Protein 4XOM (pdb70)

Radius of gyration: 29.01 Å; Cα contacts (8 Å, |Δi|>4): 1574; chains: 4; bounding box: 88×75×72 Å

Nearest PDB structures (foldseek):
  4xom-assembly2_C  TM=1.005E+00  e=7.079E-39  Mycobacterium tuberculosis H37Rv
  4xoo-assembly1_B  TM=9.977E-01  e=3.187E-36  Mycobacterium tuberculosis H37Rv
  4xoq-assembly2_D  TM=9.947E-01  e=2.490E-36  Mycobacterium tuberculosis H37Rv
  4xoo-assembly2_C  TM=9.976E-01  e=4.339E-36  Mycobacterium tuberculosis H37Rv
  4xom-assembly2_D  TM=9.956E-01  e=5.932E-33  Mycobacterium tuberculosis H37Rv

CATH classification: 3.40.109.10

GO terms:
  GO:2001121 coenzyme gamma-F420-2 biosynthetic process (P, IMP)

Foldseek 3Di:
DVVVVVVVVVVVQLLLLADQFQAFDPDADDPVLLVVLLVQLQVQDAPPQFRFKDKAKDPDLVLQVVLLVVLLVVQLVVVVVVVDDPVVSCVVSVSCVSSNPFNIKMWMKTACGRQDDDPDPVVVVVSVVRSLVRSVSSVSSSSSSQSSVQKYKRWAQSCQVVQVSVCVSVVHDPRIHTRTMMGMHHHPDDDDTDDDDDCVPVDDDD/DVVVVVVVLVVQQLLLADQFQDFDPPADDPVLLVVLLVQLQVFDAPPQFRFKDKAKCPDLVLQVVLLVVLLVVQLVVVVVVVDDPVVSVVVSVSSVSSNPFSIKIWMKTACGVQDDDPDPVVVVVSVVRSLVRSVSSVSSSSSSQSSVQKYKRWAQSCQVVFVSVCVSVVHDPRIGTRTMMGMHHHPDRDDGHDDDDCPPVDDDD/DFLLQLADQFQDFDPPADDVVLLVVLLVQLQVQDAPVPFDFKDKAKPPDLVLQVVLLVVLLVVQLVVVVVVVDDPVVSVVVNVSVVSSNVFNIKIWMKTDCGPQDDDPDVVVVVVSVVRSLVRSVRSVSSSSSSQSVVQKYKHWAQSCQVVFVSVCVSVVHDPRIGTGTMMGMHHRPDHGHPDDDCPPVDDDD/DADAFQAFDPDADDPVLLVQLLVQLQVQDAPDQFDFKDKAKPPDLVLQVVLLVVLLVVQLVVVVVVPDDPVVSCVVSVSCVLSNPFNIKIWMKTACGRQDDDPDVVVVVVSVVRSLVRSVSSVVSSQVSQVVVQKYKHWAQRCQVVFVSVCVSVVHDPRIGTGTMMGMHHHPPDDDDD

Sequence (782 aa):
AMTAEALELGRQQAQLLRRSVRRFSTDPVPGDLVEAAVAEALTAPAPHHTRPTRFVWLQTPAIRARLLDRMKDKWRSDLTSDGLPADAIERRVARGQILYDAPEVVIPMLVPDGAHSYPDAARTDAEHTMFTVAVGAAVQALLVALAVRGLGSCWIGSTIFAADLVRDELDLPVDWEPLGAIAIGYADEPSGLRDPVPAADLLILKMTAEALELGRQQAQLLRRSVRRFSTDPVPGDLVEAAVAEALTAPAPHHTRPTRFVWLQTPAIRARLLDRMKDKWRSDLTSDGLPADAIERRVARGQILYDAPEVVIPMLVPDGAHSYPDAARTDAEHTMFTVAVGAAVQALLVALAVRGLGSCWIGSTIFAADLVRDELDLPVDWEPLGAIAIGYADEPSGLRDPVPAADLLILKQQAQLLRRSVRRFSTDPVPGDLVEAAVAEALTAPAPHHTRPTRFVWLQTPAIRARLLDRMKDKWRSDLTSDGLPADAIERRVARGQILYDAPEVVIPMLVPDGAHSYPDAARTDAEHTMFTVAVGAAVQALLVALAVRGLGSCWIGSTIFAADLVRDELDLPVDWEPLGAIAIGYADEPLRDPVPAADLLILKLRRSVRRFSTDPVPGDLVEAAVAEALTAPAPHHTRPTRFVWLQTPAIRARLLDRMKDKWRSDLTSDGLPADAIERRVARGQILYDAPEVVIPMLVPDGAHSYPDAARTDAEHTMFTVAVGAAVQALLVALAVRGLGSCWIGSTIFAADLVRDELDLPVDWEPLGAIAIGYADELLILK

Structure (mmCIF, N/CA/C/O backbone):
data_4XOM
#
_entry.id   4XOM
#
_cell.length_a   136.937
_cell.length_b   136.937
_cell.length_c   102.089
_cell.angle_alpha   90.00
_cell.angle_beta   90.00
_cell.angle_gamma   90.00
#
_symmetry.space_group_name_H-M   'P 41 21 2'
#
loop_
_entity.id
_entity.type
_entity.pdbx_description
1 polymer 'Coenzyme F420:L-glutamate ligase'
2 non-polymer 'SULFATE ION'
3 water water
#
loop_
_atom_site.group_PDB
_atom_site.id
_atom_site.type_symbol
_atom_site.label_atom_id
_atom_site.label_alt_id
_atom_site.label_comp_id
_atom_site.label_asym_id
_atom_site.label_entity_id
_atom_site.label_seq_id
_atom_site.pdbx_PDB_ins_code
_atom_site.Cartn_x
_atom_site.Cartn_y
_atom_site.Cartn_z
_atom_site.occupancy
_atom_site.B_iso_or_equiv
_atom_site.auth_seq_id
_atom_site.auth_comp_id
_atom_site.auth_asym_id
_atom_site.auth_atom_id
_atom_site.pdbx_PDB_model_num
ATOM 1 N N . ALA A 1 2 ? 93.292 27.710 46.838 1.00 45.03 -1 ALA A N 1
ATOM 2 C CA . ALA A 1 2 ? 92.218 27.952 47.840 1.00 44.50 -1 ALA A CA 1
ATOM 3 C C . ALA A 1 2 ? 91.542 29.307 47.614 1.00 43.37 -1 ALA A C 1
ATOM 4 O O . ALA A 1 2 ? 90.328 29.438 47.808 1.00 40.52 -1 ALA A O 1
ATOM 6 N N . MET A 1 3 ? 92.326 30.314 47.217 1.00 44.01 0 MET A N 1
ATOM 7 C CA . MET A 1 3 ? 91.749 31.629 46.885 1.00 43.82 0 MET A CA 1
ATOM 8 C C . MET A 1 3 ? 90.755 31.502 45.721 1.00 40.84 0 MET A C 1
ATOM 9 O O . MET A 1 3 ? 89.665 32.096 45.737 1.00 38.30 0 MET A O 1
ATOM 14 N N . THR A 1 4 ? 91.123 30.701 44.725 1.00 39.73 245 THR A N 1
ATOM 15 C CA . THR A 1 4 ? 90.285 30.495 43.538 1.00 37.43 245 THR A CA 1
ATOM 16 C C . THR A 1 4 ? 88.946 29.889 43.929 1.00 35.86 245 THR A C 1
ATOM 17 O O . THR A 1 4 ? 87.888 30.361 43.473 1.00 33.27 245 THR A O 1
ATOM 21 N N . ALA A 1 5 ? 88.985 28.850 44.772 1.00 35.98 246 ALA A N 1
ATOM 22 C CA . ALA A 1 5 ? 87.757 28.193 45.288 1.00 35.32 246 ALA A CA 1
ATOM 23 C C . ALA A 1 5 ? 86.876 29.155 46.097 1.00 34.06 246 ALA A C 1
ATOM 24 O O . ALA A 1 5 ? 85.634 29.134 46.007 1.00 32.31 246 ALA A O 1
ATOM 26 N N . GLU A 1 6 ? 87.529 30.003 46.892 1.00 35.18 247 GLU A N 1
ATOM 27 C CA . GLU A 1 6 ? 86.834 31.062 47.623 1.00 35.75 247 GLU A CA 1
ATOM 28 C C . GLU A 1 6 ? 86.153 32.038 46.658 1.00 33.66 247 GLU A C 1
ATOM 29 O O . GLU A 1 6 ? 85.021 32.413 46.876 1.00 31.89 247 GLU A O 1
ATOM 35 N N . ALA A 1 7 ? 86.856 32.432 45.599 1.00 33.52 248 ALA A N 1
ATOM 36 C CA . ALA A 1 7 ? 86.288 33.341 44.614 1.00 33.22 248 ALA A CA 1
ATOM 37 C C . ALA A 1 7 ? 85.099 32.700 43.861 1.00 32.36 248 ALA A C 1
ATOM 38 O O . ALA A 1 7 ? 84.055 33.339 43.693 1.00 31.46 248 ALA A O 1
ATOM 40 N N . LEU A 1 8 ? 85.247 31.432 43.464 1.00 32.79 249 LEU A N 1
ATOM 41 C CA . LEU A 1 8 ? 84.193 30.695 42.767 1.00 32.14 249 LEU A CA 1
ATOM 42 C C . LEU A 1 8 ? 82.903 30.657 43.577 1.00 31.90 249 LEU A C 1
ATOM 43 O O . LEU A 1 8 ? 81.845 30.950 43.049 1.00 29.79 249 LEU A O 1
ATOM 48 N N . GLU A 1 9 ? 83.011 30.289 44.858 1.00 34.11 250 GLU A N 1
ATOM 49 C CA . GLU A 1 9 ? 81.861 30.232 45.781 1.00 34.77 250 GLU A CA 1
ATOM 50 C C . GLU A 1 9 ? 81.189 31.576 45.937 1.00 31.71 250 GLU A C 1
ATOM 51 O O . GLU A 1 9 ? 79.966 31.680 45.945 1.00 30.46 250 GLU A O 1
ATOM 57 N N . LEU A 1 10 ? 82.007 32.607 46.103 1.00 31.57 251 LEU A N 1
ATOM 58 C CA . LEU A 1 10 ? 81.502 33.954 46.270 1.00 30.38 251 LEU A CA 1
ATOM 59 C C . LEU A 1 10 ? 80.754 34.390 45.029 1.00 28.75 251 LEU A C 1
ATOM 60 O O . LEU A 1 10 ? 79.656 34.926 45.138 1.00 28.13 251 LEU A O 1
ATOM 65 N N . GLY A 1 11 ? 81.334 34.150 43.855 1.00 28.91 252 GLY A N 1
ATOM 66 C CA . GLY A 1 11 ? 80.619 34.407 42.585 1.00 27.93 252 GLY A CA 1
ATOM 67 C C . GLY A 1 11 ? 79.217 33.824 42.560 1.00 27.77 252 GLY A C 1
ATOM 68 O O . GLY A 1 11 ? 78.248 34.509 42.194 1.00 25.92 252 GLY A O 1
ATOM 69 N N . ARG A 1 12 ? 79.104 32.544 42.930 1.00 28.28 253 ARG A N 1
ATOM 70 C CA . ARG A 1 12 ? 77.814 31.854 42.957 1.00 27.56 253 ARG A CA 1
ATOM 71 C C . ARG A 1 12 ? 76.826 32.571 43.846 1.00 27.07 253 ARG A C 1
ATOM 72 O O . ARG A 1 12 ? 75.671 32.764 43.490 1.00 26.37 253 ARG A O 1
ATOM 80 N N . GLN A 1 13 ? 77.303 33.003 44.991 1.00 28.45 254 GLN A N 1
ATOM 81 C CA . GLN A 1 13 ? 76.494 33.759 45.934 1.00 29.73 254 GLN A CA 1
ATOM 82 C C . GLN A 1 13 ? 76.385 35.255 45.586 1.00 29.72 254 GLN A C 1
ATOM 83 O O . GLN A 1 13 ? 75.897 36.044 46.386 1.00 30.53 254 GLN A O 1
ATOM 89 N N . GLN A 1 14 ? 76.855 35.655 44.414 1.00 28.97 255 GLN A N 1
ATOM 90 C CA . GLN A 1 14 ? 76.674 37.039 43.949 1.00 28.16 255 GLN A CA 1
ATOM 91 C C . GLN A 1 14 ? 75.707 37.171 42.798 1.00 26.34 255 GLN A C 1
ATOM 92 O O . GLN A 1 14 ? 75.198 38.264 42.549 1.00 25.54 255 GLN A O 1
ATOM 98 N N . ALA A 1 15 ? 75.478 36.073 42.092 1.00 26.41 256 ALA A N 1
ATOM 99 C CA . ALA A 1 15 ? 74.737 36.085 40.842 1.00 26.54 256 ALA A CA 1
ATOM 100 C C . ALA A 1 15 ? 73.424 36.857 40.958 1.00 26.5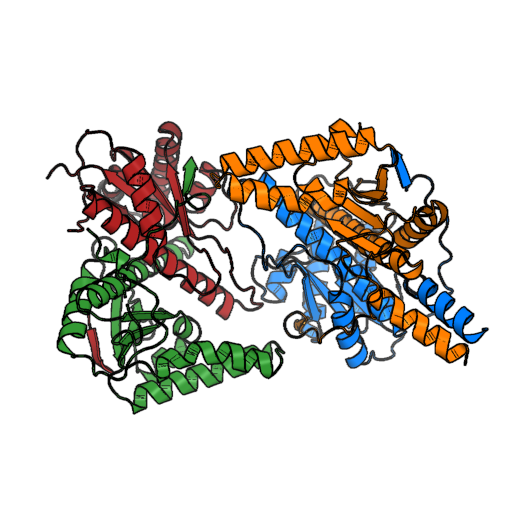7 256 ALA A C 1
ATOM 101 O O . ALA A 1 15 ? 73.133 37.705 40.117 1.00 28.01 256 ALA A O 1
ATOM 103 N N . GLN A 1 16 ? 72.636 36.567 41.994 1.00 26.02 257 GLN A N 1
ATOM 104 C CA . GLN A 1 16 ? 71.310 37.180 42.121 1.00 25.90 257 GLN A CA 1
ATOM 105 C C . GLN A 1 16 ? 71.415 38.558 42.756 1.00 25.98 257 GLN A C 1
ATOM 106 O O . GLN A 1 16 ? 70.435 39.280 42.810 1.00 24.54 257 GLN A O 1
ATOM 112 N N . LEU A 1 17 ? 72.586 38.900 43.273 1.00 25.20 258 LEU A N 1
ATOM 113 C CA . LEU A 1 17 ? 72.787 40.199 43.905 1.00 26.95 258 LEU A CA 1
ATOM 114 C C . LEU A 1 17 ? 73.219 41.224 42.861 1.00 26.65 258 LEU A C 1
ATOM 115 O O . LEU A 1 17 ? 73.253 42.412 43.120 1.00 26.82 258 LEU A O 1
ATOM 120 N N . LEU A 1 18 ? 73.589 40.739 41.694 1.00 27.94 259 LEU A N 1
ATOM 121 C CA . LEU A 1 18 ? 73.780 41.580 40.518 1.00 30.19 259 LEU A CA 1
ATOM 122 C C . LEU A 1 18 ? 72.454 42.115 39.977 1.00 29.60 259 LEU A C 1
ATOM 123 O O . LEU A 1 18 ? 72.433 43.138 39.322 1.00 29.33 259 LEU A O 1
ATOM 128 N N . ARG A 1 19 ? 71.353 41.431 40.260 1.00 29.23 260 ARG A N 1
ATOM 129 C CA . ARG A 1 19 ? 70.057 41.822 39.698 1.00 29.44 260 ARG A CA 1
ATOM 130 C C . ARG A 1 19 ? 69.449 43.103 40.305 1.00 31.56 260 ARG A C 1
ATOM 131 O O . ARG A 1 19 ? 69.078 43.134 41.479 1.00 32.19 260 ARG A O 1
ATOM 139 N N . ARG A 1 20 ? 69.356 44.148 39.491 1.00 33.11 261 ARG A N 1
ATOM 140 C CA . ARG A 1 20 ? 68.688 45.405 39.869 1.00 35.21 261 ARG A CA 1
ATOM 141 C C . ARG A 1 20 ? 67.532 45.586 38.922 1.00 31.73 261 ARG A C 1
ATOM 142 O O . ARG A 1 20 ? 67.607 45.155 37.780 1.00 29.59 261 ARG A O 1
ATOM 150 N N . SER A 1 21 ? 66.469 46.221 39.391 1.00 31.68 262 SER A N 1
ATOM 151 C CA . SER A 1 21 ? 65.413 46.719 38.507 1.00 32.49 262 SER A CA 1
ATOM 152 C C . SER A 1 21 ? 65.928 48.040 37.943 1.00 33.38 262 SER A C 1
ATOM 153 O O . SER A 1 21 ? 65.754 49.101 38.545 1.00 33.63 262 SER A O 1
ATOM 156 N N . VAL A 1 22 ? 66.614 47.949 36.808 1.00 31.35 263 VAL A N 1
ATOM 157 C CA . VAL A 1 22 ? 67.286 49.099 36.213 1.00 33.26 263 VAL A CA 1
ATOM 158 C C . VAL A 1 22 ? 66.317 49.978 35.432 1.00 33.82 263 VAL A C 1
ATOM 159 O O . VAL A 1 22 ? 65.563 49.481 34.606 1.00 33.89 263 VAL A O 1
ATOM 163 N N . ARG A 1 23 ? 66.373 51.282 35.685 1.00 36.07 264 ARG A N 1
ATOM 164 C CA . ARG A 1 23 ? 65.469 52.267 35.069 1.00 36.86 264 ARG A CA 1
ATOM 165 C C . ARG A 1 23 ? 66.049 53.015 33.853 1.00 38.79 264 ARG A C 1
ATOM 166 O O . ARG A 1 23 ? 65.281 53.469 33.003 1.00 39.49 264 ARG A O 1
ATOM 168 N N . ARG A 1 24 ? 67.380 53.175 33.800 1.00 36.35 265 ARG A N 1
ATOM 169 C CA . ARG A 1 24 ? 68.056 53.956 32.774 1.00 36.91 265 ARG A CA 1
ATOM 170 C C . ARG A 1 24 ? 69.137 53.074 32.124 1.00 35.88 265 ARG A C 1
ATOM 171 O O . ARG A 1 24 ? 70.001 52.537 32.828 1.00 33.67 265 ARG A O 1
ATOM 173 N N . PHE A 1 25 ? 69.072 52.916 30.797 1.00 34.89 266 PHE A N 1
ATOM 174 C CA . PHE A 1 25 ? 70.060 52.137 30.049 1.00 34.32 266 PHE A CA 1
ATOM 175 C C . PHE A 1 25 ? 70.942 53.019 29.229 1.00 36.48 266 PHE A C 1
ATOM 176 O O . PHE A 1 25 ? 70.537 54.114 28.839 1.00 35.18 266 PHE A O 1
ATOM 184 N N . SER A 1 26 ? 72.158 52.550 28.963 1.00 38.35 267 SER A N 1
ATOM 185 C CA . SER A 1 26 ? 73.015 53.241 27.997 1.00 41.76 267 SER A CA 1
ATOM 186 C C . SER A 1 26 ? 72.505 52.963 26.583 1.00 42.31 267 SER A C 1
ATOM 187 O O . SER A 1 26 ? 71.689 52.074 26.376 1.00 41.03 267 SER A O 1
ATOM 190 N N . THR A 1 27 ? 73.028 53.723 25.626 1.00 46.38 268 THR A N 1
ATOM 191 C CA . THR A 1 27 ? 72.660 53.610 24.212 1.00 48.30 268 THR A CA 1
ATOM 192 C C . THR A 1 27 ? 73.340 52.432 23.528 1.00 47.46 268 THR A C 1
ATOM 193 O O . THR A 1 27 ? 73.043 52.139 22.377 1.00 50.32 268 THR A O 1
ATOM 197 N N . ASP A 1 28 ? 74.283 51.789 24.208 1.00 45.34 269 ASP A N 1
ATOM 198 C CA . ASP A 1 28 ? 74.990 50.657 23.627 1.00 42.58 269 ASP A CA 1
ATOM 199 C C . ASP A 1 28 ? 74.046 49.572 23.138 1.00 40.47 269 ASP A C 1
ATOM 200 O O . ASP A 1 28 ? 73.039 49.290 23.765 1.00 39.01 269 ASP A O 1
ATOM 205 N N . PRO A 1 29 ? 74.381 48.947 22.004 1.00 39.26 270 PRO A N 1
ATOM 206 C CA . PRO A 1 29 ? 73.498 47.894 21.537 1.00 37.10 270 PRO A CA 1
ATOM 207 C C . PRO A 1 29 ? 73.701 46.594 22.315 1.00 33.91 270 PRO A C 1
ATOM 208 O O . PRO A 1 29 ? 74.788 46.307 22.782 1.00 32.02 270 PRO A O 1
ATOM 212 N N . VAL A 1 30 ? 72.636 45.821 22.445 1.00 31.27 271 VAL A N 1
ATOM 213 C CA . VAL A 1 30 ? 72.690 44.566 23.177 1.00 30.42 271 VAL A CA 1
ATOM 214 C C . VAL A 1 30 ? 72.934 43.446 22.196 1.00 30.72 271 VAL A C 1
ATOM 215 O O . VAL A 1 30 ? 72.147 43.277 21.285 1.00 29.80 271 VAL A O 1
ATOM 219 N N . PRO A 1 31 ? 74.003 42.653 22.390 1.00 31.98 272 PRO A N 1
ATOM 220 C CA . PRO A 1 31 ? 74.196 41.531 21.481 1.00 32.02 272 PRO A CA 1
ATOM 221 C C . PRO A 1 31 ? 73.078 40.497 21.581 1.00 30.44 272 PRO A C 1
ATOM 222 O O . PRO A 1 31 ? 72.765 40.032 22.679 1.00 31.63 272 PRO A O 1
ATOM 226 N N . GLY A 1 32 ? 72.468 40.164 20.445 1.00 30.09 273 GLY A N 1
ATOM 227 C CA . GLY A 1 32 ? 71.370 39.187 20.397 1.00 29.49 273 GLY A CA 1
ATOM 228 C C . GLY A 1 32 ? 71.714 37.827 20.996 1.00 28.13 273 GLY A C 1
ATOM 229 O O . GLY A 1 32 ? 70.864 37.189 21.628 1.00 27.26 273 GLY A O 1
ATOM 230 N N . ASP A 1 33 ? 72.960 37.405 20.811 1.00 28.31 274 ASP A N 1
ATOM 231 C CA . ASP A 1 33 ? 73.479 36.159 21.388 1.00 28.02 274 ASP A CA 1
ATOM 232 C C . ASP A 1 33 ? 73.296 36.113 22.888 1.00 26.63 274 ASP A C 1
ATOM 233 O O . ASP A 1 33 ? 73.052 35.033 23.450 1.00 25.82 274 ASP A O 1
ATOM 235 N N . LEU A 1 34 ? 73.421 37.256 23.566 1.00 26.23 275 LEU A N 1
ATOM 236 C CA . LEU A 1 34 ? 73.273 37.239 25.032 1.00 26.08 275 LEU A CA 1
ATOM 237 C C . LEU A 1 34 ? 71.813 37.030 25.454 1.00 25.87 275 LEU A C 1
ATOM 238 O O . LEU A 1 34 ? 71.522 36.322 26.420 1.00 25.40 275 LEU A O 1
ATOM 243 N N . VAL A 1 35 ? 70.899 37.647 24.724 1.00 26.71 276 VAL A N 1
ATOM 244 C CA . VAL A 1 35 ? 69.451 37.511 25.018 1.00 25.21 276 VAL A CA 1
ATOM 245 C C . VAL A 1 35 ? 69.005 36.076 24.784 1.00 24.78 276 VAL A C 1
ATOM 246 O O . VAL A 1 35 ? 68.335 35.483 25.637 1.00 24.72 276 VAL A O 1
ATOM 250 N N . GLU A 1 36 ? 69.382 35.516 23.636 1.00 26.75 277 GLU A N 1
ATOM 251 C CA . GLU A 1 36 ? 69.051 34.132 23.323 1.00 27.85 277 GLU A CA 1
ATOM 252 C C . GLU A 1 36 ? 69.567 33.191 24.396 1.00 25.88 277 GLU A C 1
ATOM 253 O O . GLU A 1 36 ? 68.837 32.352 24.855 1.00 23.56 277 GLU A O 1
ATOM 259 N N . ALA A 1 37 ? 70.827 33.349 24.802 1.00 24.84 278 ALA A N 1
ATOM 260 C CA . ALA A 1 37 ? 71.397 32.464 25.803 1.00 23.71 278 ALA A CA 1
ATOM 261 C C . ALA A 1 37 ? 70.686 32.647 27.134 1.00 22.91 278 ALA A C 1
ATOM 262 O O . ALA A 1 37 ? 70.453 31.676 27.840 1.00 22.70 278 ALA A O 1
ATOM 264 N N . ALA A 1 38 ? 70.374 33.900 27.472 1.00 21.01 279 ALA A N 1
ATOM 265 C CA . ALA A 1 38 ? 69.764 34.212 28.740 1.00 20.64 279 ALA A CA 1
ATOM 266 C C . ALA A 1 38 ? 68.342 33.614 28.820 1.00 19.49 279 ALA A C 1
ATOM 267 O O . ALA A 1 38 ? 67.941 33.075 29.861 1.00 18.50 279 ALA A O 1
ATOM 269 N N . VAL A 1 39 ? 67.617 33.658 27.703 1.00 19.73 280 VAL A N 1
ATOM 270 C CA . VAL A 1 39 ? 66.280 33.086 27.673 1.00 20.32 280 VAL A CA 1
ATOM 271 C C . VAL A 1 39 ? 66.410 31.559 27.839 1.00 21.65 280 VAL A C 1
ATOM 272 O O . VAL A 1 39 ? 65.609 30.953 28.529 1.00 21.12 280 VAL A O 1
ATOM 276 N N . ALA A 1 40 ? 67.421 30.943 27.225 1.00 23.30 281 ALA A N 1
ATOM 277 C CA . ALA A 1 40 ? 67.597 29.482 27.365 1.00 24.15 281 ALA A CA 1
ATOM 278 C C . ALA A 1 40 ? 67.847 29.125 28.831 1.00 24.60 281 ALA A C 1
ATOM 279 O O . ALA A 1 40 ? 67.274 28.158 29.341 1.00 23.75 281 ALA A O 1
ATOM 281 N N . GLU A 1 41 ? 68.662 29.937 29.517 1.00 25.03 282 GLU A N 1
ATOM 282 C CA . GLU A 1 41 ? 68.890 29.770 30.965 1.00 24.90 282 GLU A CA 1
ATOM 283 C C . GLU A 1 41 ? 67.619 30.014 31.782 1.00 24.03 282 GLU A C 1
ATOM 284 O O . GLU A 1 41 ? 67.342 29.290 32.756 1.00 21.96 282 GLU A O 1
ATOM 290 N N . ALA A 1 42 ? 66.868 31.046 31.419 1.00 22.83 283 ALA A N 1
ATOM 291 C CA . ALA A 1 42 ? 65.618 31.332 32.120 1.00 23.05 283 ALA A CA 1
ATOM 292 C C . ALA A 1 42 ? 64.685 30.113 32.141 1.00 23.22 283 ALA A C 1
ATOM 293 O O . ALA A 1 42 ? 63.978 29.861 33.123 1.00 25.16 283 ALA A O 1
ATOM 295 N N . LEU A 1 43 ? 64.642 29.385 31.044 1.00 23.44 284 LEU A N 1
ATOM 296 C CA . LEU A 1 43 ? 63.695 28.287 30.914 1.00 24.58 284 LEU A CA 1
ATOM 297 C C . LEU A 1 43 ? 64.143 27.054 31.705 1.00 24.76 284 LEU A C 1
ATOM 298 O O . LEU A 1 43 ? 63.469 26.035 31.691 1.00 24.60 284 LEU A O 1
ATOM 303 N N . THR A 1 44 ? 65.241 27.164 32.443 1.00 25.05 285 THR A N 1
ATOM 304 C CA . THR A 1 44 ? 65.573 26.141 33.452 1.00 25.43 285 THR A CA 1
ATOM 305 C C . THR A 1 44 ? 64.751 26.278 34.742 1.00 25.83 285 THR A C 1
ATOM 306 O O . THR A 1 44 ? 64.827 25.397 35.596 1.00 26.12 285 THR A O 1
ATOM 310 N N . ALA A 1 45 ? 64.041 27.399 34.921 1.00 25.36 286 ALA A N 1
ATOM 311 C CA . ALA A 1 45 ? 63.123 27.579 36.065 1.00 24.02 286 ALA A CA 1
ATOM 312 C C . ALA A 1 45 ? 62.157 26.407 36.122 1.00 23.80 286 ALA A C 1
ATOM 313 O O . ALA A 1 45 ? 61.896 25.793 35.112 1.00 22.30 286 ALA A O 1
ATOM 315 N N . PRO A 1 46 ? 61.652 26.076 37.317 1.00 24.29 287 PRO A N 1
ATOM 316 C CA . PRO A 1 46 ? 60.794 24.905 37.458 1.00 24.50 287 PRO A CA 1
ATOM 317 C C . PRO A 1 46 ? 59.396 25.132 36.882 1.00 24.39 287 PRO A C 1
ATOM 318 O O . PRO A 1 46 ? 58.911 26.273 36.800 1.00 24.40 287 PRO A O 1
ATOM 322 N N . ALA A 1 47 ? 58.769 24.027 36.509 1.00 24.30 288 ALA A N 1
ATOM 323 C CA . ALA A 1 47 ? 57.457 24.013 35.910 1.00 24.67 288 ALA A CA 1
ATOM 324 C C . ALA A 1 47 ? 56.749 22.758 36.395 1.00 25.53 288 ALA A C 1
ATOM 325 O O . ALA A 1 47 ? 57.411 21.737 36.689 1.00 26.06 288 ALA A O 1
ATOM 327 N N . PRO A 1 48 ? 55.402 22.799 36.474 1.00 25.67 289 PRO A N 1
ATOM 328 C CA . PRO A 1 48 ? 54.682 21.574 36.837 1.00 25.17 289 PRO A CA 1
ATOM 329 C C . PRO A 1 48 ? 54.978 20.455 35.879 1.00 26.54 289 PRO A C 1
ATOM 330 O O . PRO A 1 48 ? 55.315 20.700 34.735 1.00 26.65 289 PRO A O 1
ATOM 334 N N . HIS A 1 49 ? 54.813 19.222 36.344 1.00 28.73 290 HIS A N 1
ATOM 335 C CA . HIS A 1 49 ? 55.122 18.040 35.544 1.00 32.01 290 HIS A CA 1
ATOM 336 C C . HIS A 1 49 ? 54.502 18.033 34.144 1.00 32.07 290 HIS A C 1
ATOM 337 O O . HIS A 1 49 ? 53.299 18.163 34.011 1.00 31.49 290 HIS A O 1
ATOM 344 N N . HIS A 1 50 ? 55.328 17.863 33.112 1.00 31.50 291 HIS A N 1
ATOM 345 C CA . HIS A 1 50 ? 54.866 17.795 31.712 1.00 33.80 291 HIS A CA 1
ATOM 346 C C . HIS A 1 50 ? 54.085 19.019 31.221 1.00 31.27 291 HIS A C 1
ATOM 347 O O . HIS A 1 50 ? 53.069 18.898 30.518 1.00 31.51 291 HIS A O 1
ATOM 354 N N . THR A 1 51 ? 54.578 20.191 31.579 1.00 28.47 292 THR A N 1
ATOM 355 C CA . THR A 1 51 ? 53.981 21.444 31.139 1.00 27.17 292 THR A CA 1
ATOM 356 C C . THR A 1 51 ? 55.069 22.364 30.676 1.00 26.03 292 THR A C 1
ATOM 357 O O . THR A 1 51 ? 56.242 22.220 31.095 1.00 24.31 292 THR A O 1
ATOM 361 N N . ARG A 1 52 ? 54.681 23.305 29.808 1.00 25.35 293 ARG A N 1
ATOM 362 C CA . ARG A 1 52 ? 55.560 24.356 29.362 1.00 25.02 293 ARG A CA 1
ATOM 363 C C . ARG A 1 52 ? 54.819 25.679 29.453 1.00 23.59 293 ARG A C 1
ATOM 364 O O . ARG A 1 52 ? 54.390 26.225 28.439 1.00 23.13 293 ARG A O 1
ATOM 372 N N . PRO A 1 53 ? 54.673 26.204 30.682 1.00 22.72 294 PRO A N 1
ATOM 373 C CA . PRO A 1 53 ? 53.800 27.310 30.945 1.00 22.06 294 PRO A CA 1
ATOM 374 C C . PRO A 1 53 ? 54.227 28.630 30.314 1.00 21.86 294 PRO A C 1
ATOM 375 O O . PRO A 1 53 ? 53.366 29.493 30.094 1.00 20.89 294 PRO A O 1
ATOM 379 N N . THR A 1 54 ? 55.527 28.789 30.050 1.00 20.87 295 THR A N 1
ATOM 380 C CA . THR A 1 54 ? 56.116 30.084 29.702 1.00 20.86 295 THR A CA 1
ATOM 381 C C . THR A 1 54 ? 56.458 30.162 28.231 1.00 20.63 295 THR A C 1
ATOM 382 O O . THR A 1 54 ? 56.910 29.178 27.631 1.00 20.96 295 THR A O 1
ATOM 386 N N . ARG A 1 55 ? 56.240 31.340 27.653 1.00 20.05 296 ARG A N 1
ATOM 387 C CA . ARG A 1 55 ? 56.758 31.682 26.345 1.00 20.80 296 ARG A CA 1
ATOM 388 C C . ARG A 1 55 ? 57.346 33.065 26.485 1.00 20.93 296 ARG A C 1
ATOM 389 O O . ARG A 1 55 ? 56.812 33.872 27.235 1.00 21.50 296 ARG A O 1
ATOM 397 N N . PHE A 1 56 ? 58.474 33.319 25.830 1.00 20.06 297 PHE A N 1
ATOM 398 C CA . PHE A 1 56 ? 59.040 34.663 25.823 1.00 20.02 297 PHE A CA 1
ATOM 399 C C . PHE A 1 56 ? 58.860 35.217 24.434 1.00 21.02 297 PHE A C 1
ATOM 400 O O . PHE A 1 56 ? 59.199 34.566 23.446 1.00 22.35 297 PHE A O 1
ATOM 408 N N . VAL A 1 57 ? 58.379 36.438 24.353 1.00 21.24 298 VAL A N 1
ATOM 409 C CA . VAL A 1 57 ? 58.072 37.061 23.084 1.00 22.87 298 VAL A CA 1
ATOM 410 C C . VAL A 1 57 ? 58.940 38.307 22.951 1.00 23.38 298 VAL A C 1
ATOM 411 O O . VAL A 1 57 ? 58.748 39.320 23.653 1.00 21.63 298 VAL A O 1
ATOM 415 N N . TRP A 1 58 ? 59.945 38.175 22.090 1.00 24.19 299 TRP A N 1
ATOM 416 C CA . TRP A 1 58 ? 60.931 39.192 21.925 1.00 25.00 299 TRP A CA 1
ATOM 417 C C . TRP A 1 58 ? 60.445 40.127 20.847 1.00 26.41 299 TRP A C 1
ATOM 418 O O . TRP A 1 58 ? 60.316 39.735 19.675 1.00 26.94 299 TRP A O 1
ATOM 429 N N . LEU A 1 59 ? 60.221 41.376 21.227 1.00 27.80 300 LEU A N 1
ATOM 430 C CA . LEU A 1 59 ? 59.681 42.368 20.286 1.00 29.50 300 LEU A CA 1
ATOM 431 C C . LEU A 1 59 ? 60.785 43.054 19.546 1.00 30.86 300 LEU A C 1
ATOM 432 O O . LEU A 1 59 ? 61.144 44.171 19.894 1.00 30.12 300 LEU A O 1
ATOM 437 N N . GLN A 1 60 ? 61.270 42.423 18.484 1.00 32.79 301 GLN A N 1
ATOM 438 C CA . GLN A 1 60 ? 62.410 42.929 17.736 1.00 33.72 301 GLN A CA 1
ATOM 439 C C . GLN A 1 60 ? 62.043 44.061 16.773 1.00 35.33 301 GLN A C 1
ATOM 440 O O . GLN A 1 60 ? 62.863 44.919 16.513 1.00 38.40 301 GLN A O 1
ATOM 446 N N . THR A 1 61 ? 60.826 44.054 16.244 1.00 36.25 302 THR A N 1
ATOM 447 C CA . THR A 1 61 ? 60.398 45.068 15.298 1.00 37.72 302 THR A CA 1
ATOM 448 C C . THR A 1 61 ? 60.032 46.366 16.026 1.00 37.60 302 THR A C 1
ATOM 449 O O . THR A 1 61 ? 59.031 46.408 16.743 1.00 36.15 302 THR A O 1
ATOM 453 N N . PRO A 1 62 ? 60.831 47.437 15.833 1.00 38.27 303 PRO A N 1
ATOM 454 C CA . PRO A 1 62 ? 60.569 48.693 16.564 1.00 37.74 303 PRO A CA 1
ATOM 455 C C . PRO A 1 62 ? 59.181 49.283 16.342 1.00 37.04 303 PRO A C 1
ATOM 456 O O . PRO A 1 62 ? 58.600 49.806 17.287 1.00 37.03 303 PRO A O 1
ATOM 460 N N . ALA A 1 63 ? 58.644 49.202 15.127 1.00 37.06 304 ALA A N 1
ATOM 461 C CA . ALA A 1 63 ? 57.304 49.746 14.865 1.00 37.70 304 ALA A CA 1
ATOM 462 C C . ALA A 1 63 ? 56.204 48.981 15.579 1.00 36.79 304 ALA A C 1
ATOM 463 O O . ALA A 1 63 ? 55.203 49.584 16.021 1.00 36.97 304 ALA A O 1
ATOM 465 N N . ILE A 1 64 ? 56.360 47.661 15.695 1.00 35.10 305 ILE A N 1
ATOM 466 C CA . ILE A 1 64 ? 55.408 46.860 16.459 1.00 34.93 305 ILE A CA 1
ATOM 467 C C . ILE A 1 64 ? 55.487 47.221 17.936 1.00 33.24 305 ILE A C 1
ATOM 468 O O . ILE A 1 64 ? 54.463 47.289 18.604 1.00 33.41 305 ILE A O 1
ATOM 473 N N . ARG A 1 65 ? 56.692 47.448 18.454 1.00 31.64 306 ARG A N 1
ATOM 474 C CA . ARG A 1 65 ? 56.818 47.791 19.855 1.00 30.66 306 ARG A CA 1
ATOM 475 C C . ARG A 1 65 ? 56.146 49.120 20.153 1.00 31.61 306 ARG A C 1
ATOM 476 O O . ARG A 1 65 ? 55.391 49.213 21.124 1.00 30.08 306 ARG A O 1
ATOM 484 N N . ALA A 1 66 ? 56.419 50.126 19.330 1.00 33.05 307 ALA A N 1
ATOM 485 C CA . ALA A 1 66 ? 55.867 51.461 19.532 1.00 35.65 307 ALA A CA 1
ATOM 486 C C . ALA A 1 66 ? 54.346 51.503 19.409 1.00 36.97 307 ALA A C 1
ATOM 487 O O . ALA A 1 66 ? 53.683 52.248 20.143 1.00 38.42 307 ALA A O 1
ATOM 489 N N . ARG A 1 67 ? 53.790 50.720 18.490 1.00 37.38 308 ARG A N 1
ATOM 490 C CA . ARG A 1 67 ? 52.335 50.684 18.291 1.00 38.12 308 ARG A CA 1
ATOM 491 C C . ARG A 1 67 ? 51.639 50.113 19.540 1.00 35.26 308 ARG A C 1
ATOM 492 O O . ARG A 1 67 ? 50.643 50.647 20.028 1.00 32.25 308 ARG A O 1
ATOM 500 N N . LEU A 1 68 ? 52.191 49.013 20.037 1.00 33.09 309 LEU A N 1
ATOM 501 C CA . LEU A 1 68 ? 51.705 48.371 21.235 1.00 31.99 309 LEU A CA 1
ATOM 502 C C . LEU A 1 68 ? 51.773 49.313 22.429 1.00 31.00 309 LEU A C 1
ATOM 503 O O . LEU A 1 68 ? 50.796 49.460 23.155 1.00 30.39 309 LEU A O 1
ATOM 508 N N . LEU A 1 69 ? 52.917 49.951 22.621 1.00 29.76 310 LEU A N 1
ATOM 509 C CA . LEU A 1 69 ? 53.090 50.815 23.783 1.00 29.84 310 LEU A CA 1
ATOM 510 C C . LEU A 1 69 ? 52.131 51.973 23.747 1.00 30.44 310 LEU A C 1
ATOM 511 O O . LEU A 1 69 ? 51.565 52.314 24.780 1.00 29.24 310 LEU A O 1
ATOM 516 N N . ASP A 1 70 ? 51.929 52.561 22.576 1.00 32.08 311 ASP A N 1
ATOM 517 C CA . ASP A 1 70 ? 51.041 53.737 22.451 1.00 33.69 311 ASP A CA 1
ATOM 518 C C . ASP A 1 70 ? 49.598 53.369 22.761 1.00 33.46 311 ASP A C 1
ATOM 519 O O . ASP A 1 70 ? 48.901 54.107 23.430 1.00 35.22 311 ASP A O 1
ATOM 524 N N . ARG A 1 71 ? 49.134 52.242 22.240 1.00 34.31 312 ARG A N 1
ATOM 525 C CA . ARG A 1 71 ? 47.791 51.759 22.563 1.00 34.85 312 ARG A CA 1
ATOM 526 C C . ARG A 1 71 ? 47.631 51.495 24.064 1.00 32.59 312 ARG A C 1
ATOM 527 O O . ARG A 1 71 ? 46.583 51.778 24.640 1.00 31.83 312 ARG A O 1
ATOM 535 N N . MET A 1 72 ? 48.676 50.952 24.689 1.00 31.99 313 MET A N 1
ATOM 536 C CA . MET A 1 72 ? 48.667 50.672 26.119 1.00 31.59 313 MET A CA 1
ATOM 537 C C . MET A 1 72 ? 48.582 51.965 26.890 1.00 32.37 313 MET A C 1
ATOM 538 O O . MET A 1 72 ? 47.836 52.059 27.857 1.00 32.51 313 MET A O 1
ATOM 543 N N . LYS A 1 73 ? 49.313 52.976 26.431 1.00 33.14 314 LYS A N 1
ATOM 544 C CA . LYS A 1 73 ? 49.320 54.278 27.079 1.00 33.74 314 LYS A CA 1
ATOM 545 C C . LYS A 1 73 ? 47.967 54.968 26.967 1.00 34.92 314 LYS A C 1
ATOM 546 O O . LYS A 1 73 ? 47.532 55.637 27.904 1.00 34.15 314 LYS A O 1
ATOM 552 N N . ASP A 1 74 ? 47.312 54.850 25.816 1.00 37.24 315 ASP A N 1
ATOM 553 C CA . ASP A 1 74 ? 46.037 55.535 25.616 1.00 38.48 315 ASP A CA 1
ATOM 554 C C . ASP A 1 74 ? 45.003 54.924 26.568 1.00 36.62 315 ASP A C 1
ATOM 555 O O . ASP A 1 74 ? 44.172 55.633 27.138 1.00 35.38 315 ASP A O 1
ATOM 560 N N . LYS A 1 75 ? 45.063 53.609 26.739 1.00 33.97 316 LYS A N 1
ATOM 561 C CA . LYS A 1 75 ? 44.182 52.919 27.669 1.00 33.57 316 LYS A CA 1
ATOM 562 C C . LYS A 1 75 ? 44.449 53.289 29.118 1.00 32.62 316 LYS A C 1
ATOM 563 O O . LYS A 1 75 ? 43.518 53.497 29.892 1.00 32.22 316 LYS A O 1
ATOM 569 N N . TRP A 1 76 ? 45.720 53.328 29.483 1.00 32.04 317 TRP A N 1
ATOM 570 C CA . TRP A 1 76 ? 46.138 53.685 30.824 1.00 33.70 317 TRP A CA 1
ATOM 571 C C . TRP A 1 76 ? 45.689 55.089 31.138 1.00 34.78 317 TRP A C 1
ATOM 572 O O . TRP A 1 76 ? 45.180 55.368 32.226 1.00 34.68 317 TRP A O 1
ATOM 583 N N . ARG A 1 77 ? 45.865 55.972 30.164 1.00 36.38 318 ARG A N 1
ATOM 584 C CA . ARG A 1 77 ? 45.394 57.323 30.298 1.00 39.61 318 ARG A CA 1
ATOM 585 C C . ARG A 1 77 ? 43.901 57.364 30.469 1.00 40.07 318 ARG A C 1
ATOM 586 O O . ARG A 1 77 ? 43.421 58.147 31.273 1.00 40.90 318 ARG A O 1
ATOM 594 N N . SER A 1 78 ? 43.165 56.561 29.705 1.00 38.99 319 SER A N 1
ATOM 595 C CA . SER A 1 78 ? 41.687 56.617 29.772 1.00 39.98 319 SER A CA 1
ATOM 596 C C . SER A 1 78 ? 41.208 56.150 31.164 1.00 38.94 319 SER A C 1
ATOM 597 O O . SER A 1 78 ? 40.456 56.853 31.817 1.00 39.60 319 SER A O 1
ATOM 599 N N . ASP A 1 79 ? 41.704 54.999 31.616 1.00 37.32 320 ASP A N 1
ATOM 600 C CA . ASP A 1 79 ? 41.439 54.494 32.965 1.00 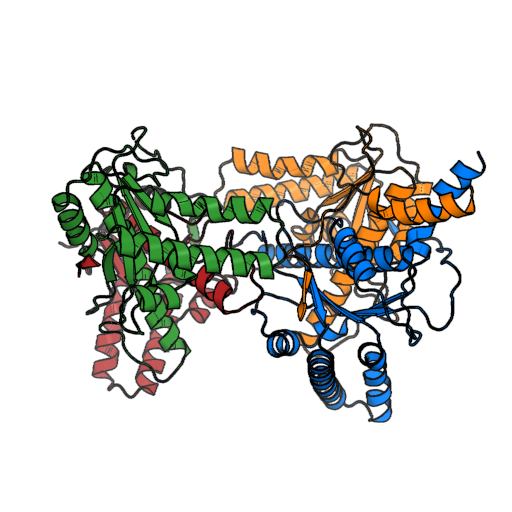36.98 320 ASP A CA 1
ATOM 601 C C . ASP A 1 79 ? 41.673 55.535 34.059 1.00 37.67 320 ASP A C 1
ATOM 602 O O . ASP A 1 79 ? 40.796 55.764 34.892 1.00 38.20 320 ASP A O 1
ATOM 607 N N . LEU A 1 80 ? 42.840 56.178 34.066 1.00 37.87 321 LEU A N 1
ATOM 608 C CA . LEU A 1 80 ? 43.148 57.164 35.122 1.00 38.72 321 LEU A CA 1
ATOM 609 C C . LEU A 1 80 ? 42.308 58.415 35.074 1.00 41.35 321 LEU A C 1
ATOM 610 O O . LEU A 1 80 ? 41.956 58.999 36.119 1.00 40.63 321 LEU A O 1
ATOM 615 N N . THR A 1 81 ? 41.975 58.845 33.863 1.00 42.81 322 THR A N 1
ATOM 616 C CA . THR A 1 81 ? 41.085 59.979 33.698 1.00 44.95 322 THR A CA 1
ATOM 617 C C . THR A 1 81 ? 39.681 59.593 34.176 1.00 44.52 322 THR A C 1
ATOM 618 O O . THR A 1 81 ? 39.035 60.371 34.848 1.00 43.66 322 THR A O 1
ATOM 622 N N . SER A 1 82 ? 39.242 58.372 33.874 1.00 44.32 323 SER A N 1
ATOM 623 C CA . SER A 1 82 ? 38.007 57.823 34.452 1.00 46.58 323 SER A CA 1
ATOM 624 C C . SER A 1 82 ? 38.018 57.814 35.984 1.00 45.33 323 SER A C 1
ATOM 625 O O . SER A 1 82 ? 36.987 58.017 36.592 1.00 46.57 323 SER A O 1
ATOM 628 N N . ASP A 1 83 ? 39.179 57.592 36.593 1.00 43.23 324 ASP A N 1
ATOM 629 C CA . ASP A 1 83 ? 39.317 57.627 38.062 1.00 42.74 324 ASP A CA 1
ATOM 630 C C . ASP A 1 83 ? 39.295 59.043 38.647 1.00 43.75 324 ASP A C 1
ATOM 631 O O . ASP A 1 83 ? 39.233 59.209 39.851 1.00 43.49 324 ASP A O 1
ATOM 636 N N . GLY A 1 84 ? 39.356 60.069 37.805 1.00 44.71 325 GLY A N 1
ATOM 637 C CA . GLY A 1 84 ? 39.287 61.433 38.281 1.00 45.44 325 GLY A CA 1
ATOM 638 C C . GLY A 1 84 ? 40.587 62.032 38.788 1.00 45.81 325 GLY A C 1
ATOM 639 O O . GLY A 1 84 ? 40.560 63.029 39.509 1.00 46.43 325 GLY A O 1
ATOM 640 N N . LEU A 1 85 ? 41.728 61.479 38.377 1.00 45.57 326 LEU A N 1
ATOM 641 C CA . LEU A 1 85 ? 43.016 62.059 38.749 1.00 47.06 326 LEU A CA 1
ATOM 642 C C . LEU A 1 85 ? 43.243 63.344 37.949 1.00 50.18 326 LEU A C 1
ATOM 643 O O . LEU A 1 85 ? 42.712 63.487 36.840 1.00 51.20 326 LEU A O 1
ATOM 648 N N . PRO A 1 86 ? 43.996 64.301 38.531 1.00 51.41 327 PRO A N 1
ATOM 649 C CA . PRO A 1 86 ? 44.408 65.499 37.776 1.00 53.39 327 PRO A CA 1
ATOM 650 C C . PRO A 1 86 ? 45.432 65.148 36.676 1.00 53.26 327 PRO A C 1
ATOM 651 O O . PRO A 1 86 ? 46.115 64.134 36.774 1.00 50.25 327 PRO A O 1
ATOM 655 N N . ALA A 1 87 ? 45.544 65.994 35.658 1.00 55.82 328 ALA A N 1
ATOM 656 C CA . ALA A 1 87 ? 46.444 65.730 34.530 1.00 55.86 328 ALA A CA 1
ATOM 657 C C . ALA A 1 87 ? 47.896 65.539 34.967 1.00 55.87 328 ALA A C 1
ATOM 658 O O . ALA A 1 87 ? 48.589 64.684 34.439 1.00 54.07 328 ALA A O 1
ATOM 660 N N . ASP A 1 88 ? 48.355 66.340 35.923 1.00 57.80 329 ASP A N 1
ATOM 661 C CA . ASP A 1 88 ? 49.738 66.238 36.395 1.00 58.21 329 ASP A CA 1
ATOM 662 C C . ASP A 1 88 ? 50.006 64.897 37.082 1.00 55.21 329 ASP A C 1
ATOM 663 O O . ASP A 1 88 ? 51.093 64.324 36.945 1.00 55.02 329 ASP A O 1
ATOM 668 N N . ALA A 1 89 ? 49.023 64.385 37.813 1.00 52.74 330 ALA A N 1
ATOM 669 C CA . ALA A 1 89 ? 49.156 63.054 38.427 1.00 49.30 330 ALA A CA 1
ATOM 670 C C . ALA A 1 89 ? 49.139 61.947 37.374 1.00 46.28 330 ALA A C 1
ATOM 671 O O . ALA A 1 89 ? 49.814 60.932 37.516 1.00 45.12 330 ALA A O 1
ATOM 673 N N . ILE A 1 90 ? 48.355 62.142 36.323 1.00 46.53 331 ILE A N 1
ATOM 674 C CA . ILE A 1 90 ? 48.242 61.155 35.255 1.00 44.85 331 ILE A CA 1
ATOM 675 C C . ILE A 1 90 ? 49.534 61.087 34.440 1.00 44.81 331 ILE A C 1
ATOM 676 O O . ILE A 1 90 ? 50.026 60.008 34.162 1.00 43.07 331 ILE A O 1
ATOM 681 N N . GLU A 1 91 ? 50.093 62.230 34.068 1.00 48.51 332 GLU A N 1
ATOM 682 C CA . GLU A 1 91 ? 51.331 62.222 33.292 1.00 49.48 332 GLU A CA 1
ATOM 683 C C . GLU A 1 91 ? 52.499 61.657 34.102 1.00 49.49 332 GLU A C 1
ATOM 684 O O . GLU A 1 91 ? 53.300 60.875 33.588 1.00 46.77 332 GLU A O 1
ATOM 690 N N . ARG A 1 92 ? 52.568 62.019 35.377 1.00 51.84 333 ARG A N 1
ATOM 691 C CA . ARG A 1 92 ? 53.530 61.406 36.295 1.00 53.56 333 ARG A CA 1
ATOM 692 C C . ARG A 1 92 ? 53.467 59.871 36.248 1.00 50.37 333 ARG A C 1
ATOM 693 O O . ARG A 1 92 ? 54.500 59.202 36.186 1.00 48.81 333 ARG A O 1
ATOM 701 N N . ARG A 1 93 ? 52.262 59.310 36.259 1.00 49.78 334 ARG A N 1
ATOM 702 C CA . ARG A 1 93 ? 52.121 57.856 36.251 1.00 48.70 334 ARG A CA 1
ATOM 703 C C . ARG A 1 93 ? 52.402 57.222 34.907 1.00 46.09 334 ARG A C 1
ATOM 704 O O . ARG A 1 93 ? 53.153 56.251 34.838 1.00 43.08 334 ARG A O 1
ATOM 712 N N . VAL A 1 94 ? 51.833 57.766 33.839 1.00 46.50 335 VAL A N 1
ATOM 713 C CA . VAL A 1 94 ? 52.121 57.215 32.507 1.00 46.52 335 VAL A CA 1
ATOM 714 C C . VAL A 1 94 ? 53.603 57.338 32.133 1.00 46.13 335 VAL A C 1
ATOM 715 O O . VAL A 1 94 ? 54.128 56.476 31.421 1.00 44.25 335 VAL A O 1
ATOM 719 N N . ALA A 1 95 ? 54.270 58.378 32.638 1.00 44.51 336 ALA A N 1
ATOM 720 C CA . ALA A 1 95 ? 55.710 58.564 32.449 1.00 44.17 336 ALA A CA 1
ATOM 721 C C . ALA A 1 95 ? 56.550 57.370 32.899 1.00 41.53 336 ALA A C 1
ATOM 722 O O . ALA A 1 95 ? 57.630 57.135 32.347 1.00 40.74 336 ALA A O 1
ATOM 724 N N . ARG A 1 96 ? 56.060 56.614 33.884 1.00 38.88 337 ARG A N 1
ATOM 725 C CA . ARG A 1 96 ? 56.741 55.412 34.351 1.00 36.81 337 ARG A CA 1
ATOM 726 C C . ARG A 1 96 ? 56.852 54.307 33.284 1.00 35.98 337 ARG A C 1
ATOM 727 O O . ARG A 1 96 ? 57.682 53.430 33.415 1.00 35.15 337 ARG A O 1
ATOM 729 N N . GLY A 1 97 ? 56.025 54.339 32.244 1.00 35.08 338 GLY A N 1
ATOM 730 C CA . GLY A 1 97 ? 56.128 53.364 31.153 1.00 34.46 338 GLY A CA 1
ATOM 731 C C . GLY A 1 97 ? 57.097 53.764 30.041 1.00 33.89 338 GLY A C 1
ATOM 732 O O . GLY A 1 97 ? 57.256 53.037 29.070 1.00 33.28 338 GLY A O 1
ATOM 733 N N . GLN A 1 98 ? 57.749 54.913 30.195 1.00 34.40 339 GLN A N 1
ATOM 734 C CA . GLN A 1 98 ? 58.695 55.431 29.206 1.00 35.08 339 GLN A CA 1
ATOM 735 C C . GLN A 1 98 ? 59.874 54.506 29.028 1.00 33.87 339 GLN A C 1
ATOM 736 O O . GLN A 1 98 ? 60.453 54.422 27.939 1.00 33.21 339 GLN A O 1
ATOM 742 N N . ILE A 1 99 ? 60.257 53.855 30.122 1.00 32.26 340 ILE A N 1
ATOM 743 C CA . ILE A 1 99 ? 61.338 52.887 30.102 1.00 33.07 340 ILE A CA 1
ATOM 744 C C . ILE A 1 99 ? 61.200 51.819 28.982 1.00 30.66 340 ILE A C 1
ATOM 745 O O . ILE A 1 99 ? 62.189 51.396 28.389 1.00 29.54 340 ILE A O 1
ATOM 750 N N . LEU A 1 100 ? 59.975 51.389 28.709 1.00 28.76 341 LEU A N 1
ATOM 751 C CA . LEU A 1 100 ? 59.738 50.418 27.646 1.00 28.14 341 LEU A CA 1
ATOM 752 C C . LEU A 1 100 ? 59.915 50.988 26.239 1.00 28.39 341 LEU A C 1
ATOM 753 O O . LEU A 1 100 ? 60.246 50.251 25.317 1.00 28.51 341 LEU A O 1
ATOM 758 N N . TYR A 1 101 ? 59.687 52.283 26.073 1.00 28.41 342 TYR A N 1
ATOM 759 C CA . TYR A 1 101 ? 59.993 52.957 24.821 1.00 29.19 342 TYR A CA 1
ATOM 760 C C . TYR A 1 101 ? 61.519 53.044 24.583 1.00 30.18 342 TYR A C 1
ATOM 761 O O . TYR A 1 101 ? 62.008 52.788 23.482 1.00 28.72 342 TYR A O 1
ATOM 770 N N . ASP A 1 102 ? 62.249 53.356 25.645 1.00 30.65 343 ASP A N 1
ATOM 771 C CA . ASP A 1 102 ? 63.649 53.731 25.572 1.00 32.24 343 ASP A CA 1
ATOM 772 C C . ASP A 1 102 ? 64.589 52.537 25.604 1.00 31.32 343 ASP A C 1
ATOM 773 O O . ASP A 1 102 ? 65.743 52.648 25.180 1.00 33.44 343 ASP A O 1
ATOM 778 N N . ALA A 1 103 ? 64.102 51.418 26.131 1.00 29.51 344 ALA A N 1
ATOM 779 C CA . ALA A 1 103 ? 64.891 50.203 26.314 1.00 27.91 344 ALA A CA 1
ATOM 780 C C . ALA A 1 103 ? 65.395 49.655 24.989 1.00 27.93 344 ALA A C 1
ATOM 781 O O . ALA A 1 103 ? 64.632 49.584 24.017 1.00 26.97 344 ALA A O 1
ATOM 783 N N . PRO A 1 104 ? 66.686 49.275 24.944 1.00 26.89 345 PRO A N 1
ATOM 784 C CA . PRO A 1 104 ? 67.272 48.649 23.780 1.00 26.87 345 PRO A CA 1
ATOM 785 C C . PRO A 1 104 ? 66.496 47.417 23.322 1.00 25.89 345 PRO A C 1
ATOM 786 O O . PRO A 1 104 ? 66.251 47.269 22.125 1.00 25.45 345 PRO A O 1
ATOM 790 N N . GLU A 1 105 ? 66.090 46.557 24.257 1.00 24.23 346 GLU A N 1
ATOM 791 C CA . GLU A 1 105 ? 65.259 45.417 23.911 1.00 23.82 346 GLU A CA 1
ATOM 792 C C . GLU A 1 105 ? 64.108 45.285 24.887 1.00 22.61 346 GLU A C 1
ATOM 793 O O . GLU A 1 105 ? 64.196 45.704 26.035 1.00 21.79 346 GLU A O 1
ATOM 799 N N . VAL A 1 106 ? 63.029 44.692 24.408 1.00 22.41 347 VAL A N 1
ATOM 800 C CA . VAL A 1 106 ? 61.878 44.387 25.224 1.00 22.37 347 VAL A CA 1
ATOM 801 C C . VAL A 1 106 ? 61.402 42.962 24.935 1.00 22.27 347 VAL A C 1
ATOM 802 O O . VAL A 1 106 ? 61.169 42.585 23.774 1.00 21.99 347 VAL A O 1
ATOM 806 N N . VAL A 1 107 ? 61.279 42.189 26.017 1.00 21.81 348 VAL A N 1
ATOM 807 C CA . VAL A 1 107 ? 60.730 40.844 25.986 1.00 21.43 348 VAL A CA 1
ATOM 808 C C . VAL A 1 107 ? 59.488 40.775 26.902 1.00 19.85 348 VAL A C 1
ATOM 809 O O . VAL A 1 107 ? 59.517 41.184 28.088 1.00 19.83 348 VAL A O 1
ATOM 813 N N . ILE A 1 108 ? 58.404 40.248 26.343 1.00 20.03 349 ILE A N 1
ATOM 814 C CA . ILE A 1 108 ? 57.166 40.002 27.069 1.00 19.02 349 ILE A CA 1
ATOM 815 C C . ILE A 1 108 ? 57.079 38.525 27.472 1.00 19.01 349 ILE A C 1
ATOM 816 O O . ILE A 1 108 ? 57.052 37.648 26.620 1.00 20.12 349 ILE A O 1
ATOM 821 N N . PRO A 1 109 ? 57.080 38.239 28.775 1.00 17.49 350 PRO A N 1
ATOM 822 C CA . PRO A 1 109 ? 56.775 36.912 29.242 1.00 17.82 350 PRO A CA 1
ATOM 823 C C . PRO A 1 109 ? 55.249 36.635 29.110 1.00 18.65 350 PRO A C 1
ATOM 824 O O . PRO A 1 109 ? 54.449 37.509 29.401 1.00 19.98 350 PRO A O 1
ATOM 828 N N . MET A 1 110 ? 54.898 35.436 28.671 1.00 18.73 351 MET A N 1
ATOM 829 C CA . MET A 1 110 ? 53.517 35.053 28.491 1.00 21.56 351 MET A CA 1
ATOM 830 C C . MET A 1 110 ? 53.306 33.658 29.021 1.00 20.98 351 MET A C 1
ATOM 831 O O . MET A 1 110 ? 54.178 32.802 28.912 1.00 19.92 351 MET A O 1
ATOM 836 N N . LEU A 1 111 ? 52.128 33.484 29.601 1.00 19.87 352 LEU A N 1
ATOM 837 C CA . LEU A 1 111 ? 51.624 32.200 30.009 1.00 20.04 352 LEU A CA 1
ATOM 838 C C . LEU A 1 111 ? 50.824 31.618 28.868 1.00 20.74 352 LEU A C 1
ATOM 839 O O . LEU A 1 111 ? 50.012 32.330 28.251 1.00 21.42 352 LEU A O 1
ATOM 844 N N . VAL A 1 112 ? 51.011 30.314 28.635 1.00 21.52 353 VAL A N 1
ATOM 845 C CA . VAL A 1 112 ? 50.205 29.563 27.713 1.00 22.52 353 VAL A CA 1
ATOM 846 C C . VAL A 1 112 ? 49.877 28.232 28.377 1.00 23.47 353 VAL A C 1
ATOM 847 O O . VAL A 1 112 ? 50.686 27.699 29.146 1.00 22.37 353 VAL A O 1
ATOM 851 N N . PRO A 1 113 ? 48.695 27.678 28.069 1.00 24.29 354 PRO A N 1
ATOM 852 C CA . PRO A 1 113 ? 48.250 26.478 28.762 1.00 24.47 354 PRO A CA 1
ATOM 853 C C . PRO A 1 113 ? 48.841 25.154 28.229 1.00 24.69 354 PRO A C 1
ATOM 854 O O . PRO A 1 113 ? 48.149 24.155 28.167 1.00 24.38 354 PRO A O 1
ATOM 858 N N . ASP A 1 114 ? 50.137 25.143 27.919 1.00 25.36 355 ASP A N 1
ATOM 859 C CA . ASP A 1 114 ? 50.789 23.997 27.333 1.00 24.91 355 ASP A CA 1
ATOM 860 C C . ASP A 1 114 ? 51.020 22.955 28.418 1.00 24.20 355 ASP A C 1
ATOM 861 O O . ASP A 1 114 ? 51.887 23.134 29.299 1.00 22.38 355 ASP A O 1
ATOM 866 N N . GLY A 1 115 ? 50.297 21.841 28.297 1.00 24.87 356 GLY A N 1
ATOM 867 C CA . GLY A 1 115 ? 50.289 20.783 29.302 1.00 25.40 356 GLY A CA 1
ATOM 868 C C . GLY A 1 115 ? 49.211 20.911 30.374 1.00 25.92 356 GLY A C 1
ATOM 869 O O . GLY A 1 115 ? 49.134 20.072 31.269 1.00 24.60 356 GLY A O 1
ATOM 870 N N . ALA A 1 116 ? 48.385 21.960 30.317 1.00 26.03 357 ALA A N 1
ATOM 871 C CA . ALA A 1 116 ? 47.427 22.182 31.393 1.00 27.07 357 ALA A CA 1
ATOM 872 C C . ALA A 1 116 ? 46.423 21.032 31.432 1.00 28.91 357 ALA A C 1
ATOM 873 O O . ALA A 1 116 ? 46.064 20.463 30.409 1.00 30.91 357 ALA A O 1
ATOM 875 N N . HIS A 1 117 ? 46.042 20.657 32.642 1.00 28.73 358 HIS A N 1
ATOM 876 C CA . HIS A 1 117 ? 45.013 19.677 32.873 1.00 31.35 358 HIS A CA 1
ATOM 877 C C . HIS A 1 117 ? 43.656 20.363 32.672 1.00 30.26 358 HIS A C 1
ATOM 878 O O . HIS A 1 117 ? 43.501 21.502 33.072 1.00 30.64 358 HIS A O 1
ATOM 885 N N . SER A 1 118 ? 42.696 19.689 32.058 1.00 30.28 359 SER A N 1
ATOM 886 C CA . SER A 1 118 ? 41.340 20.234 31.886 1.00 31.25 359 SER A CA 1
ATOM 887 C C . SER A 1 118 ? 40.420 19.740 32.990 1.00 30.87 359 SER A C 1
ATOM 888 O O . SER A 1 118 ? 40.175 18.534 33.099 1.00 31.99 359 SER A O 1
ATOM 891 N N . TYR A 1 119 ? 39.893 20.663 33.792 1.00 29.37 360 TYR A N 1
ATOM 892 C CA . TYR A 1 119 ? 38.966 20.322 34.875 1.00 29.42 360 TYR A CA 1
ATOM 893 C C . TYR A 1 119 ? 37.559 20.808 34.533 1.00 29.55 360 TYR A C 1
ATOM 894 O O . TYR A 1 119 ? 37.402 21.831 33.910 1.00 28.88 360 TYR A O 1
ATOM 903 N N . PRO A 1 120 ? 36.542 20.097 34.978 1.00 30.26 361 PRO A N 1
ATOM 904 C CA . PRO A 1 120 ? 35.188 20.572 34.695 1.00 31.68 361 PRO A CA 1
ATOM 905 C C . PRO A 1 120 ? 34.745 21.735 35.592 1.00 30.79 361 PRO A C 1
ATOM 906 O O . PRO A 1 120 ? 33.820 22.437 35.253 1.00 31.58 361 PRO A O 1
ATOM 910 N N . ASP A 1 121 ? 35.428 21.941 36.707 1.00 29.68 362 ASP A N 1
ATOM 911 C CA . ASP A 1 121 ? 35.011 22.921 37.703 1.00 28.95 362 ASP A CA 1
ATOM 912 C C . ASP A 1 121 ? 35.903 24.135 37.689 1.00 26.59 362 ASP A C 1
ATOM 913 O O . ASP A 1 121 ? 37.125 24.061 37.412 1.00 25.42 362 ASP A O 1
ATOM 918 N N . ALA A 1 122 ? 35.310 25.273 37.999 1.00 25.73 363 ALA A N 1
ATOM 919 C CA . ALA A 1 122 ? 36.081 26.524 38.045 1.00 24.63 363 ALA A CA 1
ATOM 920 C C . ALA A 1 122 ? 37.213 26.493 39.053 1.00 23.30 363 ALA A C 1
ATOM 921 O O . ALA A 1 122 ? 38.330 27.005 38.759 1.00 22.85 363 ALA A O 1
ATOM 923 N N . ALA A 1 123 ? 36.983 25.903 40.231 1.00 23.58 364 ALA A N 1
ATOM 924 C CA . ALA A 1 123 ? 38.023 25.984 41.275 1.00 23.55 364 ALA A CA 1
ATOM 925 C C . ALA A 1 123 ? 39.337 25.363 40.823 1.00 22.74 364 ALA A C 1
ATOM 926 O O . ALA A 1 123 ? 40.386 25.979 40.976 1.00 22.30 364 ALA A O 1
ATOM 928 N N . ARG A 1 124 ? 39.323 24.133 40.304 1.00 23.36 365 ARG A N 1
ATOM 929 C CA . ARG A 1 124 ? 40.604 23.506 39.938 1.00 23.71 365 ARG A CA 1
ATOM 930 C C . ARG A 1 124 ? 41.150 24.119 38.668 1.00 22.28 365 ARG A C 1
ATOM 931 O O . ARG A 1 124 ? 42.336 24.260 38.506 1.00 22.23 365 ARG A O 1
ATOM 939 N N . THR A 1 125 ? 40.267 24.576 37.802 1.00 23.12 366 THR A N 1
ATOM 940 C CA . THR A 1 125 ? 40.720 25.344 36.639 1.00 22.85 366 THR A CA 1
ATOM 941 C C . THR A 1 125 ? 41.516 26.584 37.061 1.00 22.43 366 THR A C 1
ATOM 942 O O . THR A 1 125 ? 42.631 26.848 36.554 1.00 22.18 366 THR A O 1
ATOM 946 N N . ASP A 1 126 ? 40.966 27.335 38.004 1.00 24.21 367 ASP A N 1
ATOM 947 C CA . ASP A 1 126 ? 41.651 28.553 38.487 1.00 24.48 367 ASP A CA 1
ATOM 948 C C . ASP A 1 126 ? 42.941 28.181 39.148 1.00 23.47 367 ASP A C 1
ATOM 949 O O . ASP A 1 126 ? 43.972 28.825 38.893 1.00 22.20 367 ASP A O 1
ATOM 954 N N . ALA A 1 127 ? 42.907 27.123 39.976 1.00 24.24 368 ALA A N 1
ATOM 955 C CA . ALA A 1 127 ? 44.134 26.652 40.646 1.00 23.43 368 ALA A CA 1
ATOM 956 C C . ALA A 1 127 ? 45.250 26.350 39.635 1.00 21.79 368 ALA A C 1
ATOM 957 O O . ALA A 1 127 ? 46.348 26.875 39.749 1.00 21.09 368 ALA A O 1
ATOM 959 N N . GLU A 1 128 ? 44.965 25.520 38.635 1.00 22.93 369 GLU A N 1
ATOM 960 C CA . GLU A 1 128 ? 45.919 25.238 37.532 1.00 24.17 369 GLU A CA 1
ATOM 961 C C . GLU A 1 128 ? 46.469 26.507 36.899 1.00 22.16 369 GLU A C 1
ATOM 962 O O . GLU A 1 128 ? 47.675 26.628 36.643 1.00 21.80 369 GLU A O 1
ATOM 968 N N . HIS A 1 129 ? 45.583 27.444 36.601 1.00 20.86 370 HIS A N 1
ATOM 969 C CA . HIS A 1 129 ? 45.988 28.704 35.993 1.00 21.11 370 HIS A CA 1
ATOM 970 C C . HIS A 1 129 ? 46.958 29.526 36.904 1.00 20.46 370 HIS A C 1
ATOM 971 O O . HIS A 1 129 ? 47.979 30.094 36.423 1.00 18.21 370 HIS A O 1
ATOM 978 N N . THR A 1 130 ? 46.641 29.559 38.191 1.00 19.51 371 THR A N 1
ATOM 979 C CA . THR A 1 130 ? 47.499 30.178 39.189 1.00 21.27 371 THR A CA 1
ATOM 980 C C . THR A 1 130 ? 48.860 29.510 39.268 1.00 20.43 371 THR A C 1
ATOM 981 O O . THR A 1 130 ? 49.874 30.186 39.352 1.00 20.66 371 THR A O 1
ATOM 985 N N . MET A 1 131 ? 48.861 28.172 39.207 1.00 20.85 372 MET A N 1
ATOM 986 C CA . MET A 1 131 ? 50.061 27.402 39.256 1.00 21.00 372 MET A CA 1
ATOM 987 C C . MET A 1 131 ? 50.950 27.720 38.057 1.00 20.55 372 MET A C 1
ATOM 988 O O . MET A 1 131 ? 52.171 27.847 38.202 1.00 19.51 372 MET A O 1
ATOM 993 N N . PHE A 1 132 ? 50.333 27.798 36.876 1.00 19.20 373 PHE A N 1
ATOM 994 C CA . PHE A 1 132 ? 51.043 28.218 35.672 1.00 18.84 373 PHE A CA 1
ATOM 995 C C . PHE A 1 132 ? 51.598 29.645 35.805 1.00 17.46 373 PHE A C 1
ATOM 996 O O . PHE A 1 132 ? 52.713 29.943 35.345 1.00 16.58 373 PHE A O 1
ATOM 1004 N N . THR A 1 133 ? 50.834 30.516 36.428 1.00 17.54 374 THR A N 1
ATOM 1005 C CA . THR A 1 133 ? 51.282 31.906 36.605 1.00 17.52 374 THR A CA 1
ATOM 1006 C C . THR A 1 133 ? 52.561 32.002 37.476 1.00 18.63 374 THR A C 1
ATOM 1007 O O . THR A 1 133 ? 53.511 32.721 37.117 1.00 19.10 374 THR A O 1
ATOM 1011 N N . VAL A 1 134 ? 52.592 31.231 38.561 1.00 18.27 375 VAL A N 1
ATOM 1012 C CA . VAL A 1 134 ? 53.758 31.175 39.447 1.00 18.64 375 VAL A CA 1
ATOM 1013 C C . VAL A 1 134 ? 54.977 30.707 38.663 1.00 18.58 375 VAL A C 1
ATOM 1014 O O . VAL A 1 134 ? 56.066 31.264 38.790 1.00 19.12 375 VAL A O 1
ATOM 1018 N N . ALA A 1 135 ? 54.800 29.694 37.823 1.00 19.10 376 ALA A N 1
ATOM 1019 C CA . ALA A 1 135 ? 55.902 29.176 37.003 1.00 19.11 376 ALA A CA 1
ATOM 1020 C C . ALA A 1 135 ? 56.451 30.211 36.034 1.00 18.81 376 ALA A C 1
ATOM 1021 O O . ALA A 1 135 ? 57.659 30.317 35.848 1.00 17.11 376 ALA A O 1
ATOM 1023 N N . VAL A 1 136 ? 55.586 30.981 35.405 1.00 17.30 377 VAL A N 1
ATOM 1024 C CA . VAL A 1 136 ? 56.097 32.050 34.550 1.00 16.87 377 VAL A CA 1
ATOM 1025 C C . VAL A 1 136 ? 56.899 33.075 35.360 1.00 16.96 377 VAL A C 1
ATOM 1026 O O . VAL A 1 136 ? 57.981 33.503 34.933 1.00 16.56 377 VAL A O 1
ATOM 1030 N N . GLY A 1 137 ? 56.366 33.444 36.523 1.00 16.29 378 GLY A N 1
ATOM 1031 C CA . GLY A 1 137 ? 57.068 34.297 37.452 1.00 16.84 378 GLY A CA 1
ATOM 1032 C C . GLY A 1 137 ? 58.466 33.795 37.759 1.00 16.89 378 GLY A C 1
ATOM 1033 O O . GLY A 1 137 ? 59.414 34.574 37.715 1.00 15.87 378 GLY A O 1
ATOM 1034 N N . ALA A 1 138 ? 58.599 32.479 38.020 1.00 17.05 379 ALA A N 1
ATOM 1035 C CA . ALA A 1 138 ? 59.916 31.890 38.242 1.00 17.09 379 ALA A CA 1
ATOM 1036 C C . ALA A 1 138 ? 60.812 32.043 37.032 1.00 17.89 379 ALA A C 1
ATOM 1037 O O . ALA A 1 138 ? 62.001 32.287 37.204 1.00 18.05 379 ALA A O 1
ATOM 1039 N N . ALA A 1 139 ? 60.278 31.902 35.821 1.00 17.56 380 ALA A N 1
ATOM 1040 C CA . ALA A 1 139 ? 61.106 32.048 34.632 1.00 19.48 380 ALA A CA 1
ATOM 1041 C C . ALA A 1 139 ? 61.477 33.500 34.400 1.00 20.04 380 ALA A C 1
ATOM 1042 O O . ALA A 1 139 ? 62.518 33.789 33.795 1.00 19.98 380 ALA A O 1
ATOM 1044 N N . VAL A 1 140 ? 60.652 34.411 34.884 1.00 19.98 381 VAL A N 1
ATOM 1045 C CA . VAL A 1 140 ? 60.979 35.831 34.771 1.00 20.90 381 VAL A CA 1
ATOM 1046 C C . VAL A 1 140 ? 62.225 36.131 35.606 1.00 21.19 381 VAL A C 1
ATOM 1047 O O . VAL A 1 140 ? 63.194 36.706 35.068 1.00 21.35 381 VAL A O 1
ATOM 1051 N N . GLN A 1 141 ? 62.221 35.717 36.875 1.00 18.91 382 GLN A N 1
ATOM 1052 C CA . GLN A 1 141 ? 63.383 35.931 37.720 1.00 19.73 382 GLN A CA 1
ATOM 1053 C C . GLN A 1 141 ? 64.608 35.306 37.094 1.00 19.51 382 GLN A C 1
ATOM 1054 O O . GLN A 1 141 ? 65.654 35.923 37.048 1.00 19.57 382 GLN A O 1
ATOM 1060 N N . ALA A 1 142 ? 64.474 34.069 36.604 1.00 20.31 383 ALA A N 1
ATOM 1061 C CA . ALA A 1 142 ? 65.591 33.377 36.009 1.00 20.85 383 ALA A CA 1
ATOM 1062 C C . ALA A 1 142 ? 66.145 34.127 34.781 1.00 20.84 383 ALA A C 1
ATOM 1063 O O . ALA A 1 142 ? 67.364 34.208 34.559 1.00 20.73 383 ALA A O 1
ATOM 1065 N N . LEU A 1 143 ? 65.267 34.699 33.982 1.00 19.72 384 LEU A N 1
ATOM 1066 C CA . LEU A 1 143 ? 65.728 35.559 32.901 1.00 20.52 384 LEU A CA 1
ATOM 1067 C C . LEU A 1 143 ? 66.479 36.790 33.444 1.00 19.59 384 LEU A C 1
ATOM 1068 O O . LEU A 1 143 ? 67.554 37.135 32.951 1.00 21.06 384 LEU A O 1
ATOM 1073 N N . LEU A 1 144 ? 65.939 37.451 34.447 1.00 19.13 385 LEU A N 1
ATOM 1074 C CA . LEU A 1 144 ? 66.563 38.722 34.915 1.00 20.34 385 LEU A CA 1
ATOM 1075 C C . LEU A 1 144 ? 67.981 38.472 35.427 1.00 20.58 385 LEU A C 1
ATOM 1076 O O . LEU A 1 144 ? 68.907 39.269 35.163 1.00 21.55 385 LEU A O 1
ATOM 1081 N N . VAL A 1 145 ? 68.143 37.335 36.107 1.00 20.84 386 VAL A N 1
ATOM 1082 C CA . VAL A 1 145 ? 69.432 36.920 36.632 1.00 21.41 386 VAL A CA 1
ATOM 1083 C C . VAL A 1 145 ? 70.370 36.477 35.528 1.00 21.91 386 VAL A C 1
ATOM 1084 O O . VAL A 1 145 ? 71.539 36.837 35.550 1.00 20.83 386 VAL A O 1
ATOM 1088 N N . ALA A 1 146 ? 69.870 35.630 34.608 1.00 21.21 387 ALA A N 1
ATOM 1089 C CA . ALA A 1 146 ? 70.635 35.187 33.446 1.00 21.35 387 ALA A CA 1
ATOM 1090 C C . ALA A 1 146 ? 71.227 36.373 32.678 1.00 21.97 387 ALA A C 1
ATOM 1091 O O . ALA A 1 146 ? 72.350 36.291 32.147 1.00 21.79 387 ALA A O 1
ATOM 1093 N N . LEU A 1 147 ? 70.471 37.471 32.618 1.00 21.60 388 LEU A N 1
ATOM 1094 C CA . LEU A 1 147 ? 70.957 38.681 31.949 1.00 22.34 388 LEU A CA 1
ATOM 1095 C C . LEU A 1 147 ? 72.039 39.373 32.774 1.00 23.32 388 LEU A C 1
ATOM 1096 O O . LEU A 1 147 ? 73.094 39.759 32.244 1.00 24.70 388 LEU A O 1
ATOM 1101 N N . ALA A 1 148 ? 71.768 39.550 34.064 1.00 22.77 389 ALA A N 1
ATOM 1102 C CA . ALA A 1 148 ? 72.701 40.221 34.964 1.00 24.26 389 ALA A CA 1
ATOM 1103 C C . ALA A 1 148 ? 74.069 39.567 34.940 1.00 25.35 389 ALA A C 1
ATOM 1104 O O . ALA A 1 148 ? 75.073 40.215 34.871 1.00 26.20 389 ALA A O 1
ATOM 1106 N N . VAL A 1 149 ? 74.076 38.249 35.031 1.00 26.44 390 VAL A N 1
ATOM 1107 C CA . VAL A 1 149 ? 75.296 37.449 34.998 1.00 28.19 390 VAL A CA 1
ATOM 1108 C C . VAL A 1 149 ? 76.050 37.571 33.658 1.00 27.78 390 VAL A C 1
ATOM 1109 O O . VAL A 1 149 ? 77.266 37.304 33.566 1.00 27.39 390 VAL A O 1
ATOM 1113 N N . ARG A 1 150 ? 75.357 38.016 32.627 1.00 26.45 391 ARG A N 1
ATOM 1114 C CA . ARG A 1 150 ? 75.998 38.334 31.353 1.00 27.49 391 ARG A CA 1
ATOM 1115 C C . ARG A 1 150 ? 76.215 39.831 31.187 1.00 27.58 391 ARG A C 1
ATOM 1116 O O . ARG A 1 150 ? 76.488 40.298 30.096 1.00 28.78 391 ARG A O 1
ATOM 1124 N N . GLY A 1 151 ? 76.117 40.577 32.279 1.00 26.84 392 GLY A N 1
ATOM 1125 C CA . GLY A 1 151 ? 76.443 41.987 32.270 1.00 27.18 392 GLY A CA 1
ATOM 1126 C C . GLY A 1 151 ? 75.328 42.915 31.860 1.00 26.77 392 GLY A C 1
ATOM 1127 O O . GLY A 1 151 ? 75.568 44.094 31.708 1.00 27.75 392 GLY A O 1
ATOM 1128 N N . LEU A 1 152 ? 74.118 42.377 31.693 1.00 25.48 393 LEU A N 1
ATOM 1129 C CA . LEU A 1 152 ? 72.961 43.115 31.186 1.00 25.50 393 LEU A CA 1
ATOM 1130 C C . LEU A 1 152 ? 71.986 43.421 32.308 1.00 24.93 393 LEU A C 1
ATOM 1131 O O . LEU A 1 152 ? 71.623 42.537 33.099 1.00 24.02 393 LEU A O 1
ATOM 1136 N N . GLY A 1 153 ? 71.634 44.701 32.399 1.00 24.71 394 GLY A N 1
ATOM 1137 C CA . GLY A 1 153 ? 70.637 45.164 33.332 1.00 23.83 394 GLY A CA 1
ATOM 1138 C C . GLY A 1 153 ? 69.262 44.849 32.748 1.00 22.13 394 GLY A C 1
ATOM 1139 O O . GLY A 1 153 ? 69.126 44.496 31.558 1.00 20.94 394 GLY A O 1
ATOM 1140 N N . SER A 1 154 ? 68.249 44.975 33.588 1.00 20.98 395 SER A N 1
ATOM 1141 C CA . SER A 1 154 ? 66.912 44.659 33.147 1.00 21.05 395 SER A CA 1
ATOM 1142 C C . SER A 1 154 ? 65.930 45.190 34.144 1.00 21.99 395 SER A C 1
ATOM 1143 O O . SER A 1 154 ? 66.308 45.559 35.252 1.00 22.41 395 SER A O 1
ATOM 1146 N N . CYS A 1 155 ? 64.658 45.226 33.749 1.00 23.23 396 CYS A N 1
ATOM 1147 C CA . CYS A 1 155 ? 63.586 45.654 34.635 1.00 24.99 396 CYS A CA 1
ATOM 1148 C C . CYS A 1 155 ? 62.325 44.951 34.216 1.00 25.21 396 CYS A C 1
ATOM 1149 O O . CYS A 1 155 ? 61.949 45.028 33.048 1.00 26.87 396 CYS A O 1
ATOM 1152 N N . TRP A 1 156 ? 61.635 44.334 35.161 1.00 24.10 397 TRP A N 1
ATOM 1153 C CA . TRP A 1 156 ? 60.324 43.761 34.891 1.00 24.07 397 TRP A CA 1
ATOM 1154 C C . TRP A 1 156 ? 59.227 44.729 35.368 1.00 24.03 397 TRP A C 1
ATOM 1155 O O . TRP A 1 156 ? 59.304 45.256 36.460 1.00 23.36 397 TRP A O 1
ATOM 1166 N N . ILE A 1 157 ? 58.252 44.987 34.501 1.00 24.28 398 ILE A N 1
ATOM 1167 C CA . ILE A 1 157 ? 57.168 45.917 34.748 1.00 26.86 398 ILE A CA 1
ATOM 1168 C C . ILE A 1 157 ? 55.859 45.180 34.448 1.00 25.21 398 ILE A C 1
ATOM 1169 O O . ILE A 1 157 ? 55.782 44.424 33.499 1.00 23.21 398 ILE A O 1
ATOM 1174 N N . GLY A 1 158 ? 54.831 45.395 35.254 1.00 25.61 399 GLY A N 1
ATOM 1175 C CA . GLY A 1 158 ? 53.582 44.633 35.111 1.00 24.88 399 GLY A CA 1
ATOM 1176 C C . GLY A 1 158 ? 52.612 45.153 34.064 1.00 24.58 399 GLY A C 1
ATOM 1177 O O . GLY A 1 158 ? 51.642 44.484 33.747 1.00 25.62 399 GLY A O 1
ATOM 1178 N N . SER A 1 159 ? 52.860 46.336 33.529 1.00 25.32 400 SER A N 1
ATOM 1179 C CA . SER A 1 159 ? 51.905 47.046 32.663 1.00 26.06 400 SER A CA 1
ATOM 1180 C C . SER A 1 159 ? 51.104 46.210 31.632 1.00 24.09 400 SER A C 1
ATOM 1181 O O . SER A 1 159 ? 49.927 46.477 31.456 1.00 24.91 400 SER A O 1
ATOM 1184 N N . THR A 1 160 ? 51.701 45.237 30.953 1.00 22.70 401 THR A N 1
ATOM 1185 C CA . THR A 1 160 ? 50.941 44.477 29.917 1.00 21.91 401 THR A CA 1
ATOM 1186 C C . THR A 1 160 ? 49.786 43.663 30.499 1.00 21.92 401 THR A C 1
ATOM 1187 O O . THR A 1 160 ? 48.793 43.376 29.802 1.00 21.64 401 THR A O 1
ATOM 1191 N N . ILE A 1 161 ? 49.891 43.348 31.789 1.00 20.72 402 ILE A N 1
ATOM 1192 C CA . ILE A 1 161 ? 48.874 42.593 32.485 1.00 20.67 402 ILE A CA 1
ATOM 1193 C C . ILE A 1 161 ? 47.551 43.361 32.476 1.00 21.30 402 ILE A C 1
ATOM 1194 O O . ILE A 1 161 ? 46.493 42.756 32.501 1.00 19.43 402 ILE A O 1
ATOM 1199 N N . PHE A 1 162 ? 47.635 44.697 32.450 1.00 22.04 403 PHE A N 1
ATOM 1200 C CA . PHE A 1 162 ? 46.469 45.579 32.492 1.00 23.24 403 PHE A CA 1
ATOM 1201 C C . PHE A 1 162 ? 45.887 45.820 31.086 1.00 24.02 403 PHE A C 1
ATOM 1202 O O . PHE A 1 162 ? 44.858 46.446 30.964 1.00 25.43 403 PHE A O 1
ATOM 1210 N N . ALA A 1 163 ? 46.544 45.312 30.030 1.00 23.66 404 ALA A N 1
ATOM 1211 C CA . ALA A 1 163 ? 46.072 45.487 28.653 1.00 24.53 404 ALA A CA 1
ATOM 1212 C C . ALA A 1 163 ? 46.250 44.232 27.793 1.00 24.85 404 ALA A C 1
ATOM 1213 O O . ALA A 1 163 ? 46.786 44.284 26.674 1.00 26.83 404 ALA A O 1
ATOM 1215 N N . ALA A 1 164 ? 45.785 43.106 28.312 1.00 24.07 405 ALA A N 1
ATOM 1216 C CA . ALA A 1 164 ? 46.064 41.808 27.686 1.00 24.32 405 ALA A CA 1
ATOM 1217 C C . ALA A 1 164 ? 45.440 41.684 26.301 1.00 25.27 405 ALA A C 1
ATOM 1218 O O . ALA A 1 164 ? 46.125 41.281 25.361 1.00 24.42 405 ALA A O 1
ATOM 1220 N N . ASP A 1 165 ? 44.168 42.063 26.153 1.00 27.10 406 ASP A N 1
ATOM 1221 C CA . ASP A 1 165 ? 43.518 42.031 24.832 1.00 29.93 406 ASP A CA 1
ATOM 1222 C C . ASP A 1 165 ? 44.256 42.832 23.766 1.00 31.12 406 ASP A C 1
ATOM 1223 O O . ASP A 1 165 ? 44.377 42.378 22.637 1.00 32.35 406 ASP A O 1
ATOM 1228 N N . LEU A 1 166 ? 44.731 44.027 24.120 1.00 32.16 407 LEU A N 1
ATOM 1229 C CA . LEU A 1 166 ? 45.495 44.880 23.189 1.00 32.31 407 LEU A CA 1
ATOM 1230 C C . LEU A 1 166 ? 46.793 44.210 22.788 1.00 30.35 407 LEU A C 1
ATOM 1231 O O . LEU A 1 166 ? 47.240 44.288 21.636 1.00 28.75 407 LEU A O 1
ATOM 1236 N N . VAL A 1 167 ? 47.421 43.578 23.766 1.00 28.50 408 VAL A N 1
ATOM 1237 C CA . VAL A 1 167 ? 48.668 42.880 23.519 1.00 27.51 408 VAL A CA 1
ATOM 1238 C C . VAL A 1 167 ? 48.424 41.715 22.529 1.00 27.32 408 VAL A C 1
ATOM 1239 O O . VAL A 1 167 ? 49.117 41.582 21.540 1.00 26.56 408 VAL A O 1
ATOM 1243 N N . ARG A 1 168 ? 47.414 40.891 22.793 1.00 28.86 409 ARG A N 1
ATOM 1244 C CA . ARG A 1 168 ? 47.066 39.781 21.891 1.00 29.82 409 ARG A CA 1
ATOM 1245 C C . ARG A 1 168 ? 46.703 40.311 20.511 1.00 32.24 409 ARG A C 1
ATOM 1246 O O . ARG A 1 168 ? 47.144 39.779 19.505 1.00 32.70 409 ARG A O 1
ATOM 1254 N N . ASP A 1 169 ? 45.907 41.375 20.471 1.00 34.76 410 ASP A N 1
ATOM 1255 C CA . ASP A 1 169 ? 45.528 41.961 19.202 1.00 36.85 410 ASP A CA 1
ATOM 1256 C C . ASP A 1 169 ? 46.746 42.455 18.441 1.00 36.76 410 ASP A C 1
ATOM 1257 O O . ASP A 1 169 ? 46.964 42.078 17.290 1.00 35.90 410 ASP A O 1
ATOM 1262 N N . GLU A 1 170 ? 47.548 43.292 19.077 1.00 36.84 411 GLU A N 1
ATOM 1263 C CA . GLU A 1 170 ? 48.676 43.903 18.378 1.00 38.51 411 GLU A CA 1
ATOM 1264 C C . GLU A 1 170 ? 49.712 42.865 17.889 1.00 37.83 411 GLU A C 1
ATOM 1265 O O . GLU A 1 170 ? 50.282 43.029 16.834 1.00 36.62 411 GLU A O 1
ATOM 1271 N N . LEU A 1 171 ? 49.929 41.796 18.653 1.00 35.70 412 LEU A N 1
ATOM 1272 C CA . LEU A 1 171 ? 50.858 40.737 18.280 1.00 34.78 412 LEU A CA 1
ATOM 1273 C C . LEU A 1 171 ? 50.198 39.540 17.540 1.00 34.88 412 LEU A C 1
ATOM 1274 O O . LEU A 1 171 ? 50.865 38.563 17.245 1.00 35.51 412 LEU A O 1
ATOM 1279 N N . ASP A 1 172 ? 48.904 39.621 17.264 1.00 36.37 413 ASP A N 1
ATOM 1280 C CA . ASP A 1 172 ? 48.145 38.565 16.589 1.00 37.55 413 ASP A CA 1
ATOM 1281 C C . ASP A 1 172 ? 48.300 37.204 17.265 1.00 36.06 413 ASP A C 1
ATOM 1282 O O . ASP A 1 172 ? 48.444 36.177 16.593 1.00 37.44 413 ASP A O 1
ATOM 1287 N N . LEU A 1 173 ? 48.230 37.197 18.587 1.00 31.37 414 LEU A N 1
ATOM 1288 C CA . LEU A 1 173 ? 48.340 35.973 19.330 1.00 29.45 414 LEU A CA 1
ATOM 1289 C C . LEU A 1 173 ? 46.978 35.450 19.726 1.00 30.06 414 LEU A C 1
ATOM 1290 O O . LEU A 1 173 ? 46.029 36.226 19.951 1.00 29.80 414 LEU A O 1
ATOM 1295 N N . PRO A 1 174 ? 46.884 34.124 19.896 1.00 30.20 415 PRO A N 1
ATOM 1296 C CA . PRO A 1 174 ? 45.602 33.524 20.237 1.00 30.45 415 PRO A CA 1
ATOM 1297 C C . PRO A 1 174 ? 45.149 33.866 21.648 1.00 29.02 415 PRO A C 1
ATOM 1298 O O . PRO A 1 174 ? 45.946 34.250 22.504 1.00 26.88 415 PRO A O 1
ATOM 1302 N N . VAL A 1 175 ? 43.860 33.685 21.891 1.00 29.49 416 VAL A N 1
ATOM 1303 C CA . VAL A 1 175 ? 43.252 34.166 23.091 1.00 29.72 416 VAL A CA 1
ATOM 1304 C C . VAL A 1 175 ? 43.821 33.571 24.382 1.00 29.66 416 VAL A C 1
ATOM 1305 O O . VAL A 1 175 ? 43.719 34.196 25.448 1.00 29.33 416 VAL A O 1
ATOM 1309 N N . ASP A 1 176 ? 44.370 32.362 24.327 1.00 28.82 417 ASP A N 1
ATOM 1310 C CA . ASP A 1 176 ? 44.903 31.778 25.561 1.00 30.96 417 ASP A CA 1
ATOM 1311 C C . ASP A 1 176 ? 46.369 32.141 25.883 1.00 28.26 417 ASP A C 1
ATOM 1312 O O . ASP A 1 176 ? 46.907 31.659 26.856 1.00 27.65 417 ASP A O 1
ATOM 1317 N N . TRP A 1 177 ? 46.987 32.995 25.070 1.00 26.39 418 TRP A N 1
ATOM 1318 C CA . TRP A 1 177 ? 48.266 33.581 25.405 1.00 24.00 418 TRP A CA 1
ATOM 1319 C C . TRP A 1 177 ? 48.062 34.829 26.281 1.00 23.32 418 TRP A C 1
ATOM 1320 O O . TRP A 1 177 ? 47.513 35.833 25.831 1.00 24.19 418 TRP A O 1
ATOM 1331 N N . GLU A 1 178 ? 48.542 34.744 27.511 1.00 21.82 419 GLU A N 1
ATOM 1332 C CA . GLU A 1 178 ? 48.320 35.742 28.542 1.00 21.04 419 GLU A CA 1
ATOM 1333 C C . GLU A 1 178 ? 49.610 36.502 28.898 1.00 21.40 419 GLU A C 1
ATOM 1334 O O . GLU A 1 178 ? 50.590 35.903 29.338 1.00 19.88 419 GLU A O 1
ATOM 1340 N N . PRO A 1 179 ? 49.628 37.829 28.673 1.00 20.59 420 PRO A N 1
ATOM 1341 C CA . PRO A 1 179 ? 50.888 38.509 28.953 1.00 19.63 420 PRO A CA 1
ATOM 1342 C C . PRO A 1 179 ? 51.068 38.727 30.448 1.00 19.52 420 PRO A C 1
ATOM 1343 O O . PRO A 1 179 ? 50.093 38.960 31.178 1.00 18.87 420 PRO A O 1
ATOM 1347 N N . LEU A 1 180 ? 52.302 38.637 30.916 1.00 18.53 421 LEU A N 1
ATOM 1348 C CA . LEU A 1 180 ? 52.570 38.728 32.331 1.00 18.81 421 LEU A CA 1
ATOM 1349 C C . LEU A 1 180 ? 53.647 39.797 32.557 1.00 20.54 421 LEU A C 1
ATOM 1350 O O . LEU A 1 180 ? 54.547 39.641 33.364 1.00 20.95 421 LEU A O 1
ATOM 1355 N N . GLY A 1 181 ? 53.525 40.895 31.825 1.00 20.98 422 GLY A N 1
ATOM 1356 C CA . GLY A 1 181 ? 54.368 42.050 32.027 1.00 19.32 422 GLY A CA 1
ATOM 1357 C C . GLY A 1 181 ? 55.255 42.285 30.829 1.00 19.44 422 GLY A C 1
ATOM 1358 O O . GLY A 1 181 ? 54.921 41.945 29.696 1.00 17.80 422 GLY A O 1
ATOM 1359 N N . ALA A 1 182 ? 56.425 42.865 31.093 1.00 18.97 423 ALA A N 1
ATOM 1360 C CA . ALA A 1 182 ? 57.340 43.179 30.039 1.00 19.41 423 ALA A CA 1
ATOM 1361 C C . ALA A 1 182 ? 58.683 43.344 30.702 1.00 19.07 423 ALA A C 1
ATOM 1362 O O . ALA A 1 182 ? 58.761 43.847 31.816 1.00 20.45 423 ALA A O 1
ATOM 1364 N N . ILE A 1 183 ? 59.725 43.008 29.979 1.00 19.68 424 ILE A N 1
ATOM 1365 C CA . ILE A 1 183 ? 61.084 43.029 30.551 1.00 19.42 424 ILE A CA 1
ATOM 1366 C C . ILE A 1 183 ? 61.933 43.884 29.641 1.00 20.08 424 ILE A C 1
ATOM 1367 O O . ILE A 1 183 ? 62.138 43.539 28.479 1.00 19.46 424 ILE A O 1
ATOM 1372 N N . ALA A 1 184 ? 62.361 45.037 30.160 1.00 21.00 425 ALA A N 1
ATOM 1373 C CA . ALA A 1 184 ? 63.231 45.943 29.458 1.00 22.38 425 ALA A CA 1
ATOM 1374 C C . ALA A 1 184 ? 64.665 45.435 29.614 1.00 22.72 425 ALA A C 1
ATOM 1375 O O . ALA A 1 184 ? 65.025 44.945 30.670 1.00 24.01 425 ALA A O 1
ATOM 1377 N N . ILE A 1 185 ? 65.480 45.523 28.566 1.00 23.55 426 ILE A N 1
ATOM 1378 C CA . ILE A 1 185 ? 66.846 44.962 28.623 1.00 23.54 426 ILE A CA 1
ATOM 1379 C C . ILE A 1 185 ? 67.864 45.852 27.975 1.00 23.88 426 ILE A C 1
ATOM 1380 O O . ILE A 1 185 ? 67.616 46.381 26.879 1.00 24.02 426 ILE A O 1
ATOM 1385 N N . GLY A 1 186 ? 69.021 45.962 28.623 1.00 24.64 427 GLY A N 1
ATOM 1386 C CA . GLY A 1 186 ? 70.117 46.834 28.173 1.00 25.57 427 GLY A CA 1
ATOM 1387 C C . GLY A 1 186 ? 71.244 46.979 29.182 1.00 25.70 427 GLY A C 1
ATOM 1388 O O . GLY A 1 186 ? 71.133 46.527 30.312 1.00 23.93 427 GLY A O 1
ATOM 1389 N N . TYR A 1 187 ? 72.359 47.575 28.752 1.00 27.60 428 TYR A N 1
ATOM 1390 C CA . TYR A 1 187 ? 73.444 47.913 29.682 1.00 29.27 428 TYR A CA 1
ATOM 1391 C C . TYR A 1 187 ? 73.012 49.088 30.532 1.00 29.67 428 TYR A C 1
ATOM 1392 O O . TYR A 1 187 ? 72.499 50.066 30.007 1.00 30.02 428 TYR A O 1
ATOM 1401 N N . ALA A 1 188 ? 73.212 48.971 31.839 1.00 29.60 429 ALA A N 1
ATOM 1402 C CA . ALA A 1 188 ? 72.857 50.028 32.784 1.00 30.82 429 ALA A CA 1
ATOM 1403 C C . ALA A 1 188 ? 73.583 51.313 32.436 1.00 33.21 429 ALA A C 1
ATOM 1404 O O . ALA A 1 188 ? 74.762 51.292 32.128 1.00 34.69 429 ALA A O 1
ATOM 1406 N N . ASP A 1 189 ? 72.896 52.439 32.504 1.00 34.95 430 ASP A N 1
ATOM 1407 C CA . ASP A 1 189 ? 73.547 53.722 32.241 1.00 38.58 430 ASP A CA 1
ATOM 1408 C C . ASP A 1 189 ? 74.583 54.069 33.328 1.00 40.40 430 ASP A C 1
ATOM 1409 O O . ASP A 1 189 ? 75.725 54.433 33.037 1.00 40.64 430 ASP A O 1
ATOM 1414 N N . GLU A 1 190 ? 74.183 53.938 34.583 1.00 41.92 431 GLU A N 1
ATOM 1415 C CA . GLU A 1 190 ? 75.094 54.134 35.713 1.00 45.03 431 GLU A CA 1
ATOM 1416 C C . GLU A 1 190 ? 75.307 52.768 36.395 1.00 44.88 431 GLU A C 1
ATOM 1417 O O . GLU A 1 190 ? 74.349 52.135 36.827 1.00 41.47 431 GLU A O 1
ATOM 1419 N N . PRO A 1 191 ? 76.566 52.299 36.476 1.00 47.88 432 PRO A N 1
ATOM 1420 C CA . PRO A 1 191 ? 76.895 51.107 37.278 1.00 48.54 432 PRO A CA 1
ATOM 1421 C C . PRO A 1 191 ? 76.258 51.094 38.671 1.00 47.62 432 PRO A C 1
ATOM 1422 O O . PRO A 1 191 ? 75.902 52.134 39.210 1.00 51.88 432 PRO A O 1
ATOM 1426 N N . SER A 1 192 ? 76.133 49.922 39.260 1.00 46.74 433 SER A N 1
ATOM 1427 C CA . SER A 1 192 ? 75.553 49.813 40.584 1.00 47.08 433 SER A CA 1
ATOM 1428 C C . SER A 1 192 ? 76.294 48.782 41.419 1.00 45.18 433 SER A C 1
ATOM 1429 O O . SER A 1 192 ? 76.736 47.769 40.896 1.00 47.19 433 SER A O 1
ATOM 1432 N N . GLY A 1 193 ? 76.402 49.029 42.716 1.00 44.31 434 GLY A N 1
ATOM 1433 C CA . GLY A 1 193 ? 76.987 48.059 43.645 1.00 43.86 434 GLY A CA 1
ATOM 1434 C C . GLY A 1 193 ? 76.079 46.848 43.801 1.00 41.22 434 GLY A C 1
ATOM 1435 O O . GLY A 1 193 ? 74.904 46.884 43.416 1.00 40.25 434 GLY A O 1
ATOM 1436 N N . LEU A 1 194 ? 76.611 45.765 44.356 1.00 39.59 435 LEU A N 1
ATOM 1437 C CA . LEU A 1 194 ? 75.806 44.565 44.555 1.00 37.98 435 LEU A CA 1
ATOM 1438 C C . LEU A 1 194 ? 74.813 44.791 45.679 1.00 37.20 435 LEU A C 1
ATOM 1439 O O . LEU A 1 194 ? 75.054 45.566 46.586 1.00 37.94 435 LEU A O 1
ATOM 1444 N N . ARG A 1 195 ? 73.706 44.072 45.622 1.00 37.03 436 ARG A N 1
ATOM 1445 C CA . ARG A 1 195 ? 72.805 43.996 46.763 1.00 37.24 436 ARG A CA 1
ATOM 1446 C C . ARG A 1 195 ? 73.544 43.316 47.909 1.00 35.40 436 ARG A C 1
ATOM 1447 O O . ARG A 1 195 ? 74.370 42.441 47.670 1.00 35.21 436 ARG A O 1
ATOM 1455 N N . ASP A 1 196 ? 73.236 43.718 49.130 1.00 33.95 437 ASP A N 1
ATOM 1456 C CA . ASP A 1 196 ? 73.671 43.008 50.328 1.00 34.09 437 ASP A CA 1
ATOM 1457 C C . ASP A 1 196 ? 72.381 42.809 51.123 1.00 32.93 437 ASP A C 1
ATOM 1458 O O . ASP A 1 196 ? 71.991 43.688 51.856 1.00 34.67 437 ASP A O 1
ATOM 1463 N N . PRO A 1 197 ? 71.679 41.679 50.927 1.00 30.95 438 PRO A N 1
ATOM 1464 C CA . PRO A 1 197 ? 70.305 41.563 51.463 1.00 29.96 438 PRO A CA 1
ATOM 1465 C C . PRO A 1 197 ? 70.202 41.608 52.987 1.00 30.41 438 PRO A C 1
ATOM 1466 O O . PRO A 1 197 ? 71.058 41.067 53.713 1.00 30.02 438 PRO A O 1
ATOM 1470 N N . VAL A 1 198 ? 69.172 42.289 53.469 1.00 30.13 439 VAL A N 1
ATOM 1471 C CA . VAL A 1 198 ? 68.940 42.396 54.891 1.00 31.04 439 VAL A CA 1
ATOM 1472 C C . VAL A 1 198 ? 68.096 41.191 55.275 1.00 30.20 439 VAL A C 1
ATOM 1473 O O . VAL A 1 198 ? 67.436 40.629 54.418 1.00 28.62 439 VAL A O 1
ATOM 1477 N N . PRO A 1 199 ? 68.115 40.792 56.566 1.00 30.82 440 PRO A N 1
ATOM 1478 C CA . PRO A 1 199 ? 67.328 39.646 57.016 1.00 30.56 440 PRO A CA 1
ATOM 1479 C C . PRO A 1 199 ? 65.850 39.764 56.666 1.00 29.91 440 PRO A C 1
ATOM 1480 O O . PRO A 1 199 ? 65.323 40.872 56.590 1.00 29.52 440 PRO A O 1
ATOM 1484 N N . ALA A 1 200 ? 65.194 38.621 56.497 1.00 28.80 441 ALA A N 1
ATOM 1485 C CA . ALA A 1 200 ? 63.810 38.599 56.031 1.00 28.19 441 ALA A CA 1
ATOM 1486 C C . ALA A 1 200 ? 62.867 39.299 57.014 1.00 29.24 441 ALA A C 1
ATOM 1487 O O . ALA A 1 200 ? 61.884 39.898 56.583 1.00 28.92 441 ALA A O 1
ATOM 1489 N N . ALA A 1 201 ? 63.193 39.228 58.306 1.00 29.27 442 ALA A N 1
ATOM 1490 C CA . ALA A 1 201 ? 62.403 39.811 59.364 1.00 31.11 442 ALA A CA 1
ATOM 1491 C C . ALA A 1 201 ? 60.914 39.427 59.234 1.00 31.80 442 ALA A C 1
ATOM 1492 O O . ALA A 1 201 ? 60.598 38.226 59.220 1.00 32.75 442 ALA A O 1
ATOM 1494 N N . ASP A 1 202 ? 60.007 40.406 59.113 1.00 31.80 443 ASP A N 1
ATOM 1495 C CA . ASP A 1 202 ? 58.569 40.104 59.118 1.00 31.67 443 ASP A CA 1
ATOM 1496 C C . ASP A 1 202 ? 58.086 39.395 57.844 1.00 30.04 443 ASP A C 1
ATOM 1497 O O . ASP A 1 202 ? 56.929 38.955 57.781 1.00 30.71 443 ASP A O 1
ATOM 1502 N N . LEU A 1 203 ? 58.954 39.262 56.835 1.00 28.32 444 LEU A N 1
ATOM 1503 C CA . LEU A 1 203 ? 58.591 38.520 55.617 1.00 25.79 444 LEU A CA 1
ATOM 1504 C C . LEU A 1 203 ? 58.778 37.004 55.726 1.00 25.22 444 LEU A C 1
ATOM 1505 O O . LEU A 1 203 ? 58.339 36.265 54.858 1.00 24.64 444 LEU A O 1
ATOM 1510 N N . LEU A 1 204 ? 59.424 36.538 56.785 1.00 25.91 445 LEU A N 1
ATOM 1511 C CA . LEU A 1 204 ? 59.568 35.108 57.034 1.00 25.57 445 LEU A CA 1
ATOM 1512 C C . LEU A 1 204 ? 58.777 34.751 58.282 1.00 26.03 445 LEU A C 1
ATOM 1513 O O . LEU A 1 204 ? 59.054 35.260 59.361 1.00 26.63 445 LEU A O 1
ATOM 1518 N N . ILE A 1 205 ? 57.761 33.911 58.129 1.00 25.72 446 ILE A N 1
ATOM 1519 C CA . ILE A 1 205 ? 56.882 33.540 59.212 1.00 27.86 446 ILE A CA 1
ATOM 1520 C C . ILE A 1 205 ? 57.166 32.090 59.637 1.00 28.39 446 ILE A C 1
ATOM 1521 O O . ILE A 1 205 ? 57.293 31.215 58.789 1.00 26.31 446 ILE A O 1
ATOM 1526 N N . LEU A 1 206 ? 57.216 31.850 60.948 1.00 29.47 447 LEU A N 1
ATOM 1527 C CA . LEU A 1 206 ? 57.558 30.551 61.515 1.00 31.35 447 LEU A CA 1
ATOM 1528 C C . LEU A 1 206 ? 56.329 29.908 62.126 1.00 32.41 447 LEU A C 1
ATOM 1529 O O . LEU A 1 206 ? 55.672 30.516 62.930 1.00 34.26 447 LEU A O 1
ATOM 1534 N N . LYS A 1 207 ? 56.040 28.666 61.761 1.00 33.29 448 LYS A N 1
ATOM 1535 C CA . LYS A 1 207 ? 54.890 27.936 62.288 1.00 35.06 448 LYS A CA 1
ATOM 1536 C C . LYS A 1 207 ? 55.272 26.573 62.879 1.00 36.73 448 LYS A C 1
ATOM 1537 O O . LYS A 1 207 ? 55.746 25.692 62.150 1.00 35.56 448 LYS A O 1
ATOM 1543 N N . MET B 1 3 ? 93.545 34.253 38.367 1.00 44.44 0 MET B N 1
ATOM 1544 C CA . MET B 1 3 ? 92.649 33.085 38.623 1.00 43.24 0 MET B CA 1
ATOM 1545 C C . MET B 1 3 ? 91.301 33.542 39.222 1.00 41.37 0 MET B C 1
ATOM 1546 O O . MET B 1 3 ? 90.217 33.191 38.722 1.00 40.40 0 MET B O 1
ATOM 1548 N N . THR B 1 4 ? 91.382 34.372 40.257 1.00 41.00 245 THR B N 1
ATOM 1549 C CA . THR B 1 4 ? 90.219 34.750 41.070 1.00 39.96 245 THR B CA 1
ATOM 1550 C C . THR B 1 4 ? 89.186 35.597 40.316 1.00 38.38 245 THR B C 1
ATOM 1551 O O . THR B 1 4 ? 87.961 35.446 40.521 1.00 37.81 245 THR B O 1
ATOM 1555 N N . ALA B 1 5 ? 89.672 36.496 39.457 1.00 39.16 246 ALA B N 1
ATOM 1556 C CA . ALA B 1 5 ? 88.825 37.245 38.538 1.00 39.26 246 ALA B CA 1
ATOM 1557 C C . ALA B 1 5 ? 87.995 36.265 37.693 1.00 39.05 246 ALA B C 1
ATOM 1558 O O . ALA B 1 5 ? 86.795 36.379 37.634 1.00 39.80 246 ALA B O 1
ATOM 1560 N N . GLU B 1 6 ? 88.668 35.297 37.064 1.00 41.24 247 GLU B N 1
ATOM 1561 C CA . GLU B 1 6 ? 88.003 34.242 36.275 1.00 40.30 247 GLU B CA 1
ATOM 1562 C C . GLU B 1 6 ? 86.942 33.490 37.102 1.00 39.03 247 GLU B C 1
ATOM 1563 O O . GLU B 1 6 ? 85.770 33.384 36.705 1.00 37.23 247 GLU B O 1
ATOM 1565 N N . ALA B 1 7 ? 87.364 33.007 38.264 1.00 38.85 248 ALA B N 1
ATOM 1566 C CA . ALA B 1 7 ? 86.543 32.152 39.111 1.00 38.33 248 ALA B CA 1
ATOM 1567 C C . ALA B 1 7 ? 85.285 32.862 39.574 1.00 37.55 248 ALA B C 1
ATOM 1568 O O . ALA B 1 7 ? 84.231 32.243 39.679 1.00 35.83 248 ALA B O 1
ATOM 1570 N N . LEU B 1 8 ? 85.407 34.164 39.830 1.00 37.51 249 LEU B N 1
ATOM 1571 C CA . LEU B 1 8 ? 84.296 34.984 40.268 1.00 36.15 249 LEU B CA 1
ATOM 1572 C C . LEU B 1 8 ? 83.239 35.087 39.155 1.00 35.32 249 LEU B C 1
ATOM 1573 O O . LEU B 1 8 ? 82.028 34.847 39.384 1.00 31.60 249 LEU B O 1
ATOM 1578 N N . GLU B 1 9 ? 83.717 35.436 37.955 1.00 35.20 250 GLU B N 1
ATOM 1579 C CA . GLU B 1 9 ? 82.914 35.374 36.737 1.00 33.92 250 GLU B CA 1
ATOM 1580 C C . GLU B 1 9 ? 82.259 34.005 36.554 1.00 32.99 250 GLU B C 1
ATOM 1581 O O . GLU B 1 9 ? 81.059 33.948 36.306 1.00 32.91 250 GLU B O 1
ATOM 1583 N N . LEU B 1 10 ? 83.023 32.909 36.667 1.00 33.13 251 LEU B N 1
ATOM 1584 C CA . LEU B 1 10 ? 82.451 31.563 36.509 1.00 32.54 251 LEU B CA 1
ATOM 1585 C C . LEU B 1 10 ? 81.402 31.233 37.580 1.00 31.48 251 LEU B C 1
ATOM 1586 O O . LEU B 1 10 ? 80.316 30.711 37.260 1.00 28.47 251 LEU B O 1
ATOM 1591 N N . GLY B 1 11 ? 81.692 31.591 38.836 1.00 31.09 252 GLY B N 1
ATOM 1592 C CA . GLY B 1 11 ? 80.748 31.386 39.938 1.00 29.70 252 GLY B CA 1
ATOM 1593 C C . GLY B 1 11 ? 79.390 32.018 39.701 1.00 28.62 252 GLY B C 1
ATOM 1594 O O . GLY B 1 11 ? 78.351 31.383 39.903 1.00 26.31 252 GLY B O 1
ATOM 1595 N N . ARG B 1 12 ? 79.411 33.289 39.300 1.00 28.25 253 ARG B N 1
ATOM 1596 C CA . ARG B 1 12 ? 78.223 34.004 38.897 1.00 29.06 253 ARG B CA 1
ATOM 1597 C C . ARG B 1 12 ? 77.466 33.300 37.756 1.00 29.19 253 ARG B C 1
ATOM 1598 O O . ARG B 1 12 ? 76.236 33.178 37.792 1.00 28.96 253 ARG B O 1
ATOM 1606 N N . GLN B 1 13 ? 78.199 32.836 36.755 1.00 30.57 254 GLN B N 1
ATOM 1607 C CA . GLN B 1 13 ? 77.612 32.096 35.643 1.00 31.87 254 GLN B CA 1
ATOM 1608 C C . GLN B 1 13 ? 77.006 30.764 36.087 1.00 32.03 254 GLN B C 1
ATOM 1609 O O . GLN B 1 13 ? 75.989 30.332 35.528 1.00 30.42 254 GLN B O 1
ATOM 1615 N N . GLN B 1 14 ? 77.616 30.090 37.064 1.00 30.33 255 GLN B N 1
ATOM 1616 C CA . GLN B 1 14 ? 77.116 28.770 37.450 1.00 30.49 255 GLN B CA 1
ATOM 1617 C C . GLN B 1 14 ? 75.794 28.772 38.262 1.00 29.40 255 GLN B C 1
ATOM 1618 O O . GLN B 1 14 ? 75.136 27.733 38.361 1.00 28.61 255 GLN B O 1
ATOM 1624 N N . ALA B 1 15 ? 75.437 29.898 38.865 1.00 26.83 256 ALA B N 1
ATOM 1625 C CA . ALA B 1 15 ? 74.511 29.872 39.990 1.00 26.16 256 ALA B CA 1
ATOM 1626 C C . ALA B 1 15 ? 73.183 29.176 39.687 1.00 25.73 256 ALA B C 1
ATOM 1627 O O . ALA B 1 15 ? 72.760 28.272 40.413 1.00 25.13 256 ALA B O 1
ATOM 1629 N N . GLN B 1 16 ? 72.531 29.626 38.627 1.00 25.27 257 GLN B N 1
ATOM 1630 C CA . GLN B 1 16 ? 71.194 29.094 38.302 1.00 25.79 257 GLN B CA 1
ATOM 1631 C C . GLN B 1 16 ? 71.323 27.691 37.748 1.00 26.57 257 GLN B C 1
ATOM 1632 O O . GLN B 1 16 ? 70.333 26.935 37.693 1.00 26.48 257 GLN B O 1
ATOM 1638 N N . LEU B 1 17 ? 72.548 27.339 37.354 1.00 27.04 258 LEU B N 1
ATOM 1639 C CA . LEU B 1 17 ? 72.785 26.073 36.709 1.00 28.10 258 LEU B CA 1
ATOM 1640 C C . LEU B 1 17 ? 72.961 25.001 37.761 1.00 28.32 258 LEU B C 1
ATOM 1641 O O . LEU B 1 17 ? 73.009 23.843 37.425 1.00 27.09 258 LEU B O 1
ATOM 1646 N N . LEU B 1 18 ? 73.044 25.396 39.037 1.00 28.66 259 LEU B N 1
ATOM 1647 C CA . LEU B 1 18 ? 73.112 24.440 40.134 1.00 30.71 259 LEU B CA 1
ATOM 1648 C C . LEU B 1 18 ? 71.728 23.976 40.561 1.00 30.33 259 LEU B C 1
ATOM 1649 O O . LEU B 1 18 ? 71.610 22.972 41.252 1.00 32.05 259 LEU B O 1
ATOM 1654 N N . ARG B 1 19 ? 70.700 24.701 40.147 1.00 29.16 260 ARG B N 1
ATOM 1655 C CA . ARG B 1 19 ? 69.326 24.470 40.616 1.00 29.09 260 ARG B CA 1
ATOM 1656 C C . ARG B 1 19 ? 68.655 23.297 39.918 1.00 31.42 260 ARG B C 1
ATOM 1657 O O . ARG B 1 19 ? 68.553 23.277 38.698 1.00 31.14 260 ARG B O 1
ATOM 1665 N N . ARG B 1 20 ? 68.202 22.317 40.703 1.00 32.79 261 ARG B N 1
ATOM 1666 C CA . ARG B 1 20 ? 67.425 21.190 40.185 1.00 33.46 261 ARG B CA 1
ATOM 1667 C C . ARG B 1 20 ? 66.183 21.024 40.990 1.00 31.20 261 ARG B C 1
ATOM 1668 O O . ARG B 1 20 ? 66.124 21.430 42.154 1.00 27.78 261 ARG B O 1
ATOM 1676 N N . SER B 1 21 ? 65.184 20.400 40.370 1.00 31.18 262 SER B N 1
ATOM 1677 C CA . SER B 1 21 ? 63.985 20.043 41.091 1.00 30.58 262 SER B CA 1
ATOM 1678 C C . SER B 1 21 ? 64.358 18.714 41.684 1.00 31.24 262 SER B C 1
ATOM 1679 O O . SER B 1 21 ? 64.306 17.673 41.014 1.00 32.28 262 SER B O 1
ATOM 1682 N N . VAL B 1 22 ? 64.822 18.772 42.932 1.00 30.91 263 VAL B N 1
ATOM 1683 C CA . VAL B 1 22 ? 65.313 17.602 43.636 1.00 33.32 263 VAL B CA 1
ATOM 1684 C C . VAL B 1 22 ? 64.150 16.853 44.284 1.00 34.28 263 VAL B C 1
ATOM 1685 O O . VAL B 1 22 ? 63.368 17.440 45.028 1.00 34.50 263 VAL B O 1
ATOM 1689 N N . ARG B 1 23 ? 64.040 15.565 43.979 1.00 35.96 264 ARG B N 1
ATOM 1690 C CA . ARG B 1 23 ? 62.961 14.695 44.495 1.00 37.35 264 ARG B CA 1
ATOM 1691 C C . ARG B 1 23 ? 63.367 13.790 45.698 1.00 37.99 264 ARG B C 1
ATOM 1692 O O . ARG B 1 23 ? 62.497 13.351 46.429 1.00 39.91 264 ARG B O 1
ATOM 1694 N N . ARG B 1 24 ? 64.660 13.536 45.919 1.00 37.31 265 ARG B N 1
ATOM 1695 C CA . ARG B 1 24 ? 65.131 12.715 47.059 1.00 38.35 265 ARG B CA 1
ATOM 1696 C C . ARG B 1 24 ? 66.231 13.411 47.890 1.00 37.72 265 ARG B C 1
ATOM 1697 O O . ARG B 1 24 ? 67.284 13.758 47.350 1.00 37.74 265 ARG B O 1
ATOM 1699 N N . PHE B 1 25 ? 66.008 13.561 49.201 1.00 37.01 266 PHE B N 1
ATOM 1700 C CA . PHE B 1 25 ? 66.984 14.195 50.086 1.00 37.26 266 PHE B CA 1
ATOM 1701 C C . PHE B 1 25 ? 67.619 13.269 51.106 1.00 39.45 266 PHE B C 1
ATOM 1702 O O . PHE B 1 25 ? 66.993 12.322 51.535 1.00 39.28 266 PHE B O 1
ATOM 1710 N N . SER B 1 26 ? 68.850 13.594 51.511 1.00 40.88 267 SER B N 1
ATOM 1711 C CA . SER B 1 26 ? 69.532 12.952 52.642 1.00 43.82 267 SER B CA 1
ATOM 1712 C C . SER B 1 26 ? 68.762 13.107 53.932 1.00 44.45 267 SER B C 1
ATOM 1713 O O . SER B 1 26 ? 67.798 13.830 54.012 1.00 42.71 267 SER B O 1
ATOM 1716 N N . THR B 1 27 ? 69.245 12.438 54.963 1.00 47.49 268 THR B N 1
ATOM 1717 C CA . THR B 1 27 ? 68.812 12.713 56.330 1.00 48.51 268 THR B CA 1
ATOM 1718 C C . THR B 1 27 ? 69.719 13.744 57.035 1.00 48.68 268 THR B C 1
ATOM 1719 O O . THR B 1 27 ? 69.506 14.046 58.211 1.00 50.13 268 THR B O 1
ATOM 1723 N N . ASP B 1 28 ? 70.728 14.282 56.339 1.00 47.97 269 ASP B N 1
ATOM 1724 C CA . ASP B 1 28 ? 71.532 15.391 56.889 1.00 47.01 269 ASP B CA 1
ATOM 1725 C C . ASP B 1 28 ? 70.598 16.544 57.281 1.00 44.19 269 ASP B C 1
ATOM 1726 O O . ASP B 1 28 ? 69.773 16.971 56.477 1.00 43.02 269 ASP B O 1
ATOM 1731 N N . PRO B 1 29 ? 70.690 17.022 58.530 1.00 43.75 270 PRO B N 1
ATOM 1732 C CA . PRO B 1 29 ? 69.862 18.182 58.903 1.00 41.28 270 PRO B CA 1
ATOM 1733 C C . PRO B 1 29 ? 70.275 19.463 58.192 1.00 38.82 270 PRO B C 1
ATOM 1734 O O . PRO B 1 29 ? 71.436 19.651 57.857 1.00 39.16 270 PRO B O 1
ATOM 1738 N N . VAL B 1 30 ? 69.319 20.342 57.956 1.00 36.06 271 VAL B N 1
ATOM 1739 C CA . VAL B 1 30 ? 69.581 21.546 57.198 1.00 34.12 271 VAL B CA 1
ATOM 1740 C C . VAL B 1 30 ? 69.877 22.666 58.181 1.00 34.01 271 VAL B C 1
ATOM 1741 O O . VAL B 1 30 ? 69.017 22.981 59.008 1.00 33.15 271 VAL B O 1
ATOM 1745 N N . PRO B 1 31 ? 71.070 23.291 58.089 1.00 34.52 272 PRO B N 1
ATOM 1746 C CA . PRO B 1 31 ? 71.292 24.410 59.041 1.00 34.57 272 PRO B CA 1
ATOM 1747 C C . PRO B 1 31 ? 70.258 25.514 58.854 1.00 31.97 272 PRO B C 1
ATOM 1748 O O . PRO B 1 31 ? 70.080 25.998 57.750 1.00 31.27 272 PRO B O 1
ATOM 1752 N N . GLY B 1 32 ? 69.562 25.870 59.927 1.00 31.82 273 GLY B N 1
ATOM 1753 C CA . GLY B 1 32 ? 68.657 27.010 59.948 1.00 30.72 273 GLY B CA 1
ATOM 1754 C C . GLY B 1 32 ? 69.192 28.298 59.363 1.00 30.20 273 GLY B C 1
ATOM 1755 O O . GLY B 1 32 ? 68.475 29.009 58.658 1.00 28.42 273 GLY B O 1
ATOM 1756 N N . ASP B 1 33 ? 70.443 28.623 59.666 1.00 30.72 274 ASP B N 1
ATOM 1757 C CA . ASP B 1 33 ? 71.048 29.877 59.186 1.00 31.07 274 ASP B CA 1
ATOM 1758 C C . ASP B 1 33 ? 71.023 30.003 57.674 1.00 29.18 274 ASP B C 1
ATOM 1759 O O . ASP B 1 33 ? 70.857 31.111 57.144 1.00 28.10 274 ASP B O 1
ATOM 1764 N N . LEU B 1 34 ? 71.219 28.883 56.983 1.00 28.44 275 LEU B N 1
ATOM 1765 C CA . LEU B 1 34 ? 71.247 28.884 55.525 1.00 27.59 275 LEU B CA 1
ATOM 1766 C C . LEU B 1 34 ? 69.856 29.116 54.952 1.00 26.44 275 LEU B C 1
ATOM 1767 O O . LEU B 1 34 ? 69.702 29.881 53.984 1.00 25.37 275 LEU B O 1
ATOM 1772 N N . VAL B 1 35 ? 68.844 28.501 55.563 1.00 26.33 276 VAL B N 1
ATOM 1773 C CA . VAL B 1 35 ? 67.485 28.741 55.125 1.00 25.53 276 VAL B CA 1
ATOM 1774 C C . VAL B 1 35 ? 67.176 30.239 55.271 1.00 25.00 276 VAL B C 1
ATOM 1775 O O . VAL B 1 35 ? 66.663 30.864 54.333 1.00 23.46 276 VAL B O 1
ATOM 1779 N N . GLU B 1 36 ? 67.512 30.820 56.422 1.00 25.71 277 GLU B N 1
ATOM 1780 C CA . GLU B 1 36 ? 67.168 32.213 56.682 1.00 25.71 277 GLU B CA 1
ATOM 1781 C C . GLU B 1 36 ? 67.860 33.125 55.690 1.00 24.36 277 GLU B C 1
ATOM 1782 O O . GLU B 1 36 ? 67.273 34.085 55.202 1.00 23.75 277 GLU B O 1
ATOM 1788 N N . ALA B 1 37 ? 69.126 32.842 55.405 1.00 25.12 278 ALA B N 1
ATOM 1789 C CA . ALA B 1 37 ? 69.883 33.646 54.472 1.00 24.32 278 ALA B CA 1
ATOM 1790 C C . ALA B 1 37 ? 69.342 33.480 53.054 1.00 23.26 278 ALA B C 1
ATOM 1791 O O . ALA B 1 37 ? 69.325 34.425 52.287 1.00 21.78 278 ALA B O 1
ATOM 1793 N N . ALA B 1 38 ? 68.940 32.262 52.708 1.00 23.08 279 ALA B N 1
ATOM 1794 C CA . ALA B 1 38 ? 68.390 32.003 51.392 1.00 23.16 279 ALA B CA 1
ATOM 1795 C C . ALA B 1 38 ? 67.109 32.812 51.216 1.00 21.97 279 ALA B C 1
ATOM 1796 O O . ALA B 1 38 ? 66.907 33.427 50.174 1.00 21.89 279 ALA B O 1
ATOM 1798 N N . VAL B 1 39 ? 66.279 32.840 52.253 1.00 22.28 280 VAL B N 1
ATOM 1799 C CA . VAL B 1 39 ? 64.981 33.553 52.184 1.00 21.93 280 VAL B CA 1
ATOM 1800 C C . VAL B 1 39 ? 65.249 35.066 52.027 1.00 21.68 280 VAL B C 1
ATOM 1801 O O . VAL B 1 39 ? 64.555 35.740 51.286 1.00 19.68 280 VAL B O 1
ATOM 1805 N N . ALA B 1 40 ? 66.284 35.576 52.696 1.00 22.37 281 ALA B N 1
ATOM 1806 C CA . ALA B 1 40 ? 66.674 36.981 52.541 1.00 22.57 281 ALA B CA 1
ATOM 1807 C C . ALA B 1 40 ? 67.071 37.289 51.080 1.00 22.90 281 ALA B C 1
ATOM 1808 O O . ALA B 1 40 ? 66.744 38.360 50.539 1.00 24.25 281 ALA B O 1
ATOM 1810 N N . GLU B 1 41 ? 67.767 36.357 50.447 1.00 22.42 282 GLU B N 1
ATOM 1811 C CA . GLU B 1 41 ? 68.205 36.540 49.070 1.00 24.12 282 GLU B CA 1
ATOM 1812 C C . GLU B 1 41 ? 67.024 36.392 48.104 1.00 23.51 282 GLU B C 1
ATOM 1813 O O . GLU B 1 41 ? 66.941 37.099 47.078 1.00 22.11 282 GLU B O 1
ATOM 1819 N N . ALA B 1 42 ? 66.092 35.508 48.455 1.00 23.34 283 ALA B N 1
ATOM 1820 C CA . ALA B 1 42 ? 64.883 35.328 47.633 1.00 22.64 283 ALA B CA 1
ATOM 1821 C C . ALA B 1 42 ? 64.065 36.605 47.505 1.00 22.54 283 ALA B C 1
ATOM 1822 O O . ALA B 1 42 ? 63.429 36.866 46.480 1.00 21.53 283 ALA B O 1
ATOM 1824 N N . LEU B 1 43 ? 64.066 37.389 48.565 1.00 23.42 284 LEU B N 1
ATOM 1825 C CA . LEU B 1 43 ? 63.278 38.599 48.627 1.00 23.90 284 LEU B CA 1
ATOM 1826 C C . LEU B 1 43 ? 63.959 39.740 47.905 1.00 24.97 284 LEU B C 1
ATOM 1827 O O . LEU B 1 43 ? 63.500 40.887 47.946 1.00 24.81 284 LEU B O 1
ATOM 1832 N N . THR B 1 44 ? 65.039 39.429 47.203 1.00 25.30 285 THR B N 1
ATOM 1833 C CA . THR B 1 44 ? 65.634 40.379 46.268 1.00 26.74 285 THR B CA 1
ATOM 1834 C C . THR B 1 44 ? 64.950 40.321 44.893 1.00 25.76 285 THR B C 1
ATOM 1835 O O . THR B 1 44 ? 65.196 41.159 44.041 1.00 26.11 285 THR B O 1
ATOM 1839 N N . ALA B 1 45 ? 64.075 39.350 44.681 1.00 24.92 286 ALA B N 1
ATOM 1840 C CA . ALA B 1 45 ? 63.331 39.270 43.415 1.00 23.39 286 ALA B CA 1
ATOM 1841 C C . ALA B 1 45 ? 62.503 40.557 43.224 1.00 23.08 286 ALA B C 1
ATOM 1842 O O . ALA B 1 45 ? 62.191 41.223 44.181 1.00 22.62 286 ALA B O 1
ATOM 1844 N N . PRO B 1 46 ? 62.194 40.927 41.983 1.00 22.54 287 PRO B N 1
ATOM 1845 C CA . PRO B 1 46 ? 61.517 42.177 41.783 1.00 23.83 287 PRO B CA 1
ATOM 1846 C C . PRO B 1 46 ? 60.046 42.150 42.296 1.00 23.91 287 PRO B C 1
ATOM 1847 O O . PRO B 1 46 ? 59.438 41.098 42.405 1.00 23.62 287 PRO B O 1
ATOM 1851 N N . ALA B 1 47 ? 59.521 43.316 42.629 1.00 24.51 288 ALA B N 1
ATOM 1852 C CA . ALA B 1 47 ? 58.129 43.466 43.005 1.00 25.98 288 ALA B CA 1
ATOM 1853 C C . ALA B 1 47 ? 57.688 44.785 42.444 1.00 27.05 288 ALA B C 1
ATOM 1854 O O . ALA B 1 47 ? 58.531 45.645 42.177 1.00 26.64 288 ALA B O 1
ATOM 1856 N N . PRO B 1 48 ? 56.370 44.962 42.277 1.00 25.26 289 PRO B N 1
ATOM 1857 C CA . PRO B 1 48 ? 55.839 46.255 41.916 1.00 26.18 289 PRO B CA 1
ATOM 1858 C C . PRO B 1 48 ? 56.225 47.297 42.937 1.00 26.86 289 PRO B C 1
ATOM 1859 O O . PRO B 1 48 ? 56.381 46.999 44.116 1.00 25.10 289 PRO B O 1
ATOM 1863 N N . HIS B 1 49 ? 56.397 48.512 42.462 1.00 28.37 290 HIS B N 1
ATOM 1864 C CA . HIS B 1 49 ? 56.776 49.628 43.296 1.00 31.76 290 HIS B CA 1
ATOM 1865 C C . HIS B 1 49 ? 55.997 49.621 44.616 1.00 32.04 290 HIS B C 1
ATOM 1866 O O . HIS B 1 49 ? 54.763 49.507 44.609 1.00 29.02 290 HIS B O 1
ATOM 1873 N N . HIS B 1 50 ? 56.712 49.702 45.736 1.00 30.68 291 HIS B N 1
ATOM 1874 C CA . HIS B 1 50 ? 56.104 49.943 47.038 1.00 32.67 291 HIS B CA 1
ATOM 1875 C C . HIS B 1 50 ? 55.131 48.832 47.468 1.00 30.23 291 HIS B C 1
ATOM 1876 O O . HIS B 1 50 ? 54.116 49.093 48.111 1.00 27.90 291 HIS B O 1
ATOM 1883 N N . THR B 1 51 ? 55.444 47.586 47.137 1.00 27.46 292 THR B N 1
ATOM 1884 C CA . THR B 1 51 ? 54.629 46.478 47.577 1.00 25.71 292 THR B CA 1
ATOM 1885 C C . THR B 1 51 ? 55.526 45.445 48.183 1.00 25.01 292 THR B C 1
ATOM 1886 O O . THR B 1 51 ? 56.728 45.462 47.955 1.00 23.85 292 THR B O 1
ATOM 1890 N N . ARG B 1 52 ? 54.946 44.520 48.917 1.00 23.38 293 ARG B N 1
ATOM 1891 C CA . ARG B 1 52 ? 55.694 43.367 49.407 1.00 23.74 293 ARG B CA 1
ATOM 1892 C C . ARG B 1 52 ? 54.769 42.198 49.235 1.00 21.76 293 ARG B C 1
ATOM 1893 O O . ARG B 1 52 ? 54.118 41.760 50.185 1.00 21.26 293 ARG B O 1
ATOM 1901 N N . PRO B 1 53 ? 54.709 41.671 48.019 1.00 21.06 294 PRO B N 1
ATOM 1902 C CA . PRO B 1 53 ? 53.755 40.623 47.656 1.00 20.60 294 PRO B CA 1
ATOM 1903 C C . PRO B 1 53 ? 53.939 39.314 48.359 1.00 20.52 294 PRO B C 1
ATOM 1904 O O . PRO B 1 53 ? 52.977 38.568 48.540 1.00 19.80 294 PRO B O 1
ATOM 1908 N N . THR B 1 54 ? 55.164 39.038 48.786 1.00 19.97 295 THR B N 1
ATOM 1909 C CA . THR B 1 54 ? 55.517 37.689 49.181 1.00 20.02 295 THR B CA 1
ATOM 1910 C C . THR B 1 54 ? 55.753 37.558 50.675 1.00 20.05 295 THR B C 1
ATOM 1911 O O . THR B 1 54 ? 56.361 38.430 51.284 1.00 21.31 295 THR B O 1
ATOM 1915 N N . ARG B 1 55 ? 55.336 36.410 51.217 1.00 20.25 296 ARG B N 1
ATOM 1916 C CA . ARG B 1 55 ? 55.718 35.925 52.537 1.00 20.55 296 ARG B CA 1
ATOM 1917 C C . ARG B 1 55 ? 56.137 34.470 52.403 1.00 20.21 296 ARG B C 1
ATOM 1918 O O . ARG B 1 55 ? 55.598 33.714 51.563 1.00 20.53 296 ARG B O 1
ATOM 1926 N N . PHE B 1 56 ? 57.169 34.077 53.156 1.00 20.60 297 PHE B N 1
ATOM 1927 C CA . PHE B 1 56 ? 57.526 32.656 53.253 1.00 20.24 297 PHE B CA 1
ATOM 1928 C C . PHE B 1 56 ? 57.148 32.152 54.610 1.00 21.39 297 PHE B C 1
ATOM 1929 O O . PHE B 1 56 ? 57.509 32.744 55.644 1.00 19.85 297 PHE B O 1
ATOM 1937 N N . VAL B 1 57 ? 56.469 31.007 54.616 1.00 22.65 298 VAL B N 1
ATOM 1938 C CA . VAL B 1 57 ? 55.938 30.456 55.812 1.00 23.30 298 VAL B CA 1
ATOM 1939 C C . VAL B 1 57 ? 56.622 29.141 56.027 1.00 24.82 298 VAL B C 1
ATOM 1940 O O . VAL B 1 57 ? 56.377 28.171 55.294 1.00 23.40 298 VAL B O 1
ATOM 1944 N N . TRP B 1 58 ? 57.524 29.126 57.008 1.00 25.27 299 TRP B N 1
ATOM 1945 C CA . TRP B 1 58 ? 58.417 28.010 57.215 1.00 27.22 299 TRP B CA 1
ATOM 1946 C C . TRP B 1 58 ? 57.729 27.120 58.217 1.00 27.96 299 TRP B C 1
ATOM 1947 O O . TRP B 1 58 ? 57.472 27.530 59.331 1.00 30.65 299 TRP B O 1
ATOM 1958 N N . LEU B 1 59 ? 57.386 25.911 57.820 1.00 29.84 300 LEU B N 1
ATOM 1959 C CA . LEU B 1 59 ? 56.648 25.010 58.714 1.00 31.20 300 LEU B CA 1
ATOM 1960 C C . LEU B 1 59 ? 57.579 24.192 59.566 1.00 32.28 300 LEU B C 1
ATOM 1961 O O . LEU B 1 59 ? 57.790 23.008 59.300 1.00 33.56 300 LEU B O 1
ATOM 1966 N N . GLN B 1 60 ? 58.089 24.809 60.618 1.00 33.53 301 GLN B N 1
ATOM 1967 C CA . GLN B 1 60 ? 59.106 24.192 61.480 1.00 35.32 301 GLN B CA 1
ATOM 1968 C C . GLN B 1 60 ? 58.578 23.086 62.383 1.00 36.54 301 GLN B C 1
ATOM 1969 O O . GLN B 1 60 ? 59.295 22.134 62.664 1.00 38.81 301 GLN B O 1
ATOM 1975 N N . THR B 1 61 ? 57.334 23.227 62.841 1.00 36.95 302 THR B N 1
ATOM 1976 C CA . THR B 1 61 ? 56.684 22.259 63.714 1.00 38.97 302 THR B CA 1
ATOM 1977 C C . THR B 1 61 ? 56.180 21.032 62.937 1.00 38.91 302 THR B C 1
ATOM 1978 O O . THR B 1 61 ? 55.289 21.157 62.090 1.00 36.64 302 THR B O 1
ATOM 1982 N N . PRO B 1 62 ? 56.736 19.841 63.228 1.00 39.96 303 PRO B N 1
ATOM 1983 C CA . PRO B 1 62 ? 56.417 18.687 62.394 1.00 40.35 303 PRO B CA 1
ATOM 1984 C C . PRO B 1 62 ? 54.953 18.264 62.452 1.00 40.17 303 PRO B C 1
ATOM 1985 O O . PRO B 1 62 ? 54.401 17.852 61.430 1.00 39.03 303 PRO B O 1
ATOM 1989 N N . ALA B 1 63 ? 54.329 18.347 63.624 1.00 41.19 304 ALA B N 1
ATOM 1990 C CA . ALA B 1 63 ? 52.938 17.894 63.774 1.00 41.59 304 ALA B CA 1
ATOM 1991 C C . ALA B 1 63 ? 52.012 18.781 62.959 1.00 40.44 304 ALA B C 1
ATOM 1992 O O . ALA B 1 63 ? 51.024 18.304 62.395 1.00 39.86 304 ALA B O 1
ATOM 1994 N N . ILE B 1 64 ? 52.335 20.070 62.880 1.00 38.91 305 ILE B N 1
ATOM 1995 C CA . ILE B 1 64 ? 51.527 20.984 62.098 1.00 37.64 305 ILE B CA 1
ATOM 1996 C C . ILE B 1 64 ? 51.684 20.643 60.619 1.00 35.46 305 ILE B C 1
ATOM 1997 O O . ILE B 1 64 ? 50.695 20.606 59.890 1.00 33.40 305 ILE B O 1
ATOM 2002 N N . ARG B 1 65 ? 52.932 20.430 60.178 1.00 34.29 306 ARG B N 1
ATOM 2003 C CA . ARG B 1 65 ? 53.202 20.078 58.771 1.00 33.44 306 ARG B CA 1
ATOM 2004 C C . ARG B 1 65 ? 52.459 18.809 58.352 1.00 34.66 306 ARG B C 1
ATOM 2005 O O . ARG B 1 65 ? 51.902 18.760 57.276 1.00 34.55 306 ARG B O 1
ATOM 2013 N N . ALA B 1 66 ? 52.453 17.793 59.198 1.00 36.95 307 ALA B N 1
ATOM 2014 C CA . ALA B 1 66 ? 51.778 16.532 58.880 1.00 38.25 307 ALA B CA 1
ATOM 2015 C C . ALA B 1 66 ? 50.261 16.661 58.908 1.00 39.04 307 ALA B C 1
ATOM 2016 O O . ALA B 1 66 ? 49.569 16.043 58.106 1.00 40.40 307 ALA B O 1
ATOM 2018 N N . ARG B 1 67 ? 49.729 17.476 59.801 1.00 39.72 308 ARG B N 1
ATOM 2019 C CA . ARG B 1 67 ? 48.280 17.673 59.830 1.00 41.61 308 ARG B CA 1
ATOM 2020 C C . ARG B 1 67 ? 47.814 18.408 58.551 1.00 38.30 308 ARG B C 1
ATOM 2021 O O . ARG B 1 67 ? 46.790 18.077 57.979 1.00 38.00 308 ARG B O 1
ATOM 2029 N N . LEU B 1 68 ? 48.591 19.382 58.099 1.00 35.70 309 LEU B N 1
ATOM 2030 C CA . LEU B 1 68 ? 48.257 20.113 56.878 1.00 33.97 309 LEU B CA 1
ATOM 2031 C C . LEU B 1 68 ? 48.280 19.210 55.627 1.00 33.15 309 LEU B C 1
ATOM 2032 O O . LEU B 1 68 ? 47.323 19.168 54.847 1.00 31.28 309 LEU B O 1
ATOM 2037 N N . LEU B 1 69 ? 49.381 18.497 55.454 1.00 32.30 310 LEU B N 1
ATOM 2038 C CA . LEU B 1 69 ? 49.542 17.556 54.356 1.00 32.88 310 LEU B CA 1
ATOM 2039 C C . LEU B 1 69 ? 48.433 16.509 54.392 1.00 34.06 310 LEU B C 1
ATOM 2040 O O . LEU B 1 69 ? 47.815 16.238 53.366 1.00 34.44 310 LEU B O 1
ATOM 2045 N N . ASP B 1 70 ? 48.150 15.967 55.571 1.00 35.22 311 ASP B N 1
ATOM 2046 C CA . ASP B 1 70 ? 47.080 14.967 55.736 1.00 36.86 311 ASP B CA 1
ATOM 2047 C C . ASP B 1 70 ? 45.727 15.475 55.261 1.00 36.28 311 ASP B C 1
ATOM 2048 O O . ASP B 1 70 ? 44.973 14.757 54.599 1.00 34.60 311 ASP B O 1
ATOM 2053 N N . ARG B 1 71 ? 45.414 16.717 55.610 1.00 35.61 312 ARG B N 1
ATOM 2054 C CA . ARG B 1 71 ? 44.157 17.322 55.200 1.00 35.69 312 ARG B CA 1
ATOM 2055 C C . ARG B 1 71 ? 44.116 17.522 53.690 1.00 32.83 312 ARG B C 1
ATOM 2056 O O . ARG B 1 71 ? 43.071 17.349 53.092 1.00 30.49 312 ARG B O 1
ATOM 2064 N N . MET B 1 72 ? 45.250 17.876 53.088 1.00 31.61 313 MET B N 1
ATOM 2065 C CA . MET B 1 72 ? 45.330 18.088 51.640 1.00 32.42 313 MET B CA 1
ATOM 2066 C C . MET B 1 72 ? 45.133 16.777 50.885 1.00 34.69 313 MET B C 1
ATOM 2067 O O . MET B 1 72 ? 44.310 16.683 49.967 1.00 34.44 313 MET B O 1
ATOM 2072 N N . LYS B 1 73 ? 45.885 15.762 51.305 1.00 35.32 314 LYS B N 1
ATOM 2073 C CA . LYS B 1 73 ? 45.722 14.389 50.796 1.00 36.20 314 LYS B CA 1
ATOM 2074 C C . LYS B 1 73 ? 44.246 13.913 50.840 1.00 36.40 314 LYS B C 1
ATOM 2075 O O . LYS B 1 73 ? 43.733 13.332 49.875 1.00 36.18 314 LYS B O 1
ATOM 2081 N N . ASP B 1 74 ? 43.564 14.166 51.951 1.00 35.85 315 ASP B N 1
ATOM 2082 C CA . ASP B 1 74 ? 42.147 13.812 52.087 1.00 36.46 315 ASP B CA 1
ATOM 2083 C C . ASP B 1 74 ? 41.285 14.505 51.014 1.00 34.71 315 ASP B C 1
ATOM 2084 O O . ASP B 1 74 ? 40.531 13.853 50.324 1.00 33.54 315 ASP B O 1
ATOM 2089 N N . LYS B 1 75 ? 41.428 15.821 50.854 1.00 32.35 316 LYS B N 1
ATOM 2090 C CA . LYS B 1 75 ? 40.716 16.552 49.799 1.00 32.58 316 LYS B CA 1
ATOM 2091 C C . LYS B 1 75 ? 41.042 16.003 48.390 1.00 32.21 316 LYS B C 1
ATOM 2092 O O . LYS B 1 75 ? 40.140 15.711 47.588 1.00 33.13 316 LYS B O 1
ATOM 2098 N N . TRP B 1 76 ? 42.331 15.866 48.113 1.00 31.84 317 TRP B N 1
ATOM 2099 C CA . TRP B 1 76 ? 42.817 15.392 46.830 1.00 33.56 317 TRP B CA 1
ATOM 2100 C C . TRP B 1 76 ? 42.224 14.022 46.482 1.00 34.68 317 TRP B C 1
ATOM 2101 O O . TRP B 1 76 ? 41.725 13.825 45.384 1.00 35.20 317 TRP B O 1
ATOM 2112 N N . ARG B 1 77 ? 42.264 13.091 47.433 1.00 35.51 318 ARG B N 1
ATOM 2113 C CA . ARG B 1 77 ? 41.609 11.779 47.285 1.00 37.64 318 ARG B CA 1
ATOM 2114 C C . ARG B 1 77 ? 40.138 11.846 46.929 1.00 36.88 318 ARG B C 1
ATOM 2115 O O . ARG B 1 77 ? 39.690 11.139 46.036 1.00 35.45 318 ARG B O 1
ATOM 2123 N N . SER B 1 78 ? 39.373 12.636 47.679 1.00 35.88 319 SER B N 1
ATOM 2124 C CA . SER B 1 78 ? 37.947 12.724 47.424 1.00 36.91 319 SER B CA 1
ATOM 2125 C C . SER B 1 78 ? 37.659 13.520 46.136 1.00 35.97 319 SER B C 1
ATOM 2126 O O . SER B 1 78 ? 36.736 13.147 45.417 1.00 36.83 319 SER B O 1
ATOM 2129 N N . ASP B 1 79 ? 38.435 14.567 45.831 1.00 34.31 320 ASP B N 1
ATOM 2130 C CA . ASP B 1 79 ? 38.349 15.221 44.505 1.00 34.55 320 ASP B CA 1
ATOM 2131 C C . ASP B 1 79 ? 38.505 14.191 43.366 1.00 34.41 320 ASP B C 1
ATOM 2132 O O . ASP B 1 79 ? 37.669 14.130 42.474 1.00 34.02 320 ASP B O 1
ATOM 2137 N N . LEU B 1 80 ? 39.549 13.368 43.417 1.00 34.80 321 LEU B N 1
ATOM 2138 C CA . LEU B 1 80 ? 39.761 12.316 42.383 1.00 35.41 321 LEU B CA 1
ATOM 2139 C C . LEU B 1 80 ? 38.732 11.159 42.363 1.00 36.38 321 LEU B C 1
ATOM 2140 O O . LEU B 1 80 ? 38.425 10.582 41.299 1.00 36.08 321 LEU B O 1
ATOM 2145 N N . THR B 1 81 ? 38.212 10.796 43.529 1.00 36.84 322 THR B N 1
ATOM 2146 C CA . THR B 1 81 ? 37.176 9.790 43.618 1.00 38.31 322 THR B CA 1
ATOM 2147 C C . THR B 1 81 ? 35.923 10.310 42.930 1.00 38.11 322 THR B C 1
ATOM 2148 O O . THR B 1 81 ? 35.297 9.588 42.161 1.00 38.23 322 THR B O 1
ATOM 2152 N N . SER B 1 82 ? 35.591 11.571 43.185 1.00 37.24 323 SER B N 1
ATOM 2153 C CA . SER B 1 82 ? 34.520 12.262 42.458 1.00 37.90 323 SER B CA 1
ATOM 2154 C C . SER B 1 82 ? 34.696 12.272 40.948 1.00 36.91 323 SER B C 1
ATOM 2155 O O . SER B 1 82 ? 33.738 12.073 40.245 1.00 37.63 323 SER B O 1
ATOM 2158 N N . ASP B 1 83 ? 35.916 12.491 40.463 1.00 36.37 324 ASP B N 1
ATOM 2159 C CA . ASP B 1 83 ? 36.230 12.388 39.017 1.00 36.44 324 ASP B CA 1
ATOM 2160 C C . ASP B 1 83 ? 36.069 10.976 38.451 1.00 38.50 324 ASP B C 1
ATOM 2161 O O . ASP B 1 83 ? 36.086 10.779 37.242 1.00 38.98 324 ASP B O 1
ATOM 2166 N N . GLY B 1 84 ? 35.929 9.994 39.331 1.00 39.65 325 GLY B N 1
ATOM 2167 C CA . GLY B 1 84 ? 35.675 8.634 38.924 1.00 41.68 325 GLY B CA 1
ATOM 2168 C C . GLY B 1 84 ? 36.941 7.912 38.536 1.00 42.18 325 GLY B C 1
ATOM 2169 O O . GLY B 1 84 ? 36.876 6.927 37.828 1.00 43.84 325 GLY B O 1
ATOM 2170 N N . LEU B 1 85 ? 38.097 8.356 39.024 1.00 42.16 326 LEU B N 1
ATOM 2171 C CA . LEU B 1 85 ? 39.322 7.607 38.742 1.00 43.80 326 LEU B CA 1
ATOM 2172 C C . LEU B 1 85 ? 39.323 6.276 39.493 1.00 46.40 326 LEU B C 1
ATOM 2173 O O . LEU B 1 85 ? 38.723 6.147 40.572 1.00 46.35 326 LEU B O 1
ATOM 2178 N N . PRO B 1 86 ? 40.024 5.287 38.935 1.00 47.85 327 PRO B N 1
ATOM 2179 C CA . PRO B 1 86 ? 40.151 4.062 39.698 1.00 50.08 327 PRO B CA 1
ATOM 2180 C C . PRO B 1 86 ? 40.988 4.309 40.945 1.00 49.22 327 PRO B C 1
ATOM 2181 O O . PRO B 1 86 ? 41.840 5.208 40.962 1.00 46.92 327 PRO B O 1
ATOM 2185 N N . ALA B 1 87 ? 40.718 3.516 41.978 1.00 50.95 328 ALA B N 1
ATOM 2186 C CA . ALA B 1 87 ? 41.406 3.630 43.265 1.00 50.31 328 ALA B CA 1
ATOM 2187 C C . ALA B 1 87 ? 42.940 3.629 43.127 1.00 49.37 328 ALA B C 1
ATOM 2188 O O . ALA B 1 87 ? 43.618 4.427 43.775 1.00 46.90 328 ALA B O 1
ATOM 2190 N N . ASP B 1 88 ? 43.480 2.750 42.275 1.00 50.56 329 ASP B N 1
ATOM 2191 C CA . ASP B 1 88 ? 44.941 2.658 42.099 1.00 50.66 329 ASP B CA 1
ATOM 2192 C C . ASP B 1 88 ? 45.537 3.912 41.427 1.00 47.90 329 ASP B C 1
ATOM 2193 O O . ASP B 1 88 ? 46.655 4.326 41.744 1.00 45.95 329 ASP B O 1
ATOM 2198 N N . ALA B 1 89 ? 44.778 4.539 40.539 1.00 46.43 330 ALA B N 1
ATOM 2199 C CA . ALA B 1 89 ? 45.250 5.742 39.851 1.00 43.85 330 ALA B CA 1
ATOM 2200 C C . ALA B 1 89 ? 45.242 6.920 40.828 1.00 41.49 330 ALA B C 1
ATOM 2201 O O . ALA B 1 89 ? 46.147 7.761 40.848 1.00 40.06 330 ALA B O 1
ATOM 2203 N N . ILE B 1 90 ? 44.191 6.961 41.641 1.00 41.33 331 ILE B N 1
ATOM 2204 C CA . ILE B 1 90 ? 44.093 7.939 42.715 1.00 39.93 331 ILE B CA 1
ATOM 2205 C C . ILE B 1 90 ? 45.326 7.796 43.599 1.00 39.76 331 ILE B C 1
ATOM 2206 O O . ILE B 1 90 ? 46.073 8.754 43.772 1.00 36.45 331 ILE B O 1
ATOM 2211 N N . GLU B 1 91 ? 45.564 6.573 44.100 1.00 41.22 332 GLU B N 1
ATOM 2212 C CA . GLU B 1 91 ? 46.719 6.319 44.965 1.00 42.21 332 GLU B CA 1
ATOM 2213 C C . GLU B 1 91 ? 48.048 6.716 44.314 1.00 41.74 332 GLU B C 1
ATOM 2214 O O . GLU B 1 91 ? 48.869 7.393 44.943 1.00 40.32 332 GLU B O 1
ATOM 2220 N N . ARG B 1 92 ? 48.242 6.353 43.055 1.00 43.21 333 ARG B N 1
ATOM 2221 C CA . ARG B 1 92 ? 49.417 6.808 42.298 1.00 44.53 333 ARG B CA 1
ATOM 2222 C C . ARG B 1 92 ? 49.593 8.325 42.305 1.00 43.36 333 ARG B C 1
ATOM 2223 O O . ARG B 1 92 ? 50.694 8.819 42.526 1.00 43.70 333 ARG B O 1
ATOM 2231 N N . ARG B 1 93 ? 48.521 9.069 42.070 1.00 44.10 334 ARG B N 1
ATOM 2232 C CA . ARG B 1 93 ? 48.623 10.543 42.034 1.00 44.09 334 ARG B CA 1
ATOM 2233 C C . ARG B 1 93 ? 48.920 11.156 43.399 1.00 42.88 334 ARG B C 1
ATOM 2234 O O . ARG B 1 93 ? 49.757 12.053 43.544 1.00 40.38 334 ARG B O 1
ATOM 2242 N N . VAL B 1 94 ? 48.203 10.652 44.395 1.00 44.24 335 VAL B N 1
ATOM 2243 C CA . VAL B 1 94 ? 48.349 11.058 45.786 1.00 43.70 335 VAL B CA 1
ATOM 2244 C C . VAL B 1 94 ? 49.790 10.826 46.275 1.00 43.76 335 VAL B C 1
ATOM 2245 O O . VAL B 1 94 ? 50.356 11.684 46.971 1.00 41.22 335 VAL B O 1
ATOM 2249 N N . ALA B 1 95 ? 50.391 9.703 45.871 1.00 42.39 336 ALA B N 1
ATOM 2250 C CA . ALA B 1 95 ? 51.759 9.358 46.289 1.00 43.72 336 ALA B CA 1
ATOM 2251 C C . ALA B 1 95 ? 52.800 10.396 45.891 1.00 42.38 336 ALA B C 1
ATOM 2252 O O . ALA B 1 95 ? 53.813 10.528 46.557 1.00 43.39 336 ALA B O 1
ATOM 2254 N N . ARG B 1 96 ? 52.544 11.141 44.823 1.00 41.81 337 ARG B N 1
ATOM 2255 C CA . ARG B 1 96 ? 53.458 12.162 44.371 1.00 41.02 337 ARG B CA 1
ATOM 2256 C C . ARG B 1 96 ? 53.651 13.226 45.457 1.00 40.14 337 ARG B C 1
ATOM 2257 O O . ARG B 1 96 ? 54.629 13.945 45.447 1.00 39.17 337 ARG B O 1
ATOM 2259 N N . GLY B 1 97 ? 52.711 13.313 46.393 1.00 40.80 338 GLY B N 1
ATOM 2260 C CA . GLY B 1 97 ? 52.801 14.260 47.497 1.00 39.85 338 GLY B CA 1
ATOM 2261 C C . GLY B 1 97 ? 53.740 13.845 48.622 1.00 39.57 338 GLY B C 1
ATOM 2262 O O . GLY B 1 97 ? 54.019 14.653 49.503 1.00 37.54 338 GLY B O 1
ATOM 2263 N N . GLN B 1 98 ? 54.224 12.601 48.598 1.00 38.95 339 GLN B N 1
ATOM 2264 C CA . GLN B 1 98 ? 55.086 12.068 49.672 1.00 39.14 339 GLN B CA 1
ATOM 2265 C C . GLN B 1 98 ? 56.311 12.935 49.938 1.00 36.94 339 GLN B C 1
ATOM 2266 O O . GLN B 1 98 ? 56.774 13.069 51.058 1.00 35.81 339 GLN B O 1
ATOM 2272 N N . ILE B 1 99 ? 56.845 13.508 48.882 1.00 36.20 340 ILE B N 1
ATOM 2273 C CA . ILE B 1 99 ? 57.987 14.401 48.992 1.00 36.59 340 ILE B CA 1
ATOM 2274 C C . ILE B 1 99 ? 57.842 15.459 50.127 1.00 34.41 340 ILE B C 1
ATOM 2275 O O . ILE B 1 99 ? 58.788 15.743 50.860 1.00 32.89 340 ILE B O 1
ATOM 2280 N N . LEU B 1 100 ? 56.651 16.014 50.297 1.00 33.05 341 LEU B N 1
ATOM 2281 C CA . LEU B 1 100 ? 56.460 17.067 51.303 1.00 32.77 341 LEU B CA 1
ATOM 2282 C C . LEU B 1 100 ? 56.468 16.490 52.724 1.00 33.99 341 LEU B C 1
ATOM 2283 O O . LEU B 1 100 ? 56.864 17.166 53.665 1.00 32.82 341 LEU B O 1
ATOM 2288 N N . TYR B 1 101 ? 56.054 15.231 52.874 1.00 34.55 342 TYR B N 1
ATOM 2289 C CA . TYR B 1 101 ? 56.105 14.573 54.188 1.00 36.46 342 TYR B CA 1
ATOM 2290 C C . TYR B 1 101 ? 57.538 14.334 54.625 1.00 36.65 342 TYR B C 1
ATOM 2291 O O . TYR B 1 101 ? 57.906 14.561 55.781 1.00 35.60 342 TYR B O 1
ATOM 2300 N N . ASP B 1 102 ? 58.332 13.876 53.667 1.00 37.30 343 ASP B N 1
ATOM 2301 C CA . ASP B 1 102 ? 59.649 13.377 53.914 1.00 38.12 343 ASP B CA 1
ATOM 2302 C C . ASP B 1 102 ? 60.701 14.465 53.946 1.00 37.51 343 ASP B C 1
ATOM 2303 O O . ASP B 1 102 ? 61.779 14.252 54.497 1.00 39.12 343 ASP B O 1
ATOM 2308 N N . ALA B 1 103 ? 60.423 15.618 53.352 1.00 34.92 344 ALA B N 1
ATOM 2309 C CA . ALA B 1 103 ? 61.454 16.646 53.216 1.00 34.35 344 ALA B CA 1
ATOM 2310 C C . ALA B 1 103 ? 62.002 17.115 54.579 1.00 33.81 344 ALA B C 1
ATOM 2311 O O . ALA B 1 103 ? 61.232 17.286 55.519 1.00 34.31 344 ALA B O 1
ATOM 2313 N N . PRO B 1 104 ? 63.327 17.346 54.686 1.00 33.49 345 PRO B N 1
ATOM 2314 C CA . PRO B 1 104 ? 63.833 17.908 55.946 1.00 33.25 345 PRO B CA 1
ATOM 2315 C C . PRO B 1 104 ? 63.160 19.240 56.320 1.00 31.80 345 PRO B C 1
ATOM 2316 O O . PRO B 1 104 ? 62.849 19.454 57.481 1.00 31.26 345 PRO B O 1
ATOM 2320 N N . GLU B 1 105 ? 62.931 20.112 55.344 1.00 30.84 346 GLU B N 1
ATOM 2321 C CA . GLU B 1 105 ? 62.217 21.369 55.605 1.00 29.53 346 GLU B CA 1
ATOM 2322 C C . GLU B 1 105 ? 61.185 21.659 54.542 1.00 27.86 346 GLU B C 1
ATOM 2323 O O . GLU B 1 105 ? 61.367 21.339 53.363 1.00 26.93 346 GLU B O 1
ATOM 2329 N N . VAL B 1 106 ? 60.093 22.287 54.956 1.00 27.42 347 VAL B N 1
ATOM 2330 C CA . VAL B 1 106 ? 59.047 22.698 54.018 1.00 26.24 347 VAL B CA 1
ATOM 2331 C C . VAL B 1 106 ? 58.751 24.195 54.284 1.00 25.30 347 VAL B C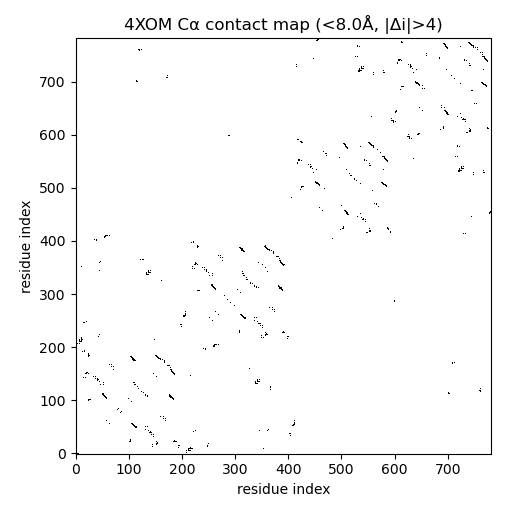 1
ATOM 2332 O O . VAL B 1 106 ? 58.548 24.617 55.430 1.00 25.52 347 VAL B O 1
ATOM 2336 N N . VAL B 1 107 ? 58.781 24.979 53.223 1.00 24.23 348 VAL B N 1
ATOM 2337 C CA . VAL B 1 107 ? 58.459 26.389 53.266 1.00 23.37 348 VAL B CA 1
ATOM 2338 C C . VAL B 1 107 ? 57.307 26.685 52.231 1.00 22.75 348 VAL B C 1
ATOM 2339 O O . VAL B 1 107 ? 57.382 26.276 51.071 1.00 21.05 348 VAL B O 1
ATOM 2343 N N . ILE B 1 108 ? 56.247 27.388 52.656 1.00 21.12 349 ILE B N 1
ATOM 2344 C CA . ILE B 1 108 ? 55.139 27.705 51.775 1.00 20.55 349 ILE B CA 1
ATOM 2345 C C . ILE B 1 108 ? 55.300 29.149 51.307 1.00 20.12 349 ILE B C 1
ATOM 2346 O O . ILE B 1 108 ? 55.384 30.061 52.111 1.00 19.72 349 ILE B O 1
ATOM 2351 N N . PRO B 1 109 ? 55.361 29.363 50.008 1.00 20.38 350 PRO B N 1
ATOM 2352 C CA . PRO B 1 109 ? 55.319 30.729 49.498 1.00 20.54 350 PRO B CA 1
ATOM 2353 C C . PRO B 1 109 ? 53.887 31.232 49.464 1.00 21.29 350 PRO B C 1
ATOM 2354 O O . PRO B 1 109 ? 52.969 30.465 49.095 1.00 21.27 350 PRO B O 1
ATOM 2358 N N . MET B 1 110 ? 53.683 32.485 49.891 1.00 21.38 351 MET B N 1
ATOM 2359 C CA . MET B 1 110 ? 52.353 33.040 49.913 1.00 23.17 351 MET B CA 1
ATOM 2360 C C . MET B 1 110 ? 52.292 34.452 49.370 1.00 22.25 351 MET B C 1
ATOM 2361 O O . MET B 1 110 ? 53.242 35.224 49.480 1.00 20.39 351 MET B O 1
ATOM 2366 N N . LEU B 1 111 ? 51.137 34.758 48.794 1.00 21.38 352 LEU B N 1
ATOM 2367 C CA . LEU B 1 111 ? 50.828 36.055 48.295 1.00 20.68 352 LEU B CA 1
ATOM 2368 C C . LEU B 1 111 ? 50.049 36.752 49.390 1.00 21.30 352 LEU B C 1
ATOM 2369 O O . LEU B 1 111 ? 49.152 36.157 49.958 1.00 21.50 352 LEU B O 1
ATOM 2374 N N . VAL B 1 112 ? 50.379 38.012 49.659 1.00 19.88 353 VAL B N 1
ATOM 2375 C CA . VAL B 1 112 ? 49.581 38.878 50.496 1.00 21.38 353 VAL B CA 1
ATOM 2376 C C . VAL B 1 112 ? 49.453 40.212 49.773 1.00 21.51 353 VAL B C 1
ATOM 2377 O O . VAL B 1 112 ? 50.390 40.624 49.099 1.00 21.58 353 VAL B O 1
ATOM 2381 N N . PRO B 1 113 ? 48.305 40.890 49.899 1.00 22.88 354 PRO B N 1
ATOM 2382 C CA . PRO B 1 113 ? 48.112 42.160 49.187 1.00 23.40 354 PRO B CA 1
ATOM 2383 C C . PRO B 1 113 ? 48.764 43.348 49.866 1.00 24.06 354 PRO B C 1
ATOM 2384 O O . PRO B 1 113 ? 48.195 44.429 49.888 1.00 25.93 354 PRO B O 1
ATOM 2388 N N . ASP B 1 114 ? 49.993 43.186 50.365 1.00 23.93 355 ASP B N 1
ATOM 2389 C CA . ASP B 1 114 ? 50.717 44.282 50.997 1.00 23.72 355 ASP B CA 1
ATOM 2390 C C . ASP B 1 114 ? 51.123 45.326 49.949 1.00 23.50 355 ASP B C 1
ATOM 2391 O O . ASP B 1 114 ? 52.039 45.121 49.135 1.00 23.77 355 ASP B O 1
ATOM 2396 N N . GLY B 1 115 ? 50.460 46.467 49.979 1.00 24.17 356 GLY B N 1
ATOM 2397 C CA . GLY B 1 115 ? 50.714 47.517 49.005 1.00 24.19 356 GLY B CA 1
ATOM 2398 C C . GLY B 1 115 ? 49.859 47.441 47.744 1.00 24.15 356 GLY B C 1
ATOM 2399 O O . GLY B 1 115 ? 50.028 48.253 46.826 1.00 23.30 356 GLY B O 1
ATOM 2400 N N . ALA B 1 116 ? 48.944 46.477 47.679 1.00 23.55 357 ALA B N 1
ATOM 2401 C CA . ALA B 1 116 ? 48.020 46.395 46.542 1.00 24.51 357 ALA B CA 1
ATOM 2402 C C . ALA B 1 116 ? 47.220 47.667 46.459 1.00 25.91 357 ALA B C 1
ATOM 2403 O O . ALA B 1 116 ? 46.829 48.251 47.462 1.00 23.82 357 ALA B O 1
ATOM 2405 N N . HIS B 1 117 ? 46.971 48.055 45.224 1.00 26.32 358 HIS B N 1
ATOM 2406 C CA . HIS B 1 117 ? 46.167 49.188 44.906 1.00 30.36 358 HIS B CA 1
ATOM 2407 C C . HIS B 1 117 ? 44.699 48.733 45.018 1.00 29.81 358 HIS B C 1
ATOM 2408 O O . HIS B 1 117 ? 44.376 47.619 44.625 1.00 28.20 358 HIS B O 1
ATOM 2415 N N . SER B 1 118 ? 43.836 49.579 45.566 1.00 28.56 359 SER B N 1
ATOM 2416 C CA . SER B 1 118 ? 42.391 49.308 45.627 1.00 29.42 359 SER B CA 1
ATOM 2417 C C . SER B 1 118 ? 41.663 49.940 44.440 1.00 29.44 359 SER B C 1
ATOM 2418 O O . SER B 1 118 ? 41.575 51.177 44.362 1.00 32.86 359 SER B O 1
ATOM 2421 N N . TYR B 1 119 ? 41.149 49.094 43.547 1.00 27.98 360 TYR B N 1
ATOM 2422 C CA . TYR B 1 119 ? 40.414 49.499 42.340 1.00 27.35 360 TYR B CA 1
ATOM 2423 C C . TYR B 1 119 ? 38.926 49.164 42.479 1.00 27.30 360 TYR B C 1
ATOM 2424 O O . TYR B 1 119 ? 38.562 48.087 42.985 1.00 26.87 360 TYR B O 1
ATOM 2433 N N . PRO B 1 120 ? 38.073 50.011 41.957 1.00 27.39 361 PRO B N 1
ATOM 2434 C CA . PRO B 1 120 ? 36.658 49.684 42.072 1.00 29.40 361 PRO B CA 1
ATOM 2435 C C . PRO B 1 120 ? 36.185 48.598 41.111 1.00 29.27 361 PRO B C 1
ATOM 2436 O O . PRO B 1 120 ? 35.076 48.121 41.251 1.00 34.09 361 PRO B O 1
ATOM 2440 N N . ASP B 1 121 ? 37.005 48.248 40.129 1.00 27.53 362 ASP B N 1
ATOM 2441 C CA . ASP B 1 121 ? 36.591 47.389 39.045 1.00 27.63 362 ASP B CA 1
ATOM 2442 C C . ASP B 1 121 ? 37.288 46.038 39.132 1.00 25.61 362 ASP B C 1
ATOM 2443 O O . ASP B 1 121 ? 38.487 45.933 39.496 1.00 25.63 362 ASP B O 1
ATOM 2448 N N . ALA B 1 122 ? 36.586 45.004 38.715 1.00 25.38 363 ALA B N 1
ATOM 2449 C CA . ALA B 1 122 ? 37.149 43.663 38.725 1.00 24.42 363 ALA B CA 1
ATOM 2450 C C . ALA B 1 122 ? 38.354 43.521 37.795 1.00 23.56 363 ALA B C 1
ATOM 2451 O O . ALA B 1 122 ? 39.297 42.794 38.155 1.00 22.18 363 ALA B O 1
ATOM 2453 N N . ALA B 1 123 ? 38.346 44.182 36.635 1.00 24.07 364 ALA B N 1
ATOM 2454 C CA . ALA B 1 123 ? 39.446 43.970 35.656 1.00 25.05 364 ALA B CA 1
ATOM 2455 C C . ALA B 1 123 ? 40.802 44.358 36.237 1.00 23.68 364 ALA B C 1
ATOM 2456 O O . ALA B 1 123 ? 41.722 43.564 36.232 1.00 25.21 364 ALA B O 1
ATOM 2458 N N . ARG B 1 124 ? 40.932 45.589 36.740 1.00 23.62 365 ARG B N 1
ATOM 2459 C CA . ARG B 1 124 ? 42.223 46.022 37.295 1.00 22.70 365 ARG B CA 1
ATOM 2460 C C . ARG B 1 124 ? 42.558 45.298 38.595 1.00 21.33 365 ARG B C 1
ATOM 2461 O O . ARG B 1 124 ? 43.719 45.068 38.867 1.00 19.65 365 ARG B O 1
ATOM 2469 N N . THR B 1 125 ? 41.549 44.969 39.394 1.00 20.79 366 THR B N 1
ATOM 2470 C CA . THR B 1 125 ? 41.724 44.168 40.612 1.00 20.85 366 THR B CA 1
ATOM 2471 C C . THR B 1 125 ? 42.350 42.819 40.277 1.00 20.35 366 THR B C 1
ATOM 2472 O O . THR B 1 125 ? 43.315 42.408 40.912 1.00 20.80 366 THR B O 1
ATOM 2476 N N . ASP B 1 126 ? 41.852 42.150 39.251 1.00 21.19 367 ASP B N 1
ATOM 2477 C CA . ASP B 1 126 ? 42.390 40.819 38.908 1.00 22.16 367 ASP B CA 1
ATOM 2478 C C . ASP B 1 126 ? 43.789 41.021 38.358 1.00 20.58 367 ASP B C 1
ATOM 2479 O O . ASP B 1 126 ? 44.646 40.231 38.650 1.00 18.75 367 ASP B O 1
ATOM 2484 N N . ALA B 1 127 ? 44.010 42.110 37.615 1.00 19.78 368 ALA B N 1
ATOM 2485 C CA . ALA B 1 127 ? 45.327 42.394 37.032 1.00 19.82 368 ALA B CA 1
ATOM 2486 C C . ALA B 1 127 ? 46.398 42.611 38.082 1.00 19.76 368 ALA B C 1
ATOM 2487 O O . ALA B 1 127 ? 47.545 42.125 37.958 1.00 18.13 368 ALA B O 1
ATOM 2489 N N . GLU B 1 128 ? 46.023 43.356 39.111 1.00 21.44 369 GLU B N 1
ATOM 2490 C CA . GLU B 1 128 ? 46.887 43.601 40.257 1.00 22.87 369 GLU B CA 1
ATOM 2491 C C . GLU B 1 128 ? 47.234 42.291 40.957 1.00 21.71 369 GLU B C 1
ATOM 2492 O O . GLU B 1 128 ? 48.406 42.020 41.294 1.00 21.03 369 GLU B O 1
ATOM 2498 N N . HIS B 1 129 ? 46.220 41.467 41.131 1.00 20.36 370 HIS B N 1
ATOM 2499 C CA . HIS B 1 129 ? 46.387 40.148 41.738 1.00 19.69 370 HIS B CA 1
ATOM 2500 C C . HIS B 1 129 ? 47.329 39.230 40.919 1.00 19.58 370 HIS B C 1
ATOM 2501 O O . HIS B 1 129 ? 48.240 38.612 41.455 1.00 18.93 370 HIS B O 1
ATOM 2508 N N . THR B 1 130 ? 47.127 39.184 39.616 1.00 19.17 371 THR B N 1
ATOM 2509 C CA . THR B 1 130 ? 48.038 38.472 38.733 1.00 20.11 371 THR B CA 1
ATOM 2510 C C . THR B 1 130 ? 49.475 38.977 38.817 1.00 19.49 371 THR B C 1
ATOM 2511 O O . THR B 1 130 ? 50.392 38.206 38.773 1.00 19.67 371 THR B O 1
ATOM 2515 N N . MET B 1 131 ? 49.652 40.285 38.895 1.00 19.44 372 MET B N 1
ATOM 2516 C CA . MET B 1 131 ? 50.952 40.883 39.001 1.00 20.41 372 MET B CA 1
ATOM 2517 C C . MET B 1 131 ? 51.631 40.451 40.296 1.00 19.46 372 MET B C 1
ATOM 2518 O O . MET B 1 131 ? 52.805 40.086 40.294 1.00 17.82 372 MET B O 1
ATOM 2523 N N . PHE B 1 132 ? 50.875 40.444 41.390 1.00 18.10 373 PHE B N 1
ATOM 2524 C CA . PHE B 1 132 ? 51.414 40.007 42.670 1.00 17.53 373 PHE B CA 1
ATOM 2525 C C . PHE B 1 132 ? 51.801 38.535 42.591 1.00 17.34 373 PHE B C 1
ATOM 2526 O O . PHE B 1 132 ? 52.830 38.127 43.140 1.00 17.88 373 PHE B O 1
ATOM 2534 N N . THR B 1 133 ? 51.007 37.747 41.888 1.00 16.51 374 THR B N 1
ATOM 2535 C CA . THR B 1 133 ? 51.263 36.300 41.740 1.00 16.17 374 THR B CA 1
ATOM 2536 C C . THR B 1 133 ? 52.570 36.053 40.994 1.00 16.74 374 THR B C 1
ATOM 2537 O O . THR B 1 133 ? 53.408 35.232 41.445 1.00 16.37 374 THR B O 1
ATOM 2541 N N . VAL B 1 134 ? 52.766 36.792 39.894 1.00 16.05 375 VAL B N 1
ATOM 2542 C CA . VAL B 1 134 ? 54.009 36.727 39.105 1.00 16.85 375 VAL B CA 1
ATOM 2543 C C . VAL B 1 134 ? 55.212 37.040 39.985 1.00 17.70 375 VAL B C 1
ATOM 2544 O O . VAL B 1 134 ? 56.239 36.360 39.923 1.00 18.53 375 VAL B O 1
ATOM 2548 N N . ALA B 1 135 ? 55.077 38.073 40.814 1.00 18.13 376 ALA B N 1
ATOM 2549 C CA . ALA B 1 135 ? 56.145 38.485 41.702 1.00 17.87 376 ALA B CA 1
ATOM 2550 C C . ALA B 1 135 ? 56.477 37.392 42.719 1.00 17.98 376 ALA B C 1
ATOM 2551 O O . ALA B 1 135 ? 57.680 37.095 42.972 1.00 17.32 376 ALA B O 1
ATOM 2553 N N . VAL B 1 136 ? 55.469 36.754 43.294 1.00 16.81 377 VAL B N 1
ATOM 2554 C CA . VAL B 1 136 ? 55.763 35.622 44.207 1.00 17.06 377 VAL B CA 1
ATOM 2555 C C . VAL B 1 136 ? 56.518 34.470 43.486 1.00 17.18 377 VAL B C 1
ATOM 2556 O O . VAL B 1 136 ? 57.481 33.896 44.026 1.00 17.98 377 VAL B O 1
ATOM 2560 N N . GLY B 1 137 ? 56.098 34.132 42.276 1.00 15.77 378 GLY B N 1
ATOM 2561 C CA . GLY B 1 137 ? 56.847 33.163 41.465 1.00 15.85 378 GLY B CA 1
ATOM 2562 C C . GLY B 1 137 ? 58.302 33.552 41.272 1.00 16.11 378 GLY B C 1
ATOM 2563 O O . GLY B 1 137 ? 59.184 32.687 41.253 1.00 16.93 378 GLY B O 1
ATOM 2564 N N . ALA B 1 138 ? 58.570 34.843 41.111 1.00 15.59 379 ALA B N 1
ATOM 2565 C CA . ALA B 1 138 ? 59.935 35.313 40.947 1.00 15.80 379 ALA B CA 1
ATOM 2566 C C . ALA B 1 138 ? 60.696 35.076 42.253 1.00 17.27 379 ALA B C 1
ATOM 2567 O O . ALA B 1 138 ? 61.871 34.643 42.235 1.00 17.80 379 ALA B O 1
ATOM 2569 N N . ALA B 1 139 ? 60.036 35.366 43.375 1.00 17.99 380 ALA B N 1
ATOM 2570 C CA . ALA B 1 139 ? 60.579 35.128 44.697 1.00 20.04 380 ALA B CA 1
ATOM 2571 C C . ALA B 1 139 ? 60.833 33.633 44.937 1.00 20.57 380 ALA B C 1
ATOM 2572 O O . ALA B 1 139 ? 61.812 33.272 45.583 1.00 20.71 380 ALA B O 1
ATOM 2574 N N . VAL B 1 140 ? 60.001 32.779 44.361 1.00 20.05 381 VAL B N 1
ATOM 2575 C CA . VAL B 1 140 ? 60.188 31.307 44.429 1.00 20.09 381 VAL B CA 1
ATOM 2576 C C . VAL B 1 140 ? 61.479 30.827 43.728 1.00 21.37 381 VAL B C 1
ATOM 2577 O O . VAL B 1 140 ? 62.316 30.152 44.363 1.00 21.32 381 VAL B O 1
ATOM 2581 N N . GLN B 1 141 ? 61.663 31.210 42.461 1.00 20.78 382 GLN B N 1
ATOM 2582 C CA . GLN B 1 141 ? 62.902 30.904 41.741 1.00 20.96 382 GLN B CA 1
ATOM 2583 C C . GLN B 1 141 ? 64.096 31.394 42.531 1.00 20.64 382 GLN B C 1
ATOM 2584 O O . GLN B 1 141 ? 65.066 30.647 42.737 1.00 21.64 382 GLN B O 1
ATOM 2590 N N . ALA B 1 142 ? 64.045 32.652 42.969 1.00 20.07 383 ALA B N 1
ATOM 2591 C CA . ALA B 1 142 ? 65.140 33.213 43.752 1.00 21.19 383 ALA B CA 1
ATOM 2592 C C . ALA B 1 142 ? 65.465 32.391 44.989 1.00 21.60 383 ALA B C 1
ATOM 2593 O O . ALA B 1 142 ? 66.652 32.214 45.346 1.00 22.06 383 ALA B O 1
ATOM 2595 N N . LEU B 1 143 ? 64.451 31.858 45.653 1.00 20.80 384 LEU B N 1
ATOM 2596 C CA . LEU B 1 143 ? 64.705 31.009 46.810 1.00 21.50 384 LEU B CA 1
ATOM 2597 C C . LEU B 1 143 ? 65.396 29.715 46.406 1.00 22.58 384 LEU B C 1
ATOM 2598 O O . LEU B 1 143 ? 66.371 29.270 47.042 1.00 23.83 384 LEU B O 1
ATOM 2603 N N . LEU B 1 144 ? 64.908 29.094 45.347 1.00 21.60 385 LEU B N 1
ATOM 2604 C CA . LEU B 1 144 ? 65.455 27.836 44.898 1.00 22.01 385 LEU B CA 1
ATOM 2605 C C . LEU B 1 144 ? 66.942 28.013 44.551 1.00 22.52 385 LEU B C 1
ATOM 2606 O O . LEU B 1 144 ? 67.767 27.177 44.867 1.00 22.67 385 LEU B O 1
ATOM 2611 N N . VAL B 1 145 ? 67.275 29.154 43.949 1.00 22.22 386 VAL B N 1
ATOM 2612 C CA . VAL B 1 145 ? 68.645 29.424 43.500 1.00 21.90 386 VAL B CA 1
ATOM 2613 C C . VAL B 1 145 ? 69.520 29.804 44.695 1.00 21.57 386 VAL B C 1
ATOM 2614 O O . VAL B 1 145 ? 70.669 29.390 44.785 1.00 23.46 386 VAL B O 1
ATOM 2618 N N . ALA B 1 146 ? 68.976 30.591 45.608 1.00 21.15 387 ALA B N 1
ATOM 2619 C CA . ALA B 1 146 ? 69.686 30.988 46.817 1.00 21.34 387 ALA B CA 1
ATOM 2620 C C . ALA B 1 146 ? 70.005 29.762 47.652 1.00 22.27 387 ALA B C 1
ATOM 2621 O O . ALA B 1 146 ? 71.085 29.671 48.220 1.00 22.64 387 ALA B O 1
ATOM 2623 N N . LEU B 1 147 ? 69.073 28.823 47.723 1.00 21.61 388 LEU B N 1
ATOM 2624 C CA . LEU B 1 147 ? 69.385 27.529 48.334 1.00 23.15 388 LEU B CA 1
ATOM 2625 C C . LEU B 1 147 ? 70.492 26.744 47.606 1.00 24.45 388 LEU B C 1
ATOM 2626 O O . LEU B 1 147 ? 71.426 26.233 48.241 1.00 27.31 388 LEU B O 1
ATOM 2631 N N . ALA B 1 148 ? 70.373 26.626 46.293 1.00 24.35 389 ALA B N 1
ATOM 2632 C CA . ALA B 1 148 ? 71.358 25.893 45.496 1.00 25.23 389 ALA B CA 1
ATOM 2633 C C . ALA B 1 148 ? 72.781 26.387 45.715 1.00 26.38 389 ALA B C 1
ATOM 2634 O O . ALA B 1 148 ? 73.691 25.583 45.800 1.00 26.15 389 ALA B O 1
ATOM 2636 N N . VAL B 1 149 ? 72.974 27.696 45.799 1.00 26.72 390 VAL B N 1
ATOM 2637 C CA . VAL B 1 149 ? 74.332 28.259 45.928 1.00 28.74 390 VAL B CA 1
ATOM 2638 C C . VAL B 1 149 ? 74.929 28.078 47.315 1.00 29.12 390 VAL B C 1
ATOM 2639 O O . VAL B 1 149 ? 76.121 28.363 47.533 1.00 31.92 390 VAL B O 1
ATOM 2643 N N . ARG B 1 150 ? 74.103 27.575 48.236 1.00 28.02 391 ARG B N 1
ATOM 2644 C CA . ARG B 1 150 ? 74.492 27.275 49.601 1.00 27.18 391 ARG B CA 1
ATOM 2645 C C . ARG B 1 150 ? 74.514 25.770 49.774 1.00 28.10 391 ARG B C 1
ATOM 2646 O O . ARG B 1 150 ? 74.601 25.270 50.902 1.00 27.81 391 ARG B O 1
ATOM 2654 N N . GLY B 1 151 ? 74.441 25.054 48.656 1.00 27.69 392 GLY B N 1
ATOM 2655 C CA . GLY B 1 151 ? 74.581 23.607 48.647 1.00 29.41 392 GLY B CA 1
ATOM 2656 C C . GLY B 1 151 ? 73.333 22.811 48.965 1.00 29.36 392 GLY B C 1
ATOM 2657 O O . GLY B 1 151 ? 73.411 21.609 49.200 1.00 30.36 392 GLY B O 1
ATOM 2658 N N . LEU B 1 152 ? 72.182 23.479 48.946 1.00 28.21 393 LEU B N 1
ATOM 2659 C CA . LEU B 1 152 ? 70.926 22.879 49.349 1.00 27.93 393 LEU B CA 1
ATOM 2660 C C . LEU B 1 152 ? 70.048 22.694 48.125 1.00 27.15 393 LEU B C 1
ATOM 2661 O O . LEU B 1 152 ? 69.882 23.625 47.332 1.00 25.98 393 LEU B O 1
ATOM 2666 N N . GLY B 1 153 ? 69.511 21.478 47.968 1.00 27.02 394 GLY B N 1
ATOM 2667 C CA . GLY B 1 153 ? 68.555 21.173 46.917 1.00 26.62 394 GLY B CA 1
ATOM 2668 C C . GLY B 1 153 ? 67.182 21.625 47.338 1.00 25.80 394 GLY B C 1
ATOM 2669 O O . GLY B 1 153 ? 66.952 21.959 48.509 1.00 25.44 394 GLY B O 1
ATOM 2670 N N . SER B 1 154 ? 66.260 21.650 46.385 1.00 25.67 395 SER B N 1
ATOM 2671 C CA . SER B 1 154 ? 64.903 22.071 46.677 1.00 24.68 395 SER B CA 1
ATOM 2672 C C . SER B 1 154 ? 63.982 21.592 45.572 1.00 26.04 395 SER B C 1
ATOM 2673 O O . SER B 1 154 ? 64.435 21.105 44.532 1.00 25.94 395 SER B O 1
ATOM 2676 N N . CYS B 1 155 ? 62.682 21.686 45.822 1.00 26.90 396 CYS B N 1
ATOM 2677 C CA . CYS B 1 155 ? 61.673 21.331 44.823 1.00 29.06 396 CYS B CA 1
ATOM 2678 C C . CYS B 1 155 ? 60.439 22.143 45.143 1.00 28.52 396 CYS B C 1
ATOM 2679 O O . CYS B 1 155 ? 60.018 22.170 46.290 1.00 29.00 396 CYS B O 1
ATOM 2682 N N . TRP B 1 156 ? 59.870 22.815 44.150 1.00 28.14 397 TRP B N 1
ATOM 2683 C CA . TRP B 1 156 ? 58.613 23.534 44.350 1.00 27.26 397 TRP B CA 1
ATOM 2684 C C . TRP B 1 156 ? 57.467 22.728 43.806 1.00 26.86 397 TRP B C 1
ATOM 2685 O O . TRP B 1 156 ? 57.516 22.258 42.685 1.00 29.32 397 TRP B O 1
ATOM 2696 N N . ILE B 1 157 ? 56.421 22.583 44.598 1.00 28.22 398 ILE B N 1
ATOM 2697 C CA . ILE B 1 157 ? 55.291 21.771 44.216 1.00 31.09 398 ILE B CA 1
ATOM 2698 C C . ILE B 1 157 ? 54.051 22.649 44.312 1.00 28.53 398 ILE B C 1
ATOM 2699 O O . ILE B 1 157 ? 53.929 23.436 45.228 1.00 26.79 398 ILE B O 1
ATOM 2704 N N . GLY B 1 158 ? 53.130 22.489 43.373 1.00 28.53 399 GLY B N 1
ATOM 2705 C CA . GLY B 1 158 ? 51.964 23.351 43.295 1.00 27.50 399 GLY B CA 1
ATOM 2706 C C . GLY B 1 158 ? 50.799 23.002 44.201 1.00 27.07 399 GLY B C 1
ATOM 2707 O O . GLY B 1 158 ? 49.893 23.802 44.350 1.00 27.33 399 GLY B O 1
ATOM 2708 N N . SER B 1 159 ? 50.821 21.823 44.818 1.00 28.40 400 SER B N 1
ATOM 2709 C CA . SER B 1 159 ? 49.668 21.273 45.551 1.00 28.16 400 SER B CA 1
ATOM 2710 C C . SER B 1 159 ? 48.893 22.204 46.499 1.00 26.79 400 SER B C 1
ATOM 2711 O O . SER B 1 159 ? 47.658 22.151 46.510 1.00 26.81 400 SER B O 1
ATOM 2714 N N . THR B 1 160 ? 49.553 23.027 47.305 1.00 24.90 401 THR B N 1
ATOM 2715 C CA . THR B 1 160 ? 48.778 23.900 48.219 1.00 23.89 401 THR B CA 1
ATOM 2716 C C . THR B 1 160 ? 47.795 24.865 47.517 1.00 22.95 401 THR B C 1
ATOM 2717 O O . THR B 1 160 ? 46.804 25.250 48.096 1.00 21.61 401 THR B O 1
ATOM 2721 N N . ILE B 1 161 ? 48.088 25.222 46.276 1.00 21.68 402 ILE B N 1
ATOM 2722 C CA . ILE B 1 161 ? 47.199 26.062 45.447 1.00 21.54 402 ILE B CA 1
ATOM 2723 C C . ILE B 1 161 ? 45.813 25.449 45.284 1.00 22.07 402 ILE B C 1
ATOM 2724 O O . ILE B 1 161 ? 44.821 26.161 45.215 1.00 21.32 402 ILE B O 1
ATOM 2729 N N . PHE B 1 162 ? 45.745 24.122 45.270 1.00 22.16 403 PHE B N 1
ATOM 2730 C CA . PHE B 1 162 ? 44.487 23.430 45.131 1.00 23.42 403 PHE B CA 1
ATOM 2731 C C . PHE B 1 162 ? 43.771 23.227 46.474 1.00 24.94 403 PHE B C 1
ATOM 2732 O O . PHE B 1 162 ? 42.673 22.686 46.504 1.00 25.54 403 PHE B O 1
ATOM 2740 N N . ALA B 1 163 ? 44.391 23.639 47.581 1.00 24.90 404 ALA B N 1
ATOM 2741 C CA . ALA B 1 163 ? 43.775 23.476 48.909 1.00 27.02 404 ALA B CA 1
ATOM 2742 C C . ALA B 1 163 ? 43.932 24.735 49.753 1.00 26.59 404 ALA B C 1
ATOM 2743 O O . ALA B 1 163 ? 44.286 24.656 50.926 1.00 28.28 404 ALA B O 1
ATOM 2745 N N . ALA B 1 164 ? 43.650 25.886 49.165 1.00 26.49 405 ALA B N 1
ATOM 2746 C CA . ALA B 1 164 ? 43.945 27.155 49.814 1.00 26.71 405 ALA B CA 1
ATOM 2747 C C . ALA B 1 164 ? 43.195 27.384 51.146 1.00 28.89 405 ALA B C 1
ATOM 2748 O O . ALA B 1 164 ? 43.804 27.759 52.140 1.00 29.03 405 ALA B O 1
ATOM 2750 N N . ASP B 1 165 ? 41.893 27.153 51.181 1.00 29.58 406 ASP B N 1
ATOM 2751 C CA . ASP B 1 165 ? 41.153 27.265 52.448 1.00 31.03 406 ASP B CA 1
ATOM 2752 C C . ASP B 1 165 ? 41.695 26.350 53.552 1.00 30.39 406 ASP B C 1
ATOM 2753 O O . ASP B 1 165 ? 41.820 26.782 54.694 1.00 28.47 406 ASP B O 1
ATOM 2758 N N . LEU B 1 166 ? 42.057 25.114 53.216 1.00 31.03 407 LEU B N 1
ATOM 2759 C CA . LEU B 1 166 ? 42.645 24.202 54.204 1.00 31.88 407 LEU B CA 1
ATOM 2760 C C . LEU B 1 166 ? 43.942 24.734 54.771 1.00 29.52 407 LEU B C 1
ATOM 2761 O O . LEU B 1 166 ? 44.183 24.619 55.954 1.00 28.14 407 LEU B O 1
ATOM 2766 N N . VAL B 1 167 ? 44.795 25.260 53.905 1.00 28.68 408 VAL B N 1
ATOM 2767 C CA . VAL B 1 167 ? 46.088 25.791 54.332 1.00 29.72 408 VAL B CA 1
ATOM 2768 C C . VAL B 1 167 ? 45.877 26.973 55.296 1.00 29.44 408 VAL B C 1
ATOM 2769 O O . VAL B 1 167 ? 46.477 27.048 56.386 1.00 31.03 408 VAL B O 1
ATOM 2773 N N . ARG B 1 168 ? 45.020 27.901 54.900 1.00 29.75 409 ARG B N 1
ATOM 2774 C CA . ARG B 1 168 ? 44.700 29.032 55.778 1.00 29.70 409 ARG B CA 1
ATOM 2775 C C . ARG B 1 168 ? 44.058 28.566 57.074 1.00 30.13 409 ARG B C 1
ATOM 2776 O O . ARG B 1 168 ? 44.368 29.109 58.135 1.00 29.52 409 ARG B O 1
ATOM 2784 N N . ASP B 1 169 ? 43.159 27.587 57.004 1.00 30.72 410 ASP B N 1
ATOM 2785 C CA . ASP B 1 169 ? 42.525 27.102 58.230 1.00 33.09 410 ASP B CA 1
ATOM 2786 C C . ASP B 1 169 ? 43.542 26.464 59.184 1.00 33.67 410 ASP B C 1
ATOM 2787 O O . ASP B 1 169 ? 43.601 26.783 60.365 1.00 36.54 410 ASP B O 1
ATOM 2792 N N . GLU B 1 170 ? 44.368 25.581 58.658 1.00 33.74 411 GLU B N 1
ATOM 2793 C CA . GLU B 1 170 ? 45.343 24.853 59.460 1.00 35.21 411 GLU B CA 1
ATOM 2794 C C . GLU B 1 170 ? 46.481 25.735 59.992 1.00 34.58 411 GLU B C 1
ATOM 2795 O O . GLU B 1 170 ? 47.067 25.433 61.027 1.00 36.74 411 GLU B O 1
ATOM 2801 N N . LEU B 1 171 ? 46.811 26.814 59.292 1.00 33.47 412 LEU B N 1
ATOM 2802 C CA . LEU B 1 171 ? 47.877 27.714 59.734 1.00 32.81 412 LEU B CA 1
ATOM 2803 C C . LEU B 1 171 ? 47.340 28.975 60.420 1.00 32.93 412 LEU B C 1
ATOM 2804 O O . LEU B 1 171 ? 48.118 29.839 60.829 1.00 32.65 412 LEU B O 1
ATOM 2809 N N . ASP B 1 172 ? 46.019 29.067 60.553 1.00 32.44 413 ASP B N 1
ATOM 2810 C CA . ASP B 1 172 ? 45.354 30.195 61.178 1.00 33.10 413 ASP B CA 1
ATOM 2811 C C . ASP B 1 172 ? 45.611 31.528 60.494 1.00 31.30 413 ASP B C 1
ATOM 2812 O O . ASP B 1 172 ? 45.740 32.534 61.179 1.00 31.15 413 ASP B O 1
ATOM 2817 N N . LEU B 1 173 ? 45.705 31.533 59.167 1.00 28.55 414 LEU B N 1
ATOM 2818 C CA . LEU B 1 173 ? 46.015 32.748 58.451 1.00 27.18 414 LEU B CA 1
ATOM 2819 C C . LEU B 1 173 ? 44.751 33.411 57.968 1.00 28.45 414 LEU B C 1
ATOM 2820 O O . LEU B 1 173 ? 43.758 32.740 57.714 1.00 27.30 414 LEU B O 1
ATOM 2825 N N . PRO B 1 174 ? 44.800 34.747 57.816 1.00 29.62 415 PRO B N 1
ATOM 2826 C CA . PRO B 1 174 ? 43.678 35.513 57.320 1.00 29.60 415 PRO B CA 1
ATOM 2827 C C . PRO B 1 174 ? 43.331 35.132 55.878 1.00 28.51 415 PRO B C 1
ATOM 2828 O O . PRO B 1 174 ? 44.179 34.606 55.124 1.00 27.20 415 PRO B O 1
ATOM 2832 N N . VAL B 1 175 ? 42.095 35.411 55.489 1.00 29.50 416 VAL B N 1
ATOM 2833 C CA . VAL B 1 175 ? 41.606 35.016 54.164 1.00 29.23 416 VAL B CA 1
ATOM 2834 C C . VAL B 1 175 ? 42.470 35.538 53.010 1.00 29.04 416 VAL B C 1
ATOM 2835 O O . VAL B 1 175 ? 42.59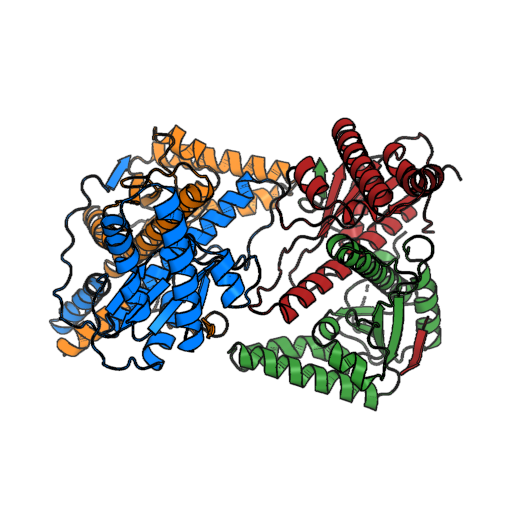3 34.878 51.998 1.00 31.63 416 VAL B O 1
ATOM 2839 N N . ASP B 1 176 ? 43.078 36.708 53.148 1.00 28.45 417 ASP B N 1
ATOM 2840 C CA . ASP B 1 176 ? 43.826 37.274 52.019 1.00 29.63 417 ASP B CA 1
ATOM 2841 C C . ASP B 1 176 ? 45.281 36.769 51.842 1.00 26.97 417 ASP B C 1
ATOM 2842 O O . ASP B 1 176 ? 45.978 37.213 50.935 1.00 25.71 417 ASP B O 1
ATOM 2847 N N . TRP B 1 177 ? 45.718 35.831 52.677 1.00 25.79 418 TRP B N 1
ATOM 2848 C CA . TRP B 1 177 ? 46.990 35.139 52.444 1.00 24.28 418 TRP B CA 1
ATOM 2849 C C . TRP B 1 177 ? 46.733 33.956 51.520 1.00 23.96 418 TRP B C 1
ATOM 2850 O O . TRP B 1 177 ? 45.946 33.052 51.868 1.00 23.35 418 TRP B O 1
ATOM 2861 N N . GLU B 1 178 ? 47.402 33.938 50.377 1.00 21.31 419 GLU B N 1
ATOM 2862 C CA . GLU B 1 178 ? 47.153 32.933 49.363 1.00 22.22 419 GLU B CA 1
ATOM 2863 C C . GLU B 1 178 ? 48.380 32.051 49.107 1.00 22.26 419 GLU B C 1
ATOM 2864 O O . GLU B 1 178 ? 49.418 32.550 48.650 1.00 21.01 419 GLU B O 1
ATOM 2870 N N . PRO B 1 179 ? 48.253 30.739 49.359 1.00 22.93 420 PRO B N 1
ATOM 2871 C CA . PRO B 1 179 ? 49.382 29.848 49.134 1.00 23.32 420 PRO B CA 1
ATOM 2872 C C . PRO B 1 179 ? 49.636 29.562 47.647 1.00 21.44 420 PRO B C 1
ATOM 2873 O O . PRO B 1 179 ? 48.702 29.375 46.879 1.00 20.58 420 PRO B O 1
ATOM 2877 N N . LEU B 1 180 ? 50.911 29.561 47.274 1.00 20.30 421 LEU B N 1
ATOM 2878 C CA . LEU B 1 180 ? 51.365 29.424 45.911 1.00 19.62 421 LEU B CA 1
ATOM 2879 C C . LEU B 1 180 ? 52.322 28.246 45.809 1.00 20.90 421 LEU B C 1
ATOM 2880 O O . LEU B 1 180 ? 53.341 28.302 45.105 1.00 21.48 421 LEU B O 1
ATOM 2885 N N . GLY B 1 181 ? 51.964 27.194 46.543 1.00 21.24 422 GLY B N 1
ATOM 2886 C CA . GLY B 1 181 ? 52.627 25.902 46.470 1.00 22.44 422 GLY B CA 1
ATOM 2887 C C . GLY B 1 181 ? 53.384 25.591 47.737 1.00 22.27 422 GLY B C 1
ATOM 2888 O O . GLY B 1 181 ? 52.979 25.958 48.830 1.00 22.06 422 GLY B O 1
ATOM 2889 N N . ALA B 1 182 ? 54.488 24.888 47.575 1.00 22.26 423 ALA B N 1
ATOM 2890 C CA . ALA B 1 182 ? 55.264 24.486 48.690 1.00 23.20 423 ALA B CA 1
ATOM 2891 C C . ALA B 1 182 ? 56.649 24.171 48.198 1.00 23.30 423 ALA B C 1
ATOM 2892 O O . ALA B 1 182 ? 56.816 23.632 47.117 1.00 23.24 423 ALA B O 1
ATOM 2894 N N . ILE B 1 183 ? 57.637 24.496 49.007 1.00 22.70 424 ILE B N 1
ATOM 2895 C CA . ILE B 1 183 ? 59.031 24.253 48.660 1.00 22.90 424 ILE B CA 1
ATOM 2896 C C . ILE B 1 183 ? 59.643 23.297 49.670 1.00 24.08 424 ILE B C 1
ATOM 2897 O O . ILE B 1 183 ? 59.772 23.642 50.850 1.00 22.84 424 ILE B O 1
ATOM 2902 N N . ALA B 1 184 ? 60.001 22.088 49.211 1.00 24.31 425 ALA B N 1
ATOM 2903 C CA . ALA B 1 184 ? 60.749 21.130 50.023 1.00 26.00 425 ALA B CA 1
ATOM 2904 C C . ALA B 1 184 ? 62.236 21.411 49.906 1.00 27.20 425 ALA B C 1
ATOM 2905 O O . ALA B 1 184 ? 62.705 21.751 48.812 1.00 28.06 425 ALA B O 1
ATOM 2907 N N . ILE B 1 185 ? 62.964 21.242 51.018 1.00 27.17 426 ILE B N 1
ATOM 2908 C CA . ILE B 1 185 ? 64.363 21.671 51.124 1.00 27.88 426 ILE B CA 1
ATOM 2909 C C . ILE B 1 185 ? 65.217 20.632 51.831 1.00 29.91 426 ILE B C 1
ATOM 2910 O O . ILE B 1 185 ? 64.802 20.020 52.821 1.00 29.39 426 ILE B O 1
ATOM 2915 N N . GLY B 1 186 ? 66.418 20.438 51.298 1.00 30.74 427 GLY B N 1
ATOM 2916 C CA . GLY B 1 186 ? 67.335 19.480 51.836 1.00 33.36 427 GLY B CA 1
ATOM 2917 C C . GLY B 1 186 ? 68.584 19.318 50.981 1.00 34.29 427 GLY B C 1
ATOM 2918 O O . GLY B 1 186 ? 68.686 19.886 49.888 1.00 32.70 427 GLY B O 1
ATOM 2919 N N . TYR B 1 187 ? 69.535 18.565 51.525 1.00 35.91 428 TYR B N 1
ATOM 2920 C CA . TYR B 1 187 ? 70.703 18.115 50.788 1.00 37.64 428 TYR B CA 1
ATOM 2921 C C . TYR B 1 187 ? 70.267 17.010 49.840 1.00 38.49 428 TYR B C 1
ATOM 2922 O O . TYR B 1 187 ? 69.579 16.078 50.250 1.00 39.35 428 TYR B O 1
ATOM 2931 N N . ALA B 1 188 ? 70.647 17.129 48.570 1.00 39.11 429 ALA B N 1
ATOM 2932 C CA . ALA B 1 188 ? 70.316 16.122 47.561 1.00 40.28 429 ALA B CA 1
ATOM 2933 C C . ALA B 1 188 ? 70.856 14.757 47.980 1.00 44.41 429 ALA B C 1
ATOM 2934 O O . ALA B 1 188 ? 71.909 14.671 48.628 1.00 45.49 429 ALA B O 1
ATOM 2936 N N . ASP B 1 189 ? 70.145 13.689 47.624 1.00 47.65 430 ASP B N 1
ATOM 2937 C CA . ASP B 1 189 ? 70.614 12.337 47.950 1.00 51.87 430 ASP B CA 1
ATOM 2938 C C . ASP B 1 189 ? 71.765 11.982 47.020 1.00 54.47 430 ASP B C 1
ATOM 2939 O O . ASP B 1 189 ? 72.764 11.429 47.464 1.00 54.22 430 ASP B O 1
ATOM 2944 N N . GLU B 1 190 ? 71.624 12.310 45.733 1.00 56.18 431 GLU B N 1
ATOM 2945 C CA . GLU B 1 190 ? 72.720 12.149 44.766 1.00 60.43 431 GLU B CA 1
ATOM 2946 C C . GLU B 1 190 ? 73.138 13.520 44.265 1.00 57.75 431 GLU B C 1
ATOM 2947 O O . GLU B 1 190 ? 72.287 14.344 43.934 1.00 55.41 431 GLU B O 1
ATOM 2953 N N . PRO B 1 191 ? 74.449 13.773 44.191 1.00 58.73 432 PRO B N 1
ATOM 2954 C CA . PRO B 1 191 ? 74.849 15.054 43.621 1.00 57.57 432 PRO B CA 1
ATOM 2955 C C . PRO B 1 191 ? 74.510 15.117 42.130 1.00 56.91 432 PRO B C 1
ATOM 2956 O O . PRO B 1 191 ? 74.267 14.087 41.493 1.00 56.36 432 PRO B O 1
ATOM 2960 N N . SER B 1 192 ? 74.488 16.328 41.596 1.00 55.02 433 SER B N 1
ATOM 2961 C CA . SER B 1 192 ? 74.109 16.559 40.221 1.00 53.98 433 SER B CA 1
ATOM 2962 C C . SER B 1 192 ? 75.128 17.490 39.589 1.00 52.03 433 SER B C 1
ATOM 2963 O O . SER B 1 192 ? 75.612 18.407 40.249 1.00 49.96 433 SER B O 1
ATOM 2966 N N . GLY B 1 193 ? 75.459 17.248 38.320 1.00 51.21 434 GLY B N 1
ATOM 2967 C CA . GLY B 1 193 ? 76.321 18.159 37.566 1.00 49.99 434 GLY B CA 1
ATOM 2968 C C . GLY B 1 193 ? 75.638 19.511 37.378 1.00 47.23 434 GLY B C 1
ATOM 2969 O O . GLY B 1 193 ? 74.456 19.676 37.710 1.00 46.76 434 GLY B O 1
ATOM 2970 N N . LEU B 1 194 ? 76.383 20.488 36.870 1.00 44.84 435 LEU B N 1
ATOM 2971 C CA . LEU B 1 194 ? 75.798 21.746 36.432 1.00 42.39 435 LEU B CA 1
ATOM 2972 C C . LEU B 1 194 ? 74.905 21.458 35.231 1.00 42.22 435 LEU B C 1
ATOM 2973 O O . LEU B 1 194 ? 75.289 20.700 34.336 1.00 41.83 435 LEU B O 1
ATOM 2978 N N . ARG B 1 195 ? 73.714 22.042 35.232 1.00 40.08 436 ARG B N 1
ATOM 2979 C CA . ARG B 1 195 ? 72.853 22.083 34.052 1.00 40.49 436 ARG B CA 1
ATOM 2980 C C . ARG B 1 195 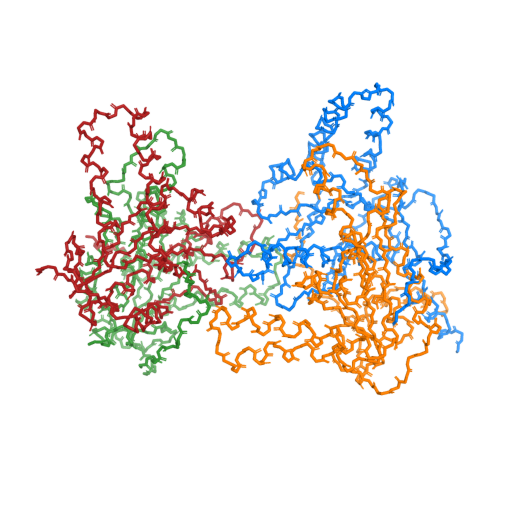? 73.559 22.631 32.840 1.00 39.19 436 ARG B C 1
ATOM 2981 O O . ARG B 1 195 ? 74.347 23.559 32.960 1.00 37.10 436 ARG B O 1
ATOM 2989 N N . ASP B 1 196 ? 73.198 22.109 31.672 1.00 38.37 437 ASP B N 1
ATOM 2990 C CA . ASP B 1 196 ? 73.662 22.644 30.399 1.00 38.33 437 ASP B CA 1
ATOM 2991 C C . ASP B 1 196 ? 72.399 22.981 29.607 1.00 36.15 437 ASP B C 1
ATOM 2992 O O . ASP B 1 196 ? 71.838 22.125 28.954 1.00 35.86 437 ASP B O 1
ATOM 2997 N N . PRO B 1 197 ? 71.915 24.229 29.711 1.00 33.54 438 PRO B N 1
ATOM 2998 C CA . PRO B 1 197 ? 70.553 24.495 29.211 1.00 31.98 438 PRO B CA 1
ATOM 2999 C C . PRO B 1 197 ? 70.445 24.328 27.696 1.00 31.74 438 PRO B C 1
ATOM 3000 O O . PRO B 1 197 ? 71.356 24.689 26.976 1.00 32.31 438 PRO B O 1
ATOM 3004 N N . VAL B 1 198 ? 69.334 23.805 27.209 1.00 31.13 439 VAL B N 1
ATOM 3005 C CA . VAL B 1 198 ? 69.195 23.627 25.773 1.00 32.09 439 VAL B CA 1
ATOM 3006 C C . VAL B 1 198 ? 68.769 24.962 25.180 1.00 30.19 439 VAL B C 1
ATOM 3007 O O . VAL B 1 198 ? 68.280 25.811 25.901 1.00 31.28 439 VAL B O 1
ATOM 3011 N N . PRO B 1 199 ? 69.015 25.172 23.889 1.00 30.76 440 PRO B N 1
ATOM 3012 C CA . PRO B 1 199 ? 68.470 26.325 23.185 1.00 30.57 440 PRO B CA 1
ATOM 3013 C C . PRO B 1 199 ? 66.953 26.476 23.433 1.00 30.08 440 PRO B C 1
ATOM 3014 O O . PRO B 1 199 ? 66.246 25.471 23.548 1.00 29.33 440 PRO B O 1
ATOM 3018 N N . ALA B 1 200 ? 66.484 27.717 23.509 1.00 28.32 441 ALA B N 1
ATOM 3019 C CA . ALA B 1 200 ? 65.077 28.006 23.725 1.00 28.57 441 ALA B CA 1
ATOM 3020 C C . ALA B 1 200 ? 64.146 27.404 22.675 1.00 29.47 441 ALA B C 1
ATOM 3021 O O . ALA B 1 200 ? 63.024 26.997 23.008 1.00 28.70 441 ALA B O 1
ATOM 3023 N N . ALA B 1 201 ? 64.595 27.402 21.416 1.00 29.77 442 ALA B N 1
ATOM 3024 C CA . ALA B 1 201 ? 63.813 26.863 20.309 1.00 31.31 442 ALA B CA 1
ATOM 3025 C C . ALA B 1 201 ? 62.427 27.520 20.231 1.00 30.25 442 ALA B C 1
ATOM 3026 O O . ALA B 1 201 ? 62.343 28.752 20.156 1.00 29.06 442 ALA B O 1
ATOM 3028 N N . ASP B 1 202 ? 61.349 26.726 20.275 1.00 30.81 443 ASP B N 1
ATOM 3029 C CA . ASP B 1 202 ? 59.997 27.259 20.114 1.00 30.46 443 ASP B CA 1
ATOM 3030 C C . ASP B 1 202 ? 59.409 27.937 21.333 1.00 27.97 443 ASP B C 1
ATOM 3031 O O . ASP B 1 202 ? 58.247 28.321 21.298 1.00 26.23 443 ASP B O 1
ATOM 3036 N N . LEU B 1 203 ? 60.199 28.099 22.394 1.00 26.15 444 LEU B N 1
ATOM 3037 C CA . LEU B 1 203 ? 59.767 28.848 23.564 1.00 24.48 444 LEU B CA 1
ATOM 3038 C C . LEU B 1 203 ? 60.152 30.326 23.519 1.00 23.93 444 LEU B C 1
ATOM 3039 O O . LEU B 1 203 ? 59.767 31.077 24.388 1.00 22.51 444 LEU B O 1
ATOM 3044 N N . LEU B 1 204 ? 60.945 30.718 22.525 1.00 24.91 445 LEU B N 1
ATOM 3045 C CA . LEU B 1 204 ? 61.283 32.104 22.295 1.00 25.23 445 LEU B CA 1
ATOM 3046 C C . LEU B 1 204 ? 60.642 32.462 20.995 1.00 27.07 445 LEU B C 1
ATOM 3047 O O . LEU B 1 204 ? 60.934 31.842 19.970 1.00 29.49 445 LEU B O 1
ATOM 3052 N N . ILE B 1 205 ? 59.746 33.438 21.019 1.00 26.62 446 ILE B N 1
ATOM 3053 C CA . ILE B 1 205 ? 59.061 33.874 19.831 1.00 28.67 446 ILE B CA 1
ATOM 3054 C C . ILE B 1 205 ? 59.531 35.278 19.451 1.00 29.60 446 ILE B C 1
ATOM 3055 O O . ILE B 1 205 ? 59.608 36.166 20.288 1.00 27.34 446 ILE B O 1
ATOM 3060 N N . LEU B 1 206 ? 59.843 35.461 18.172 1.00 31.07 447 LEU B N 1
ATOM 3061 C CA . LEU B 1 206 ? 60.331 36.738 17.661 1.00 32.75 447 LEU B CA 1
ATOM 3062 C C . LEU B 1 206 ? 59.204 37.470 16.961 1.00 35.37 447 LEU B C 1
ATOM 3063 O O . LEU B 1 206 ? 58.571 36.912 16.051 1.00 34.89 447 LEU B O 1
ATOM 3068 N N . LYS B 1 207 ? 58.970 38.718 17.360 1.00 36.97 448 LYS B N 1
ATOM 3069 C CA . LYS B 1 207 ? 57.899 39.527 16.779 1.00 39.91 448 LYS B CA 1
ATOM 3070 C C . LYS B 1 207 ? 58.421 40.841 16.215 1.00 39.86 448 LYS B C 1
ATOM 3071 O O . LYS B 1 207 ? 59.553 41.240 16.514 1.00 41.00 448 LYS B O 1
ATOM 3077 N N . GLN C 1 13 ? 28.613 -7.677 17.602 1.00 66.79 254 GLN C N 1
ATOM 3078 C CA . GLN C 1 13 ? 28.695 -6.659 18.696 1.00 65.43 254 GLN C CA 1
ATOM 3079 C C . GLN C 1 13 ? 30.108 -6.057 18.893 1.00 64.38 254 GLN C C 1
ATOM 3080 O O . GLN C 1 13 ? 30.306 -5.173 19.743 1.00 62.01 254 GLN C O 1
ATOM 3082 N N . GLN C 1 14 ? 31.072 -6.501 18.084 1.00 64.99 255 GLN C N 1
ATOM 3083 C CA . GLN C 1 14 ? 32.495 -6.227 18.323 1.00 64.14 255 GLN C CA 1
ATOM 3084 C C . GLN C 1 14 ? 33.227 -5.619 17.111 1.00 62.39 255 GLN C C 1
ATOM 3085 O O . GLN C 1 14 ? 34.462 -5.658 17.036 1.00 63.28 255 GLN C O 1
ATOM 3091 N N . ALA C 1 15 ? 32.463 -5.043 16.180 1.00 60.49 256 ALA C N 1
ATOM 3092 C CA . ALA C 1 15 ? 33.020 -4.349 15.012 1.00 58.53 256 ALA C CA 1
ATOM 3093 C C . ALA C 1 15 ? 34.022 -3.258 15.413 1.00 55.66 256 ALA C C 1
ATOM 3094 O O . ALA C 1 15 ? 35.094 -3.131 14.814 1.00 54.41 256 ALA C O 1
ATOM 3096 N N . GLN C 1 16 ? 33.678 -2.478 16.431 1.00 53.97 257 GLN C N 1
ATOM 3097 C CA . GLN C 1 16 ? 34.536 -1.356 16.841 1.00 53.11 257 GLN C CA 1
ATOM 3098 C C . GLN C 1 16 ? 35.763 -1.805 17.631 1.00 54.62 257 GLN C C 1
ATOM 3099 O O . GLN C 1 16 ? 36.757 -1.079 17.720 1.00 53.77 257 GLN C O 1
ATOM 3105 N N . LEU C 1 17 ? 35.696 -3.015 18.175 1.00 57.28 258 LEU C N 1
ATOM 3106 C CA . LEU C 1 17 ? 36.798 -3.575 18.935 1.00 58.52 258 LEU C CA 1
ATOM 3107 C C . LEU C 1 17 ? 37.876 -4.141 17.990 1.00 58.96 258 LEU C C 1
ATOM 3108 O O . LEU C 1 17 ? 39.005 -4.389 18.408 1.00 59.57 258 LEU C O 1
ATOM 3113 N N . LEU C 1 18 ? 37.522 -4.342 16.720 1.00 59.39 259 LEU C N 1
ATOM 3114 C CA . LEU C 1 18 ? 38.501 -4.670 15.681 1.00 58.99 259 LEU C CA 1
ATOM 3115 C C . LEU C 1 18 ? 39.342 -3.472 15.262 1.00 56.61 259 LEU C C 1
ATOM 3116 O O . LEU C 1 18 ? 40.413 -3.638 14.688 1.00 56.93 259 LEU C O 1
ATOM 3121 N N . ARG C 1 19 ? 38.854 -2.268 15.512 1.00 54.43 260 ARG C N 1
ATOM 3122 C CA . ARG C 1 19 ? 39.535 -1.083 15.014 1.00 52.99 260 ARG C CA 1
ATOM 3123 C C . ARG C 1 19 ? 40.709 -0.677 15.906 1.00 53.05 260 ARG C C 1
ATOM 3124 O O . ARG C 1 19 ? 40.536 -0.356 17.079 1.00 54.58 260 ARG C O 1
ATOM 3132 N N . ARG C 1 20 ? 41.903 -0.699 15.330 1.00 52.88 261 ARG C N 1
ATOM 3133 C CA . ARG C 1 20 ? 43.082 -0.122 15.954 1.00 52.40 261 ARG C CA 1
ATOM 3134 C C . ARG C 1 20 ? 43.579 0.965 14.996 1.00 50.07 261 ARG C C 1
ATOM 3135 O O . ARG C 1 20 ? 43.173 1.010 13.816 1.00 48.94 261 ARG C O 1
ATOM 3137 N N . SER C 1 21 ? 44.415 1.864 15.504 1.00 47.92 262 SER C N 1
ATOM 3138 C CA . SER C 1 21 ? 45.164 2.760 14.632 1.00 46.18 262 SER C CA 1
ATOM 3139 C C . SER C 1 21 ? 46.403 2.004 14.197 1.00 46.97 262 SER C C 1
ATOM 3140 O O . SER C 1 21 ? 47.394 1.972 14.924 1.00 48.60 262 SER C O 1
ATOM 3143 N N . VAL C 1 22 ? 46.334 1.380 13.022 1.00 46.54 263 VAL C N 1
ATOM 3144 C CA . VAL C 1 22 ? 47.421 0.530 12.538 1.00 48.33 263 VAL C CA 1
ATOM 3145 C C . VAL C 1 22 ? 48.533 1.388 11.955 1.00 47.35 263 VAL C C 1
ATOM 3146 O O . VAL C 1 22 ? 48.293 2.182 11.056 1.00 47.78 263 VAL C O 1
ATOM 3150 N N . ARG C 1 23 ? 49.741 1.216 12.479 1.00 48.47 264 ARG C N 1
ATOM 3151 C CA . ARG C 1 23 ? 50.915 1.991 12.076 1.00 48.54 264 ARG C CA 1
ATOM 3152 C C . ARG C 1 23 ? 51.882 1.228 11.141 1.00 50.26 264 ARG C C 1
ATOM 3153 O O . ARG C 1 23 ? 52.845 1.805 10.640 1.00 50.96 264 ARG C O 1
ATOM 3155 N N . ARG C 1 24 ? 51.645 -0.061 10.913 1.00 50.81 265 ARG C N 1
ATOM 3156 C CA . ARG C 1 24 ? 52.540 -0.864 10.090 1.00 50.76 265 ARG C CA 1
ATOM 3157 C C . ARG C 1 24 ? 51.714 -1.792 9.215 1.00 50.54 265 ARG C C 1
ATOM 3158 O O . ARG C 1 24 ? 50.966 -2.629 9.720 1.00 51.74 265 ARG C O 1
ATOM 3160 N N . PHE C 1 25 ? 51.840 -1.645 7.901 1.00 49.44 266 PHE C N 1
ATOM 3161 C CA . PHE C 1 25 ? 51.062 -2.453 6.973 1.00 49.62 266 PHE C CA 1
ATOM 3162 C C . PHE C 1 25 ? 51.908 -3.440 6.193 1.00 52.41 266 PHE C C 1
ATOM 3163 O O . PHE C 1 25 ? 53.013 -3.111 5.759 1.00 52.17 266 PHE C O 1
ATOM 3171 N N . SER C 1 26 ? 51.364 -4.639 5.994 1.00 54.19 267 SER C N 1
ATOM 3172 C CA . SER C 1 26 ? 51.974 -5.603 5.092 1.00 57.53 267 SER C CA 1
ATOM 3173 C C . SER C 1 26 ? 51.811 -5.083 3.675 1.00 56.43 267 SER C C 1
ATOM 3174 O O . SER C 1 26 ? 51.004 -4.191 3.408 1.00 55.59 267 SER C O 1
ATOM 3177 N N . THR C 1 27 ? 52.579 -5.655 2.768 1.00 57.62 268 THR C N 1
ATOM 3178 C CA . THR C 1 27 ? 52.548 -5.235 1.376 1.00 57.32 268 THR C CA 1
ATOM 3179 C C . THR C 1 27 ? 51.361 -5.821 0.596 1.00 56.11 268 THR C C 1
ATOM 3180 O O . THR C 1 27 ? 51.084 -5.368 -0.504 1.00 54.63 268 THR C O 1
ATOM 3184 N N . ASP C 1 28 ? 50.673 -6.825 1.153 1.00 56.27 269 ASP C N 1
ATOM 3185 C CA . ASP C 1 28 ? 49.486 -7.415 0.501 1.00 55.39 269 ASP C CA 1
ATOM 3186 C C . ASP C 1 28 ? 48.596 -6.317 -0.117 1.00 52.85 269 ASP C C 1
ATOM 3187 O O . ASP C 1 28 ? 48.231 -5.358 0.564 1.00 49.60 269 ASP C O 1
ATOM 3189 N N . PRO C 1 29 ? 48.269 -6.437 -1.422 1.00 52.66 270 PRO C N 1
ATOM 3190 C CA . PRO C 1 29 ? 47.478 -5.379 -2.053 1.00 50.50 270 PRO C CA 1
ATOM 3191 C C . PRO C 1 29 ? 46.043 -5.354 -1.559 1.00 49.63 270 PRO C C 1
ATOM 3192 O O . PRO C 1 29 ? 45.487 -6.385 -1.185 1.00 51.31 270 PRO C O 1
ATOM 3196 N N . VAL C 1 30 ? 45.442 -4.180 -1.596 1.00 47.75 271 VAL C N 1
ATOM 3197 C CA . VAL C 1 30 ? 44.089 -3.991 -1.108 1.00 47.27 271 VAL C CA 1
ATOM 3198 C C . VAL C 1 30 ? 43.087 -4.128 -2.240 1.00 47.55 271 VAL C C 1
ATOM 3199 O O . VAL C 1 30 ? 43.170 -3.397 -3.213 1.00 46.44 271 VAL C O 1
ATOM 3203 N N . PRO C 1 31 ? 42.124 -5.051 -2.108 1.00 50.18 272 PRO C N 1
ATOM 3204 C CA . PRO C 1 31 ? 41.105 -5.116 -3.161 1.00 50.82 272 PRO C CA 1
ATOM 3205 C C . PRO C 1 31 ? 40.270 -3.838 -3.187 1.00 48.14 272 PRO C C 1
ATOM 3206 O O . PRO C 1 31 ? 39.559 -3.546 -2.234 1.00 48.43 272 PRO C O 1
ATOM 3210 N N . GLY C 1 32 ? 40.368 -3.085 -4.273 1.00 46.95 273 GLY C N 1
ATOM 3211 C CA . GLY C 1 32 ? 39.613 -1.850 -4.418 1.00 45.20 273 GLY C CA 1
ATOM 3212 C C . GLY C 1 32 ? 38.128 -1.976 -4.147 1.00 45.16 273 GLY C C 1
ATOM 3213 O O . GLY C 1 32 ? 37.518 -1.044 -3.661 1.00 44.05 273 GLY C O 1
ATOM 3214 N N . ASP C 1 33 ? 37.510 -3.113 -4.446 1.00 47.19 274 ASP C N 1
ATOM 3215 C CA . ASP C 1 33 ? 36.067 -3.188 -4.192 1.00 48.03 274 ASP C CA 1
ATOM 3216 C C . ASP C 1 33 ? 35.674 -3.153 -2.705 1.00 45.40 274 ASP C C 1
ATOM 3217 O O . ASP C 1 33 ? 34.584 -2.700 -2.375 1.00 43.60 274 ASP C O 1
ATOM 3222 N N . LEU C 1 34 ? 36.574 -3.568 -1.816 1.00 44.25 275 LEU C N 1
ATOM 3223 C CA . LEU C 1 34 ? 36.338 -3.419 -0.374 1.00 43.02 275 LEU C CA 1
ATOM 3224 C C . LEU C 1 34 ? 36.405 -1.956 0.093 1.00 40.85 275 LEU C C 1
ATOM 3225 O O . LEU C 1 34 ? 35.663 -1.554 0.998 1.00 39.67 275 LEU C O 1
ATOM 3230 N N . VAL C 1 35 ? 37.305 -1.184 -0.514 1.00 40.42 276 VAL C N 1
ATOM 3231 C CA . VAL C 1 35 ? 37.439 0.242 -0.224 1.00 38.82 276 VAL C CA 1
ATOM 3232 C C . VAL C 1 35 ? 36.167 0.992 -0.645 1.00 39.08 276 VAL C C 1
ATOM 3233 O O . VAL C 1 35 ? 35.629 1.795 0.109 1.00 37.00 276 VAL C O 1
ATOM 3237 N N . GLU C 1 36 ? 35.697 0.711 -1.862 1.00 40.87 277 GLU C N 1
ATOM 3238 C CA . GLU C 1 36 ? 34.430 1.247 -2.364 1.00 41.98 277 GLU C CA 1
ATOM 3239 C C . GLU C 1 36 ? 33.256 0.899 -1.440 1.00 43.00 277 GLU C C 1
ATOM 3240 O O . GLU C 1 36 ? 32.436 1.756 -1.121 1.00 41.99 277 GLU C O 1
ATOM 3246 N N . ALA C 1 37 ? 33.188 -0.360 -1.003 1.00 45.19 278 ALA C N 1
ATOM 3247 C CA . ALA C 1 37 ? 32.078 -0.833 -0.163 1.00 45.66 278 ALA C CA 1
ATOM 3248 C C . ALA C 1 37 ? 32.117 -0.189 1.208 1.00 44.09 278 ALA C C 1
ATOM 3249 O O . ALA C 1 37 ? 31.088 0.261 1.718 1.00 43.40 278 ALA C O 1
ATOM 3251 N N . ALA C 1 38 ? 33.307 -0.141 1.800 1.00 43.49 279 ALA C N 1
ATOM 3252 C CA . ALA C 1 38 ? 33.493 0.518 3.092 1.00 42.18 279 ALA C CA 1
ATOM 3253 C C . ALA C 1 38 ? 33.146 2.014 3.041 1.00 40.71 279 ALA C C 1
ATOM 3254 O O . ALA C 1 38 ? 32.515 2.532 3.962 1.00 40.89 279 ALA C O 1
ATOM 3256 N N . VAL C 1 39 ? 33.561 2.709 1.980 1.00 40.40 280 VAL C N 1
ATOM 3257 C CA . VAL C 1 39 ? 33.210 4.138 1.791 1.00 39.00 280 VAL C CA 1
ATOM 3258 C C . VAL C 1 39 ? 31.685 4.348 1.712 1.00 41.34 280 VAL C C 1
ATOM 3259 O O . VAL C 1 39 ? 31.178 5.369 2.168 1.00 42.52 280 VAL C O 1
ATOM 3263 N N . ALA C 1 40 ? 30.967 3.389 1.141 1.00 44.74 281 ALA C N 1
ATOM 3264 C CA . ALA C 1 40 ? 29.493 3.449 1.056 1.00 48.15 281 ALA C CA 1
ATOM 3265 C C . ALA C 1 40 ? 28.813 3.317 2.427 1.00 48.80 281 ALA C C 1
ATOM 3266 O O . ALA C 1 40 ? 27.839 3.996 2.718 1.00 48.93 281 ALA C O 1
ATOM 3268 N N . GLU C 1 41 ? 29.337 2.418 3.250 1.00 50.87 282 GLU C N 1
ATOM 3269 C CA . GLU C 1 41 ? 28.889 2.234 4.629 1.00 49.43 282 GLU C CA 1
ATOM 3270 C C . GLU C 1 41 ? 29.192 3.463 5.508 1.00 49.40 282 GLU C C 1
ATOM 3271 O O . GLU C 1 41 ? 28.495 3.729 6.482 1.00 47.16 282 GLU C O 1
ATOM 3277 N N . ALA C 1 42 ? 30.245 4.204 5.174 1.00 46.97 283 ALA C N 1
ATOM 3278 C CA . ALA C 1 42 ? 30.593 5.397 5.932 1.00 46.19 283 ALA C CA 1
ATOM 3279 C C . ALA C 1 42 ? 29.524 6.489 5.845 1.00 45.23 283 ALA C C 1
ATOM 3280 O O . ALA C 1 42 ? 29.360 7.278 6.773 1.00 46.92 283 ALA C O 1
ATOM 3282 N N . LEU C 1 43 ? 28.790 6.533 4.741 1.00 46.87 284 LEU C N 1
ATOM 3283 C CA . LEU C 1 43 ? 27.650 7.435 4.615 1.00 47.95 284 LEU C CA 1
ATOM 3284 C C . LEU C 1 43 ? 26.498 7.087 5.573 1.00 48.38 284 LEU C C 1
ATOM 3285 O O . LEU C 1 43 ? 25.540 7.843 5.682 1.00 48.09 284 LEU C O 1
ATOM 3287 N N . THR C 1 44 ? 26.570 5.944 6.263 1.00 47.85 285 THR C N 1
ATOM 3288 C CA . THR C 1 44 ? 25.576 5.629 7.292 1.00 46.28 285 THR C CA 1
ATOM 3289 C C . THR C 1 44 ? 25.745 6.519 8.507 1.00 43.72 285 THR C C 1
ATOM 3290 O O . THR C 1 44 ? 24.868 6.584 9.353 1.00 41.12 285 THR C O 1
ATOM 3294 N N . ALA C 1 45 ? 26.892 7.189 8.602 1.00 42.75 286 ALA C N 1
ATOM 3295 C CA . ALA C 1 45 ? 27.124 8.168 9.650 1.00 42.39 286 ALA C CA 1
ATOM 3296 C C . ALA C 1 45 ? 26.072 9.252 9.571 1.00 41.52 286 ALA C C 1
ATOM 3297 O O . ALA C 1 45 ? 25.588 9.550 8.488 1.00 43.18 286 ALA C O 1
ATOM 3299 N N . PRO C 1 46 ? 25.732 9.850 10.719 1.00 41.02 287 PRO C N 1
ATOM 3300 C CA . PRO C 1 46 ? 24.658 10.822 10.764 1.00 42.69 287 PRO C CA 1
ATOM 3301 C C . PRO C 1 46 ? 25.118 12.176 10.235 1.00 41.57 287 PRO C C 1
ATOM 3302 O O . PRO C 1 46 ? 26.281 12.562 10.433 1.00 38.63 287 PRO C O 1
ATOM 3306 N N . ALA C 1 47 ? 24.216 12.870 9.548 1.00 41.91 288 ALA C N 1
ATOM 3307 C CA . ALA C 1 47 ? 24.490 14.211 9.059 1.00 42.91 288 ALA C CA 1
ATOM 3308 C C . ALA C 1 47 ? 23.371 15.125 9.544 1.00 44.91 288 ALA C C 1
ATOM 3309 O O . ALA C 1 47 ? 22.279 14.663 9.781 1.00 45.37 288 ALA C O 1
ATOM 3311 N N . PRO C 1 48 ? 23.647 16.425 9.724 1.00 46.99 289 PRO C N 1
ATOM 3312 C CA . PRO C 1 48 ? 22.558 17.351 10.039 1.00 49.48 289 PRO C CA 1
ATOM 3313 C C . PRO C 1 48 ? 21.398 17.262 9.039 1.00 52.12 289 PRO C C 1
ATOM 3314 O O . PRO C 1 48 ? 21.639 17.080 7.840 1.00 52.22 289 PRO C O 1
ATOM 3318 N N . HIS C 1 49 ? 20.165 17.369 9.544 1.00 51.97 290 HIS C N 1
ATOM 3319 C CA . HIS C 1 49 ? 18.959 17.284 8.723 1.00 53.86 290 HIS C CA 1
ATOM 3320 C C . HIS C 1 49 ? 19.204 17.901 7.353 1.00 52.01 290 HIS C C 1
ATOM 3321 O O . HIS C 1 49 ? 19.562 19.081 7.250 1.00 50.55 290 HIS C O 1
ATOM 3323 N N . HIS C 1 50 ? 19.056 17.075 6.319 1.00 51.72 291 HIS C N 1
ATOM 3324 C CA . HIS C 1 50 ? 19.107 17.516 4.926 1.00 52.49 291 HIS C CA 1
ATOM 3325 C C . HIS C 1 50 ? 20.461 18.105 4.546 1.00 50.97 291 HIS C C 1
ATOM 3326 O O . HIS C 1 50 ? 20.506 19.137 3.881 1.00 53.82 291 HIS C O 1
ATOM 3328 N N . THR C 1 51 ? 21.554 17.460 4.981 1.00 48.42 292 THR C N 1
ATOM 3329 C CA . THR C 1 51 ? 22.937 17.837 4.582 1.00 44.56 292 THR C CA 1
ATOM 3330 C C . THR C 1 51 ? 23.726 16.614 4.074 1.00 43.13 292 THR C C 1
ATOM 3331 O O . THR C 1 51 ? 23.369 15.471 4.357 1.00 40.39 292 THR C O 1
ATOM 3335 N N . ARG C 1 52 ? 24.794 16.867 3.317 1.00 40.09 293 ARG C N 1
ATOM 3336 C CA . ARG C 1 52 ? 25.738 15.814 2.939 1.00 38.45 293 ARG C CA 1
ATOM 3337 C C . ARG C 1 52 ? 27.185 16.337 3.138 1.00 35.67 293 ARG C C 1
ATOM 3338 O O . ARG C 1 52 ? 27.825 16.745 2.191 1.00 35.33 293 ARG C O 1
ATOM 3340 N N . PRO C 1 53 ? 27.697 16.320 4.383 1.00 34.02 294 PRO C N 1
ATOM 3341 C CA . PRO C 1 53 ? 28.905 17.062 4.697 1.00 31.91 294 PRO C CA 1
ATOM 3342 C C . PRO C 1 53 ? 30.216 16.441 4.221 1.00 30.96 294 PRO C C 1
ATOM 3343 O O . PRO C 1 53 ? 31.214 17.159 4.154 1.00 30.26 294 PRO C O 1
ATOM 3347 N N . THR C 1 54 ? 30.224 15.140 3.925 1.00 30.80 295 THR C N 1
ATOM 3348 C CA . THR C 1 54 ? 31.469 14.391 3.704 1.00 30.65 295 THR C CA 1
ATOM 3349 C C . THR C 1 54 ? 31.608 13.994 2.260 1.00 30.71 295 THR C C 1
ATOM 3350 O O . THR C 1 54 ? 30.606 13.677 1.605 1.00 31.65 295 THR C O 1
ATOM 3354 N N . ARG C 1 55 ? 32.841 14.081 1.762 1.00 30.56 296 ARG C N 1
ATOM 3355 C CA . ARG C 1 55 ? 33.323 13.333 0.598 1.00 31.65 296 ARG C CA 1
ATOM 3356 C C . ARG C 1 55 ? 34.615 12.598 0.978 1.00 30.43 296 ARG C C 1
ATOM 3357 O O . ARG C 1 55 ? 35.332 13.012 1.889 1.00 29.86 296 ARG C O 1
ATOM 3365 N N . PHE C 1 56 ? 34.922 11.504 0.287 1.00 31.55 297 PHE C N 1
ATOM 3366 C CA . PHE C 1 56 ? 36.200 10.811 0.458 1.00 30.29 297 PHE C CA 1
ATOM 3367 C C . PHE C 1 56 ? 37.000 10.851 -0.836 1.00 30.94 297 PHE C C 1
ATOM 3368 O O . PHE C 1 56 ? 36.492 10.486 -1.888 1.00 32.37 297 PHE C O 1
ATOM 3376 N N . VAL C 1 57 ? 38.241 11.307 -0.773 1.00 29.70 298 VAL C N 1
ATOM 3377 C CA . VAL C 1 57 ? 39.052 11.453 -1.970 1.00 28.94 298 VAL C CA 1
ATOM 3378 C C . VAL C 1 57 ? 40.132 10.411 -1.945 1.00 28.92 298 VAL C C 1
ATOM 3379 O O . VAL C 1 57 ? 41.076 10.503 -1.174 1.00 28.20 298 VAL C O 1
ATOM 3383 N N . TRP C 1 58 ? 39.982 9.399 -2.785 1.00 29.50 299 TRP C N 1
ATOM 3384 C CA . TRP C 1 58 ? 40.911 8.306 -2.837 1.00 30.44 299 TRP C CA 1
ATOM 3385 C C . TRP C 1 58 ? 42.091 8.719 -3.711 1.00 31.03 299 TRP C C 1
ATOM 3386 O O . TRP C 1 58 ? 41.907 9.028 -4.871 1.00 30.91 299 TRP C O 1
ATOM 3397 N N . LEU C 1 59 ? 43.299 8.741 -3.145 1.00 31.91 300 LEU C N 1
ATOM 3398 C CA . LEU C 1 59 ? 44.514 9.106 -3.890 1.00 33.43 300 LEU C CA 1
ATOM 3399 C C . LEU C 1 59 ? 45.111 7.905 -4.599 1.00 35.60 300 LEU C C 1
ATOM 3400 O O . LEU C 1 59 ? 46.113 7.352 -4.168 1.00 36.61 300 LEU C O 1
ATOM 3405 N N . GLN C 1 60 ? 44.519 7.550 -5.722 1.00 37.24 301 GLN C N 1
ATOM 3406 C CA . GLN C 1 60 ? 44.889 6.345 -6.455 1.00 38.67 301 GLN C CA 1
ATOM 3407 C C . GLN C 1 60 ? 46.152 6.488 -7.303 1.00 40.77 301 GLN C C 1
ATOM 3408 O O . GLN C 1 60 ? 46.789 5.481 -7.606 1.00 42.73 301 GLN C O 1
ATOM 3414 N N . THR C 1 61 ? 46.483 7.705 -7.738 1.00 40.81 302 THR C N 1
ATOM 3415 C CA . THR C 1 61 ? 47.650 7.912 -8.606 1.00 42.71 302 THR C CA 1
ATOM 3416 C C . THR C 1 61 ? 48.945 8.048 -7.759 1.00 42.24 302 THR C C 1
ATOM 3417 O O . THR C 1 61 ? 49.040 8.933 -6.891 1.00 41.13 302 THR C O 1
ATOM 3421 N N . PRO C 1 62 ? 49.933 7.154 -7.987 1.00 43.34 303 PRO C N 1
ATOM 3422 C CA . PRO C 1 62 ? 51.148 7.205 -7.160 1.00 43.91 303 PRO C CA 1
ATOM 3423 C C . PRO C 1 62 ? 51.872 8.562 -7.214 1.00 43.86 303 PRO C C 1
ATOM 3424 O O . PRO C 1 62 ? 52.273 9.074 -6.177 1.00 42.36 303 PRO C O 1
ATOM 3428 N N . ALA C 1 63 ? 52.021 9.122 -8.416 1.00 45.03 304 ALA C N 1
ATOM 3429 C CA . ALA C 1 63 ? 52.654 10.440 -8.616 1.00 45.16 304 ALA C CA 1
ATOM 3430 C C . ALA C 1 63 ? 51.926 11.614 -7.934 1.00 43.00 304 ALA C C 1
ATOM 3431 O O . ALA C 1 63 ? 52.572 12.529 -7.423 1.00 42.63 304 ALA C O 1
ATOM 3433 N N . ILE C 1 64 ? 50.596 11.611 -7.931 1.00 40.68 305 ILE C N 1
ATOM 3434 C CA . ILE C 1 64 ? 49.855 12.729 -7.334 1.00 40.00 305 ILE C CA 1
ATOM 3435 C C . ILE C 1 64 ? 50.007 12.695 -5.810 1.00 38.36 305 ILE C C 1
ATOM 3436 O O . ILE C 1 64 ? 50.251 13.712 -5.172 1.00 38.50 305 ILE C O 1
ATOM 3441 N N . ARG C 1 65 ? 49.842 11.508 -5.253 1.00 37.20 306 ARG C N 1
ATOM 3442 C CA . ARG C 1 65 ? 49.996 11.259 -3.844 1.00 37.45 306 ARG C CA 1
ATOM 3443 C C . ARG C 1 65 ? 51.362 11.687 -3.341 1.00 37.38 306 ARG C C 1
ATOM 3444 O O . ARG C 1 65 ? 51.452 12.379 -2.340 1.00 38.35 306 ARG C O 1
ATOM 3452 N N . ALA C 1 66 ? 52.415 11.278 -4.046 1.00 39.91 307 ALA C N 1
ATOM 3453 C CA . ALA C 1 66 ? 53.787 11.595 -3.641 1.00 39.67 307 ALA C CA 1
ATOM 3454 C C . ALA C 1 66 ? 54.038 13.090 -3.712 1.00 39.10 307 ALA C C 1
ATOM 3455 O O . ALA C 1 66 ? 54.636 13.648 -2.783 1.00 39.70 307 ALA C O 1
ATOM 3457 N N . ARG C 1 67 ? 53.564 13.749 -4.774 1.00 37.43 308 ARG C N 1
ATOM 3458 C CA . ARG C 1 67 ? 53.745 15.200 -4.895 1.00 36.30 308 ARG C CA 1
ATOM 3459 C C . ARG C 1 67 ? 52.996 15.924 -3.783 1.00 35.41 308 ARG C C 1
ATOM 3460 O O . ARG C 1 67 ? 53.467 16.941 -3.282 1.00 33.16 308 ARG C O 1
ATOM 3462 N N . LEU C 1 68 ? 51.815 15.423 -3.409 1.00 33.94 309 LEU C N 1
ATOM 3463 C CA . LEU C 1 68 ? 51.045 16.082 -2.356 1.00 32.58 309 LEU C CA 1
ATOM 3464 C C . LEU C 1 68 ? 51.758 15.988 -1.020 1.00 32.41 309 LEU C C 1
ATOM 3465 O O . LEU C 1 68 ? 51.925 16.992 -0.346 1.00 32.36 309 LEU C O 1
ATOM 3470 N N . LEU C 1 69 ? 52.140 14.776 -0.642 1.00 32.96 310 LEU C N 1
ATOM 3471 C CA . LEU C 1 69 ? 52.801 14.526 0.626 1.00 32.94 310 LEU C CA 1
ATOM 3472 C C . LEU C 1 69 ? 54.125 15.264 0.725 1.00 34.69 310 LEU C C 1
ATOM 3473 O O . LEU C 1 69 ? 54.457 15.778 1.803 1.00 34.08 310 LEU C O 1
ATOM 3478 N N . ASP C 1 70 ? 54.850 15.327 -0.399 1.00 35.31 311 ASP C N 1
ATOM 3479 C CA . ASP C 1 70 ? 56.093 16.096 -0.523 1.00 37.22 311 ASP C CA 1
ATOM 3480 C C . ASP C 1 70 ? 55.900 17.584 -0.277 1.00 36.84 311 ASP C C 1
ATOM 3481 O O . ASP C 1 70 ? 56.710 18.197 0.412 1.00 36.95 311 ASP C O 1
ATOM 3486 N N . ARG C 1 71 ? 54.857 18.174 -0.848 1.00 36.53 312 ARG C N 1
ATOM 3487 C CA . ARG C 1 71 ? 54.629 19.605 -0.651 1.00 36.98 312 ARG C CA 1
ATOM 3488 C C . ARG C 1 71 ? 54.200 19.838 0.782 1.00 35.83 312 ARG C C 1
ATOM 3489 O O . ARG C 1 71 ? 54.700 20.752 1.441 1.00 35.95 312 ARG C O 1
ATOM 3497 N N . MET C 1 72 ? 53.304 18.992 1.278 1.00 33.49 313 MET C N 1
ATOM 3498 C CA . MET C 1 72 ? 52.969 18.994 2.701 1.00 32.53 313 MET C CA 1
ATOM 3499 C C . MET C 1 72 ? 54.183 18.849 3.605 1.00 32.51 313 MET C C 1
ATOM 3500 O O . MET C 1 72 ? 54.282 19.531 4.633 1.00 29.89 313 MET C O 1
ATOM 3505 N N . LYS C 1 73 ? 55.065 17.919 3.266 1.00 32.91 314 LYS C N 1
ATOM 3506 C CA . LYS C 1 73 ? 56.318 17.765 4.033 1.00 35.26 314 LYS C CA 1
ATOM 3507 C C . LYS C 1 73 ? 57.180 19.030 4.001 1.00 36.45 314 LYS C C 1
ATOM 3508 O O . LYS C 1 73 ? 57.644 19.477 5.052 1.00 38.17 314 LYS C O 1
ATOM 3514 N N . ASP C 1 74 ? 57.367 19.624 2.823 1.00 37.53 315 ASP C N 1
ATOM 3515 C CA . ASP C 1 74 ? 58.103 20.893 2.702 1.00 39.36 315 ASP C CA 1
ATOM 3516 C C . ASP C 1 74 ? 57.527 21.956 3.632 1.00 37.43 315 ASP C C 1
ATOM 3517 O O . ASP C 1 74 ? 58.260 22.633 4.337 1.00 33.84 315 ASP C O 1
ATOM 3522 N N . LYS C 1 75 ? 56.207 22.091 3.644 1.00 34.65 316 LYS C N 1
ATOM 3523 C CA . LYS C 1 75 ? 55.582 23.098 4.495 1.00 33.90 316 LYS C CA 1
ATOM 3524 C C . LYS C 1 75 ? 55.809 22.821 5.977 1.00 33.88 316 LYS C C 1
ATOM 3525 O O . LYS C 1 75 ? 56.156 23.727 6.738 1.00 32.09 316 LYS C O 1
ATOM 3531 N N . TRP C 1 76 ? 55.577 21.582 6.387 1.00 34.33 317 TRP C N 1
ATOM 3532 C CA . TRP C 1 76 ? 55.750 21.170 7.783 1.00 36.34 317 TRP C CA 1
ATOM 3533 C C . TRP C 1 76 ? 57.175 21.504 8.273 1.00 37.34 317 TRP C C 1
ATOM 3534 O O . TRP C 1 76 ? 57.366 22.099 9.340 1.00 36.76 317 TRP C O 1
ATOM 3545 N N . ARG C 1 77 ? 58.165 21.110 7.494 1.00 38.61 318 ARG C N 1
ATOM 3546 C CA . ARG C 1 77 ? 59.565 21.419 7.796 1.00 40.77 318 ARG C CA 1
ATOM 3547 C C . ARG C 1 77 ? 59.821 22.915 7.915 1.00 40.74 318 ARG C C 1
ATOM 3548 O O . ARG C 1 77 ? 60.422 23.368 8.880 1.00 39.60 318 ARG C O 1
ATOM 3556 N N . SER C 1 78 ? 59.378 23.658 6.904 1.00 40.58 319 SER C N 1
ATOM 3557 C CA . SER C 1 78 ? 59.445 25.114 6.901 1.00 42.25 319 SER C CA 1
ATOM 3558 C C . SER C 1 78 ? 58.873 25.743 8.191 1.00 40.34 319 SER C C 1
ATOM 3559 O O . SER C 1 78 ? 59.525 26.598 8.803 1.00 40.13 319 SER C O 1
ATOM 3562 N N . ASP C 1 79 ? 57.668 25.310 8.577 1.00 37.22 320 ASP C N 1
ATOM 3563 C CA . ASP C 1 79 ? 56.978 25.777 9.782 1.00 37.42 320 ASP C CA 1
ATOM 3564 C C . ASP C 1 79 ? 57.812 25.539 11.042 1.00 36.61 320 ASP C C 1
ATOM 3565 O O . ASP C 1 79 ? 58.057 26.469 11.808 1.00 37.36 320 ASP C O 1
ATOM 3570 N N . LEU C 1 80 ? 58.254 24.297 11.229 1.00 35.15 321 LEU C N 1
ATOM 3571 C CA . LEU C 1 80 ? 58.989 23.914 12.428 1.00 35.25 321 LEU C CA 1
ATOM 3572 C C . LEU C 1 80 ? 60.373 24.547 12.475 1.00 36.77 321 LEU C C 1
ATOM 3573 O O . LEU C 1 80 ? 60.881 24.832 13.565 1.00 37.20 321 LEU C O 1
ATOM 3578 N N . THR C 1 81 ? 60.960 24.782 11.303 1.00 36.92 322 THR C N 1
ATOM 3579 C CA . THR C 1 81 ? 62.206 25.534 11.184 1.00 40.35 322 THR C CA 1
ATOM 3580 C C . THR C 1 81 ? 61.983 26.972 11.598 1.00 41.10 322 THR C C 1
ATOM 3581 O O . THR C 1 81 ? 62.772 27.543 12.334 1.00 41.17 322 THR C O 1
ATOM 3585 N N . SER C 1 82 ? 60.872 27.538 11.141 1.00 41.66 323 SER C N 1
ATOM 3586 C CA . SER C 1 82 ? 60.495 28.885 11.530 1.00 44.00 323 SER C CA 1
ATOM 3587 C C . SER C 1 82 ? 60.268 29.038 13.059 1.00 42.63 323 SER C C 1
ATOM 3588 O O . SER C 1 82 ? 60.523 30.110 13.623 1.00 44.43 323 SER C O 1
ATOM 3591 N N . ASP C 1 83 ? 59.818 27.965 13.714 1.00 39.83 324 ASP C N 1
ATOM 3592 C CA . ASP C 1 83 ? 59.667 27.923 15.189 1.00 39.57 324 ASP C CA 1
ATOM 3593 C C . ASP C 1 83 ? 60.991 27.800 15.938 1.00 41.68 324 ASP C C 1
ATOM 3594 O O . ASP C 1 83 ? 61.059 28.064 17.145 1.00 44.23 324 ASP C O 1
ATOM 3599 N N . GLY C 1 84 ? 62.027 27.387 15.223 1.00 41.13 325 GLY C N 1
ATOM 3600 C CA . GLY C 1 84 ? 63.361 27.269 15.761 1.00 42.35 325 GLY C CA 1
ATOM 3601 C C . GLY C 1 84 ? 63.644 25.918 16.370 1.00 41.94 325 GLY C C 1
ATOM 3602 O O . GLY C 1 84 ? 64.567 25.788 17.149 1.00 41.97 325 GLY C O 1
ATOM 3603 N N . LEU C 1 85 ? 62.845 24.903 16.051 1.00 40.67 326 LEU C N 1
ATOM 3604 C CA . LEU C 1 85 ? 63.165 23.565 16.543 1.00 41.92 326 LEU C CA 1
ATOM 3605 C C . LEU C 1 85 ? 64.491 23.062 15.953 1.00 43.36 326 LEU C C 1
ATOM 3606 O O . LEU C 1 85 ? 64.866 23.444 14.844 1.00 43.20 326 LEU C O 1
ATOM 3611 N N . PRO C 1 86 ? 65.197 22.195 16.694 1.00 45.04 327 PRO C N 1
ATOM 3612 C CA . PRO C 1 86 ? 66.446 21.646 16.199 1.00 46.94 327 PRO C CA 1
ATOM 3613 C C . PRO C 1 86 ? 66.191 20.550 15.143 1.00 47.15 327 PRO C C 1
ATOM 3614 O O . PRO C 1 86 ? 65.101 19.962 15.122 1.00 43.84 327 PRO C O 1
ATOM 3618 N N . ALA C 1 87 ? 67.189 20.277 14.301 1.00 49.25 328 ALA C N 1
ATOM 3619 C CA . ALA C 1 87 ? 67.058 19.310 13.183 1.00 50.17 328 ALA C CA 1
ATOM 3620 C C . ALA C 1 87 ? 66.510 17.946 13.615 1.00 50.97 328 ALA C C 1
ATOM 3621 O O . ALA C 1 87 ? 65.585 17.407 12.987 1.00 51.41 328 ALA C O 1
ATOM 3623 N N . ASP C 1 88 ? 67.090 17.415 14.694 1.00 53.80 329 ASP C N 1
ATOM 3624 C CA . ASP C 1 88 ? 66.712 16.125 15.289 1.00 54.21 329 ASP C CA 1
ATOM 3625 C C . ASP C 1 88 ? 65.205 15.998 15.467 1.00 51.70 329 ASP C C 1
ATOM 3626 O O . ASP C 1 88 ? 64.566 15.071 14.927 1.00 52.17 329 ASP C O 1
ATOM 3628 N N . ALA C 1 89 ? 64.634 16.948 16.203 1.00 49.57 330 ALA C N 1
ATOM 3629 C CA . ALA C 1 89 ? 63.214 16.916 16.545 1.00 46.71 330 ALA C CA 1
ATOM 3630 C C . ALA C 1 89 ? 62.308 17.129 15.325 1.00 44.54 330 ALA C C 1
ATOM 3631 O O . ALA C 1 89 ? 61.236 16.525 15.235 1.00 42.99 330 ALA C O 1
ATOM 3633 N N . ILE C 1 90 ? 62.733 17.988 14.401 1.00 43.79 331 ILE C N 1
ATOM 3634 C CA . ILE C 1 90 ? 61.983 18.235 13.178 1.00 43.19 331 ILE C CA 1
ATOM 3635 C C . ILE C 1 90 ? 61.804 16.905 12.437 1.00 44.41 331 ILE C C 1
ATOM 3636 O O . ILE C 1 90 ? 60.691 16.515 12.078 1.00 44.79 331 ILE C O 1
ATOM 3641 N N . GLU C 1 91 ? 62.904 16.200 12.255 1.00 47.83 332 GLU C N 1
ATOM 3642 C CA . GLU C 1 91 ? 62.898 14.933 11.556 1.00 49.08 332 GLU C CA 1
ATOM 3643 C C . GLU C 1 91 ? 62.112 13.882 12.302 1.00 48.94 332 GLU C C 1
ATOM 3644 O O . GLU C 1 91 ? 61.407 13.091 11.668 1.00 49.17 332 GLU C O 1
ATOM 3650 N N . ARG C 1 92 ? 62.173 13.899 13.631 1.00 48.75 333 ARG C N 1
ATOM 3651 C CA . ARG C 1 92 ? 61.324 13.036 14.433 1.00 48.67 333 ARG C CA 1
ATOM 3652 C C . ARG C 1 92 ? 59.879 13.286 14.062 1.00 47.72 333 ARG C C 1
ATOM 3653 O O . ARG C 1 92 ? 59.171 12.354 13.700 1.00 49.72 333 ARG C O 1
ATOM 3655 N N . ARG C 1 93 ? 59.449 14.546 14.137 1.00 46.59 334 ARG C N 1
ATOM 3656 C CA . ARG C 1 93 ? 58.038 14.890 13.937 1.00 45.29 334 ARG C CA 1
ATOM 3657 C C . ARG C 1 93 ? 57.563 14.591 12.509 1.00 44.53 334 ARG C C 1
ATOM 3658 O O . ARG C 1 93 ? 56.453 14.092 12.324 1.00 42.42 334 ARG C O 1
ATOM 3660 N N . VAL C 1 94 ? 58.393 14.873 11.507 1.00 44.41 335 VAL C N 1
ATOM 3661 C CA . VAL C 1 94 ? 57.976 14.599 10.137 1.00 45.06 335 VAL C CA 1
ATOM 3662 C C . VAL C 1 94 ? 57.853 13.096 9.926 1.00 45.38 335 VAL C C 1
ATOM 3663 O O . VAL C 1 94 ? 57.007 12.664 9.161 1.00 43.05 335 VAL C O 1
ATOM 3667 N N . ALA C 1 95 ? 58.678 12.305 10.614 1.00 47.21 336 ALA C N 1
ATOM 3668 C CA . ALA C 1 95 ? 58.618 10.842 10.495 1.00 49.11 336 ALA C CA 1
ATOM 3669 C C . ALA C 1 95 ? 57.211 10.318 10.707 1.00 48.38 336 ALA C C 1
ATOM 3670 O O . ALA C 1 95 ? 56.821 9.356 10.066 1.00 49.48 336 ALA C O 1
ATOM 3672 N N . ARG C 1 96 ? 56.450 10.950 11.590 1.00 47.80 337 ARG C N 1
ATOM 3673 C CA . ARG C 1 96 ? 55.068 10.526 11.828 1.00 49.41 337 ARG C CA 1
ATOM 3674 C C . ARG C 1 96 ? 54.220 10.516 10.557 1.00 46.33 337 ARG C C 1
ATOM 3675 O O . ARG C 1 96 ? 53.226 9.811 10.510 1.00 45.84 337 ARG C O 1
ATOM 3683 N N . GLY C 1 97 ? 54.592 11.322 9.563 1.00 43.85 338 GLY C N 1
ATOM 3684 C CA . GLY C 1 97 ? 53.905 11.360 8.279 1.00 41.99 338 GLY C CA 1
ATOM 3685 C C . GLY C 1 97 ? 54.285 10.269 7.288 1.00 42.25 338 GLY C C 1
ATOM 3686 O O . GLY C 1 97 ? 53.675 10.176 6.227 1.00 41.16 338 GLY C O 1
ATOM 3687 N N . GLN C 1 98 ? 55.291 9.458 7.622 1.00 42.29 339 GLN C N 1
ATOM 3688 C CA . GLN C 1 98 ? 55.812 8.437 6.714 1.00 42.56 339 GLN C CA 1
ATOM 3689 C C . GLN C 1 98 ? 54.790 7.361 6.386 1.00 41.30 339 GLN C C 1
ATOM 3690 O O . GLN C 1 98 ? 54.785 6.826 5.272 1.00 41.93 339 GLN C O 1
ATOM 3696 N N . ILE C 1 99 ? 53.931 7.038 7.350 1.00 40.26 340 ILE C N 1
ATOM 3697 C CA . ILE C 1 99 ? 52.871 6.058 7.133 1.00 40.86 340 ILE C CA 1
ATOM 3698 C C . ILE C 1 99 ? 52.075 6.336 5.835 1.00 38.49 340 ILE C C 1
ATOM 3699 O O . ILE C 1 99 ? 51.708 5.404 5.120 1.00 38.07 340 ILE C O 1
ATOM 3704 N N . LEU C 1 100 ? 51.839 7.609 5.520 1.00 36.40 341 LEU C N 1
ATOM 3705 C CA . LEU C 1 100 ? 51.064 7.972 4.333 1.00 35.64 341 LEU C CA 1
ATOM 3706 C C . LEU C 1 100 ? 51.767 7.634 3.021 1.00 36.59 341 LEU C C 1
ATOM 3707 O O . LEU C 1 100 ? 51.100 7.378 2.012 1.00 35.51 341 LEU C O 1
ATOM 3712 N N . TYR C 1 101 ? 53.099 7.650 3.040 1.00 37.53 342 TYR C N 1
ATOM 3713 C CA . TYR C 1 101 ? 53.909 7.248 1.896 1.00 39.09 342 TYR C CA 1
ATOM 3714 C C . TYR C 1 101 ? 53.842 5.739 1.703 1.00 41.07 342 TYR C C 1
ATOM 3715 O O . TYR C 1 101 ? 53.689 5.246 0.605 1.00 42.50 342 TYR C O 1
ATOM 3724 N N . ASP C 1 102 ? 53.943 5.024 2.808 1.00 42.22 343 ASP C N 1
ATOM 3725 C CA . ASP C 1 102 ? 54.114 3.600 2.806 1.00 43.79 343 ASP C CA 1
ATOM 3726 C C . ASP C 1 102 ? 52.807 2.829 2.714 1.00 42.91 343 ASP C C 1
ATOM 3727 O O . ASP C 1 102 ? 52.804 1.706 2.228 1.00 44.89 343 ASP C O 1
ATOM 3732 N N . ALA C 1 103 ? 51.705 3.426 3.160 1.00 39.36 344 ALA C N 1
ATOM 3733 C CA . ALA C 1 103 ? 50.405 2.753 3.152 1.00 37.66 344 ALA C CA 1
ATOM 3734 C C . ALA C 1 103 ? 49.975 2.266 1.767 1.00 37.30 344 ALA C C 1
ATOM 3735 O O . ALA C 1 103 ? 50.174 2.962 0.767 1.00 35.50 344 ALA C O 1
ATOM 3737 N N . PRO C 1 104 ? 49.382 1.059 1.700 1.00 37.06 345 PRO C N 1
ATOM 3738 C CA . PRO C 1 104 ? 48.846 0.615 0.411 1.00 37.59 345 PRO C CA 1
ATOM 3739 C C . PRO C 1 104 ? 47.864 1.612 -0.202 1.00 35.86 345 PRO C C 1
ATOM 3740 O O . PRO C 1 104 ? 48.011 1.959 -1.362 1.00 35.99 345 PRO C O 1
ATOM 3744 N N . GLU C 1 105 ? 46.902 2.108 0.573 1.00 34.63 346 GLU C N 1
ATOM 3745 C CA . GLU C 1 105 ? 45.991 3.110 0.052 1.00 33.31 346 GLU C CA 1
ATOM 3746 C C . GLU C 1 105 ? 45.827 4.280 1.016 1.00 31.78 346 GLU C C 1
ATOM 3747 O O . GLU C 1 105 ? 45.901 4.122 2.245 1.00 31.65 346 GLU C O 1
ATOM 3753 N N . VAL C 1 106 ? 45.557 5.447 0.453 1.00 30.38 347 VAL C N 1
ATOM 3754 C CA . VAL C 1 106 ? 45.317 6.656 1.244 1.00 29.02 347 VAL C CA 1
ATOM 3755 C C . VAL C 1 106 ? 44.047 7.315 0.737 1.00 28.16 347 VAL C C 1
ATOM 3756 O O . VAL C 1 106 ? 43.869 7.475 -0.472 1.00 28.87 347 VAL C O 1
ATOM 3760 N N . VAL C 1 107 ? 43.169 7.671 1.661 1.00 27.14 348 VAL C N 1
ATOM 3761 C CA . VAL C 1 107 ? 41.901 8.339 1.367 1.00 26.74 348 VAL C CA 1
ATOM 3762 C C . VAL C 1 107 ? 41.891 9.643 2.182 1.00 25.61 348 VAL C C 1
ATOM 3763 O O . VAL C 1 107 ? 42.206 9.647 3.379 1.00 25.01 348 VAL C O 1
ATOM 3767 N N . ILE C 1 108 ? 41.556 10.752 1.544 1.00 25.36 349 ILE C N 1
ATOM 3768 C CA . ILE C 1 108 ? 41.453 12.043 2.251 1.00 24.77 349 ILE C CA 1
ATOM 3769 C C . ILE C 1 108 ? 39.980 12.370 2.558 1.00 24.11 349 ILE C C 1
ATOM 3770 O O . ILE C 1 108 ? 39.180 12.539 1.630 1.00 22.85 349 ILE C O 1
ATOM 3775 N N . PRO C 1 109 ? 39.602 12.504 3.848 1.00 24.95 350 PRO C N 1
ATOM 3776 C CA . PRO C 1 109 ? 38.197 12.930 4.029 1.00 24.99 350 PRO C CA 1
ATOM 3777 C C . PRO C 1 109 ? 38.052 14.442 3.886 1.00 25.49 350 PRO C C 1
ATOM 3778 O O . PRO C 1 109 ? 38.948 15.179 4.272 1.00 24.90 350 PRO C O 1
ATOM 3782 N N . MET C 1 110 ? 36.945 14.891 3.301 1.00 26.76 351 MET C N 1
ATOM 3783 C CA . MET C 1 110 ? 36.735 16.298 2.990 1.00 27.43 351 MET C CA 1
ATOM 3784 C C . MET C 1 110 ? 35.399 16.743 3.534 1.00 28.11 351 MET C C 1
ATOM 3785 O O . MET C 1 110 ? 34.394 16.029 3.401 1.00 28.52 351 MET C O 1
ATOM 3790 N N . LEU C 1 111 ? 35.377 17.944 4.084 1.00 26.37 352 LEU C N 1
ATOM 3791 C CA . LEU C 1 111 ? 34.128 18.617 4.386 1.00 27.16 352 LEU C CA 1
ATOM 3792 C C . LEU C 1 111 ? 33.667 19.410 3.168 1.00 27.61 352 LEU C C 1
ATOM 3793 O O . LEU C 1 111 ? 34.444 20.110 2.538 1.00 25.74 352 LEU C O 1
ATOM 3798 N N . VAL C 1 112 ? 32.381 19.317 2.859 1.00 30.23 353 VAL C N 1
ATOM 3799 C CA . VAL C 1 112 ? 31.772 20.091 1.783 1.00 31.56 353 VAL C CA 1
ATOM 3800 C C . VAL C 1 112 ? 30.519 20.701 2.364 1.00 32.95 353 VAL C C 1
ATOM 3801 O O . VAL C 1 112 ? 29.662 19.954 2.828 1.00 31.28 353 VAL C O 1
ATOM 3805 N N . PRO C 1 113 ? 30.421 22.052 2.395 1.00 33.64 354 PRO C N 1
ATOM 3806 C CA . PRO C 1 113 ? 29.314 22.732 3.075 1.00 34.89 354 PRO C CA 1
ATOM 3807 C C . PRO C 1 113 ? 27.960 22.634 2.358 1.00 36.59 354 PRO C C 1
ATOM 3808 O O . PRO C 1 113 ? 27.212 23.598 2.318 1.00 36.88 354 PRO C O 1
ATOM 3812 N N . ASP C 1 114 ? 27.644 21.425 1.905 1.00 38.21 355 ASP C N 1
ATOM 3813 C CA . ASP C 1 114 ? 26.542 21.124 1.014 1.00 39.73 355 ASP C CA 1
ATOM 3814 C C . ASP C 1 114 ? 25.260 21.118 1.819 1.00 40.74 355 ASP C C 1
ATOM 3815 O O . ASP C 1 114 ? 25.008 20.191 2.608 1.00 41.31 355 ASP C O 1
ATOM 3820 N N . GLY C 1 115 ? 24.459 22.164 1.622 1.00 41.60 356 GLY C N 1
ATOM 3821 C CA . GLY C 1 115 ? 23.229 22.352 2.378 1.00 41.59 356 GLY C CA 1
ATOM 3822 C C . GLY C 1 115 ? 23.461 23.096 3.675 1.00 38.52 356 GLY C C 1
ATOM 3823 O O . GLY C 1 115 ? 22.573 23.151 4.529 1.00 41.58 356 GLY C O 1
ATOM 3824 N N . ALA C 1 116 ? 24.648 23.660 3.833 1.00 36.96 357 ALA C N 1
ATOM 3825 C CA . ALA C 1 116 ? 24.937 24.479 5.008 1.00 35.12 357 ALA C CA 1
ATOM 3826 C C . ALA C 1 116 ? 24.101 25.734 4.914 1.00 35.43 357 ALA C C 1
ATOM 3827 O O . ALA C 1 116 ? 24.042 26.354 3.855 1.00 35.43 357 ALA C O 1
ATOM 3829 N N . HIS C 1 117 ? 23.471 26.097 6.025 1.00 35.37 358 HIS C N 1
ATOM 3830 C CA . HIS C 1 117 ? 22.617 27.280 6.107 1.00 38.10 358 HIS C CA 1
ATOM 3831 C C . HIS C 1 117 ? 23.530 28.466 6.251 1.00 34.55 358 HIS C C 1
ATOM 3832 O O . HIS C 1 117 ? 24.513 28.360 6.932 1.00 30.42 358 HIS C O 1
ATOM 3839 N N . SER C 1 118 ? 23.208 29.592 5.622 1.00 35.05 359 SER C N 1
ATOM 3840 C CA . SER C 1 118 ? 24.033 30.793 5.819 1.00 34.94 359 SER C CA 1
ATOM 3841 C C . SER C 1 118 ? 23.362 31.736 6.809 1.00 34.35 359 SER C C 1
ATOM 3842 O O . SER C 1 118 ? 22.143 31.778 6.926 1.00 33.40 359 SER C O 1
ATOM 3845 N N . TYR C 1 119 ? 24.184 32.479 7.530 1.00 33.16 360 TYR C N 1
ATOM 3846 C CA . TYR C 1 119 ? 23.704 33.310 8.620 1.00 33.82 360 TYR C CA 1
ATOM 3847 C C . TYR C 1 119 ? 24.243 34.741 8.490 1.00 33.83 360 TYR C C 1
ATOM 3848 O O . TYR C 1 119 ? 25.319 34.947 7.926 1.00 32.89 360 TYR C O 1
ATOM 3857 N N . PRO C 1 120 ? 23.513 35.730 9.021 1.00 34.73 361 PRO C N 1
ATOM 3858 C CA . PRO C 1 120 ? 24.076 37.088 9.017 1.00 35.81 361 PRO C CA 1
ATOM 3859 C C . PRO C 1 120 ? 25.266 37.248 9.977 1.00 35.49 361 PRO C C 1
ATOM 3860 O O . PRO C 1 120 ? 26.168 38.048 9.709 1.00 36.25 361 PRO C O 1
ATOM 3864 N N . ASP C 1 121 ? 25.281 36.471 11.061 1.00 34.09 362 ASP C N 1
ATOM 3865 C CA . ASP C 1 121 ? 26.234 36.682 12.136 1.00 33.48 362 ASP C CA 1
ATOM 3866 C C . ASP C 1 121 ? 27.311 35.652 12.111 1.00 32.17 362 ASP C C 1
ATOM 3867 O O . ASP C 1 121 ? 27.057 34.498 11.756 1.00 31.96 362 ASP C O 1
ATOM 3872 N N . ALA C 1 122 ? 28.517 36.041 12.525 1.00 31.38 363 ALA C N 1
ATOM 3873 C CA . ALA C 1 122 ? 29.652 35.117 12.527 1.00 29.63 363 ALA C CA 1
ATOM 3874 C C . ALA C 1 122 ? 29.498 33.952 13.509 1.00 28.13 363 ALA C C 1
ATOM 3875 O O . ALA C 1 122 ? 29.990 32.839 13.248 1.00 25.94 363 ALA C O 1
ATOM 3877 N N . ALA C 1 123 ? 28.816 34.186 14.635 1.00 28.28 364 ALA C N 1
ATOM 3878 C CA . ALA C 1 123 ? 28.670 33.134 15.648 1.00 26.94 364 ALA C CA 1
ATOM 3879 C C . ALA C 1 123 ? 27.902 31.926 15.108 1.00 26.48 364 ALA C C 1
ATOM 3880 O O . ALA C 1 123 ? 28.312 30.788 15.296 1.00 25.73 364 ALA C O 1
ATOM 3882 N N . ARG C 1 124 ? 26.766 32.158 14.469 1.00 27.10 365 ARG C N 1
ATOM 3883 C CA . ARG C 1 124 ? 26.016 31.038 13.925 1.00 25.97 365 ARG C CA 1
ATOM 3884 C C . ARG C 1 124 ? 26.697 30.493 12.671 1.00 25.52 365 ARG C C 1
ATOM 3885 O O . ARG C 1 124 ? 26.649 29.285 12.443 1.00 24.36 365 ARG C O 1
ATOM 3893 N N . THR C 1 125 ? 27.373 31.346 11.889 1.00 25.72 366 THR C N 1
ATOM 3894 C CA . THR C 1 125 ? 28.226 30.844 10.772 1.00 25.63 366 THR C CA 1
ATOM 3895 C C . THR C 1 125 ? 29.243 29.825 11.256 1.00 24.70 366 THR C C 1
ATOM 3896 O O . THR C 1 125 ? 29.326 28.724 10.715 1.00 23.39 366 THR C O 1
ATOM 3900 N N . ASP C 1 126 ? 29.999 30.192 12.280 1.00 25.22 367 ASP C N 1
ATOM 3901 C CA . ASP C 1 126 ? 30.983 29.296 12.853 1.00 25.70 367 ASP C CA 1
ATOM 3902 C C . ASP C 1 126 ? 30.339 28.061 13.396 1.00 23.91 367 ASP C C 1
ATOM 3903 O O . ASP C 1 126 ? 30.842 26.975 13.171 1.00 21.53 367 ASP C O 1
ATOM 3908 N N . ALA C 1 127 ? 29.211 28.218 14.078 1.00 23.03 368 ALA C N 1
ATOM 3909 C CA . ALA C 1 127 ? 28.543 27.029 14.609 1.00 23.73 368 ALA C CA 1
ATOM 3910 C C . ALA C 1 127 ? 28.139 26.025 13.512 1.00 23.04 368 ALA C C 1
ATOM 3911 O O . ALA C 1 127 ? 28.300 24.805 13.668 1.00 22.68 368 ALA C O 1
ATOM 3913 N N . GLU C 1 128 ? 27.572 26.520 12.427 1.00 24.28 369 GLU C N 1
ATOM 3914 C CA . GLU C 1 128 ? 27.149 25.645 11.310 1.00 24.85 369 GLU C CA 1
ATOM 3915 C C . GLU C 1 128 ? 28.359 24.891 10.746 1.00 24.37 369 GLU C C 1
ATOM 3916 O O . GLU C 1 128 ? 28.327 23.671 10.556 1.00 23.29 369 GLU C O 1
ATOM 3922 N N . HIS C 1 129 ? 29.455 25.605 10.534 1.00 24.13 370 HIS C N 1
ATOM 3923 C CA . HIS C 1 129 ? 30.689 24.940 10.103 1.00 25.42 370 HIS C CA 1
ATOM 3924 C C . HIS C 1 129 ? 31.207 23.907 11.123 1.00 24.36 370 HIS C C 1
ATOM 3925 O O . HIS C 1 129 ? 31.602 22.776 10.765 1.00 23.56 370 HIS C O 1
ATOM 3932 N N . THR C 1 130 ? 31.168 24.251 12.406 1.00 24.22 371 THR C N 1
ATOM 3933 C CA . THR C 1 130 ? 31.547 23.279 13.437 1.00 24.17 371 THR C CA 1
ATOM 3934 C C . THR C 1 130 ? 30.672 22.051 13.359 1.00 23.98 371 THR C C 1
ATOM 3935 O O . THR C 1 130 ? 31.158 20.924 13.449 1.00 23.00 371 THR C O 1
ATOM 3939 N N . MET C 1 131 ? 29.371 22.246 13.161 1.00 24.28 372 MET C N 1
ATOM 3940 C CA . MET C 1 131 ? 28.474 21.107 13.052 1.00 24.10 372 MET C CA 1
ATOM 3941 C C . MET C 1 131 ? 28.852 20.166 11.905 1.00 23.03 372 MET C C 1
ATOM 3942 O O . MET C 1 131 ? 28.811 18.941 12.028 1.00 22.36 372 MET C O 1
ATOM 3947 N N . PHE C 1 132 ? 29.135 20.745 10.751 1.00 22.32 373 PHE C N 1
ATOM 3948 C CA . PHE C 1 132 ? 29.601 19.970 9.602 1.00 22.27 373 PHE C CA 1
ATOM 3949 C C . PHE C 1 132 ? 30.936 19.274 9.872 1.00 21.77 373 PHE C C 1
ATOM 3950 O O . PHE C 1 132 ? 31.171 18.128 9.417 1.00 21.19 373 PHE C O 1
ATOM 3958 N N . THR C 1 133 ? 31.800 19.949 10.609 1.00 21.23 374 THR C N 1
ATOM 3959 C CA . THR C 1 133 ? 33.096 19.357 10.965 1.00 21.27 374 THR C CA 1
ATOM 3960 C C . THR C 1 133 ? 32.898 18.097 11.801 1.00 22.77 374 THR C C 1
ATOM 3961 O O . THR C 1 133 ? 33.414 17.026 11.444 1.00 22.22 374 THR C O 1
ATOM 3965 N N . VAL C 1 134 ? 32.071 18.193 12.852 1.00 23.92 375 VAL C N 1
ATOM 3966 C CA . VAL C 1 134 ? 31.771 17.038 13.695 1.00 23.64 375 VAL C CA 1
ATOM 3967 C C . VAL C 1 134 ? 31.235 15.877 12.854 1.00 23.78 375 VAL C C 1
ATOM 3968 O O . VAL C 1 134 ? 31.624 14.708 13.067 1.00 25.37 375 VAL C O 1
ATOM 3972 N N . ALA C 1 135 ? 30.294 16.171 11.942 1.00 23.40 376 ALA C N 1
ATOM 3973 C CA . ALA C 1 135 ? 29.695 15.161 11.056 1.00 23.40 376 ALA C CA 1
ATOM 3974 C C . ALA C 1 135 ? 30.739 14.388 10.249 1.00 22.47 376 ALA C C 1
ATOM 3975 O O . ALA C 1 135 ? 30.659 13.185 10.066 1.00 22.45 376 ALA C O 1
ATOM 3977 N N . VAL C 1 136 ? 31.688 15.101 9.710 1.00 21.64 377 VAL C N 1
ATOM 3978 C CA . VAL C 1 136 ? 32.763 14.422 8.985 1.00 22.16 377 VAL C CA 1
ATOM 3979 C C . VAL C 1 136 ? 33.522 13.435 9.873 1.00 21.53 377 VAL C C 1
ATOM 3980 O O . VAL C 1 136 ? 33.849 12.317 9.456 1.00 22.19 377 VAL C O 1
ATOM 3984 N N . GLY C 1 137 ? 33.791 13.833 11.097 1.00 20.54 378 GLY C N 1
ATOM 3985 C CA . GLY C 1 137 ? 34.510 12.972 12.027 1.00 20.65 378 GLY C CA 1
ATOM 3986 C C . GLY C 1 137 ? 33.776 11.697 12.283 1.00 22.13 378 GLY C C 1
ATOM 3987 O O . GLY C 1 137 ? 34.385 10.623 12.369 1.00 21.84 378 GLY C O 1
ATOM 3988 N N . ALA C 1 138 ? 32.453 11.809 12.381 1.00 22.36 379 ALA C N 1
ATOM 3989 C CA . ALA C 1 138 ? 31.625 10.639 12.515 1.00 24.45 379 ALA C CA 1
ATOM 3990 C C . ALA C 1 138 ? 31.747 9.721 11.289 1.00 25.65 379 ALA C C 1
ATOM 3991 O O . ALA C 1 138 ? 31.796 8.497 11.420 1.00 25.83 379 ALA C O 1
ATOM 3993 N N . ALA C 1 139 ? 31.789 10.312 10.097 1.00 25.66 380 ALA C N 1
ATOM 3994 C CA . ALA C 1 139 ? 31.888 9.515 8.865 1.00 27.10 380 ALA C CA 1
ATOM 3995 C C . ALA C 1 139 ? 33.306 8.900 8.763 1.00 27.05 380 ALA C C 1
ATOM 3996 O O . ALA C 1 139 ? 33.484 7.775 8.302 1.00 29.44 380 ALA C O 1
ATOM 3998 N N . VAL C 1 140 ? 34.312 9.616 9.226 1.00 26.88 381 VAL C N 1
ATOM 3999 C CA . VAL C 1 140 ? 35.656 9.013 9.373 1.00 27.63 381 VAL C CA 1
ATOM 4000 C C . VAL C 1 140 ? 35.612 7.752 10.237 1.00 28.72 381 VAL C C 1
ATOM 4001 O O . VAL C 1 140 ? 36.010 6.646 9.793 1.00 30.16 381 VAL C O 1
ATOM 4005 N N . GLN C 1 141 ? 35.053 7.867 11.432 1.00 28.27 382 GLN C N 1
ATOM 4006 C CA . GLN C 1 141 ? 34.937 6.693 12.305 1.00 29.05 382 GLN C CA 1
ATOM 4007 C C . GLN C 1 141 ? 34.210 5.545 11.639 1.00 30.56 382 GLN C C 1
ATOM 4008 O O . GLN C 1 141 ? 34.677 4.393 11.699 1.00 30.16 382 GLN C O 1
ATOM 4014 N N . ALA C 1 142 ? 33.061 5.850 11.032 1.00 30.99 383 ALA C N 1
ATOM 4015 C CA . ALA C 1 142 ? 32.289 4.851 10.292 1.00 31.71 383 ALA C CA 1
ATOM 4016 C C . ALA C 1 142 ? 33.131 4.123 9.232 1.00 33.16 383 ALA C C 1
ATOM 4017 O O . ALA C 1 142 ? 32.942 2.924 8.985 1.00 34.95 383 ALA C O 1
ATOM 4019 N N . LEU C 1 143 ? 34.034 4.850 8.583 1.00 32.63 384 LEU C N 1
ATOM 4020 C CA . LEU C 1 143 ? 34.902 4.259 7.552 1.00 32.98 384 LEU C CA 1
ATOM 4021 C C . LEU C 1 143 ? 35.950 3.329 8.147 1.00 34.31 384 LEU C C 1
ATOM 4022 O O . LEU C 1 143 ? 36.160 2.225 7.635 1.00 34.89 384 LEU C O 1
ATOM 4027 N N . LEU C 1 144 ? 36.566 3.748 9.248 1.00 33.49 385 LEU C N 1
ATOM 4028 C CA . LEU C 1 144 ? 37.587 2.937 9.899 1.00 35.00 385 LEU C CA 1
ATOM 4029 C C . LEU C 1 144 ? 36.980 1.597 10.310 1.00 37.58 385 LEU C C 1
ATOM 4030 O O . LEU C 1 144 ? 37.599 0.531 10.084 1.00 38.43 385 LEU C O 1
ATOM 4035 N N . VAL C 1 145 ? 35.754 1.620 10.847 1.00 37.44 386 VAL C N 1
ATOM 4036 C CA . VAL C 1 145 ? 35.109 0.373 11.237 1.00 39.63 386 VAL C CA 1
ATOM 4037 C C . VAL C 1 145 ? 34.717 -0.468 10.006 1.00 40.39 386 VAL C C 1
ATOM 4038 O O . VAL C 1 145 ? 34.952 -1.686 9.973 1.00 41.74 386 VAL C O 1
ATOM 4042 N N . ALA C 1 146 ? 34.156 0.176 8.984 1.00 39.18 387 ALA C N 1
ATOM 4043 C CA . ALA C 1 146 ? 33.774 -0.541 7.780 1.00 40.60 387 ALA C CA 1
ATOM 4044 C C . ALA C 1 146 ? 35.013 -1.166 7.134 1.00 40.43 387 ALA C C 1
ATOM 4045 O O . ALA C 1 146 ? 34.940 -2.265 6.576 1.00 42.75 387 ALA C O 1
ATOM 4047 N N . LEU C 1 147 ? 36.156 -0.491 7.216 1.00 38.03 388 LEU C N 1
ATOM 4048 C CA . LEU C 1 147 ? 37.400 -1.110 6.763 1.00 38.87 388 LEU C CA 1
ATOM 4049 C C . LEU C 1 147 ? 37.786 -2.308 7.634 1.00 41.29 388 LEU C C 1
ATOM 4050 O O . LEU C 1 147 ? 38.141 -3.383 7.122 1.00 43.20 388 LEU C O 1
ATOM 4055 N N . ALA C 1 148 ? 37.681 -2.128 8.942 1.00 41.27 389 ALA C N 1
ATOM 4056 C CA . ALA C 1 148 ? 38.095 -3.142 9.890 1.00 43.83 389 ALA C CA 1
ATOM 4057 C C . ALA C 1 148 ? 37.266 -4.416 9.735 1.00 46.31 389 ALA C C 1
ATOM 4058 O O . ALA C 1 148 ? 37.807 -5.512 9.810 1.00 49.40 389 ALA C O 1
ATOM 4060 N N . VAL C 1 149 ? 35.970 -4.250 9.467 1.00 46.86 390 VAL C N 1
ATOM 4061 C CA . VAL C 1 149 ? 35.027 -5.363 9.300 1.00 49.38 390 VAL C CA 1
ATOM 4062 C C . VAL C 1 149 ? 35.283 -6.151 8.006 1.00 50.60 390 VAL C C 1
ATOM 4063 O O . VAL C 1 149 ? 34.818 -7.277 7.844 1.00 52.91 390 VAL C O 1
ATOM 4067 N N . ARG C 1 150 ? 36.003 -5.547 7.072 1.00 49.14 391 ARG C N 1
ATOM 4068 C CA . ARG C 1 150 ? 36.370 -6.218 5.847 1.00 50.05 391 ARG C CA 1
ATOM 4069 C C . ARG C 1 150 ? 37.845 -6.613 5.877 1.00 50.87 391 ARG C C 1
ATOM 4070 O O . ARG C 1 150 ? 38.457 -6.799 4.825 1.00 52.57 391 ARG C O 1
ATOM 4078 N N . GLY C 1 151 ? 38.405 -6.740 7.083 1.00 50.55 392 GLY C N 1
ATOM 4079 C CA . GLY C 1 151 ? 39.753 -7.267 7.285 1.00 51.05 392 GLY C CA 1
ATOM 4080 C C . GLY C 1 151 ? 40.868 -6.239 7.250 1.00 48.85 392 GLY C C 1
ATOM 4081 O O . GLY C 1 151 ? 42.026 -6.576 7.480 1.00 48.41 392 GLY C O 1
ATOM 4082 N N . LEU C 1 152 ? 40.528 -4.980 6.988 1.00 47.05 393 LEU C N 1
ATOM 4083 C CA . LEU C 1 152 ? 41.537 -3.973 6.657 1.00 45.83 393 LEU C CA 1
ATOM 4084 C C . LEU C 1 152 ? 41.861 -3.027 7.817 1.00 43.99 393 LEU C C 1
ATOM 4085 O O . LEU C 1 152 ? 40.962 -2.527 8.493 1.00 44.05 393 LEU C O 1
ATOM 4090 N N . GLY C 1 153 ? 43.153 -2.790 8.025 1.00 43.06 394 GLY C N 1
ATOM 4091 C CA . GLY C 1 153 ? 43.626 -1.904 9.069 1.00 41.78 394 GLY C CA 1
ATOM 4092 C C . GLY C 1 153 ? 43.628 -0.503 8.500 1.00 39.75 394 GLY C C 1
ATOM 4093 O O . GLY C 1 153 ? 43.596 -0.334 7.280 1.00 39.59 394 GLY C O 1
ATOM 4094 N N . SER C 1 154 ? 43.642 0.496 9.371 1.00 37.58 395 SER C N 1
ATOM 4095 C CA . SER C 1 154 ? 43.695 1.883 8.923 1.00 35.77 395 SER C CA 1
ATOM 4096 C C . SER C 1 154 ? 44.249 2.811 10.004 1.00 36.05 395 SER C C 1
ATOM 4097 O O . SER C 1 154 ? 44.449 2.416 11.144 1.00 37.47 395 SER C O 1
ATOM 4100 N N . CYS C 1 155 ? 44.485 4.055 9.627 1.00 35.21 396 CYS C N 1
ATOM 4101 C CA . CYS C 1 155 ? 44.994 5.038 10.547 1.00 36.33 396 CYS C CA 1
ATOM 4102 C C . CYS C 1 155 ? 44.532 6.386 10.066 1.00 34.14 396 CYS C C 1
ATOM 4103 O O . CYS C 1 155 ? 44.683 6.707 8.895 1.00 34.30 396 CYS C O 1
ATOM 4106 N N . TRP C 1 156 ? 43.946 7.164 10.956 1.00 32.93 397 TRP C N 1
ATOM 4107 C CA . TRP C 1 156 ? 43.581 8.518 10.624 1.00 31.40 397 TRP C CA 1
ATOM 4108 C C . TRP C 1 156 ? 44.592 9.443 11.246 1.00 30.86 397 TRP C C 1
ATOM 4109 O O . TRP C 1 156 ? 44.887 9.326 12.416 1.00 30.82 397 TRP C O 1
ATOM 4120 N N . ILE C 1 157 ? 45.099 10.374 10.452 1.00 31.18 398 ILE C N 1
ATOM 4121 C CA . ILE C 1 157 ? 46.077 11.354 10.899 1.00 32.47 398 ILE C CA 1
ATOM 4122 C C . ILE C 1 157 ? 45.632 12.740 10.458 1.00 29.56 398 ILE C C 1
ATOM 4123 O O . ILE C 1 157 ? 45.117 12.915 9.363 1.00 27.26 398 ILE C O 1
ATOM 4128 N N . GLY C 1 158 ? 45.867 13.729 11.312 1.00 29.03 399 GLY C N 1
ATOM 4129 C CA . GLY C 1 158 ? 45.362 15.064 11.080 1.00 28.62 399 GLY C CA 1
ATOM 4130 C C . GLY C 1 158 ? 46.089 15.933 10.080 1.00 29.66 399 GLY C C 1
ATOM 4131 O O . GLY C 1 158 ? 45.582 16.981 9.703 1.00 30.81 399 GLY C O 1
ATOM 4132 N N . SER C 1 159 ? 47.273 15.506 9.661 1.00 30.86 400 SER C N 1
ATOM 4133 C CA . SER C 1 159 ? 48.173 16.277 8.806 1.00 31.57 400 SER C CA 1
ATOM 4134 C C . SER C 1 159 ? 47.557 17.227 7.759 1.00 29.50 400 SER C C 1
ATOM 4135 O O . SER C 1 159 ? 47.898 18.418 7.738 1.00 28.21 400 SER C O 1
ATOM 4138 N N . THR C 1 160 ? 46.682 16.725 6.881 1.00 27.68 401 THR C N 1
ATOM 4139 C CA . THR C 1 160 ? 46.132 17.590 5.811 1.00 26.04 401 THR C CA 1
ATOM 4140 C C . THR C 1 160 ? 45.446 18.878 6.319 1.00 25.40 401 THR C C 1
ATOM 4141 O O . THR C 1 160 ? 45.354 19.872 5.591 1.00 23.71 401 THR C O 1
ATOM 4145 N N . ILE C 1 161 ? 44.972 18.841 7.566 1.00 24.45 402 ILE C N 1
ATOM 4146 C CA . ILE C 1 161 ? 44.263 19.958 8.137 1.00 24.89 402 ILE C CA 1
ATOM 4147 C C . ILE C 1 161 ? 45.190 21.149 8.226 1.00 24.18 402 ILE C C 1
ATOM 4148 O O . ILE C 1 161 ? 44.745 22.277 8.098 1.00 23.22 402 ILE C O 1
ATOM 4153 N N . PHE C 1 162 ? 46.488 20.876 8.390 1.00 23.82 403 PHE C N 1
ATOM 4154 C CA . PHE C 1 162 ? 47.505 21.899 8.490 1.00 24.35 403 PHE C CA 1
ATOM 4155 C C . PHE C 1 162 ? 48.042 22.404 7.154 1.00 25.76 403 PHE C C 1
ATOM 4156 O O . PHE C 1 162 ? 48.914 23.266 7.134 1.00 26.07 403 PHE C O 1
ATOM 4164 N N . ALA C 1 163 ? 47.585 21.816 6.051 1.00 25.74 404 ALA C N 1
ATOM 4165 C CA . ALA C 1 163 ? 48.025 22.204 4.739 1.00 27.34 404 ALA C CA 1
ATOM 4166 C C . ALA C 1 163 ? 46.874 22.159 3.777 1.00 27.60 404 ALA C C 1
ATOM 4167 O O . ALA C 1 163 ? 46.947 21.496 2.738 1.00 29.12 404 ALA C O 1
ATOM 4169 N N . ALA C 1 164 ? 45.809 22.858 4.136 1.00 27.21 405 ALA C N 1
ATOM 4170 C CA . ALA C 1 164 ? 44.589 22.841 3.376 1.00 27.63 405 ALA C CA 1
ATOM 4171 C C . ALA C 1 164 ? 44.721 23.428 1.970 1.00 29.04 405 ALA C C 1
ATOM 4172 O O . ALA C 1 164 ? 44.254 22.823 1.002 1.00 29.01 405 ALA C O 1
ATOM 4174 N N . ASP C 1 165 ? 45.319 24.619 1.863 1.00 31.22 406 ASP C N 1
ATOM 4175 C CA . ASP C 1 165 ? 45.532 25.251 0.563 1.00 33.13 406 ASP C CA 1
ATOM 4176 C C . ASP C 1 165 ? 46.275 24.325 -0.395 1.00 33.21 406 ASP C C 1
ATOM 4177 O O . ASP C 1 165 ? 45.861 24.176 -1.544 1.00 33.50 406 ASP C O 1
ATOM 4182 N N . LEU C 1 166 ? 47.342 23.684 0.077 1.00 33.11 407 LEU C N 1
ATOM 4183 C CA . LEU C 1 166 ? 48.143 22.828 -0.786 1.00 33.82 407 LEU C CA 1
ATOM 4184 C C . LEU C 1 166 ? 47.320 21.671 -1.294 1.00 31.98 407 LEU C C 1
ATOM 4185 O O . LEU C 1 166 ? 47.460 21.287 -2.443 1.00 31.48 407 LEU C O 1
ATOM 4190 N N . VAL C 1 167 ? 46.500 21.091 -0.415 1.00 30.37 408 VAL C N 1
ATOM 4191 C CA . VAL C 1 167 ? 45.673 19.951 -0.782 1.00 29.70 408 VAL C CA 1
ATOM 4192 C C . VAL C 1 167 ? 44.706 20.370 -1.883 1.00 29.21 408 VAL C C 1
ATOM 4193 O O . VAL C 1 167 ? 44.537 19.641 -2.886 1.00 29.04 408 VAL C O 1
ATOM 4197 N N . ARG C 1 168 ? 44.131 21.558 -1.736 1.00 28.40 409 ARG C N 1
ATOM 4198 C CA . ARG C 1 168 ? 43.171 22.060 -2.735 1.00 29.31 409 ARG C CA 1
ATOM 4199 C C . ARG C 1 168 ? 43.845 22.382 -4.067 1.00 30.19 409 ARG C C 1
ATOM 4200 O O . ARG C 1 168 ? 43.226 22.232 -5.115 1.00 30.69 409 ARG C O 1
ATOM 4208 N N . ASP C 1 169 ? 45.104 22.811 -4.027 1.00 30.75 410 ASP C N 1
ATOM 4209 C CA . ASP C 1 169 ? 45.830 23.163 -5.247 1.00 33.17 410 ASP C CA 1
ATOM 4210 C C . ASP C 1 169 ? 46.240 21.921 -6.022 1.00 33.66 410 ASP C C 1
ATOM 4211 O O . ASP C 1 169 ? 46.012 21.809 -7.238 1.00 33.31 410 ASP C O 1
ATOM 4216 N N . GLU C 1 170 ? 46.835 20.976 -5.301 1.00 33.70 411 GLU C N 1
ATOM 4217 C CA . GLU C 1 170 ? 47.373 19.758 -5.902 1.00 35.61 411 GLU C CA 1
ATOM 4218 C C . GLU C 1 170 ? 46.254 18.906 -6.503 1.00 34.44 411 GLU C C 1
ATOM 4219 O O . GLU C 1 170 ? 46.384 18.387 -7.594 1.00 35.17 411 GLU C O 1
ATOM 4225 N N . LEU C 1 171 ? 45.150 18.786 -5.774 1.00 32.63 412 LEU C N 1
ATOM 4226 C CA . LEU C 1 171 ? 44.028 17.985 -6.229 1.00 32.75 412 LEU C CA 1
ATOM 4227 C C . LEU C 1 171 ? 43.010 18.767 -7.067 1.00 32.04 412 LEU C C 1
ATOM 4228 O O . LEU C 1 171 ? 42.052 18.186 -7.535 1.00 32.71 412 LEU C O 1
ATOM 4233 N N . ASP C 1 172 ? 43.217 20.070 -7.237 1.00 32.69 413 ASP C N 1
ATOM 4234 C CA . ASP C 1 172 ? 42.330 20.941 -8.015 1.00 33.72 413 ASP C CA 1
ATOM 4235 C C . ASP C 1 172 ? 40.891 20.884 -7.503 1.00 31.49 413 ASP C C 1
ATOM 4236 O O . ASP C 1 172 ? 39.968 20.671 -8.256 1.00 30.55 413 ASP C O 1
ATOM 4241 N N . LEU C 1 173 ? 40.711 21.076 -6.207 1.00 30.24 414 LEU C N 1
ATOM 4242 C CA . LEU C 1 173 ? 39.376 21.036 -5.590 1.00 29.59 414 LEU C CA 1
ATOM 4243 C C . LEU C 1 173 ? 38.762 22.421 -5.429 1.00 29.26 414 LEU C C 1
ATOM 4244 O O . LEU C 1 173 ? 39.469 23.405 -5.454 1.00 28.61 414 LEU C O 1
ATOM 4249 N N . PRO C 1 174 ? 37.432 22.492 -5.262 1.00 28.42 415 PRO C N 1
ATOM 4250 C CA . PRO C 1 174 ? 36.793 23.793 -5.020 1.00 28.71 415 PRO C CA 1
ATOM 4251 C C . PRO C 1 174 ? 37.262 24.397 -3.714 1.00 28.69 415 PRO C C 1
ATOM 4252 O O . PRO C 1 174 ? 37.609 23.662 -2.768 1.00 27.25 415 PRO C O 1
ATOM 4256 N N . VAL C 1 175 ? 37.260 25.722 -3.654 1.00 30.55 416 VAL C N 1
ATOM 4257 C CA . VAL C 1 175 ? 37.790 26.442 -2.500 1.00 32.07 416 VAL C CA 1
ATOM 4258 C C . VAL C 1 175 ? 37.113 26.071 -1.166 1.00 30.89 416 VAL C C 1
ATOM 4259 O O . VAL C 1 175 ? 37.791 26.029 -0.135 1.00 29.75 416 VAL C O 1
ATOM 4263 N N . ASP C 1 176 ? 35.818 25.743 -1.190 1.00 29.44 417 ASP C N 1
ATOM 4264 C CA . ASP C 1 176 ? 35.099 25.443 0.041 1.00 29.53 417 ASP C CA 1
ATOM 4265 C C . ASP C 1 176 ? 35.191 23.995 0.511 1.00 27.31 417 ASP C C 1
ATOM 4266 O O . ASP C 1 176 ? 34.700 23.686 1.589 1.00 26.34 417 ASP C O 1
ATOM 4271 N N . TRP C 1 177 ? 35.849 23.124 -0.252 1.00 25.84 418 TRP C N 1
ATOM 4272 C CA . TRP C 1 177 ? 36.159 21.773 0.229 1.00 25.01 418 TRP C CA 1
ATOM 4273 C C . TRP C 1 177 ? 37.318 21.861 1.252 1.00 24.62 418 TRP C C 1
ATOM 4274 O O . TRP C 1 177 ? 38.366 22.440 0.954 1.00 25.10 418 TRP C O 1
ATOM 4285 N N . GLU C 1 178 ? 37.139 21.284 2.428 1.00 23.86 419 GLU C N 1
ATOM 4286 C CA . GLU C 1 178 ? 38.143 21.353 3.486 1.00 24.09 419 GLU C CA 1
ATOM 4287 C C . GLU C 1 178 ? 38.665 19.957 3.858 1.00 22.85 419 GLU C C 1
ATOM 4288 O O . GLU C 1 178 ? 37.915 19.091 4.281 1.00 22.75 419 GLU C O 1
ATOM 4294 N N . PRO C 1 179 ? 39.972 19.723 3.681 1.00 22.22 420 PRO C N 1
ATOM 4295 C CA . PRO C 1 179 ? 40.560 18.419 3.989 1.00 21.87 420 PRO C CA 1
ATOM 4296 C C . PRO C 1 179 ? 40.557 18.178 5.513 1.00 21.53 420 PRO C C 1
ATOM 4297 O O . PRO C 1 179 ? 40.819 19.115 6.277 1.00 21.43 420 PRO C O 1
ATOM 4301 N N . LEU C 1 180 ? 40.233 16.968 5.956 1.00 21.28 421 LEU C N 1
ATOM 4302 C CA . LEU C 1 180 ? 40.115 16.707 7.386 1.00 21.31 421 LEU C CA 1
ATOM 4303 C C . LEU C 1 180 ? 40.960 15.543 7.811 1.00 21.51 421 LEU C C 1
ATOM 4304 O O . LEU C 1 180 ? 40.502 14.656 8.520 1.00 22.52 421 LEU C O 1
ATOM 4309 N N . GLY C 1 181 ? 42.227 15.602 7.415 1.00 22.10 422 GLY C N 1
ATOM 4310 C CA . GLY C 1 181 ? 43.205 14.587 7.743 1.00 23.01 422 GLY C CA 1
ATOM 4311 C C . GLY C 1 181 ? 43.529 13.656 6.586 1.00 23.64 422 GLY C C 1
ATOM 4312 O O . GLY C 1 181 ? 43.448 14.034 5.415 1.00 24.45 422 GLY C O 1
ATOM 4313 N N . ALA C 1 182 ? 43.890 12.431 6.925 1.00 24.03 423 ALA C N 1
ATOM 4314 C CA . ALA C 1 182 ? 44.098 11.388 5.945 1.00 25.13 423 ALA C CA 1
ATOM 4315 C C . ALA C 1 182 ? 43.941 10.037 6.578 1.00 26.06 423 ALA C C 1
ATOM 4316 O O . ALA C 1 182 ? 44.278 9.836 7.761 1.00 26.71 423 ALA C O 1
ATOM 4318 N N . ILE C 1 183 ? 43.465 9.080 5.788 1.00 26.87 424 ILE C N 1
ATOM 4319 C CA . ILE C 1 183 ? 43.274 7.742 6.280 1.00 27.64 424 ILE C CA 1
ATOM 4320 C C . ILE C 1 183 ? 44.095 6.754 5.462 1.00 29.96 424 ILE C C 1
ATOM 4321 O O . ILE C 1 183 ? 43.840 6.554 4.260 1.00 30.03 424 ILE C O 1
ATOM 4326 N N . ALA C 1 184 ? 45.101 6.165 6.106 1.00 29.65 425 ALA C N 1
ATOM 4327 C CA . ALA C 1 184 ? 45.931 5.166 5.459 1.00 31.31 425 ALA C CA 1
ATOM 4328 C C . ALA C 1 184 ? 45.267 3.821 5.659 1.00 32.28 425 ALA C C 1
ATOM 4329 O O . ALA C 1 184 ? 44.714 3.561 6.720 1.00 32.48 425 ALA C O 1
ATOM 4331 N N . ILE C 1 185 ? 45.318 2.973 4.636 1.00 34.00 426 ILE C N 1
ATOM 4332 C CA . ILE C 1 185 ? 44.558 1.731 4.611 1.00 35.31 426 ILE C CA 1
ATOM 4333 C C . ILE C 1 185 ? 45.426 0.559 4.127 1.00 36.85 426 ILE C C 1
ATOM 4334 O O . ILE C 1 185 ? 46.141 0.668 3.137 1.00 36.24 426 ILE C O 1
ATOM 4339 N N . GLY C 1 186 ? 45.364 -0.553 4.849 1.00 38.51 427 GLY C N 1
ATOM 4340 C CA . GLY C 1 186 ? 46.104 -1.752 4.466 1.00 41.26 427 GLY C CA 1
ATOM 4341 C C . GLY C 1 186 ? 45.844 -2.903 5.401 1.00 43.71 427 GLY C C 1
ATOM 4342 O O . GLY C 1 186 ? 45.196 -2.735 6.436 1.00 43.48 427 GLY C O 1
ATOM 4343 N N . TYR C 1 187 ? 46.340 -4.077 5.025 1.00 46.62 428 TYR C N 1
ATOM 4344 C CA . TYR C 1 187 ? 46.326 -5.220 5.909 1.00 49.45 428 TYR C CA 1
ATOM 4345 C C . TYR C 1 187 ? 47.347 -4.992 7.016 1.00 50.88 428 TYR C C 1
ATOM 4346 O O . TYR C 1 187 ? 48.474 -4.562 6.753 1.00 50.45 428 TYR C O 1
ATOM 4355 N N . ALA C 1 188 ? 46.939 -5.262 8.251 1.00 52.82 429 ALA C N 1
ATOM 4356 C CA . ALA C 1 188 ? 47.840 -5.149 9.395 1.00 54.98 429 ALA C CA 1
ATOM 4357 C C . ALA C 1 188 ? 49.043 -6.077 9.237 1.00 58.04 429 ALA C C 1
ATOM 4358 O O . ALA C 1 188 ? 48.876 -7.268 8.967 1.00 59.63 429 ALA C O 1
ATOM 4360 N N . ASP C 1 189 ? 50.249 -5.532 9.402 1.00 59.56 430 ASP C N 1
ATOM 4361 C CA . ASP C 1 189 ? 51.479 -6.340 9.335 1.00 63.15 430 ASP C CA 1
ATOM 4362 C C . ASP C 1 189 ? 51.455 -7.371 10.460 1.00 65.70 430 ASP C C 1
ATOM 4363 O O . ASP C 1 189 ? 51.731 -8.549 10.244 1.00 68.47 430 ASP C O 1
ATOM 4368 N N . GLU C 1 190 ? 51.102 -6.912 11.656 1.00 65.79 431 GLU C N 1
ATOM 4369 C CA . GLU C 1 190 ? 50.923 -7.780 12.809 1.00 67.86 431 GLU C CA 1
ATOM 4370 C C . GLU C 1 190 ? 49.459 -7.733 13.278 1.00 66.61 431 GLU C C 1
ATOM 4371 O O . GLU C 1 190 ? 48.909 -6.658 13.455 1.00 63.49 431 GLU C O 1
ATOM 4373 N N . PRO C 1 191 ? 48.818 -8.902 13.464 1.00 68.93 432 PRO C N 1
ATOM 4374 C CA . PRO C 1 191 ? 47.483 -8.926 14.079 1.00 68.61 432 PRO C CA 1
ATOM 4375 C C . PRO C 1 191 ? 47.453 -8.323 15.485 1.00 67.69 432 PRO C C 1
ATOM 4376 O O . PRO C 1 191 ? 46.389 -7.909 15.952 1.00 67.04 432 PRO C O 1
ATOM 4380 N N . LEU C 1 194 ? 41.756 -7.257 19.337 1.00 71.37 435 LEU C N 1
ATOM 4381 C CA . LEU C 1 194 ? 40.591 -6.926 20.164 1.00 72.07 435 LEU C CA 1
ATOM 4382 C C . LEU C 1 194 ? 40.966 -6.083 21.386 1.00 71.11 435 LEU C C 1
ATOM 4383 O O . LEU C 1 194 ? 41.840 -6.460 22.174 1.00 73.05 435 LEU C O 1
ATOM 4388 N N . ARG C 1 195 ? 40.247 -4.978 21.563 1.00 67.32 436 ARG C N 1
ATOM 4389 C CA . ARG C 1 195 ? 40.686 -3.880 22.422 1.00 65.35 436 ARG C CA 1
ATOM 4390 C C . ARG C 1 195 ? 40.614 -4.120 23.927 1.00 66.34 436 ARG C C 1
ATOM 4391 O O . ARG C 1 195 ? 41.623 -3.983 24.624 1.00 67.16 436 ARG C O 1
ATOM 4399 N N . ASP C 1 196 ? 39.413 -4.449 24.406 1.00 65.51 437 ASP C N 1
ATOM 4400 C CA . ASP C 1 196 ? 39.094 -4.506 25.839 1.00 64.82 437 ASP C CA 1
ATOM 4401 C C . ASP C 1 196 ? 39.143 -3.099 26.479 1.00 62.26 437 ASP C C 1
ATOM 4402 O O . ASP C 1 196 ? 40.039 -2.815 27.282 1.00 61.95 437 ASP C O 1
ATOM 4407 N N . PRO C 1 197 ? 38.165 -2.225 26.138 1.00 58.86 438 PRO C N 1
ATOM 4408 C CA . PRO C 1 197 ? 38.213 -0.803 26.525 1.00 56.32 438 PRO C CA 1
ATOM 4409 C C . PRO C 1 197 ? 38.147 -0.570 28.028 1.00 55.32 438 PRO C C 1
ATOM 4410 O O . PRO C 1 197 ? 37.377 -1.228 28.724 1.00 55.57 438 PRO C O 1
ATOM 4414 N N . VAL C 1 198 ? 38.910 0.410 28.497 1.00 52.66 439 VAL C N 1
ATOM 4415 C CA . VAL C 1 198 ? 38.995 0.719 29.920 1.00 52.59 439 VAL C CA 1
ATOM 4416 C C . VAL C 1 198 ? 37.776 1.557 30.346 1.00 49.99 439 VAL C C 1
ATOM 4417 O O . VAL C 1 198 ? 37.178 2.247 29.510 1.00 49.78 439 VAL C O 1
ATOM 4421 N N . PRO C 1 199 ? 37.376 1.498 31.632 1.00 48.91 440 PRO C N 1
ATOM 4422 C CA . PRO C 1 199 ? 36.306 2.433 32.025 1.00 47.35 440 PRO C CA 1
ATOM 4423 C C . PRO C 1 199 ? 36.553 3.890 31.619 1.00 43.42 440 PRO C C 1
ATOM 4424 O O . PRO C 1 199 ? 37.699 4.347 31.561 1.00 41.43 440 PRO C O 1
ATOM 4428 N N . ALA C 1 200 ? 35.470 4.597 31.327 1.00 40.97 441 ALA C N 1
ATOM 4429 C CA . ALA C 1 200 ? 35.538 6.018 30.946 1.00 38.63 441 ALA C CA 1
ATOM 4430 C C . ALA C 1 200 ? 36.266 6.872 31.987 1.00 38.19 441 ALA C C 1
ATOM 4431 O O . ALA C 1 200 ? 37.036 7.764 31.641 1.00 37.26 441 ALA C O 1
ATOM 4433 N N . ALA C 1 201 ? 36.008 6.580 33.261 1.00 39.23 442 ALA C N 1
ATOM 4434 C CA . ALA C 1 201 ? 36.613 7.288 34.385 1.00 39.02 442 ALA C CA 1
ATOM 4435 C C . ALA C 1 201 ? 36.441 8.810 34.232 1.00 36.17 442 ALA C C 1
ATOM 4436 O O . ALA C 1 201 ? 35.315 9.260 34.064 1.00 35.25 442 ALA C O 1
ATOM 4438 N N . ASP C 1 202 ? 37.513 9.604 34.241 1.00 34.84 443 ASP C N 1
ATOM 4439 C CA . ASP C 1 202 ? 37.345 11.066 34.252 1.00 33.44 443 ASP C CA 1
ATOM 4440 C C . ASP C 1 202 ? 36.934 11.686 32.915 1.00 31.15 443 ASP C C 1
ATOM 4441 O O . ASP C 1 202 ? 36.813 12.900 32.812 1.00 30.11 443 ASP C O 1
ATOM 4446 N N . LEU C 1 203 ? 36.713 10.875 31.894 1.00 30.48 444 LEU C N 1
ATOM 4447 C CA . LEU C 1 203 ? 36.260 11.392 30.605 1.00 28.55 444 LEU C CA 1
ATOM 4448 C C . LEU C 1 203 ? 34.730 11.386 30.498 1.00 28.12 444 LEU C C 1
ATOM 4449 O O . LEU C 1 203 ? 34.175 11.790 29.480 1.00 25.82 444 LEU C O 1
ATOM 4454 N N . LEU C 1 204 ? 34.067 10.879 31.533 1.00 29.05 445 LEU C N 1
ATOM 4455 C CA . LEU C 1 204 ? 32.611 10.842 31.586 1.00 29.44 445 LEU C CA 1
ATOM 4456 C C . LEU C 1 204 ? 32.230 11.666 32.806 1.00 30.31 445 LEU C C 1
ATOM 4457 O O . LEU C 1 204 ? 32.530 11.282 33.923 1.00 31.93 445 LEU C O 1
ATOM 4462 N N . ILE C 1 205 ? 31.621 12.820 32.558 1.00 30.14 446 ILE C N 1
ATOM 4463 C CA . ILE C 1 205 ? 31.306 13.819 33.551 1.00 31.31 446 ILE C CA 1
ATOM 4464 C C . ILE C 1 205 ? 29.813 13.702 33.860 1.00 33.13 446 ILE C C 1
ATOM 4465 O O . ILE C 1 205 ? 28.995 13.753 32.953 1.00 32.51 446 ILE C O 1
ATOM 4470 N N . LEU C 1 206 ? 29.459 13.556 35.127 1.00 35.97 447 LEU C N 1
ATOM 4471 C CA . LEU C 1 206 ? 28.053 13.429 35.524 1.00 38.34 447 LEU C CA 1
ATOM 4472 C C . LEU C 1 206 ? 27.565 14.788 35.973 1.00 39.47 447 LEU C C 1
ATOM 4473 O O . LEU C 1 206 ? 28.260 15.470 36.727 1.00 41.04 447 LEU C O 1
ATOM 4478 N N . LYS C 1 207 ? 26.397 15.205 35.500 1.00 40.08 448 LYS C N 1
ATOM 4479 C CA . LYS C 1 207 ? 25.843 16.509 35.894 1.00 40.86 448 LYS C CA 1
ATOM 4480 C C . LYS C 1 207 ? 24.445 16.404 36.501 1.00 41.75 448 LYS C C 1
ATOM 4481 O O . LYS C 1 207 ? 23.658 15.548 36.092 1.00 43.63 448 LYS C O 1
ATOM 4487 N N . LEU D 1 18 ? 22.960 -1.189 11.678 1.00 65.37 259 LEU D N 1
ATOM 4488 C CA . LEU D 1 18 ? 22.238 -1.282 12.983 1.00 64.94 259 LEU D CA 1
ATOM 4489 C C . LEU D 1 18 ? 22.042 0.085 13.640 1.00 63.48 259 LEU D C 1
ATOM 4490 O O . LEU D 1 18 ? 21.129 0.242 14.448 1.00 64.68 259 LEU D O 1
ATOM 4492 N N . ARG D 1 19 ? 22.890 1.066 13.313 1.00 60.65 260 ARG D N 1
ATOM 4493 C CA . ARG D 1 19 ? 22.674 2.451 13.750 1.00 58.83 260 ARG D CA 1
ATOM 4494 C C . ARG D 1 19 ? 21.575 3.093 12.906 1.00 59.01 260 ARG D C 1
ATOM 4495 O O . ARG D 1 19 ? 21.540 2.935 11.685 1.00 57.65 260 ARG D O 1
ATOM 4497 N N . ARG D 1 20 ? 20.662 3.786 13.579 1.00 59.13 261 ARG D N 1
ATOM 4498 C CA . ARG D 1 20 ? 19.643 4.609 12.931 1.00 57.87 261 ARG D CA 1
ATOM 4499 C C . ARG D 1 20 ? 19.436 5.831 13.834 1.00 55.43 261 ARG D C 1
ATOM 4500 O O . ARG D 1 20 ? 19.592 5.731 15.053 1.00 55.29 261 ARG D O 1
ATOM 4502 N N . SER D 1 21 ? 19.114 6.980 13.249 1.00 52.77 262 SER D N 1
ATOM 4503 C CA . SER D 1 21 ? 18.806 8.166 14.046 1.00 51.55 262 SER D CA 1
ATOM 4504 C C . SER D 1 21 ? 17.375 8.069 14.570 1.00 53.28 262 SER D C 1
ATOM 4505 O O . SER D 1 21 ? 16.404 8.390 13.869 1.00 55.22 262 SER D O 1
ATOM 4508 N N . VAL D 1 22 ? 17.257 7.594 15.805 1.00 51.63 263 VAL D N 1
ATOM 4509 C CA . VAL D 1 22 ? 15.964 7.304 16.403 1.00 51.37 263 VAL D CA 1
ATOM 4510 C C . VAL D 1 22 ? 15.299 8.599 16.886 1.00 50.20 263 VAL D C 1
ATOM 4511 O O . VAL D 1 22 ? 15.842 9.296 17.728 1.00 48.27 263 VAL D O 1
ATOM 4515 N N . ARG D 1 23 ? 14.121 8.905 16.342 1.00 51.46 264 ARG D N 1
ATOM 4516 C CA . ARG D 1 23 ? 13.397 10.131 16.681 1.00 51.98 264 ARG D CA 1
ATOM 4517 C C . ARG D 1 23 ? 12.234 9.926 17.682 1.00 52.92 264 ARG D C 1
ATOM 4518 O O . ARG D 1 23 ? 11.610 10.904 18.094 1.00 54.73 264 ARG D O 1
ATOM 4520 N N . ARG D 1 24 ? 11.938 8.680 18.066 1.00 51.73 265 ARG D N 1
ATOM 4521 C CA . ARG D 1 24 ? 10.925 8.390 19.101 1.00 50.32 265 ARG D CA 1
ATOM 4522 C C . ARG D 1 24 ? 11.381 7.239 19.996 1.00 49.52 265 ARG D C 1
ATOM 4523 O O . ARG D 1 24 ? 11.708 6.164 19.491 1.00 50.23 265 ARG D O 1
ATOM 4525 N N . PHE D 1 25 ? 11.404 7.452 21.313 1.00 47.73 266 PHE D N 1
ATOM 4526 C CA . PHE D 1 25 ? 11.783 6.391 22.260 1.00 47.47 266 PHE D CA 1
ATOM 4527 C C . PHE D 1 25 ? 10.616 5.957 23.112 1.00 49.63 266 PHE D C 1
ATOM 4528 O O . PHE D 1 25 ? 9.684 6.720 23.315 1.00 48.79 266 PHE D O 1
ATOM 4536 N N . SER D 1 26 ? 10.687 4.724 23.614 1.00 52.65 267 SER D N 1
ATOM 4537 C CA . SER D 1 26 ? 9.734 4.233 24.598 1.00 55.80 267 SER D CA 1
ATOM 4538 C C . SER D 1 26 ? 10.088 4.745 25.991 1.00 55.49 267 SER D C 1
ATOM 4539 O O . SER D 1 26 ? 11.098 5.428 26.194 1.00 54.67 267 SER D O 1
ATOM 4542 N N . THR D 1 27 ? 9.253 4.373 26.950 1.00 56.92 268 THR D N 1
ATOM 4543 C CA . THR D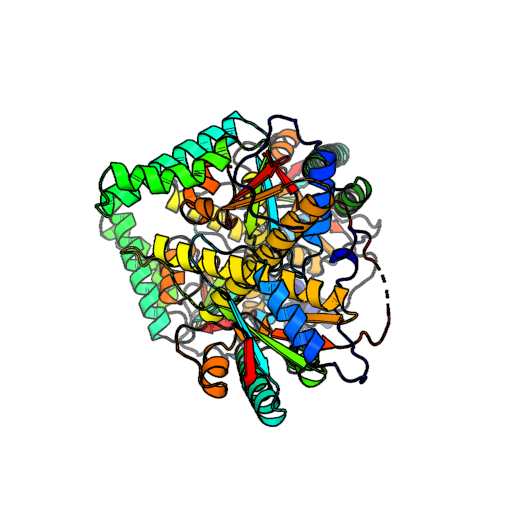 1 27 ? 9.347 4.886 28.300 1.00 56.33 268 THR D CA 1
ATOM 4544 C C . THR D 1 27 ? 10.356 4.116 29.121 1.00 54.65 268 THR D C 1
ATOM 4545 O O . THR D 1 27 ? 10.885 4.645 30.094 1.00 54.93 268 THR D O 1
ATOM 4549 N N . ASP D 1 28 ? 10.618 2.874 28.725 1.00 53.71 269 ASP D N 1
ATOM 4550 C CA . ASP D 1 28 ? 11.455 1.970 29.502 1.00 54.97 269 ASP D CA 1
ATOM 4551 C C . ASP D 1 28 ? 12.738 2.665 29.955 1.00 53.01 269 ASP D C 1
ATOM 4552 O O . ASP D 1 28 ? 13.423 3.284 29.139 1.00 50.20 269 ASP D O 1
ATOM 4557 N N . PRO D 1 29 ? 13.076 2.560 31.254 1.00 52.83 270 PRO D N 1
ATOM 4558 C CA . PRO D 1 29 ? 14.289 3.245 31.667 1.00 50.40 270 PRO D CA 1
ATOM 4559 C C . PRO D 1 29 ? 15.524 2.586 31.030 1.00 48.72 270 PRO D C 1
ATOM 4560 O O . PRO D 1 29 ? 15.491 1.416 30.657 1.00 48.28 270 PRO D O 1
ATOM 4564 N N . VAL D 1 30 ? 16.590 3.360 30.889 1.00 45.87 271 VAL D N 1
ATOM 4565 C CA . VAL D 1 30 ? 17.842 2.856 30.341 1.00 45.06 271 VAL D CA 1
ATOM 4566 C C . VAL D 1 30 ? 18.754 2.465 31.485 1.00 44.68 271 VAL D C 1
ATOM 4567 O O . VAL D 1 30 ? 19.000 3.288 32.372 1.00 42.73 271 VAL D O 1
ATOM 4571 N N . PRO D 1 31 ? 19.269 1.226 31.465 1.00 45.29 272 PRO D N 1
ATOM 4572 C CA . PRO D 1 31 ? 20.217 0.829 32.502 1.00 46.13 272 PRO D CA 1
ATOM 4573 C C . PRO D 1 31 ? 21.540 1.584 32.400 1.00 44.52 272 PRO D C 1
ATOM 4574 O O . PRO D 1 31 ? 22.187 1.570 31.361 1.00 43.07 272 PRO D O 1
ATOM 4578 N N . GLY D 1 32 ? 21.930 2.236 33.486 1.00 44.81 273 GLY D N 1
ATOM 4579 C CA . GLY D 1 32 ? 23.132 3.054 33.525 1.00 43.37 273 GLY D CA 1
ATOM 4580 C C . GLY D 1 32 ? 24.409 2.364 33.066 1.00 43.82 273 GLY D C 1
ATOM 4581 O O . GLY D 1 32 ? 25.232 2.982 32.413 1.00 42.75 273 GLY D O 1
ATOM 4582 N N . ASP D 1 33 ? 24.569 1.085 33.376 1.00 46.02 274 ASP D N 1
ATOM 4583 C CA . ASP D 1 33 ? 25.807 0.364 33.054 1.00 46.86 274 ASP D CA 1
ATOM 4584 C C . ASP D 1 33 ? 26.052 0.214 31.572 1.00 44.17 274 ASP D C 1
ATOM 4585 O O . ASP D 1 33 ? 27.202 0.080 31.128 1.00 43.17 274 ASP D O 1
ATOM 4590 N N . LEU D 1 34 ? 24.963 0.172 30.820 1.00 42.80 275 LEU D N 1
ATOM 4591 C CA . LEU D 1 34 ? 25.036 0.110 29.376 1.00 41.25 275 LEU D CA 1
ATOM 4592 C C . LEU D 1 34 ? 25.478 1.454 28.832 1.00 38.52 275 LEU D C 1
ATOM 4593 O O . LEU D 1 34 ? 26.188 1.524 27.839 1.00 36.07 275 LEU D O 1
ATOM 4598 N N . VAL D 1 35 ? 25.057 2.533 29.483 1.00 38.01 276 VAL D N 1
ATOM 4599 C CA . VAL D 1 35 ? 25.515 3.856 29.070 1.00 36.19 276 VAL D CA 1
ATOM 4600 C C . VAL D 1 35 ? 27.026 3.966 29.328 1.00 36.02 276 VAL D C 1
ATOM 4601 O O . VAL D 1 35 ? 27.780 4.390 28.445 1.00 35.78 276 VAL D O 1
ATOM 4605 N N . GLU D 1 36 ? 27.453 3.586 30.530 1.00 37.67 277 GLU D N 1
ATOM 4606 C CA . GLU D 1 36 ? 28.863 3.683 30.933 1.00 38.32 277 GLU D CA 1
ATOM 4607 C C . GLU D 1 36 ? 29.751 2.817 30.035 1.00 37.96 277 GLU D C 1
ATOM 4608 O O . GLU D 1 36 ? 30.793 3.268 29.545 1.00 36.28 277 GLU D O 1
ATOM 4614 N N . ALA D 1 37 ? 29.331 1.577 29.807 1.00 38.37 278 ALA D N 1
ATOM 4615 C CA . ALA D 1 37 ? 30.079 0.676 28.935 1.00 38.37 278 ALA D CA 1
ATOM 4616 C C . ALA D 1 37 ? 30.136 1.207 27.488 1.00 36.60 278 ALA D C 1
ATOM 4617 O O . ALA D 1 37 ? 31.194 1.236 26.894 1.00 35.72 278 ALA D O 1
ATOM 4619 N N . ALA D 1 38 ? 29.013 1.671 26.945 1.00 36.04 279 ALA D N 1
ATOM 4620 C CA . ALA D 1 38 ? 29.027 2.306 25.617 1.00 35.32 279 ALA D CA 1
ATOM 4621 C C . ALA D 1 38 ? 29.931 3.532 25.538 1.00 33.97 279 ALA D C 1
ATOM 4622 O O . ALA D 1 38 ? 30.609 3.739 24.531 1.00 33.72 279 ALA D O 1
ATOM 4624 N N . VAL D 1 39 ? 29.938 4.361 26.581 1.00 33.49 280 VAL D N 1
ATOM 4625 C CA . VAL D 1 39 ? 30.804 5.547 26.570 1.00 32.86 280 VAL D CA 1
ATOM 4626 C C . VAL D 1 39 ? 32.277 5.109 26.560 1.00 33.45 280 VAL D C 1
ATOM 4627 O O . VAL D 1 39 ? 33.125 5.740 25.937 1.00 31.15 280 VAL D O 1
ATOM 4631 N N . ALA D 1 40 ? 32.574 4.013 27.252 1.00 35.01 281 ALA D N 1
ATOM 4632 C CA . ALA D 1 40 ? 33.931 3.496 27.305 1.00 36.04 281 ALA D CA 1
ATOM 4633 C C . ALA D 1 40 ? 34.357 2.979 25.936 1.00 36.65 281 ALA D C 1
ATOM 4634 O O . ALA D 1 40 ? 35.469 3.255 25.484 1.00 37.08 281 ALA D O 1
ATOM 4636 N N . GLU D 1 41 ? 33.474 2.233 25.275 1.00 37.93 282 GLU D N 1
ATOM 4637 C CA . GLU D 1 41 ? 33.712 1.818 23.889 1.00 37.82 282 GLU D CA 1
ATOM 4638 C C . GLU D 1 41 ? 33.843 3.067 22.981 1.00 35.63 282 GLU D C 1
ATOM 4639 O O . GLU D 1 41 ? 34.743 3.148 22.158 1.00 36.13 282 GLU D O 1
ATOM 4645 N N . ALA D 1 42 ? 32.995 4.060 23.170 1.00 34.40 283 ALA D N 1
ATOM 4646 C CA . ALA D 1 42 ? 33.082 5.304 22.349 1.00 32.52 283 ALA D CA 1
ATOM 4647 C C . ALA D 1 42 ? 34.462 5.967 22.420 1.00 32.04 283 ALA D C 1
ATOM 4648 O O . ALA D 1 42 ? 34.963 6.530 21.434 1.00 30.28 283 ALA D O 1
ATOM 4650 N N . LEU D 1 43 ? 35.073 5.908 23.593 1.00 32.69 284 LEU D N 1
ATOM 4651 C CA . LEU D 1 43 ? 36.403 6.464 23.781 1.00 32.21 284 LEU D CA 1
ATOM 4652 C C . LEU D 1 43 ? 37.537 5.649 23.165 1.00 33.49 284 LEU D C 1
ATOM 4653 O O . LEU D 1 43 ? 38.698 5.985 23.342 1.00 34.61 284 LEU D O 1
ATOM 4658 N N . THR D 1 44 ? 37.220 4.572 22.451 1.00 35.69 285 THR D N 1
ATOM 4659 C CA . THR D 1 44 ? 38.221 3.873 21.657 1.00 35.88 285 THR D CA 1
ATOM 4660 C C . THR D 1 44 ? 38.366 4.473 20.260 1.00 34.80 285 THR D C 1
ATOM 4661 O O . THR D 1 44 ? 39.271 4.114 19.540 1.00 34.96 285 THR D O 1
ATOM 4665 N N . ALA D 1 45 ? 37.504 5.415 19.883 1.00 34.73 286 ALA D N 1
ATOM 4666 C CA . ALA D 1 45 ? 37.729 6.221 18.679 1.00 32.14 286 ALA D CA 1
ATOM 4667 C C . ALA D 1 45 ? 39.137 6.843 18.660 1.00 32.64 286 ALA D C 1
ATOM 4668 O O . ALA D 1 45 ? 39.704 7.140 19.710 1.00 31.16 286 ALA D O 1
ATOM 4670 N N . PRO D 1 46 ? 39.680 7.085 17.454 1.00 32.85 287 PRO D N 1
ATOM 4671 C CA . PRO D 1 46 ? 41.033 7.592 17.338 1.00 32.46 287 PRO D CA 1
ATOM 4672 C C . PRO D 1 46 ? 41.165 9.063 17.719 1.00 31.40 287 PRO D C 1
ATOM 4673 O O . PRO D 1 46 ? 40.235 9.847 17.597 1.00 28.88 287 PRO D O 1
ATOM 4677 N N . ALA D 1 47 ? 42.348 9.414 18.201 1.00 30.86 288 ALA D N 1
ATOM 4678 C CA . ALA D 1 47 ? 42.596 10.754 18.615 1.00 30.18 288 ALA D CA 1
ATOM 4679 C C . ALA D 1 47 ? 44.007 11.056 18.184 1.00 29.20 288 ALA D C 1
ATOM 4680 O O . ALA D 1 47 ? 44.825 10.142 18.076 1.00 28.18 288 ALA D O 1
ATOM 4682 N N . PRO D 1 48 ? 44.299 12.333 17.933 1.00 27.32 289 PRO D N 1
ATOM 4683 C CA . PRO D 1 48 ? 45.702 12.693 17.718 1.00 27.15 289 PRO D CA 1
ATOM 4684 C C . PRO D 1 48 ? 46.611 12.192 18.849 1.00 28.53 289 PRO D C 1
ATOM 4685 O O . PRO D 1 48 ? 46.178 12.065 19.996 1.00 27.04 289 PRO D O 1
ATOM 4689 N N . HIS D 1 49 ? 47.869 11.946 18.502 1.00 30.84 290 HIS D N 1
ATOM 4690 C CA . HIS D 1 49 ? 48.907 11.506 19.426 1.00 32.72 290 HIS D CA 1
ATOM 4691 C C . HIS D 1 49 ? 48.948 12.308 20.715 1.00 31.13 290 HIS D C 1
ATOM 4692 O O . HIS D 1 49 ? 49.076 13.528 20.681 1.00 28.96 290 HIS D O 1
ATOM 4699 N N . HIS D 1 50 ? 48.830 11.613 21.839 1.00 31.23 291 HIS D N 1
ATOM 4700 C CA . HIS D 1 50 ? 48.906 12.200 23.196 1.00 33.72 291 HIS D CA 1
ATOM 4701 C C . HIS D 1 50 ? 47.882 13.292 23.488 1.00 31.21 291 HIS D C 1
ATOM 4702 O O . HIS D 1 50 ? 48.186 14.301 24.123 1.00 29.57 291 HIS D O 1
ATOM 4709 N N . THR D 1 51 ? 46.654 13.082 23.024 1.00 29.87 292 THR D N 1
ATOM 4710 C CA . THR D 1 51 ? 45.552 13.977 23.348 1.00 27.81 292 THR D CA 1
ATOM 4711 C C . THR D 1 51 ? 44.344 13.201 23.779 1.00 26.77 292 THR D C 1
ATOM 4712 O O . THR D 1 51 ? 44.229 12.004 23.480 1.00 25.80 292 THR D O 1
ATOM 4716 N N . ARG D 1 52 ? 43.441 13.903 24.450 1.00 25.68 293 ARG D N 1
ATOM 4717 C CA . ARG D 1 52 ? 42.128 13.395 24.847 1.00 26.24 293 ARG D CA 1
ATOM 4718 C C . ARG D 1 52 ? 41.101 14.508 24.573 1.00 25.15 293 ARG D C 1
ATOM 4719 O O . ARG D 1 52 ? 40.697 15.249 25.485 1.00 26.14 293 ARG D O 1
ATOM 4727 N N . PRO D 1 53 ? 40.704 14.669 23.301 1.00 24.07 294 PRO D N 1
ATOM 4728 C CA . PRO D 1 53 ? 39.904 15.836 22.933 1.00 23.02 294 PRO D CA 1
ATOM 4729 C C . PRO D 1 53 ? 38.456 15.744 23.415 1.00 22.04 294 PRO D C 1
ATOM 4730 O O . PRO D 1 53 ? 37.777 16.764 23.473 1.00 20.79 294 PRO D O 1
ATOM 4734 N N . THR D 1 54 ? 38.014 14.548 23.776 1.00 21.19 295 THR D N 1
ATOM 4735 C CA . THR D 1 54 ? 36.586 14.320 24.039 1.00 21.64 295 THR D CA 1
ATOM 4736 C C . THR D 1 54 ? 36.296 14.165 25.524 1.00 21.70 295 THR D C 1
ATOM 4737 O O . THR D 1 54 ? 37.024 13.502 26.271 1.00 22.23 295 THR D O 1
ATOM 4741 N N . ARG D 1 55 ? 35.169 14.749 25.901 1.00 21.31 296 ARG D N 1
ATOM 4742 C CA . ARG D 1 55 ? 34.518 14.532 27.174 1.00 22.28 296 ARG D CA 1
ATOM 4743 C C . ARG D 1 55 ? 33.040 14.292 26.849 1.00 22.51 296 ARG D C 1
ATOM 4744 O O . ARG D 1 55 ? 32.519 14.845 25.891 1.00 21.49 296 ARG D O 1
ATOM 4752 N N . PHE D 1 56 ? 32.403 13.419 27.616 1.00 24.09 297 PHE D N 1
ATOM 4753 C CA . PHE D 1 56 ? 30.969 13.209 27.525 1.00 25.15 297 PHE D CA 1
ATOM 4754 C C . PHE D 1 56 ? 30.316 13.662 28.814 1.00 25.71 297 PHE D C 1
ATOM 4755 O O . PHE D 1 56 ? 30.678 13.180 29.897 1.00 26.04 297 PHE D O 1
ATOM 4763 N N . VAL D 1 57 ? 29.374 14.603 28.717 1.00 24.92 298 VAL D N 1
ATOM 4764 C CA . VAL D 1 57 ? 28.731 15.124 29.892 1.00 25.48 298 VAL D CA 1
ATOM 4765 C C . VAL D 1 57 ? 27.317 14.586 29.937 1.00 26.16 298 VAL D C 1
ATOM 4766 O O . VAL D 1 57 ? 26.533 14.887 29.075 1.00 26.16 298 VAL D O 1
ATOM 4770 N N . TRP D 1 58 ? 27.033 13.743 30.926 1.00 27.07 299 TRP D N 1
ATOM 4771 C CA . TRP D 1 58 ? 25.792 13.023 30.993 1.00 27.82 299 TRP D CA 1
ATOM 4772 C C . TRP D 1 58 ? 24.889 13.880 31.859 1.00 28.63 299 TRP D C 1
ATOM 4773 O O . TRP D 1 58 ? 25.205 14.169 33.008 1.00 28.71 299 TRP D O 1
ATOM 4784 N N . LEU D 1 59 ? 23.779 14.333 31.295 1.00 30.03 300 LEU D N 1
ATOM 4785 C CA . LEU D 1 59 ? 22.882 15.211 32.032 1.00 31.80 300 LEU D CA 1
ATOM 4786 C C . LEU D 1 59 ? 21.930 14.410 32.850 1.00 32.45 300 LEU D C 1
ATOM 4787 O O . LEU D 1 59 ? 20.782 14.254 32.480 1.00 33.04 300 LEU D O 1
ATOM 4792 N N . GLN D 1 60 ? 22.386 13.941 33.993 1.00 33.39 301 GLN D N 1
ATOM 4793 C CA . GLN D 1 60 ? 21.556 13.047 34.807 1.00 36.21 301 GLN D CA 1
ATOM 4794 C C . GLN D 1 60 ? 20.455 13.777 35.583 1.00 37.94 301 GLN D C 1
ATOM 4795 O O . GLN D 1 60 ? 19.327 13.286 35.671 1.00 38.35 301 GLN D O 1
ATOM 4801 N N . THR D 1 61 ? 20.761 14.948 36.130 1.00 38.29 302 THR D N 1
ATOM 4802 C CA . THR D 1 61 ? 19.772 15.676 36.921 1.00 39.73 302 THR D CA 1
ATOM 4803 C C . THR D 1 61 ? 18.671 16.207 35.999 1.00 38.69 302 THR D C 1
ATOM 4804 O O . THR D 1 61 ? 18.954 17.005 35.096 1.00 38.13 302 THR D O 1
ATOM 4808 N N . PRO D 1 62 ? 17.410 15.772 36.213 1.00 40.12 303 PRO D N 1
ATOM 4809 C CA . PRO D 1 62 ? 16.358 16.225 35.294 1.00 39.21 303 PRO D CA 1
ATOM 4810 C C . PRO D 1 62 ? 16.217 17.743 35.251 1.00 37.51 303 PRO D C 1
ATOM 4811 O O . PRO D 1 62 ? 16.095 18.309 34.175 1.00 37.56 303 PRO D O 1
ATOM 4815 N N . ALA D 1 63 ? 16.251 18.396 36.404 1.00 36.43 304 ALA D N 1
ATOM 4816 C CA . ALA D 1 63 ? 16.016 19.843 36.440 1.00 35.90 304 ALA D CA 1
ATOM 4817 C C . ALA D 1 63 ? 17.064 20.632 35.642 1.00 32.90 304 ALA D C 1
ATOM 4818 O O . ALA D 1 63 ? 16.775 21.666 35.036 1.00 31.14 304 ALA D O 1
ATOM 4820 N N . ILE D 1 64 ? 18.290 20.135 35.666 1.00 32.50 305 ILE D N 1
ATOM 4821 C CA . ILE D 1 64 ? 19.373 20.769 34.960 1.00 30.13 305 ILE D CA 1
ATOM 4822 C C . ILE D 1 64 ? 19.164 20.620 33.477 1.00 27.86 305 ILE D C 1
ATOM 4823 O O . ILE D 1 64 ? 19.236 21.608 32.736 1.00 26.26 305 ILE D O 1
ATOM 4828 N N . ARG D 1 65 ? 18.880 19.396 33.055 1.00 27.32 306 ARG D N 1
ATOM 4829 C CA . ARG D 1 65 ? 18.578 19.120 31.663 1.00 27.24 306 ARG D CA 1
ATOM 4830 C C . ARG D 1 65 ? 17.494 20.036 31.132 1.00 27.13 306 ARG D C 1
ATOM 4831 O O . ARG D 1 65 ? 17.680 20.652 30.109 1.00 25.54 306 ARG D O 1
ATOM 4839 N N . ALA D 1 66 ? 16.360 20.083 31.826 1.00 28.38 307 ALA D N 1
ATOM 4840 C CA . ALA D 1 66 ? 15.218 20.894 31.392 1.00 28.63 307 ALA D CA 1
ATOM 4841 C C . ALA D 1 66 ? 15.548 22.393 31.322 1.00 28.24 307 ALA D C 1
ATOM 4842 O O . ALA D 1 66 ? 15.204 23.065 30.353 1.00 27.47 307 ALA D O 1
ATOM 4844 N N . ARG D 1 67 ? 16.232 22.901 32.337 1.00 28.78 308 ARG D N 1
ATOM 4845 C CA . ARG D 1 67 ? 16.579 24.314 32.401 1.00 29.06 308 ARG D CA 1
ATOM 4846 C C . ARG D 1 67 ? 17.553 24.662 31.256 1.00 27.33 308 ARG D C 1
ATOM 4847 O O . ARG D 1 67 ? 17.440 25.715 30.621 1.00 25.07 308 ARG D O 1
ATOM 4855 N N . LEU D 1 68 ? 18.485 23.758 30.971 1.00 26.24 309 LEU D N 1
ATOM 4856 C CA . LEU D 1 68 ? 19.425 23.978 29.872 1.00 24.63 309 LEU D CA 1
ATOM 4857 C C . LEU D 1 68 ? 18.642 24.044 28.553 1.00 24.04 309 LEU D C 1
ATOM 4858 O O . LEU D 1 68 ? 18.832 24.951 27.750 1.00 23.04 309 LEU D O 1
ATOM 4863 N N . LEU D 1 69 ? 17.740 23.089 28.370 1.00 23.66 310 LEU D N 1
ATOM 4864 C CA . LEU D 1 69 ? 16.965 23.015 27.148 1.00 23.30 310 LEU D CA 1
ATOM 4865 C C . LEU D 1 69 ? 16.113 24.248 26.992 1.00 22.94 310 LEU D C 1
ATOM 4866 O O . LEU D 1 69 ? 16.126 24.853 25.957 1.00 22.86 310 LEU D O 1
ATOM 4871 N N . ASP D 1 70 ? 15.416 24.661 28.039 1.00 23.26 311 ASP D N 1
ATOM 4872 C CA . ASP D 1 70 ? 14.558 25.833 27.969 1.00 23.44 311 ASP D CA 1
ATOM 4873 C C . ASP D 1 70 ? 15.305 27.112 27.597 1.00 23.31 311 ASP D C 1
ATOM 4874 O O . ASP D 1 70 ? 14.807 27.943 26.799 1.00 21.78 311 ASP D O 1
ATOM 4879 N N . ARG D 1 71 ? 16.472 27.299 28.202 1.00 22.81 312 ARG D N 1
ATOM 4880 C CA . ARG D 1 71 ? 17.273 28.467 27.868 1.00 23.46 312 ARG D CA 1
ATOM 4881 C C . ARG D 1 71 ? 17.730 28.387 26.409 1.00 23.43 312 ARG D C 1
ATOM 4882 O O . ARG D 1 71 ? 17.741 29.397 25.714 1.00 23.88 312 ARG D O 1
ATOM 4890 N N . MET D 1 72 ? 18.093 27.198 25.936 1.00 24.02 313 MET D N 1
ATOM 4891 C CA . MET D 1 72 ? 18.542 27.051 24.553 1.00 24.06 313 MET D CA 1
ATOM 4892 C C . MET D 1 72 ? 17.374 27.338 23.609 1.00 24.46 313 MET D C 1
ATOM 4893 O O . MET D 1 72 ? 17.544 27.989 22.588 1.00 23.43 313 MET D O 1
ATOM 4898 N N . LYS D 1 73 ? 16.189 26.835 23.941 1.00 24.09 314 LYS D N 1
ATOM 4899 C CA . LYS D 1 73 ? 15.020 27.041 23.058 1.00 24.06 314 LYS D CA 1
ATOM 4900 C C . LYS D 1 73 ? 14.700 28.532 22.968 1.00 23.43 314 LYS D C 1
ATOM 4901 O O . LYS D 1 73 ? 14.418 29.034 21.891 1.00 22.54 314 LYS D O 1
ATOM 4907 N N . ASP D 1 74 ? 14.796 29.228 24.090 1.00 23.01 315 ASP D N 1
ATOM 4908 C CA . ASP D 1 74 ? 14.550 30.662 24.109 1.00 24.16 315 ASP D CA 1
ATOM 4909 C C . ASP D 1 74 ? 15.473 31.425 23.164 1.00 23.13 315 ASP D C 1
ATOM 4910 O O . ASP D 1 74 ? 15.028 32.272 22.397 1.00 23.82 315 ASP D O 1
ATOM 4915 N N . LYS D 1 75 ? 16.762 31.140 23.250 1.00 22.88 316 LYS D N 1
ATOM 4916 C CA . LYS D 1 75 ? 17.727 31.750 22.374 1.00 23.29 316 LYS D CA 1
ATOM 4917 C C . LYS D 1 75 ? 17.459 31.411 20.903 1.00 22.81 316 LYS D C 1
ATOM 4918 O O . LYS D 1 75 ? 17.500 32.274 20.059 1.00 21.78 316 LYS D O 1
ATOM 4924 N N . TRP D 1 76 ? 17.202 30.137 20.618 1.00 22.96 317 TRP D N 1
ATOM 4925 C CA . TRP D 1 76 ? 16.841 29.706 19.289 1.00 23.73 317 TRP D CA 1
ATOM 4926 C C . TRP D 1 76 ? 15.652 30.481 18.750 1.00 23.91 317 TRP D C 1
ATOM 4927 O O . TRP D 1 76 ? 15.700 30.957 17.627 1.00 23.75 317 TRP D O 1
ATOM 4938 N N . ARG D 1 77 ? 14.589 30.613 19.547 1.00 23.77 318 ARG D N 1
ATOM 4939 C CA . ARG D 1 77 ? 13.410 31.328 19.103 1.00 24.75 318 ARG D CA 1
ATOM 4940 C C . ARG D 1 77 ? 13.723 32.805 18.871 1.00 25.08 318 ARG D C 1
ATOM 4941 O O . ARG D 1 77 ? 13.272 33.356 17.889 1.00 25.96 318 ARG D O 1
ATOM 4949 N N . SER D 1 78 ? 14.503 33.433 19.756 1.00 25.94 319 SER D N 1
ATOM 4950 C CA . SER D 1 78 ? 14.930 34.846 19.578 1.00 27.20 319 SER D CA 1
ATOM 4951 C C . SER D 1 78 ? 15.761 35.066 18.297 1.00 26.55 319 SER D C 1
ATOM 4952 O O . SER D 1 78 ? 15.596 36.079 17.608 1.00 26.45 319 SER D O 1
ATOM 4955 N N . ASP D 1 79 ? 16.696 34.158 18.049 1.00 25.50 320 ASP D N 1
ATOM 4956 C CA . ASP D 1 79 ? 17.545 34.198 16.845 1.00 25.97 320 ASP D CA 1
ATOM 4957 C C . ASP D 1 79 ? 16.701 34.089 15.579 1.00 26.68 320 ASP D C 1
ATOM 4958 O O . ASP D 1 79 ? 16.877 34.866 14.649 1.00 26.28 320 ASP D O 1
ATOM 4963 N N . LEU D 1 80 ? 15.800 33.110 15.540 1.00 26.86 321 LEU D N 1
ATOM 4964 C CA . LEU D 1 80 ? 14.881 32.981 14.401 1.00 27.70 321 LEU D CA 1
ATOM 4965 C C . LEU D 1 80 ? 13.924 34.174 14.274 1.00 28.38 321 LEU D C 1
ATOM 4966 O O . LEU D 1 80 ? 13.579 34.588 13.154 1.00 29.37 321 LEU D O 1
ATOM 4971 N N . THR D 1 81 ? 13.478 34.740 15.395 1.00 27.86 322 THR D N 1
ATOM 4972 C CA . THR D 1 81 ? 12.669 35.966 15.325 1.00 29.54 322 THR D CA 1
ATOM 4973 C C . THR D 1 81 ? 13.467 37.127 14.711 1.00 30.84 322 THR D C 1
ATOM 4974 O O . THR D 1 81 ? 13.001 37.819 13.816 1.00 31.85 322 THR D O 1
ATOM 4978 N N . SER D 1 82 ? 14.692 37.304 15.174 1.00 31.33 323 SER D N 1
ATOM 4979 C CA . SER D 1 82 ? 15.584 38.307 14.601 1.00 32.85 323 SER D CA 1
ATOM 4980 C C . SER D 1 82 ? 15.826 38.093 13.093 1.00 31.56 323 SER D C 1
ATOM 4981 O O . SER D 1 82 ? 15.913 39.052 12.346 1.00 31.82 323 SER D O 1
ATOM 4984 N N . ASP D 1 83 ? 15.960 36.834 12.668 1.00 30.96 324 ASP D N 1
ATOM 4985 C CA . ASP D 1 83 ? 16.067 36.481 11.248 1.00 32.26 324 ASP D CA 1
ATOM 4986 C C . ASP D 1 83 ? 14.816 36.767 10.409 1.00 32.28 324 ASP D C 1
ATOM 4987 O O . ASP D 1 83 ? 14.892 36.848 9.183 1.00 32.61 324 ASP D O 1
ATOM 4992 N N . GLY D 1 84 ? 13.672 36.860 11.058 1.00 30.72 325 GLY D N 1
ATOM 4993 C CA . GLY D 1 84 ? 12.451 37.228 10.385 1.00 31.65 325 GLY D CA 1
ATOM 4994 C C . GLY D 1 84 ? 11.593 36.055 9.954 1.00 31.46 325 GLY D C 1
ATOM 4995 O O . GLY D 1 84 ? 10.633 36.252 9.221 1.00 31.34 325 GLY D O 1
ATOM 4996 N N . LEU D 1 85 ? 11.904 34.845 10.428 1.00 30.54 326 LEU D N 1
ATOM 4997 C CA . LEU D 1 85 ? 11.000 33.699 10.213 1.00 32.17 326 LEU D CA 1
ATOM 4998 C C . LEU D 1 85 ? 9.632 33.910 10.863 1.00 31.80 326 LEU D C 1
ATOM 4999 O O . LEU D 1 85 ? 9.563 34.395 11.965 1.00 30.70 326 LEU D O 1
ATOM 5004 N N . PRO D 1 86 ? 8.541 33.563 10.159 1.00 32.90 327 PRO D N 1
ATOM 5005 C CA . PRO D 1 86 ? 7.181 33.578 10.724 1.00 33.23 327 PRO D CA 1
ATOM 5006 C C . PRO D 1 86 ? 6.986 32.587 11.873 1.00 32.40 327 PRO D C 1
ATOM 5007 O O . PRO D 1 86 ? 7.619 31.528 11.897 1.00 30.87 327 PRO D O 1
ATOM 5011 N N . ALA D 1 87 ? 6.101 32.939 12.807 1.00 33.64 328 ALA D N 1
ATOM 5012 C CA . ALA D 1 87 ? 5.895 32.155 14.035 1.00 33.44 328 ALA D CA 1
ATOM 5013 C C . ALA D 1 87 ? 5.794 30.651 13.760 1.00 32.94 328 ALA D C 1
ATOM 5014 O O . ALA D 1 87 ? 6.513 29.865 14.370 1.00 32.24 328 ALA D O 1
ATOM 5016 N N . ASP D 1 88 ? 4.924 30.286 12.825 1.00 34.05 329 ASP D N 1
ATOM 5017 C CA . ASP D 1 88 ? 4.698 28.885 12.414 1.00 35.21 329 ASP D CA 1
ATOM 5018 C C . ASP D 1 88 ? 5.987 28.190 12.016 1.00 34.54 329 ASP D C 1
ATOM 5019 O O . ASP D 1 88 ? 6.228 27.032 12.369 1.00 35.10 329 ASP D O 1
ATOM 5021 N N . ALA D 1 89 ? 6.842 28.908 11.300 1.00 34.30 330 ALA D N 1
ATOM 5022 C CA . ALA D 1 89 ? 8.086 28.341 10.807 1.00 33.63 330 ALA D CA 1
ATOM 5023 C C . ALA D 1 89 ? 9.093 28.157 11.926 1.00 31.39 330 ALA D C 1
ATOM 5024 O O . ALA D 1 89 ? 9.836 27.185 11.958 1.00 30.82 330 ALA D O 1
ATOM 5026 N N . ILE D 1 90 ? 9.113 29.081 12.869 1.00 30.73 331 ILE D N 1
ATOM 5027 C CA . ILE D 1 90 ? 10.016 28.946 14.010 1.00 29.87 331 ILE D CA 1
ATOM 5028 C C . ILE D 1 90 ? 9.699 27.650 14.787 1.00 30.57 331 ILE D C 1
ATOM 5029 O O . ILE D 1 90 ? 10.609 26.883 15.154 1.00 29.56 331 ILE D O 1
ATOM 5034 N N . GLU D 1 91 ? 8.412 27.410 15.029 1.00 31.09 332 GLU D N 1
ATOM 5035 C CA . GLU D 1 91 ? 8.002 26.214 15.757 1.00 32.66 332 GLU D CA 1
ATOM 5036 C C . GLU D 1 91 ? 8.329 24.892 15.037 1.00 33.36 332 GLU D C 1
ATOM 5037 O O . GLU D 1 91 ? 8.665 23.927 15.686 1.00 33.46 332 GLU D O 1
ATOM 5043 N N . ARG D 1 92 ? 8.259 24.849 13.712 1.00 35.58 333 ARG D N 1
ATOM 5044 C CA . ARG D 1 92 ? 8.723 23.661 12.976 1.00 36.92 333 ARG D CA 1
ATOM 5045 C C . ARG D 1 92 ? 10.194 23.376 13.221 1.00 36.40 333 ARG D C 1
ATOM 5046 O O . ARG D 1 92 ? 10.598 22.222 13.385 1.00 34.91 333 ARG D O 1
ATOM 5054 N N . ARG D 1 93 ? 11.006 24.427 13.216 1.00 35.12 334 ARG D N 1
ATOM 5055 C CA . ARG D 1 93 ? 12.425 24.272 13.509 1.00 34.47 334 ARG D CA 1
ATOM 5056 C C . ARG D 1 93 ? 12.563 23.736 14.924 1.00 31.58 334 ARG D C 1
ATOM 5057 O O . ARG D 1 93 ? 13.137 22.666 15.149 1.00 31.90 334 ARG D O 1
ATOM 5065 N N . VAL D 1 94 ? 12.011 24.487 15.870 1.00 29.07 335 VAL D N 1
ATOM 5066 C CA . VAL D 1 94 ? 12.193 24.194 17.300 1.00 27.91 335 VAL D CA 1
ATOM 5067 C C . VAL D 1 94 ? 11.695 22.778 17.649 1.00 28.71 335 VAL D C 1
ATOM 5068 O O . VAL D 1 94 ? 12.259 22.126 18.515 1.00 27.72 335 VAL D O 1
ATOM 5072 N N . ALA D 1 95 ? 10.647 22.304 16.985 1.00 29.63 336 ALA D N 1
ATOM 5073 C CA . ALA D 1 95 ? 10.083 20.996 17.330 1.00 31.76 336 ALA D CA 1
ATOM 5074 C C . ALA D 1 95 ? 11.089 19.856 17.127 1.00 31.60 336 ALA D C 1
ATOM 5075 O O . ALA D 1 95 ? 11.047 18.840 17.843 1.00 30.98 336 ALA D O 1
ATOM 5077 N N . ARG D 1 96 ? 12.035 20.048 16.211 1.00 31.79 337 ARG D N 1
ATOM 5078 C CA . ARG D 1 96 ? 13.112 19.087 16.005 1.00 32.17 337 ARG D CA 1
ATOM 5079 C C . ARG D 1 96 ? 13.915 18.798 17.282 1.00 31.85 337 ARG D C 1
ATOM 5080 O O . ARG D 1 96 ? 14.458 17.708 17.433 1.00 33.81 337 ARG D O 1
ATOM 5082 N N . GLY D 1 97 ? 13.990 19.751 18.205 1.00 29.47 338 GLY D N 1
ATOM 5083 C CA . GLY D 1 97 ? 14.718 19.534 19.462 1.00 28.76 338 GLY D CA 1
ATOM 5084 C C . GLY D 1 97 ? 13.889 19.004 20.629 1.00 28.97 338 GLY D C 1
ATOM 5085 O O . GLY D 1 97 ? 14.412 18.772 21.710 1.00 26.14 338 GLY D O 1
ATOM 5086 N N . GLN D 1 98 ? 12.591 18.806 20.410 1.00 29.93 339 GLN D N 1
ATOM 5087 C CA . GLN D 1 98 ? 11.728 18.269 21.439 1.00 32.01 339 GLN D CA 1
ATOM 5088 C C . GLN D 1 98 ? 12.169 16.867 21.875 1.00 32.41 339 GLN D C 1
ATOM 5089 O O . GLN D 1 98 ? 12.003 16.503 23.022 1.00 33.26 339 GLN D O 1
ATOM 5095 N N . ILE D 1 99 ? 12.713 16.083 20.953 1.00 32.60 340 ILE D N 1
ATOM 5096 C CA . ILE D 1 99 ? 13.352 14.801 21.303 1.00 33.82 340 ILE D CA 1
ATOM 5097 C C . ILE D 1 99 ? 14.221 14.905 22.575 1.00 31.74 340 ILE D C 1
ATOM 5098 O O . ILE D 1 99 ? 14.239 13.993 23.410 1.00 31.39 340 ILE D O 1
ATOM 5103 N N . LEU D 1 100 ? 14.891 16.035 22.776 1.00 29.43 341 LEU D N 1
ATOM 5104 C CA . LEU D 1 100 ? 15.872 16.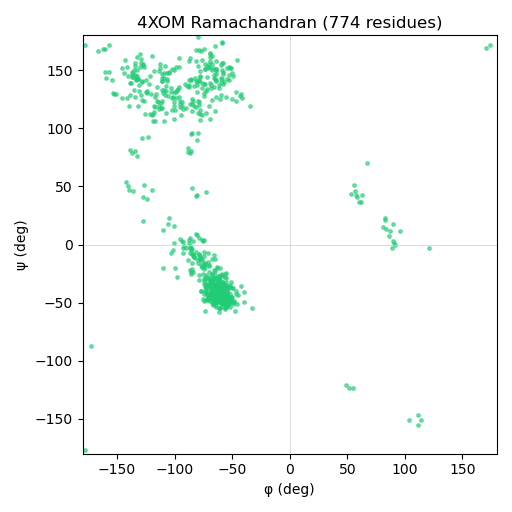100 23.872 1.00 29.13 341 LEU D CA 1
ATOM 5105 C C . LEU D 1 100 ? 15.211 16.216 25.239 1.00 29.18 341 LEU D C 1
ATOM 5106 O O . LEU D 1 100 ? 15.833 15.840 26.231 1.00 29.40 341 LEU D O 1
ATOM 5111 N N . TYR D 1 101 ? 13.991 16.754 25.294 1.00 28.20 342 TYR D N 1
ATOM 5112 C CA . TYR D 1 101 ? 13.211 16.786 26.562 1.00 29.33 342 TYR D CA 1
ATOM 5113 C C . TYR D 1 101 ? 12.691 15.401 26.935 1.00 31.23 342 TYR D C 1
ATOM 5114 O O . TYR D 1 101 ? 12.736 15.026 28.095 1.00 31.10 342 TYR D O 1
ATOM 5123 N N . ASP D 1 102 ? 12.213 14.667 25.932 1.00 33.00 343 ASP D N 1
ATOM 5124 C CA . ASP D 1 102 ? 11.508 13.398 26.124 1.00 35.99 343 ASP D CA 1
ATOM 5125 C C . ASP D 1 102 ? 12.420 12.180 26.225 1.00 36.29 343 ASP D C 1
ATOM 5126 O O . ASP D 1 102 ? 12.014 11.166 26.781 1.00 37.13 343 ASP D O 1
ATOM 5131 N N . ALA D 1 103 ? 13.627 12.266 25.683 1.00 33.89 344 ALA D N 1
ATOM 5132 C CA . ALA D 1 103 ? 14.532 11.117 25.681 1.00 33.52 344 ALA D CA 1
ATOM 5133 C C . ALA D 1 103 ? 14.830 10.645 27.104 1.00 33.22 344 ALA D C 1
ATOM 5134 O O . ALA D 1 103 ? 14.984 11.465 27.998 1.00 33.05 344 ALA D O 1
ATOM 5136 N N . PRO D 1 104 ? 14.929 9.324 27.315 1.00 34.50 345 PRO D N 1
ATOM 5137 C CA . PRO D 1 104 ? 15.308 8.803 28.634 1.00 35.43 345 PRO D CA 1
ATOM 5138 C C . PRO D 1 104 ? 16.649 9.323 29.147 1.00 34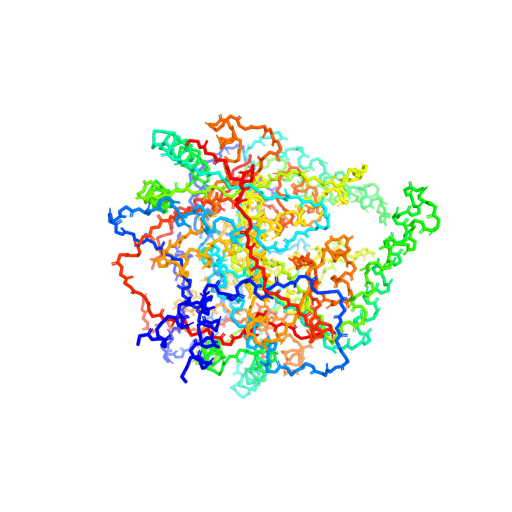.17 345 PRO D C 1
ATOM 5139 O O . PRO D 1 104 ? 16.736 9.730 30.290 1.00 35.30 345 PRO D O 1
ATOM 5143 N N . GLU D 1 105 ? 17.684 9.324 28.314 1.00 33.74 346 GLU D N 1
ATOM 5144 C CA . GLU D 1 105 ? 18.970 9.920 28.710 1.00 32.46 346 GLU D CA 1
ATOM 5145 C C . GLU D 1 105 ? 19.487 10.942 27.682 1.00 30.68 346 GLU D C 1
ATOM 5146 O O . GLU D 1 105 ? 19.134 10.896 26.510 1.00 29.61 346 GLU D O 1
ATOM 5152 N N . VAL D 1 106 ? 20.318 11.883 28.144 1.00 29.99 347 VAL D N 1
ATOM 5153 C CA . VAL D 1 106 ? 20.945 12.868 27.269 1.00 28.20 347 VAL D CA 1
ATOM 5154 C C . VAL D 1 106 ? 22.394 13.057 27.676 1.00 26.63 347 VAL D C 1
ATOM 5155 O O . VAL D 1 106 ? 22.691 13.232 28.841 1.00 26.08 347 VAL D O 1
ATOM 5159 N N . VAL D 1 107 ? 23.279 12.949 26.697 1.00 25.87 348 VAL D N 1
ATOM 5160 C CA . VAL D 1 107 ? 24.732 13.068 26.890 1.00 24.83 348 VAL D CA 1
ATOM 5161 C C . VAL D 1 107 ? 25.234 14.150 25.934 1.00 24.37 348 VAL D C 1
ATOM 5162 O O . VAL D 1 107 ? 24.864 14.159 24.755 1.00 24.46 348 VAL D O 1
ATOM 5166 N N . ILE D 1 108 ? 26.031 15.090 26.445 1.00 24.78 349 ILE D N 1
ATOM 5167 C CA . ILE D 1 108 ? 26.586 16.166 25.632 1.00 23.86 349 ILE D CA 1
ATOM 5168 C C . ILE D 1 108 ? 28.048 15.842 25.322 1.00 24.23 349 ILE D C 1
ATOM 5169 O O . ILE D 1 108 ? 28.870 15.764 26.225 1.00 22.99 349 ILE D O 1
ATOM 5174 N N . PRO D 1 109 ? 28.378 15.627 24.049 1.00 24.89 350 PRO D N 1
ATOM 5175 C CA . PRO D 1 109 ? 29.807 15.488 23.731 1.00 24.09 350 PRO D CA 1
ATOM 5176 C C . PRO D 1 109 ? 30.502 16.836 23.724 1.00 23.93 350 PRO D C 1
ATOM 5177 O O . PRO D 1 109 ? 29.945 17.833 23.228 1.00 22.69 350 PRO D O 1
ATOM 5181 N N . MET D 1 110 ? 31.710 16.890 24.267 1.00 24.11 351 MET D N 1
ATOM 5182 C CA . MET D 1 110 ? 32.395 18.156 24.358 1.00 24.75 351 MET D CA 1
ATOM 5183 C C . MET D 1 110 ? 33.851 18.007 23.957 1.00 23.60 351 MET D C 1
ATOM 5184 O O . MET D 1 110 ? 34.478 16.985 24.236 1.00 22.86 351 MET D O 1
ATOM 5189 N N . LEU D 1 111 ? 34.350 19.050 23.313 1.00 20.81 352 LEU D N 1
ATOM 5190 C CA . LEU D 1 111 ? 35.747 19.196 23.026 1.00 20.65 352 LEU D CA 1
ATOM 5191 C C . LEU D 1 111 ? 36.444 19.882 24.190 1.00 20.96 352 LEU D C 1
ATOM 5192 O O . LEU D 1 111 ? 35.953 20.871 24.731 1.00 19.85 352 LEU D O 1
ATOM 5197 N N . VAL D 1 112 ? 37.619 19.383 24.550 1.00 22.35 353 VAL D N 1
ATOM 5198 C CA . VAL D 1 112 ? 38.485 20.067 25.491 1.00 22.36 353 VAL D CA 1
ATOM 5199 C C . VAL D 1 112 ? 39.908 19.983 24.949 1.00 22.74 353 VAL D C 1
ATOM 5200 O O . VAL D 1 112 ? 40.270 18.973 24.353 1.00 22.73 353 VAL D O 1
ATOM 5204 N N . PRO D 1 113 ? 40.719 21.015 25.197 1.00 22.60 354 PRO D N 1
ATOM 5205 C CA . PRO D 1 113 ? 42.054 21.031 24.577 1.00 23.18 354 PRO D CA 1
ATOM 5206 C C . PRO D 1 113 ? 43.098 20.255 25.359 1.00 24.28 354 PRO D C 1
ATOM 5207 O O . PRO D 1 113 ? 44.236 20.712 25.528 1.00 25.32 354 PRO D O 1
ATOM 5211 N N . ASP D 1 114 ? 42.753 19.033 25.733 1.00 24.03 355 ASP D N 1
ATOM 5212 C CA . ASP D 1 114 ? 43.618 18.191 26.517 1.00 24.42 355 ASP D CA 1
ATOM 5213 C C . ASP D 1 114 ? 44.650 17.569 25.589 1.00 24.49 355 ASP D C 1
ATOM 5214 O O . ASP D 1 114 ? 44.347 16.708 24.734 1.00 23.83 355 ASP D O 1
ATOM 5219 N N . GLY D 1 115 ? 45.903 17.976 25.800 1.00 25.44 356 GLY D N 1
ATOM 5220 C CA . GLY D 1 115 ? 47.016 17.567 24.942 1.00 26.07 356 GLY D CA 1
ATOM 5221 C C . GLY D 1 115 ? 47.255 18.519 23.769 1.00 25.97 356 GLY D C 1
ATOM 5222 O O . GLY D 1 115 ? 48.140 18.292 22.973 1.00 25.89 356 GLY D O 1
ATOM 5223 N N . ALA D 1 116 ? 46.482 19.596 23.657 1.00 25.52 357 ALA D N 1
ATOM 5224 C CA . ALA D 1 116 ? 46.605 20.484 22.494 1.00 26.73 357 ALA D CA 1
ATOM 5225 C C . ALA D 1 116 ? 47.963 21.177 22.462 1.00 28.53 357 ALA D C 1
ATOM 5226 O O . ALA D 1 116 ? 48.479 21.538 23.490 1.00 26.38 357 ALA D O 1
ATOM 5228 N N . HIS D 1 117 ? 48.464 21.404 21.253 1.00 29.63 358 HIS D N 1
ATOM 5229 C CA . HIS D 1 117 ? 49.703 22.103 21.023 1.00 32.36 358 HIS D CA 1
ATOM 5230 C C . HIS D 1 117 ? 49.381 23.592 21.004 1.00 31.08 358 HIS D C 1
ATOM 5231 O O . HIS D 1 117 ? 48.308 24.009 20.496 1.00 29.78 358 HIS D O 1
ATOM 5238 N N . SER D 1 118 ? 50.279 24.382 21.587 1.00 28.11 359 SER D N 1
ATOM 5239 C CA . SER D 1 118 ? 50.108 25.837 21.675 1.00 28.77 359 SER D CA 1
ATOM 5240 C C . SER D 1 118 ? 50.927 26.538 20.609 1.00 29.34 359 SER D C 1
ATOM 5241 O O . SER D 1 118 ? 52.188 26.632 20.731 1.00 32.33 359 SER D O 1
ATOM 5244 N N . TYR D 1 119 ? 50.242 27.073 19.609 1.00 25.98 360 TYR D N 1
ATOM 5245 C CA . TYR D 1 119 ? 50.902 27.768 18.520 1.00 25.79 360 TYR D CA 1
ATOM 5246 C C . TYR D 1 119 ? 50.723 29.267 18.656 1.00 26.31 360 TYR D C 1
ATOM 5247 O O . TYR D 1 119 ? 49.671 29.722 19.100 1.00 25.44 360 TYR D O 1
ATOM 5256 N N . PRO D 1 120 ? 51.713 30.036 18.194 1.00 26.60 361 PRO D N 1
ATOM 5257 C CA . PRO D 1 120 ? 51.607 31.490 18.247 1.00 27.69 361 PRO D CA 1
ATOM 5258 C C . PRO D 1 120 ? 50.682 32.136 17.195 1.00 27.82 361 PRO D C 1
ATOM 5259 O O . PRO D 1 120 ? 50.342 33.322 17.316 1.00 27.94 361 PRO D O 1
ATOM 5263 N N . ASP D 1 121 ? 50.302 31.363 16.182 1.00 27.29 362 ASP D N 1
ATOM 5264 C CA . ASP D 1 121 ? 49.613 31.874 15.007 1.00 27.04 362 ASP D CA 1
ATOM 5265 C C . ASP D 1 121 ? 48.175 31.311 14.945 1.00 25.55 362 ASP D C 1
ATOM 5266 O O . ASP D 1 121 ? 47.917 30.183 15.374 1.00 24.78 362 ASP D O 1
ATOM 5271 N N . ALA D 1 122 ? 47.251 32.080 14.391 1.00 24.26 363 ALA D N 1
ATOM 5272 C CA . ALA D 1 122 ? 45.844 31.630 14.297 1.00 24.04 363 ALA D CA 1
ATOM 5273 C C . ALA D 1 122 ? 45.695 30.411 13.362 1.00 23.87 363 ALA D C 1
ATOM 5274 O O . ALA D 1 122 ? 44.858 29.546 13.614 1.00 23.01 363 ALA D O 1
ATOM 5276 N N . ALA D 1 123 ? 46.502 30.350 12.299 1.00 23.86 364 ALA D N 1
ATOM 5277 C CA . ALA D 1 123 ? 46.352 29.295 11.298 1.00 23.89 364 ALA D CA 1
ATOM 5278 C C . ALA D 1 123 ? 46.541 27.917 11.926 1.00 23.90 364 ALA D C 1
ATOM 5279 O O . ALA D 1 123 ? 45.680 27.062 11.811 1.00 24.02 364 ALA D O 1
ATOM 5281 N N . ARG D 1 124 ? 47.666 27.691 12.599 1.00 22.82 365 ARG D N 1
ATOM 5282 C CA . ARG D 1 124 ? 47.890 26.399 13.231 1.00 22.41 365 ARG D CA 1
ATOM 5283 C C . ARG D 1 124 ? 46.985 26.163 14.457 1.00 21.55 365 ARG D C 1
ATOM 5284 O O . ARG D 1 124 ? 46.621 25.027 14.754 1.00 20.69 365 ARG D O 1
ATOM 5292 N N . THR D 1 125 ? 46.619 27.239 15.151 1.00 21.75 366 THR D N 1
ATOM 5293 C CA . THR D 1 125 ? 45.691 27.159 16.267 1.00 22.44 366 THR D CA 1
ATOM 5294 C C . THR D 1 125 ? 44.328 26.657 15.790 1.00 22.54 366 THR D C 1
ATOM 5295 O O . THR D 1 125 ? 43.719 25.790 16.426 1.00 22.05 366 THR D O 1
ATOM 5299 N N . ASP D 1 126 ? 43.877 27.176 14.655 1.00 23.25 367 ASP D N 1
ATOM 5300 C CA . ASP D 1 126 ? 42.559 26.786 14.119 1.00 23.11 367 ASP D CA 1
ATOM 5301 C C . ASP D 1 126 ? 42.637 25.357 13.585 1.00 21.47 367 ASP D C 1
ATOM 5302 O O . ASP D 1 126 ? 41.685 24.620 13.727 1.00 21.39 367 ASP D O 1
ATOM 5307 N N . ALA D 1 127 ? 43.771 24.971 13.002 1.00 20.95 368 ALA D N 1
ATOM 5308 C CA . ALA D 1 127 ? 43.955 23.612 12.507 1.00 20.79 368 ALA D CA 1
ATOM 5309 C C . ALA D 1 127 ? 43.908 22.603 13.639 1.00 20.53 368 ALA D C 1
ATOM 5310 O O . ALA D 1 127 ? 43.264 21.571 13.530 1.00 19.72 368 ALA D O 1
ATOM 5312 N N . GLU D 1 128 ? 44.633 22.888 14.723 1.00 21.01 369 GLU D N 1
ATOM 5313 C CA . GLU D 1 128 ? 44.622 22.015 15.865 1.00 22.27 369 GLU D CA 1
ATOM 5314 C C . GLU D 1 128 ? 43.188 21.909 16.384 1.00 20.07 369 GLU D C 1
ATOM 5315 O O . GLU D 1 128 ? 42.751 20.843 16.718 1.00 18.11 369 GLU D O 1
ATOM 5321 N N . HIS D 1 129 ? 42.495 23.022 16.472 1.00 19.82 370 HIS D N 1
ATOM 5322 C CA . HIS D 1 129 ? 41.090 23.031 16.944 1.00 20.69 370 HIS D CA 1
ATOM 5323 C C . HIS D 1 129 ? 40.181 22.194 16.027 1.00 20.13 370 HIS D C 1
ATOM 5324 O O . HIS D 1 129 ? 39.354 21.370 16.494 1.00 19.26 370 HIS D O 1
ATOM 5331 N N . THR D 1 130 ? 40.382 22.347 14.723 1.00 18.22 371 THR D N 1
ATOM 5332 C CA . THR D 1 130 ? 39.629 21.556 13.779 1.00 18.55 371 THR D CA 1
ATOM 5333 C C . THR D 1 130 ? 39.930 20.080 13.948 1.00 17.93 371 THR D C 1
ATOM 5334 O O . THR D 1 130 ? 39.047 19.239 13.852 1.00 18.50 371 THR D O 1
ATOM 5338 N N . MET D 1 131 ? 41.181 19.762 14.221 1.00 18.22 372 MET D N 1
ATOM 5339 C CA . MET D 1 131 ? 41.596 18.387 14.323 1.00 18.67 372 MET D CA 1
ATOM 5340 C C . MET D 1 131 ? 40.971 17.722 15.536 1.00 18.09 372 MET D C 1
ATOM 5341 O O . MET D 1 131 ? 40.603 16.537 15.491 1.00 18.33 372 MET D O 1
ATOM 5346 N N . PHE D 1 132 ? 40.919 18.456 16.649 1.00 17.17 373 PHE D N 1
ATOM 5347 C CA . PHE D 1 132 ? 40.234 18.008 17.851 1.00 18.28 373 PHE D CA 1
ATOM 5348 C C . PHE D 1 132 ? 38.724 17.814 17.576 1.00 17.84 373 PHE D C 1
ATOM 5349 O O . PHE D 1 132 ? 38.116 16.866 18.050 1.00 17.33 373 PHE D O 1
ATOM 5357 N N . THR D 1 133 ? 38.126 18.709 16.819 1.00 18.09 374 THR D N 1
ATOM 5358 C CA . THR D 1 133 ? 36.671 18.606 16.490 1.00 17.63 374 THR D CA 1
ATOM 5359 C C . THR D 1 133 ? 36.361 17.292 15.738 1.00 20.11 374 THR D C 1
ATOM 5360 O O . THR D 1 133 ? 35.422 16.564 16.090 1.00 19.86 374 THR D O 1
ATOM 5364 N N . VAL D 1 134 ? 37.201 16.965 14.763 1.00 21.05 375 VAL D N 1
ATOM 5365 C CA . VAL D 1 134 ? 37.060 15.761 13.966 1.00 21.99 375 VAL D CA 1
ATOM 5366 C C . VAL D 1 134 ? 37.115 14.527 14.865 1.00 22.28 375 VAL D C 1
ATOM 5367 O O . VAL D 1 134 ? 36.294 13.610 14.709 1.00 24.40 375 VAL D O 1
ATOM 5371 N N . ALA D 1 135 ? 38.063 14.503 15.796 1.00 20.64 376 ALA D N 1
ATOM 5372 C CA . ALA D 1 135 ? 38.165 13.434 16.750 1.00 20.90 376 ALA D CA 1
ATOM 5373 C C . ALA D 1 135 ? 36.907 13.312 17.651 1.00 20.42 376 ALA D C 1
ATOM 5374 O O . ALA D 1 135 ? 36.460 12.214 17.932 1.00 20.75 376 ALA D O 1
ATOM 5376 N N . VAL D 1 136 ? 36.328 14.415 18.087 1.00 18.79 377 VAL D N 1
ATOM 5377 C CA . VAL D 1 136 ? 35.097 14.329 18.903 1.00 19.46 377 VAL D CA 1
ATOM 5378 C C . VAL D 1 136 ? 33.961 13.728 18.084 1.00 19.47 377 VAL D C 1
ATOM 5379 O O . VAL D 1 136 ? 33.246 12.830 18.557 1.00 21.46 377 VAL D O 1
ATOM 5383 N N . GLY D 1 137 ? 33.858 14.137 16.830 1.00 18.86 378 GLY D N 1
ATOM 5384 C CA . GLY D 1 137 ? 32.921 13.516 15.881 1.00 18.94 378 GLY D CA 1
ATOM 5385 C C . GLY D 1 137 ? 33.089 12.023 15.743 1.00 19.94 378 GLY D C 1
ATOM 5386 O O . GLY D 1 137 ? 32.083 11.288 15.718 1.00 20.47 378 GLY D O 1
ATOM 5387 N N . ALA D 1 138 ? 34.346 11.552 15.684 1.00 19.96 379 ALA D N 1
ATOM 5388 C CA . ALA D 1 138 ? 34.634 10.132 15.643 1.00 21.01 379 ALA D CA 1
ATOM 5389 C C . ALA D 1 138 ? 34.163 9.413 16.905 1.00 21.88 379 ALA D C 1
ATOM 5390 O O . ALA D 1 138 ? 33.672 8.276 16.823 1.00 23.62 379 ALA D O 1
ATOM 5392 N N . ALA D 1 139 ? 34.308 10.073 18.055 1.00 21.38 380 ALA D N 1
ATOM 5393 C CA . ALA D 1 139 ? 33.836 9.545 19.318 1.00 23.09 380 ALA D CA 1
ATOM 5394 C C . ALA D 1 139 ? 32.306 9.551 19.391 1.00 23.01 380 ALA D C 1
ATOM 5395 O O . ALA D 1 139 ? 31.728 8.622 19.931 1.00 23.59 380 ALA D O 1
ATOM 5397 N N . VAL D 1 140 ? 31.661 10.558 18.821 1.00 22.46 381 VAL D N 1
ATOM 5398 C CA . VAL D 1 140 ? 30.191 10.574 18.753 1.00 22.67 381 VAL D CA 1
ATOM 5399 C C . VAL D 1 140 ? 29.663 9.369 17.998 1.00 24.34 381 VAL D C 1
ATOM 5400 O O . VAL D 1 140 ? 28.764 8.659 18.486 1.00 26.19 381 VAL D O 1
ATOM 5404 N N . GLN D 1 141 ? 30.212 9.124 16.815 1.00 23.85 382 GLN D N 1
ATOM 5405 C CA . GLN D 1 141 ? 29.790 7.994 16.021 1.00 25.12 382 GLN D CA 1
ATOM 5406 C C . GLN D 1 141 ? 30.003 6.710 16.815 1.00 26.44 382 GLN D C 1
ATOM 5407 O O . GLN D 1 141 ? 29.120 5.860 16.849 1.00 26.69 382 GLN D O 1
ATOM 5413 N N . ALA D 1 142 ? 31.172 6.557 17.433 1.00 26.63 383 ALA D N 1
ATOM 5414 C CA . ALA D 1 142 ? 31.435 5.350 18.212 1.00 28.37 383 ALA D CA 1
ATOM 5415 C C . ALA D 1 142 ? 30.397 5.171 19.312 1.00 29.35 383 ALA D C 1
ATOM 5416 O O . ALA D 1 142 ? 29.969 4.062 19.552 1.00 31.10 383 ALA D O 1
ATOM 5418 N N . LEU D 1 143 ? 29.969 6.258 19.961 1.00 29.38 384 LEU D N 1
ATOM 5419 C CA . LEU D 1 143 ? 28.995 6.142 21.050 1.00 30.79 384 LEU D CA 1
ATOM 5420 C C . LEU D 1 143 ? 27.674 5.616 20.505 1.00 31.86 384 LEU D C 1
ATOM 5421 O O . LEU D 1 143 ? 27.083 4.676 21.060 1.00 32.13 384 LEU D O 1
ATOM 5426 N N . LEU D 1 144 ? 27.251 6.178 19.383 1.00 31.05 385 LEU D N 1
ATOM 5427 C CA . LEU D 1 144 ? 25.976 5.817 18.787 1.00 32.50 385 LEU D CA 1
ATOM 5428 C C . LEU D 1 144 ? 25.931 4.347 18.400 1.00 33.02 385 LEU D C 1
ATOM 5429 O O . LEU D 1 144 ? 24.913 3.684 18.614 1.00 33.38 385 LEU D O 1
ATOM 5434 N N . VAL D 1 145 ? 27.026 3.858 17.821 1.00 31.81 386 VAL D N 1
ATOM 5435 C CA . VAL D 1 145 ? 27.177 2.434 17.466 1.00 32.81 386 VAL D CA 1
ATOM 5436 C C . VAL D 1 145 ? 27.286 1.562 18.709 1.00 33.49 386 VAL D C 1
ATOM 5437 O O . VAL D 1 145 ? 26.672 0.461 18.780 1.00 35.11 386 VAL D O 1
ATOM 5441 N N . ALA D 1 146 ? 28.084 2.015 19.674 1.00 31.97 387 ALA D N 1
ATOM 5442 C CA . ALA D 1 146 ? 28.249 1.295 20.944 1.00 32.99 387 ALA D CA 1
ATOM 5443 C C . ALA D 1 146 ? 26.911 1.084 21.609 1.00 33.77 387 ALA D C 1
ATOM 5444 O O . ALA D 1 146 ? 26.646 0.024 22.192 1.00 34.73 387 ALA D O 1
ATOM 5446 N N . LEU D 1 147 ? 26.055 2.089 21.511 1.00 32.99 388 LEU D N 1
ATOM 5447 C CA . LEU D 1 147 ? 24.728 1.984 22.070 1.00 34.39 388 LEU D CA 1
ATOM 5448 C C . LEU D 1 147 ? 23.877 1.015 21.262 1.00 36.54 388 LEU D C 1
ATOM 5449 O O . LEU D 1 147 ? 23.239 0.119 21.834 1.00 37.30 388 LEU D O 1
ATOM 5454 N N . ALA D 1 148 ? 23.896 1.165 19.935 1.00 36.69 389 ALA D N 1
ATOM 5455 C CA . ALA D 1 148 ? 23.045 0.343 19.077 1.00 38.86 389 ALA D CA 1
ATOM 5456 C C . ALA D 1 148 ? 23.321 -1.144 19.263 1.00 40.96 389 ALA D C 1
ATOM 5457 O O . ALA D 1 148 ? 22.382 -1.942 19.327 1.00 42.54 389 ALA D O 1
ATOM 5459 N N . VAL D 1 149 ? 24.597 -1.509 19.379 1.00 41.21 390 VAL D N 1
ATOM 5460 C CA . VAL D 1 149 ? 24.966 -2.908 19.562 1.00 43.24 390 VAL D CA 1
ATOM 5461 C C . VAL D 1 149 ? 24.517 -3.487 20.916 1.00 45.04 390 VAL D C 1
ATOM 5462 O O . VAL D 1 149 ? 24.567 -4.710 21.128 1.00 44.77 390 VAL D O 1
ATOM 5466 N N . ARG D 1 150 ? 24.096 -2.604 21.821 1.00 44.09 391 ARG D N 1
ATOM 5467 C CA . ARG D 1 150 ? 23.545 -2.978 23.106 1.00 45.44 391 ARG D CA 1
ATOM 5468 C C . ARG D 1 150 ? 22.045 -2.792 23.145 1.00 46.48 391 ARG D C 1
ATOM 5469 O O . ARG D 1 150 ? 21.478 -2.769 24.218 1.00 48.39 391 ARG D O 1
ATOM 5477 N N . GLY D 1 151 ? 21.399 -2.675 21.985 1.00 46.75 392 GLY D N 1
ATOM 5478 C CA . GLY D 1 151 ? 19.939 -2.552 21.912 1.00 46.56 392 GLY D CA 1
ATOM 5479 C C . GLY D 1 151 ? 19.409 -1.151 22.181 1.00 45.39 392 GLY D C 1
ATOM 5480 O O . GLY D 1 151 ? 18.212 -0.977 22.412 1.00 44.92 392 GLY D O 1
ATOM 5481 N N . LEU D 1 152 ? 20.281 -0.145 22.147 1.00 42.92 393 LEU D N 1
ATOM 5482 C CA . LEU D 1 152 ? 19.858 1.225 22.407 1.00 42.59 393 LEU D CA 1
ATOM 5483 C C . LEU D 1 152 ? 19.921 2.115 21.171 1.00 41.64 393 LEU D C 1
ATOM 5484 O O . LEU D 1 152 ? 20.961 2.255 20.547 1.00 41.80 393 LEU D O 1
ATOM 5489 N N . GLY D 1 153 ? 18.793 2.722 20.826 1.00 40.96 394 GLY D N 1
ATOM 5490 C CA . GLY D 1 153 ? 18.769 3.712 19.771 1.00 39.99 394 GLY D CA 1
ATOM 5491 C C . GLY D 1 153 ? 19.330 5.010 20.302 1.00 37.92 394 GLY D C 1
ATOM 5492 O O . GLY D 1 153 ? 19.495 5.179 21.514 1.00 37.79 394 GLY D O 1
ATOM 5493 N N . SER D 1 154 ? 19.634 5.919 19.390 1.00 36.44 395 SER D N 1
ATOM 5494 C CA . SER D 1 154 ? 20.070 7.241 19.751 1.00 34.71 395 SER D CA 1
ATOM 5495 C C . SER D 1 154 ? 19.890 8.200 18.588 1.00 34.73 395 SER D C 1
ATOM 5496 O O . SER D 1 154 ? 19.639 7.789 17.451 1.00 34.90 395 SER D O 1
ATOM 5499 N N . CYS D 1 155 ? 20.028 9.486 18.887 1.00 34.55 396 CYS D N 1
ATOM 5500 C CA . CYS D 1 155 ? 19.925 10.543 17.893 1.00 36.14 396 CYS D CA 1
ATOM 5501 C C . CYS D 1 155 ? 20.892 11.649 18.276 1.00 34.23 396 CYS D C 1
ATOM 5502 O O . CYS D 1 155 ? 20.838 12.108 19.410 1.00 33.77 396 CYS D O 1
ATOM 5505 N N . TRP D 1 156 ? 21.776 12.050 17.357 1.00 31.54 397 TRP D N 1
ATOM 5506 C CA . TRP D 1 156 ? 22.698 13.151 17.605 1.00 30.97 397 TRP D CA 1
ATOM 5507 C C . TRP D 1 156 ? 22.106 14.399 16.951 1.00 30.48 397 TRP D C 1
ATOM 5508 O O . TRP D 1 156 ? 21.761 14.371 15.763 1.00 31.48 397 TRP D O 1
ATOM 5519 N N . ILE D 1 157 ? 21.962 15.461 17.740 1.00 30.49 398 ILE D N 1
ATOM 5520 C CA . ILE D 1 157 ? 21.379 16.735 17.300 1.00 32.28 398 ILE D CA 1
ATOM 5521 C C . ILE D 1 157 ? 22.421 17.827 17.540 1.00 29.49 398 ILE D C 1
ATOM 5522 O O . ILE D 1 157 ? 23.089 17.846 18.582 1.00 25.71 398 ILE D O 1
ATOM 5527 N N . GLY D 1 158 ? 22.572 18.743 16.584 1.00 29.57 399 GLY D N 1
ATOM 5528 C CA . GLY D 1 158 ? 23.643 19.757 16.683 1.00 27.61 399 GLY D CA 1
ATOM 5529 C C . GLY D 1 158 ? 23.392 20.935 17.613 1.00 28.63 399 GLY D C 1
ATOM 5530 O O . GLY D 1 158 ? 24.302 21.743 17.847 1.00 29.83 399 GLY D O 1
ATOM 5531 N N . SER D 1 159 ? 22.169 21.050 18.128 1.00 28.45 400 SER D N 1
ATOM 5532 C CA . SER D 1 159 ? 21.694 22.248 18.857 1.00 27.74 400 SER D CA 1
ATOM 5533 C C . SER D 1 159 ? 22.635 22.987 19.836 1.00 25.03 400 SER D C 1
ATOM 5534 O O . SER D 1 159 ? 22.748 24.229 19.763 1.00 22.90 400 SER D O 1
ATOM 5537 N N . THR D 1 160 ? 23.289 22.254 20.742 1.00 22.58 401 THR D N 1
ATOM 5538 C CA . THR D 1 160 ? 24.178 22.883 21.743 1.00 22.61 401 THR D CA 1
ATOM 5539 C C . THR D 1 160 ? 25.319 23.683 21.127 1.00 21.92 401 THR D C 1
ATOM 5540 O O . THR D 1 160 ? 25.785 24.645 21.730 1.00 21.51 401 THR D O 1
ATOM 5544 N N . ILE D 1 161 ? 25.695 23.321 19.905 1.00 21.42 402 ILE D N 1
ATOM 5545 C CA . ILE D 1 161 ? 26.721 24.027 19.132 1.00 21.59 402 ILE D CA 1
ATOM 5546 C C . ILE D 1 161 ? 26.276 25.484 18.872 1.00 21.55 402 ILE D C 1
ATOM 5547 O O . ILE D 1 161 ? 27.116 26.365 18.805 1.00 21.84 402 ILE D O 1
ATOM 5552 N N . PHE D 1 162 ? 24.960 25.729 18.788 1.00 21.60 403 PHE D N 1
ATOM 5553 C CA . PHE D 1 162 ? 24.424 27.083 18.602 1.00 21.16 403 PHE D CA 1
ATOM 5554 C C . PHE D 1 162 ? 24.200 27.884 19.903 1.00 21.57 403 PHE D C 1
ATOM 5555 O O . PHE D 1 162 ? 23.829 29.052 19.874 1.00 20.59 403 PHE D O 1
ATOM 5563 N N . ALA D 1 163 ? 24.476 27.274 21.045 1.00 21.55 404 ALA D N 1
ATOM 5564 C CA . ALA D 1 163 ? 24.251 27.914 22.325 1.00 22.00 404 ALA D CA 1
ATOM 5565 C C . ALA D 1 163 ? 25.374 27.614 23.274 1.00 21.45 404 ALA D C 1
ATOM 5566 O O . ALA D 1 163 ? 25.138 27.292 24.432 1.00 20.95 404 ALA D O 1
ATOM 5568 N N . ALA D 1 164 ? 26.607 27.751 22.785 1.00 22.15 405 ALA D N 1
ATOM 5569 C CA . ALA D 1 164 ? 27.784 27.355 23.539 1.00 22.62 405 ALA D CA 1
ATOM 5570 C C . ALA D 1 164 ? 27.924 28.084 24.854 1.00 23.18 405 ALA D C 1
ATOM 5571 O O . ALA D 1 164 ? 28.176 27.463 25.890 1.00 22.22 405 ALA D O 1
ATOM 5573 N N . ASP D 1 165 ? 27.801 29.409 24.834 1.00 23.38 406 ASP D N 1
ATOM 5574 C CA . ASP D 1 165 ? 27.982 30.165 26.065 1.00 24.81 406 ASP D CA 1
ATOM 5575 C C . ASP D 1 165 ? 26.955 29.794 27.151 1.00 24.04 406 ASP D C 1
ATOM 5576 O O . ASP D 1 165 ? 27.287 29.624 28.333 1.00 21.27 406 ASP D O 1
ATOM 5581 N N . LEU D 1 166 ? 25.700 29.641 26.733 1.00 23.86 407 LEU D N 1
ATOM 5582 C CA . LEU D 1 166 ? 24.650 29.207 27.620 1.00 24.32 407 LEU D CA 1
ATOM 5583 C C . LEU D 1 166 ? 24.927 27.833 28.199 1.00 23.45 407 LEU D C 1
ATOM 5584 O O . LEU D 1 166 ? 24.605 27.548 29.337 1.00 23.50 407 LEU D O 1
ATOM 5589 N N . VAL D 1 167 ? 25.485 26.953 27.390 1.00 23.14 408 VAL D N 1
ATOM 5590 C CA . VAL D 1 167 ? 25.755 25.594 27.858 1.00 23.53 408 VAL D CA 1
ATOM 5591 C C . VAL D 1 167 ? 26.823 25.618 28.951 1.00 23.40 408 VAL D C 1
ATOM 5592 O O . VAL D 1 167 ? 26.689 24.954 29.991 1.00 23.09 408 VAL D O 1
ATOM 5596 N N . ARG D 1 168 ? 27.886 26.380 28.731 1.00 23.38 409 ARG D N 1
ATOM 5597 C CA . ARG D 1 168 ? 28.935 26.476 29.744 1.00 24.15 409 ARG D CA 1
ATOM 5598 C C . ARG D 1 168 ? 28.446 27.207 30.996 1.00 26.17 409 ARG D C 1
ATOM 5599 O O . ARG D 1 168 ? 28.869 26.907 32.126 1.00 26.44 409 ARG D O 1
ATOM 5607 N N . ASP D 1 169 ? 27.564 28.186 30.799 1.00 28.08 410 ASP D N 1
ATOM 5608 C CA . ASP D 1 169 ? 27.029 28.953 31.916 1.00 27.65 410 ASP D CA 1
ATOM 5609 C C . ASP D 1 169 ? 26.134 28.055 32.751 1.00 28.90 410 ASP D C 1
ATOM 5610 O O . ASP D 1 169 ? 26.249 28.036 33.964 1.00 28.31 410 ASP D O 1
ATOM 5615 N N . GLU D 1 170 ? 25.255 27.289 32.098 1.00 28.92 411 GLU D N 1
ATOM 5616 C CA . GLU D 1 170 ? 24.325 26.463 32.813 1.00 29.55 411 GLU D CA 1
ATOM 5617 C C . GLU D 1 170 ? 25.043 25.330 33.551 1.00 30.44 411 GLU D C 1
ATOM 5618 O O . GLU D 1 170 ? 24.681 25.005 34.677 1.00 29.83 411 GLU D O 1
ATOM 5624 N N . LEU D 1 171 ? 26.058 24.731 32.935 1.00 29.48 412 LEU D N 1
ATOM 5625 C CA . LEU D 1 171 ? 26.729 23.591 33.548 1.00 29.54 412 LEU D CA 1
ATOM 5626 C C . LEU D 1 171 ? 27.986 23.985 34.321 1.00 30.47 412 LEU D C 1
ATOM 5627 O O . LEU D 1 171 ? 28.710 23.111 34.804 1.00 30.27 412 LEU D O 1
ATOM 5632 N N . ASP D 1 172 ? 28.241 25.295 34.416 1.00 29.66 413 ASP D N 1
ATOM 5633 C CA . ASP D 1 172 ? 29.379 25.855 35.154 1.00 30.85 413 ASP D CA 1
ATOM 5634 C C . ASP D 1 172 ? 30.704 25.302 34.664 1.00 30.37 413 ASP D C 1
ATOM 5635 O O . ASP D 1 172 ? 31.551 24.915 35.466 1.00 31.26 413 ASP D O 1
ATOM 5640 N N . LEU D 1 173 ? 30.870 25.259 33.352 1.00 28.02 414 LEU D N 1
ATOM 5641 C CA . LEU D 1 173 ? 32.062 24.689 32.766 1.00 28.39 414 LEU D CA 1
ATOM 5642 C C . LEU D 1 173 ? 32.991 25.820 32.328 1.00 27.19 414 LEU D C 1
ATOM 5643 O O . LEU D 1 173 ? 32.525 26.897 32.003 1.00 25.48 414 LEU D O 1
ATOM 5648 N N . PRO D 1 174 ? 34.315 25.571 32.323 1.00 28.75 415 PRO D N 1
ATOM 5649 C CA . PRO D 1 174 ? 35.325 26.499 31.843 1.00 28.83 415 PRO D CA 1
ATOM 5650 C C . PRO D 1 174 ? 35.147 26.911 30.389 1.00 27.79 415 PRO D C 1
ATOM 5651 O O . PRO D 1 174 ? 34.565 26.180 29.612 1.00 25.92 415 PRO D O 1
ATOM 5655 N N . VAL D 1 175 ? 35.683 28.070 30.022 1.00 28.42 416 VAL D N 1
ATOM 5656 C CA . VAL D 1 175 ? 35.456 28.621 28.700 1.00 29.72 416 VAL D CA 1
ATOM 5657 C C . VAL D 1 175 ? 35.935 27.700 27.589 1.00 29.22 416 VAL D C 1
ATOM 5658 O O . VAL D 1 175 ? 35.363 27.675 26.524 1.00 29.66 416 VAL D O 1
ATOM 5662 N N . ASP D 1 176 ? 36.976 26.929 27.813 1.00 29.58 417 ASP D N 1
ATOM 5663 C CA . ASP D 1 176 ? 37.478 26.137 26.711 1.00 30.00 417 ASP D CA 1
ATOM 5664 C C . ASP D 1 176 ? 36.782 24.768 26.539 1.00 27.24 417 ASP D C 1
ATOM 5665 O O . ASP D 1 176 ? 37.221 23.975 25.735 1.00 27.64 417 ASP D O 1
ATOM 5670 N N . TRP D 1 177 ? 35.736 24.482 27.312 1.00 25.44 418 TRP D N 1
ATOM 5671 C CA . TRP D 1 177 ? 34.901 23.279 27.061 1.00 25.46 418 TRP D CA 1
ATOM 5672 C C . TRP D 1 177 ? 33.896 23.679 25.990 1.00 23.91 418 TRP D C 1
ATOM 5673 O O . TRP D 1 177 ? 33.180 24.672 26.158 1.00 25.87 418 TRP D O 1
ATOM 5684 N N . GLU D 1 178 ? 33.865 22.952 24.879 1.00 22.97 419 GLU D N 1
ATOM 5685 C CA . GLU D 1 178 ? 33.033 23.315 23.732 1.00 22.04 419 GLU D CA 1
ATOM 5686 C C . GLU D 1 178 ? 32.002 22.241 23.404 1.00 21.45 419 GLU D C 1
ATOM 5687 O O . GLU D 1 178 ? 32.361 21.149 22.939 1.00 19.26 419 GLU D O 1
ATOM 5693 N N . PRO D 1 179 ? 30.698 22.553 23.613 1.00 19.64 420 PRO D N 1
ATOM 5694 C CA . PRO D 1 179 ? 29.726 21.516 23.325 1.00 19.46 420 PRO D CA 1
ATOM 5695 C C . PRO D 1 179 ? 29.635 21.219 21.831 1.00 19.11 420 PRO D C 1
ATOM 5696 O O . PRO D 1 179 ? 29.666 22.162 21.039 1.00 17.41 420 PRO D O 1
ATOM 5700 N N . LEU D 1 180 ? 29.555 19.928 21.471 1.00 18.79 421 LEU D N 1
ATOM 5701 C CA . LEU D 1 180 ? 29.418 19.472 20.084 1.00 19.46 421 LEU D CA 1
ATOM 5702 C C . LEU D 1 180 ? 28.145 18.671 19.808 1.00 20.44 421 LEU D C 1
ATOM 5703 O O . LEU D 1 180 ? 28.184 17.622 19.193 1.00 20.11 421 LEU D O 1
ATOM 5708 N N . GLY D 1 181 ? 27.014 19.195 20.277 1.00 21.72 422 GLY D N 1
ATOM 5709 C CA . GLY D 1 181 ? 25.685 18.616 20.019 1.00 21.87 422 GLY D CA 1
ATOM 5710 C C . GLY D 1 181 ? 25.109 18.044 21.291 1.00 22.83 422 GLY D C 1
ATOM 5711 O O . GLY D 1 181 ? 25.446 18.476 22.383 1.00 22.14 422 GLY D O 1
ATOM 5712 N N . ALA D 1 182 ? 24.209 17.082 21.125 1.00 24.35 423 ALA D N 1
ATOM 5713 C CA . ALA D 1 182 ? 23.601 16.339 22.219 1.00 25.01 423 ALA D CA 1
ATOM 5714 C C . ALA D 1 182 ? 23.178 15.003 21.657 1.00 25.57 423 ALA D C 1
ATOM 5715 O O . ALA D 1 182 ? 22.746 14.942 20.516 1.00 27.41 423 ALA D O 1
ATOM 5717 N N . ILE D 1 183 ? 23.342 13.941 22.444 1.00 26.02 424 ILE D N 1
ATOM 5718 C CA . ILE D 1 183 ? 22.938 12.599 22.068 1.00 26.60 424 ILE D CA 1
ATOM 5719 C C . ILE D 1 183 ? 21.763 12.179 22.964 1.00 28.16 424 ILE D C 1
ATOM 5720 O O . ILE D 1 183 ? 21.882 12.118 24.183 1.00 28.11 424 ILE D O 1
ATOM 5725 N N . ALA D 1 184 ? 20.623 11.930 22.335 1.00 28.88 425 ALA D N 1
ATOM 5726 C CA . ALA D 1 184 ? 19.448 11.446 23.019 1.00 30.11 425 ALA D CA 1
ATOM 5727 C C . ALA D 1 184 ? 19.565 9.935 22.982 1.00 31.86 425 ALA D C 1
ATOM 5728 O O . ALA D 1 184 ? 19.952 9.379 21.961 1.00 33.61 425 ALA D O 1
ATOM 5730 N N . ILE D 1 185 ? 19.273 9.275 24.094 1.00 32.71 426 ILE D N 1
ATOM 5731 C CA . ILE D 1 185 ? 19.447 7.831 24.196 1.00 33.99 426 ILE D CA 1
ATOM 5732 C C . ILE D 1 185 ? 18.202 7.191 24.767 1.00 36.18 426 ILE D C 1
ATOM 5733 O O . ILE D 1 185 ? 17.631 7.705 25.723 1.00 36.00 426 ILE D O 1
ATOM 5738 N N . GLY D 1 186 ? 17.806 6.061 24.188 1.00 37.46 427 GLY D N 1
ATOM 5739 C CA . GLY D 1 186 ? 16.715 5.276 24.723 1.00 40.20 427 GLY D CA 1
ATOM 5740 C C . GLY D 1 186 ? 16.509 4.015 23.908 1.00 42.31 427 GLY D C 1
ATOM 5741 O O . GLY D 1 186 ? 17.284 3.739 22.975 1.00 41.38 427 GLY D O 1
ATOM 5742 N N . TYR D 1 187 ? 15.475 3.255 24.283 1.00 44.27 428 TYR D N 1
ATOM 5743 C CA . TYR D 1 187 ? 14.965 2.161 23.473 1.00 46.47 428 TYR D CA 1
ATOM 5744 C C . TYR D 1 187 ? 14.020 2.771 22.447 1.00 47.37 428 TYR D C 1
ATOM 5745 O O . TYR D 1 187 ? 13.224 3.639 22.776 1.00 47.02 428 TYR D O 1
ATOM 5754 N N . ALA D 1 188 ? 14.125 2.332 21.201 1.00 48.62 429 ALA D N 1
ATOM 5755 C CA . ALA D 1 188 ? 13.293 2.859 20.132 1.00 50.16 429 ALA D CA 1
ATOM 5756 C C . ALA D 1 188 ? 11.835 2.382 20.283 1.00 53.51 429 ALA D C 1
ATOM 5757 O O . ALA D 1 188 ? 11.589 1.249 20.723 1.00 54.16 429 ALA D O 1
ATOM 5759 N N . ASP D 1 189 ? 10.884 3.250 19.931 1.00 55.51 430 ASP D N 1
ATOM 5760 C CA . ASP D 1 189 ? 9.459 2.858 19.851 1.00 60.34 430 ASP D CA 1
ATOM 5761 C C . ASP D 1 189 ? 9.180 1.901 18.669 1.00 63.41 430 ASP D C 1
ATOM 5762 O O . ASP D 1 189 ? 8.141 1.242 18.636 1.00 67.47 430 ASP D O 1
ATOM 5764 N N . GLU D 1 190 ? 10.103 1.838 17.707 1.00 64.95 431 GLU D N 1
ATOM 5765 C CA . GLU D 1 190 ? 9.968 0.976 16.536 1.00 67.90 431 GLU D CA 1
ATOM 5766 C C . GLU D 1 190 ? 11.265 0.995 15.721 1.00 68.45 431 GLU D C 1
ATOM 5767 O O . GLU D 1 190 ? 11.532 0.086 14.928 1.00 71.26 431 GLU D O 1
ATOM 5769 N N . LEU D 1 203 ? 29.673 10.222 -3.641 1.00 40.82 444 LEU D N 1
ATOM 5770 C CA . LEU D 1 203 ? 30.519 10.795 -2.580 1.00 41.15 444 LEU D CA 1
ATOM 5771 C C . LEU D 1 203 ? 31.975 10.294 -2.469 1.00 39.22 444 LEU D C 1
ATOM 5772 O O . LEU D 1 203 ? 32.726 10.782 -1.607 1.00 37.55 444 LEU D O 1
ATOM 5777 N N . LEU D 1 204 ? 32.361 9.326 -3.296 1.00 38.43 445 LEU D N 1
ATOM 5778 C CA . LEU D 1 204 ? 33.761 8.935 -3.439 1.00 37.68 445 LEU D CA 1
ATOM 5779 C C . LEU D 1 204 ? 34.344 9.657 -4.663 1.00 37.41 445 LEU D C 1
ATOM 5780 O O . LEU D 1 204 ? 33.729 9.692 -5.721 1.00 38.19 445 LEU D O 1
ATOM 5785 N N . ILE D 1 205 ? 35.532 10.225 -4.510 1.00 35.30 446 ILE D N 1
ATOM 5786 C CA . ILE D 1 205 ? 36.222 10.901 -5.589 1.00 35.97 446 ILE D CA 1
ATOM 5787 C C . ILE D 1 205 ? 37.555 10.205 -5.774 1.00 36.58 446 ILE D C 1
ATOM 5788 O O . ILE D 1 205 ? 38.156 9.769 -4.791 1.00 35.96 446 ILE D O 1
ATOM 5793 N N . LEU D 1 206 ? 38.011 10.125 -7.020 1.00 37.67 447 LEU D N 1
ATOM 5794 C CA . LEU D 1 206 ? 39.262 9.475 -7.389 1.00 39.87 447 LEU D CA 1
ATOM 5795 C C . LEU D 1 206 ? 40.242 10.505 -7.962 1.00 41.40 447 LEU D C 1
ATOM 5796 O O . LEU D 1 206 ? 39.916 11.169 -8.949 1.00 42.18 447 LEU D O 1
ATOM 5801 N N . LYS D 1 207 ? 41.437 10.620 -7.366 1.00 42.50 448 LYS D N 1
ATOM 5802 C CA . LYS D 1 207 ? 42.495 11.552 -7.835 1.00 43.96 448 LYS D CA 1
ATOM 5803 C C . LYS D 1 207 ? 43.882 10.926 -7.941 1.00 44.36 448 LYS D C 1
ATOM 5804 O O . LYS D 1 207 ? 44.015 9.716 -8.049 1.00 46.67 448 LYS D O 1
#

B-factor: mean 33.38, std 10.25, range [15.59, 77.23]

Secondary structure (DSSP, 8-state):
-HHHHHHHHHHTTGGGS--B---B-SPPPPHHHHHHHHHHHTTS--STT---EEEEE---HHHHHHHHHHHHHHHHHHHHHTT--HHHHHHHHGGGHHHHH-SEEEEEEE--TTPPP-SSHHHHHHHHHHHHHHHHHHHHHHHHHHHTTT-EEEEE-GGGGGHHHHHHHHT--TT-EE--EEEEE-BSS--PPP-PPP-GGGEEE-/-HHHHHHHHHHHGGGG--B---B-SPPPPHHHHHHHHHHHTTS--STT---EEEEE---HHHHHHHHHHHHHHHHHHHHHTT--HHHHHHHHHTTHHHHH-SEEEEEEE--TT----SSHHHHHHHHHHHHHHHHHHHHHHHHHHHTTT-EEEEE-GGGGGHHHHHHHHT--TT-EE--EEEEE-BSS--PPP-PPP-GGGEEE-/--TGGG--B---B-S----HHHHHHHHHHHTTS--STT---EEEEE---HHHHHHHHHHHHHHHHHHHHHHT--HHHHHHHHHTTTHHHHSSEEEEEEE--TTPPP-SSHHHHHHHHHHHHHHHHHHHHHHHHHHHHTT-EEEEE-GGGGGHHHHHHHTT--TT-EE--EEEEE-BS-----PPP-GGGEEE-/---B---B-SPPPPHHHHHHHHHHHTTS--STT---EEEEE---HHHHHHHHHHHHHHHHHHHHHHT--HHHHHHHHHTTTHHHHSSEEEEEEE--TT----SSHHHHHHHHHHHHHHHHHHHHHHHHHHHTTT-EEEEE-GGGGGHHHHHHHHT--TT-EE--EEEEE-B---EEE-

InterPro domains:
  IPR000415 Nitroreductase-like [G3DSA:3.40.109.10] (244-448)
  IPR000415 Nitroreductase-like [SSF55469] (256-444)
  IPR002847 Coenzyme F420:L-glutamate ligase-like domain [PF01996] (19-219)
  IPR008225 Coenzyme F420:L-glutamate ligase [TIGR01916] (12-242)
  IPR019943 Coenzyme F420 biosynthesis protein FbiB, C-terminal [TIGR03553] (255-447)
  IPR023661 Bifunctional F420 biosynthesis protein FbiB [MF_01259] (17-448)
  IPR029479 Nitroreductase [PF00881] (260-428)

Organism: Mycobacterium tuberculosis (strain ATCC 25618 / H37Rv) (NCBI:txid83332)

Solvent-accessible surface area: 32822 Å² total; per-residue (Å²): 118,147,62,66,127,13,46,84,88,0,49,56,21,0,2,21,47,4,84,57,22,81,58,30,26,140,74,117,13,63,33,73,48,0,96,40,0,0,14,4,0,43,12,13,9,49,20,154,154,18,83,5,9,3,0,0,12,3,82,58,103,59,36,28,41,120,1,11,63,88,17,56,91,76,84,78,55,38,12,74,100,58,64,46,79,76,93,9,8,76,160,108,9,62,71,12,80,22,3,60,100,4,36,34,2,0,1,0,0,4,0,48,23,37,26,85,18,29,27,45,63,76,33,42,89,10,15,74,32,20,3,4,1,3,0,0,1,4,0,0,0,0,0,0,0,0,13,20,72,51,2,13,2,16,16,36,8,24,2,18,56,6,26,103,37,0,34,84,28,2,110,13,19,123,61,2,53,4,5,0,1,0,0,0,0,60,35,88,78,129,69,56,68,64,131,46,119,107,9,79,91,26,23,36,102,58,98,54,85,70,7,49,51,86,0,56,87,16,0,2,30,43,5,74,63,22,80,51,29,28,137,77,117,14,62,32,118,50,0,92,38,0,0,11,3,0,46,9,13,7,46,22,149,155,18,92,6,8,19,0,0,10,2,83,57,101,60,38,27,39,118,1,10,70,76,14,58,99,73,80,87,64,39,17,88,98,31,40,25,64,78,88,8,10,77,146,117,8,61,71,14,84,24,3,54,101,4,35,34,0,0,2,0,0,5,6,58,48,45,39,97,109,48,127,47,75,77,30,65,88,9,14,73,31,20,4,4,1,3,0,0,1,3,1,0,0,0,1,0,0,0,13,5,54,51,2,13,2,12,14,50,8,24,1,16,52,6,27,109,37,0,36,91,28,2,125,24,74,131,65,45,50,3,4,0,1,0,0,0,0,60,36,83,128,133,69,53,80,62,132,42,116,109,12,28,32,26,18,20,103,51,104,98,39,4,37,94,9,51,60,24,83,57,32,31,136,43,118,15,66,28,112,51,0,85,40,0,10,67,59,0,63,91,13,22,44,14,99,106,26,34,7,14,30,6,0,10,2,80,60,108,74,59,28,43,38,0,8,65,80,16,53,93,82,83,85,68,37,20,86,100,29,40,42,76,79,83,40,15,76,60,23,12,60,143,11,80,21,3,61,101,4,36,35,0,0,1,0,0,1,15,45,64,41,38,93,113,48,117,50,75,75,22,67,91,9,10,69,30,20,1,4,2,4,0,0,2,5,1,1,2,0,1,15,0,0,13,79,67,52,2,11,2,13,14,42,7,22,0,16,55,7,29,108,39,0,39,86,38,2,118,21,68,130,72,35,57,3,2,0,0,0,0,0,0,66,39,93,82,179,149,102,125,44,117,102,8,28,33,23,21,20,104,55,133,48,72,75,21,82,59,33,36,131,76,115,14,65,30,111,54,0,87,42,0,0,9,6,0,45,14,15,8,47,20,109,148,16,88,5,7,4,0,0,11,2,79,57,108,56,38,27,41,109,0,11,71,84,14,50,92,68,76,89,64,31,6,88,98,56,57,45,94,82,58,24,12,76,170,95,10,64,66,9,79,22,2,58,100,4,34,34,0,0,2,0,0,3,0,47,24,38,26,89,18,27,29,44,64,77,32,43,85,8,15,69,28,18,3,4,1,3,0,0,2,4,2,8,0,0,13,22,0,0,22,54,72,52,2,14,6,12,18,42,9,19,1,14,48,5,29,110,36,0,33,85,24,2,104,14,16,128,69,1,50,4,4,0,1,0,0,0,0,62,48,66,138,111,51,56,102,72